Protein AF-0000000070737270 (afdb_homodimer)

Nearest PDB structures (foldseek):
  5k3i-assembly3_F  TM=9.156E-01  e=2.962E-45  Caenorhabditis elegans
  5k3h-assembly1_A  TM=9.081E-01  e=2.605E-43  Caenorhabditis elegans
  5ys9-assembly1_A  TM=9.371E-01  e=2.026E-41  Yarrowia lipolytica CLIB122
  5k3h-assembly3_F  TM=9.072E-01  e=8.208E-42  Caenorhabditis elegans
  5k3h-assembly2_D  TM=9.045E-01  e=1.459E-41  Caenorhabditis elegans

Solvent-accessible surface area (backbone atoms only — not comparable to full-atom values): 64707 Å² total; per-residue (Å²): 127,85,75,51,64,64,63,40,13,22,50,39,34,53,48,48,51,68,64,27,78,54,60,32,66,65,51,23,24,69,76,45,71,27,64,68,47,40,52,49,50,52,51,42,39,48,53,34,62,68,32,91,64,46,40,55,81,65,63,79,70,40,24,37,64,54,30,25,47,52,16,39,48,37,41,39,53,48,52,53,50,49,72,76,40,93,66,52,73,69,52,46,51,51,43,52,62,51,37,75,60,68,36,33,58,48,32,21,63,68,41,27,49,49,45,40,68,72,34,28,33,70,68,47,33,67,59,46,46,64,38,44,76,60,34,42,39,36,28,6,48,37,60,34,20,68,54,25,59,92,33,62,90,61,54,56,20,30,29,36,49,37,55,90,76,40,23,28,33,31,28,32,82,47,82,42,24,18,26,33,61,25,42,9,41,12,59,67,28,30,27,27,40,36,47,24,33,30,21,43,84,76,39,78,72,47,75,44,47,28,58,40,73,45,23,37,88,84,74,48,42,61,30,83,48,43,48,62,31,31,58,56,52,38,64,36,57,37,20,33,39,24,12,36,33,38,32,51,65,32,70,42,56,54,80,33,40,46,41,51,54,36,38,68,44,70,86,42,53,70,40,74,48,93,65,82,62,70,69,48,58,61,55,46,53,52,39,26,51,45,30,29,50,40,16,47,53,24,36,52,29,41,31,27,34,45,40,33,24,42,23,38,51,55,48,72,37,92,85,66,72,58,54,35,38,42,50,71,34,44,53,50,38,63,63,46,52,47,44,48,31,48,19,52,26,28,41,44,38,20,52,51,47,46,50,50,51,53,50,43,53,52,31,51,75,69,64,47,84,61,36,62,59,51,47,51,49,49,45,25,52,41,25,22,41,32,32,50,46,30,49,50,26,42,52,41,23,50,48,29,21,56,76,42,39,68,58,20,44,25,43,57,33,26,33,50,55,57,32,29,67,42,59,54,47,41,37,56,98,54,32,33,70,58,23,17,44,52,19,26,51,47,48,52,54,47,66,70,40,87,72,41,81,47,87,89,45,38,69,57,67,44,36,68,62,42,54,37,63,80,48,58,66,82,61,85,50,33,72,41,57,61,37,64,68,53,50,50,48,50,31,49,24,43,20,42,39,38,40,49,51,35,51,51,49,31,57,73,53,71,63,40,60,54,85,35,37,61,42,23,41,49,22,21,50,33,43,36,55,33,49,32,50,51,36,33,52,53,56,34,67,72,44,63,91,49,54,56,27,49,52,46,45,51,36,50,27,43,37,51,39,49,51,42,68,76,41,30,49,61,44,37,44,66,42,24,38,45,57,68,48,50,52,23,42,51,50,30,44,61,58,44,42,69,60,46,57,42,33,47,56,37,65,41,50,17,71,65,73,49,56,77,70,56,50,21,34,42,36,33,85,66,21,44,32,57,59,37,47,58,54,50,25,71,68,21,74,68,47,76,38,83,49,44,90,49,33,75,79,36,46,45,56,38,38,50,61,89,114,127,84,74,51,64,62,61,40,13,24,50,40,33,51,49,47,52,66,66,26,78,55,60,34,66,64,51,21,25,68,75,46,70,27,65,68,48,41,54,48,50,52,51,43,39,48,55,34,61,68,31,91,63,47,42,55,81,64,63,79,71,40,24,37,65,55,29,26,48,50,17,40,50,37,42,39,51,49,51,50,49,48,71,76,41,92,67,50,71,69,53,47,51,52,40,53,63,50,37,76,58,64,35,34,60,49,33,22,64,68,39,28,49,49,46,40,66,70,35,28,32,69,70,47,33,69,60,46,47,64,37,43,76,63,36,43,39,37,28,6,48,36,58,34,20,68,57,24,60,92,33,60,91,64,54,57,20,32,28,35,49,38,50,89,76,39,25,27,33,31,27,32,83,46,85,42,24,19,24,34,60,26,41,9,40,13,58,67,27,30,26,27,40,37,47,23,31,29,22,41,85,79,39,80,73,47,75,45,48,26,60,41,72,44,22,37,88,87,73,48,40,60,31,83,48,41,48,62,30,31,60,57,53,39,65,35,57,39,20,33,39,24,12,37,33,40,32,51,66,32,70,40,57,54,78,33,40,45,42,51,53,34,40,68,44,67,86,40,54,70,42,75,49,94,66,81,62,69,68,48,58,64,54,45,52,52,39,25,51,47,31,30,50,41,14,48,53,25,38,52,31,41,31,27,36,43,40,33,24,42,23,37,48,56,46,72,35,92,85,66,70,56,53,34,39,42,48,71,33,46,52,49,38,65,65,46,52,47,44,48,29,49,18,51,26,28,40,43,37,20,50,52,47,46,50,50,50,53,50,44,54,50,33,50,74,71,63,45,86,60,39,61,61,51,48,50,49,48,47,24,51,40,26,24,42,33,31,51,45,29,49,49,27,40,53,40,22,50,49,30,21,57,73,41,38,67,59,19,44,25,43,56,34,27,33,51,55,56,34,29,67,43,62,54,47,43,36,58,98,54,34,34,70,59,24,18,44,52,19,25,51,48,50,54,54,47,64,71,39,90,70,40,78,47,86,90,45,38,69,58,65,46,33,71,61,41,54,36,61,81,49,57,62,82,65,88,45,33,69,40,58,61,37,63,66,56,51,49,47,51,31,50,24,42,20,41,40,36,41,48,54,36,51,51,49,30,58,74,52,73,62,40,58,56,83,36,36,60,42,23,43,52,21,19,48,33,41,36,53,36,50,33,50,50,36,35,51,53,56,35,66,70,45,63,91,48,55,58,27,50,53,47,45,51,37,50,26,43,36,50,40,50,52,42,66,76,42,30,47,59,43,37,43,63,45,24,38,46,57,67,49,51,51,24,42,52,49,33,46,59,57,42,44,66,61,45,57,40,35,47,57,37,63,39,53,18,70,64,74,48,54,77,73,56,52,22,34,41,35,33,87,66,20,44,32,58,57,38,47,59,54,50,23,71,70,22,74,68,47,76,38,83,49,46,88,49,33,76,76,38,45,46,56,38,40,53,60,91,115

Structure (mmCIF, N/CA/C/O backbone):
data_AF-0000000070737270-model_v1
#
loop_
_entity.id
_entity.type
_entity.pdbx_description
1 polymer 'Acyl-coenzyme A oxidase'
#
loop_
_atom_site.group_PDB
_atom_site.id
_atom_site.type_symbol
_atom_site.label_atom_id
_atom_site.label_alt_id
_atom_site.label_comp_id
_atom_site.label_asym_id
_atom_site.label_entity_id
_atom_site.label_seq_id
_atom_site.pdbx_PDB_ins_code
_atom_site.Cartn_x
_atom_site.Cartn_y
_atom_site.Cartn_z
_atom_site.occupancy
_atom_site.B_iso_or_equiv
_atom_site.auth_seq_id
_atom_site.auth_comp_id
_atom_site.auth_asym_id
_atom_site.auth_atom_id
_atom_site.pdbx_PDB_model_num
ATOM 1 N N . MET A 1 1 ? 28.609 11.203 -31.906 1 49.38 1 MET A N 1
ATOM 2 C CA . MET A 1 1 ? 28.797 10.891 -30.5 1 49.38 1 MET A CA 1
ATOM 3 C C . MET A 1 1 ? 27.469 10.586 -29.828 1 49.38 1 MET A C 1
ATOM 5 O O . MET A 1 1 ? 26.484 11.281 -30.047 1 49.38 1 MET A O 1
ATOM 9 N N . SER A 1 2 ? 27.25 9.406 -29.266 1 72.19 2 SER A N 1
ATOM 10 C CA . SER A 1 2 ? 25.953 8.984 -28.719 1 72.19 2 SER A CA 1
ATOM 11 C C . SER A 1 2 ? 25.484 9.938 -27.625 1 72.19 2 SER A C 1
ATOM 13 O O . SER A 1 2 ? 26.281 10.406 -26.812 1 72.19 2 SER A O 1
ATOM 15 N N . VAL A 1 3 ? 24.312 10.57 -27.828 1 83.69 3 VAL A N 1
ATOM 16 C CA . VAL A 1 3 ? 23.719 11.523 -26.906 1 83.69 3 VAL A CA 1
ATOM 17 C C . VAL A 1 3 ? 23.641 10.914 -25.516 1 83.69 3 VAL A C 1
ATOM 19 O O . VAL A 1 3 ? 23.188 9.781 -25.344 1 83.69 3 VAL A O 1
ATOM 22 N N . GLU A 1 4 ? 24.203 11.656 -24.609 1 92.19 4 GLU A N 1
ATOM 23 C CA . GLU A 1 4 ? 24.172 11.188 -23.219 1 92.19 4 GLU A CA 1
ATOM 24 C C . GLU A 1 4 ? 22.75 11.102 -22.688 1 92.19 4 GLU A C 1
ATOM 26 O O . GLU A 1 4 ? 21.891 11.914 -23.047 1 92.19 4 GLU A O 1
ATOM 31 N N . LEU A 1 5 ? 22.516 10.242 -21.875 1 91.75 5 LEU A N 1
ATOM 32 C CA . LEU A 1 5 ? 21.188 9.961 -21.359 1 91.75 5 LEU A CA 1
ATOM 33 C C . LEU A 1 5 ? 20.594 11.188 -20.688 1 91.75 5 LEU A C 1
ATOM 35 O O . LEU A 1 5 ? 19.391 11.445 -20.781 1 91.75 5 LEU A O 1
ATOM 39 N N . LYS A 1 6 ? 21.406 12 -19.969 1 93.56 6 LYS A N 1
ATOM 40 C CA . LYS A 1 6 ? 20.938 13.195 -19.297 1 93.56 6 LYS A CA 1
ATOM 41 C C . LYS A 1 6 ? 20.312 14.18 -20.281 1 93.56 6 LYS A C 1
ATOM 43 O O . LYS A 1 6 ? 19.453 14.977 -19.922 1 93.56 6 LYS A O 1
ATOM 48 N N . ASP A 1 7 ? 20.781 14.25 -21.547 1 95.69 7 ASP A N 1
ATOM 49 C CA . ASP A 1 7 ? 20.266 15.117 -22.594 1 95.69 7 ASP A CA 1
ATOM 50 C C . ASP A 1 7 ? 19.156 14.438 -23.391 1 95.69 7 ASP A C 1
ATOM 52 O O . ASP A 1 7 ? 18.266 15.102 -23.922 1 95.69 7 ASP A O 1
ATOM 56 N N . LEU A 1 8 ? 19.328 13.125 -23.453 1 96.19 8 LEU A N 1
ATOM 57 C CA . LEU A 1 8 ? 18.344 12.367 -24.234 1 96.19 8 LEU A CA 1
ATOM 58 C C . LEU A 1 8 ? 16.984 12.367 -23.547 1 96.19 8 LEU A C 1
ATOM 60 O O . LEU A 1 8 ? 15.953 12.469 -24.219 1 96.19 8 LEU A O 1
ATOM 64 N N . ALA A 1 9 ? 16.922 12.273 -22.297 1 97.25 9 ALA A N 1
ATOM 65 C CA . ALA A 1 9 ? 15.68 12.156 -21.547 1 97.25 9 ALA A CA 1
ATOM 66 C C . ALA A 1 9 ? 14.766 13.352 -21.812 1 97.25 9 ALA A C 1
ATOM 68 O O . ALA A 1 9 ? 13.609 13.172 -22.203 1 97.25 9 ALA A O 1
ATOM 69 N N . PRO A 1 10 ? 15.25 14.633 -21.688 1 98.06 10 PRO A N 1
ATOM 70 C CA . PRO A 1 10 ? 14.391 15.766 -22.016 1 98.06 10 PRO A CA 1
ATOM 71 C C . PRO A 1 10 ? 13.914 15.734 -23.469 1 98.06 10 PRO A C 1
ATOM 73 O O . PRO A 1 10 ? 12.781 16.125 -23.766 1 98.06 10 PRO A O 1
ATOM 76 N N . LEU A 1 11 ? 14.742 15.25 -24.375 1 97.94 11 LEU A N 1
ATOM 77 C CA . LEU A 1 11 ? 14.398 15.203 -25.797 1 97.94 11 LEU A CA 1
ATOM 78 C C . LEU A 1 11 ? 13.297 14.188 -26.047 1 97.94 11 LEU A C 1
ATOM 80 O O . LEU A 1 11 ? 12.398 14.438 -26.859 1 97.94 11 LEU A O 1
ATOM 84 N N . LEU A 1 12 ? 13.414 13.109 -25.328 1 97.81 12 LEU A N 1
ATOM 85 C CA . LEU A 1 12 ? 12.406 12.07 -25.5 1 97.81 12 LEU A CA 1
ATOM 86 C C . LEU A 1 12 ? 11.039 12.555 -25.031 1 97.81 12 LEU A C 1
ATOM 88 O O . LEU A 1 12 ? 10.023 12.328 -25.703 1 97.81 12 LEU A O 1
ATOM 92 N N . LEU A 1 13 ? 10.977 13.219 -23.922 1 98.38 13 LEU A N 1
ATOM 93 C CA . LEU A 1 13 ? 9.711 13.734 -23.422 1 98.38 13 LEU A CA 1
ATOM 94 C C . LEU A 1 13 ? 9.133 14.789 -24.359 1 98.38 13 LEU A C 1
ATOM 96 O O . LEU A 1 13 ? 7.934 14.797 -24.625 1 98.38 13 LEU A O 1
ATOM 100 N N . LYS A 1 14 ? 10 15.695 -24.844 1 97.94 14 LYS A N 1
ATOM 101 C CA . LYS A 1 14 ? 9.586 16.703 -25.828 1 97.94 14 LYS A CA 1
ATOM 102 C C . LYS A 1 14 ? 8.992 16.047 -27.062 1 97.94 14 LYS A C 1
ATOM 104 O O . LYS A 1 14 ? 7.98 16.516 -27.594 1 97.94 14 LYS A O 1
ATOM 109 N N . LYS A 1 15 ? 9.648 15 -27.469 1 97.81 15 LYS A N 1
ATOM 110 C CA . LYS A 1 15 ? 9.18 14.289 -28.656 1 97.81 15 LYS A CA 1
ATOM 111 C C . LYS A 1 15 ? 7.809 13.672 -28.422 1 97.81 15 LYS A C 1
ATOM 113 O O . LYS A 1 15 ? 6.957 13.68 -29.312 1 97.81 15 LYS A O 1
ATOM 118 N N . GLU A 1 16 ? 7.598 13.102 -27.219 1 97.44 16 GLU A N 1
ATOM 119 C CA . GLU A 1 16 ? 6.293 12.539 -26.875 1 97.44 16 GLU A CA 1
ATOM 120 C C . GLU A 1 16 ? 5.199 13.602 -26.953 1 97.44 16 GLU A C 1
ATOM 122 O O . GLU A 1 16 ? 4.113 13.352 -27.484 1 97.44 16 GLU A O 1
ATOM 127 N N . ARG A 1 17 ? 5.438 14.766 -26.484 1 97.56 17 ARG A N 1
ATOM 128 C CA . ARG A 1 17 ? 4.48 15.867 -26.531 1 97.56 17 ARG A CA 1
ATOM 129 C C . ARG A 1 17 ? 4.18 16.266 -27.969 1 97.56 17 ARG A C 1
ATOM 131 O O . ARG A 1 17 ? 3.023 16.516 -28.312 1 97.56 17 ARG A O 1
ATOM 138 N N . ALA A 1 18 ? 5.23 16.297 -28.781 1 97.38 18 ALA A N 1
ATOM 139 C CA . ALA A 1 18 ? 5.098 16.734 -30.172 1 97.38 18 ALA A CA 1
ATOM 140 C C . ALA A 1 18 ? 4.328 15.711 -31 1 97.38 18 ALA A C 1
ATOM 142 O O . ALA A 1 18 ? 3.744 16.047 -32.031 1 97.38 18 ALA A O 1
ATOM 143 N N . SER A 1 19 ? 4.363 14.547 -30.516 1 95.81 19 SER A N 1
ATOM 144 C CA . SER A 1 19 ? 3.742 13.477 -31.297 1 95.81 19 SER A CA 1
ATOM 145 C C . SER A 1 19 ? 2.23 13.453 -31.078 1 95.81 19 SER A C 1
ATOM 147 O O . SER A 1 19 ? 1.499 12.859 -31.875 1 95.81 19 SER A O 1
ATOM 149 N N . GLY A 1 20 ? 1.756 14.078 -30 1 97 20 GLY A N 1
ATOM 150 C CA . GLY A 1 20 ? 0.326 14.117 -29.734 1 97 20 GLY A CA 1
ATOM 151 C C . GLY A 1 20 ? -0.404 15.164 -30.547 1 97 20 GLY A C 1
ATOM 152 O O . GLY A 1 20 ? 0.226 16.016 -31.188 1 97 20 GLY A O 1
ATOM 153 N N . ASP A 1 21 ? -1.705 15.023 -30.641 1 97.44 21 ASP A N 1
ATOM 154 C CA . ASP A 1 21 ? -2.473 15.953 -31.453 1 97.44 21 ASP A CA 1
ATOM 155 C C . ASP A 1 21 ? -3.525 16.688 -30.625 1 97.44 21 ASP A C 1
ATOM 157 O O . ASP A 1 21 ? -4.379 17.391 -31.172 1 97.44 21 ASP A O 1
ATOM 161 N N . VAL A 1 22 ? -3.412 16.484 -29.312 1 97.25 22 VAL A N 1
ATOM 162 C CA . VAL A 1 22 ? -4.344 17.156 -28.406 1 97.25 22 VAL A CA 1
ATOM 163 C C . VAL A 1 22 ? -3.742 18.469 -27.938 1 97.25 22 VAL A C 1
ATOM 165 O O . VAL A 1 22 ? -2.539 18.547 -27.672 1 97.25 22 VAL A O 1
ATOM 168 N N . ASP A 1 23 ? -4.594 19.469 -27.906 1 97.12 23 ASP A N 1
ATOM 169 C CA . ASP A 1 23 ? -4.219 20.703 -27.234 1 97.12 23 ASP A CA 1
ATOM 170 C C . ASP A 1 23 ? -4.582 20.656 -25.75 1 97.12 23 ASP A C 1
ATOM 172 O O . ASP A 1 23 ? -5.754 20.766 -25.375 1 97.12 23 ASP A O 1
ATOM 176 N N . PRO A 1 24 ? -3.639 20.531 -24.906 1 96.81 24 PRO A N 1
ATOM 177 C CA . PRO A 1 24 ? -3.914 20.359 -23.469 1 96.81 24 PRO A CA 1
ATOM 178 C C . PRO A 1 24 ? -4.727 21.5 -22.891 1 96.81 24 PRO A C 1
ATOM 180 O O . PRO A 1 24 ? -5.445 21.312 -21.906 1 96.81 24 PRO A O 1
ATOM 183 N N . ALA A 1 25 ? -4.664 22.703 -23.469 1 96.81 25 ALA A N 1
ATOM 184 C CA . ALA A 1 25 ? -5.367 23.875 -22.938 1 96.81 25 ALA A CA 1
ATOM 185 C C . ALA A 1 25 ? -6.879 23.656 -22.969 1 96.81 25 ALA A C 1
ATOM 187 O O . ALA A 1 25 ? -7.594 24.125 -22.078 1 96.81 25 ALA A O 1
ATOM 188 N N . VAL A 1 26 ? -7.336 22.984 -24 1 96.88 26 VAL A N 1
ATOM 189 C CA . VAL A 1 26 ? -8.766 22.703 -24.125 1 96.88 26 VAL A CA 1
ATOM 190 C C . VAL A 1 26 ? -9.219 21.828 -22.953 1 96.88 26 VAL A C 1
ATOM 192 O O . VAL A 1 26 ? -10.242 22.109 -22.328 1 96.88 26 VAL A O 1
ATOM 195 N N . LEU A 1 27 ? -8.461 20.859 -22.641 1 97.44 27 LEU A N 1
ATOM 196 C CA . LEU A 1 27 ? -8.797 19.953 -21.562 1 97.44 27 LEU A CA 1
ATOM 197 C C . LEU A 1 27 ? -8.57 20.609 -20.203 1 97.44 27 LEU A C 1
ATOM 199 O O . LEU A 1 27 ? -9.305 20.344 -19.25 1 97.44 27 LEU A O 1
ATOM 203 N N . THR A 1 28 ? -7.527 21.484 -20.078 1 97.94 28 THR A N 1
ATOM 204 C CA . THR A 1 28 ? -7.297 22.25 -18.859 1 97.94 28 THR A CA 1
ATOM 205 C C . THR A 1 28 ? -8.531 23.078 -18.5 1 97.94 28 THR A C 1
ATOM 207 O O . THR A 1 28 ? -8.93 23.125 -17.344 1 97.94 28 THR A O 1
ATOM 210 N N . ASN A 1 29 ? -9.125 23.703 -19.531 1 96 29 ASN A N 1
ATOM 211 C CA . ASN A 1 29 ? -10.32 24.5 -19.281 1 96 29 ASN A CA 1
ATOM 212 C C . ASN A 1 29 ? -11.445 23.672 -18.703 1 96 29 ASN A C 1
ATOM 214 O O . ASN A 1 29 ? -12.172 24.125 -17.812 1 96 29 ASN A O 1
ATOM 218 N N . MET A 1 30 ? -11.539 22.469 -19.141 1 93.62 30 MET A N 1
ATOM 219 C CA . MET A 1 30 ? -12.57 21.562 -18.641 1 93.62 30 MET A CA 1
ATOM 220 C C . MET A 1 30 ? -12.266 21.141 -17.203 1 93.62 30 MET A C 1
ATOM 222 O O . MET A 1 30 ? -13.164 21.078 -16.359 1 93.62 30 MET A O 1
ATOM 226 N N . LEU A 1 31 ? -10.953 20.906 -16.922 1 95.88 31 LEU A N 1
ATOM 227 C CA . LEU A 1 31 ? -10.539 20.359 -15.641 1 95.88 31 LEU A CA 1
ATOM 228 C C . LEU A 1 31 ? -10.492 21.453 -14.578 1 95.88 31 LEU A C 1
ATOM 230 O O . LEU A 1 31 ? -10.727 21.188 -13.398 1 95.88 31 LEU A O 1
ATOM 234 N N . ARG A 1 32 ? -10.234 22.734 -15.031 1 95.75 32 ARG A N 1
ATOM 235 C CA . ARG A 1 32 ? -9.945 23.797 -14.078 1 95.75 32 ARG A CA 1
ATOM 236 C C . ARG A 1 32 ? -11.047 24.859 -14.102 1 95.75 32 ARG A C 1
ATOM 238 O O . ARG A 1 32 ? -10.906 25.906 -13.477 1 95.75 32 ARG A O 1
ATOM 245 N N . GLY A 1 33 ? -12.125 24.641 -14.781 1 91.88 33 GLY A N 1
ATOM 246 C CA . GLY A 1 33 ? -13.258 25.547 -14.773 1 91.88 33 GLY A CA 1
ATOM 247 C C . GLY A 1 33 ? -13.062 26.75 -15.688 1 91.88 33 GLY A C 1
ATOM 248 O O . GLY A 1 33 ? -13.617 27.828 -15.438 1 91.88 33 GLY A O 1
ATOM 249 N N . GLY A 1 34 ? -12.141 26.641 -16.688 1 95.44 34 GLY A N 1
ATOM 250 C CA . GLY A 1 34 ? -11.922 27.688 -17.672 1 95.44 34 GLY A CA 1
ATOM 251 C C . GLY A 1 34 ? -10.562 28.359 -17.547 1 95.44 34 GLY A C 1
ATOM 252 O O . GLY A 1 34 ? -9.875 28.172 -16.531 1 95.44 34 GLY A O 1
ATOM 253 N N . LYS A 1 35 ? -10.219 29.094 -18.516 1 96.88 35 LYS A N 1
ATOM 254 C CA . LYS A 1 35 ? -8.914 29.734 -18.609 1 96.88 35 LYS A CA 1
ATOM 255 C C . LYS A 1 35 ? -8.703 30.719 -17.469 1 96.88 35 LYS A C 1
ATOM 257 O O . LYS A 1 35 ? -7.637 30.75 -16.844 1 96.88 35 LYS A O 1
ATOM 262 N N . THR A 1 36 ? -9.727 31.484 -17.172 1 97.44 36 THR A N 1
ATOM 263 C CA . THR A 1 36 ? -9.617 32.531 -16.141 1 97.44 36 THR A CA 1
ATOM 264 C C . THR A 1 36 ? -9.375 31.891 -14.773 1 97.44 36 THR A C 1
ATOM 266 O O . THR A 1 36 ? -8.508 32.344 -14.023 1 97.44 36 THR A O 1
ATOM 269 N N . ALA A 1 37 ? -10.102 30.906 -14.562 1 96.25 37 ALA A N 1
ATOM 270 C CA . ALA A 1 37 ? -9.969 30.219 -13.273 1 96.25 37 ALA A CA 1
ATOM 271 C C . ALA A 1 37 ? -8.594 29.578 -13.133 1 96.25 37 ALA A C 1
ATOM 273 O O . ALA A 1 37 ? -7.969 29.656 -12.07 1 96.25 37 ALA A O 1
ATOM 274 N N . ASN A 1 38 ? -8.078 29 -14.203 1 97.44 38 ASN A N 1
ATOM 275 C CA . ASN A 1 38 ? -6.773 28.359 -14.148 1 97.44 38 ASN A CA 1
ATOM 276 C C . ASN A 1 38 ? -5.645 29.391 -14.047 1 97.44 38 ASN A C 1
ATOM 278 O O . ASN A 1 38 ? -4.645 29.141 -13.367 1 97.44 38 ASN A O 1
ATOM 282 N N . ASP A 1 39 ? -5.832 30.5 -14.758 1 97.88 39 ASP A N 1
ATOM 283 C CA . ASP A 1 39 ? -4.836 31.547 -14.648 1 97.88 39 ASP A CA 1
ATOM 284 C C . ASP A 1 39 ? -4.742 32.062 -13.211 1 97.88 39 ASP A C 1
ATOM 286 O O . ASP A 1 39 ? -3.645 32.312 -12.703 1 97.88 39 ASP A O 1
ATOM 290 N N . ARG A 1 40 ? -5.871 32.219 -12.633 1 97.5 40 ARG A N 1
ATOM 291 C CA . ARG A 1 40 ? -5.879 32.656 -11.25 1 97.5 40 ARG A CA 1
ATOM 292 C C . ARG A 1 40 ? -5.238 31.609 -10.328 1 97.5 40 ARG A C 1
ATOM 294 O O . ARG A 1 40 ? -4.473 31.969 -9.43 1 97.5 40 ARG A O 1
ATOM 301 N N . ARG A 1 41 ? -5.586 30.375 -10.578 1 97.44 41 ARG A N 1
ATOM 302 C CA . ARG A 1 41 ? -4.965 29.297 -9.812 1 97.44 41 ARG A CA 1
ATOM 303 C C . ARG A 1 41 ? -3.443 29.359 -9.906 1 97.44 41 ARG A C 1
ATOM 305 O O . ARG A 1 41 ? -2.75 29.266 -8.891 1 97.44 41 ARG A O 1
ATOM 312 N N . LYS A 1 42 ? -2.889 29.531 -11.07 1 97.56 42 LYS A N 1
ATOM 313 C CA . LYS A 1 42 ? -1.444 29.609 -11.281 1 97.56 42 LYS A CA 1
ATOM 314 C C . LYS A 1 42 ? -0.837 30.797 -10.539 1 97.56 42 LYS A C 1
ATOM 316 O O . LYS A 1 42 ? 0.266 30.703 -10 1 97.56 42 LYS A O 1
ATOM 321 N N . GLN A 1 43 ? -1.615 31.859 -10.578 1 97.94 43 GLN A N 1
ATOM 322 C CA . GLN A 1 43 ? -1.146 33.031 -9.852 1 97.94 43 GLN A CA 1
ATOM 323 C C . GLN A 1 43 ? -1.051 32.75 -8.352 1 97.94 43 GLN A C 1
ATOM 325 O O . GLN A 1 43 ? -0.082 33.156 -7.703 1 97.94 43 GLN A O 1
ATOM 330 N N . LEU A 1 44 ? -2.057 32.125 -7.852 1 98.12 44 LEU A N 1
ATOM 331 C CA . LEU A 1 44 ? -2.084 31.812 -6.426 1 98.12 44 LEU A CA 1
ATOM 332 C C . LEU A 1 44 ? -0.971 30.828 -6.066 1 98.12 44 LEU A C 1
ATOM 334 O O . LEU A 1 44 ? -0.316 30.984 -5.035 1 98.12 44 LEU A O 1
ATOM 338 N N . VAL A 1 45 ? -0.677 29.828 -6.922 1 98.12 45 VAL A N 1
ATOM 339 C CA . VAL A 1 45 ? 0.411 28.891 -6.707 1 98.12 45 VAL A CA 1
ATOM 340 C C . VAL A 1 45 ? 1.748 29.625 -6.703 1 98.12 45 VAL A C 1
ATOM 342 O O . VAL A 1 45 ? 2.621 29.344 -5.883 1 98.12 45 VAL A O 1
ATOM 345 N N . LYS A 1 46 ? 1.916 30.562 -7.559 1 98.25 46 LYS A N 1
ATOM 346 C CA . LYS A 1 46 ? 3.143 31.359 -7.645 1 98.25 46 LYS A CA 1
ATOM 347 C C . LYS A 1 46 ? 3.371 32.156 -6.367 1 98.25 46 LYS A C 1
ATOM 349 O O . LYS A 1 46 ? 4.512 32.344 -5.941 1 98.25 46 LYS A O 1
ATOM 354 N N . VAL A 1 47 ? 2.184 32.625 -5.816 1 97.75 47 VAL A N 1
ATOM 355 C CA . VAL A 1 47 ? 2.285 33.375 -4.559 1 97.75 47 VAL A CA 1
ATOM 356 C C . VAL A 1 47 ? 2.939 32.469 -3.5 1 97.75 47 VAL A C 1
ATOM 358 O O . VAL A 1 47 ? 3.85 32.906 -2.793 1 97.75 47 VAL A O 1
ATOM 361 N N . ILE A 1 48 ? 2.57 31.25 -3.463 1 98.5 48 ILE A N 1
ATOM 362 C CA . ILE A 1 48 ? 3.127 30.312 -2.492 1 98.5 48 ILE A CA 1
ATOM 363 C C . ILE A 1 48 ? 4.566 29.969 -2.871 1 98.5 48 ILE A C 1
ATOM 365 O O . ILE A 1 48 ? 5.453 29.953 -2.016 1 98.5 48 ILE A O 1
ATOM 369 N N . GLU A 1 49 ? 4.863 29.703 -4.102 1 98.31 49 GLU A N 1
ATOM 370 C CA . GLU A 1 49 ? 6.172 29.312 -4.605 1 98.31 49 GLU A CA 1
ATOM 371 C C . GLU A 1 49 ? 7.227 30.375 -4.289 1 98.31 49 GLU A C 1
ATOM 373 O O . GLU A 1 49 ? 8.398 30.047 -4.066 1 98.31 49 GLU A O 1
ATOM 378 N N . GLN A 1 50 ? 6.793 31.594 -4.207 1 98.06 50 GLN A N 1
ATOM 379 C CA . GLN A 1 50 ? 7.734 32.688 -4.043 1 98.06 50 GLN A CA 1
ATOM 380 C C . GLN A 1 50 ? 7.832 33.125 -2.58 1 98.06 50 GLN A C 1
ATOM 382 O O . GLN A 1 50 ? 8.672 33.938 -2.223 1 98.06 50 GLN A O 1
ATOM 387 N N . HIS A 1 51 ? 6.953 32.594 -1.791 1 97.75 51 HIS A N 1
ATOM 388 C CA . HIS A 1 51 ? 6.988 32.969 -0.381 1 97.75 51 HIS A CA 1
ATOM 389 C C . HIS A 1 51 ? 8.156 32.312 0.337 1 97.75 51 HIS A C 1
ATOM 391 O O . HIS A 1 51 ? 8.367 31.094 0.2 1 97.75 51 HIS A O 1
ATOM 397 N N . PRO A 1 52 ? 8.844 32.969 1.14 1 97.62 52 PRO A N 1
ATOM 398 C CA . PRO A 1 52 ? 10.094 32.469 1.71 1 97.62 52 PRO A CA 1
ATOM 399 C C . PRO A 1 52 ? 9.859 31.266 2.641 1 97.62 52 PRO A C 1
ATOM 401 O O . PRO A 1 52 ? 10.727 30.391 2.752 1 97.62 52 PRO A O 1
ATOM 404 N N . VAL A 1 53 ? 8.68 31.156 3.236 1 98.12 53 VAL A N 1
ATOM 405 C CA . VAL A 1 53 ? 8.406 30.094 4.195 1 98.12 53 VAL A CA 1
ATOM 406 C C . VAL A 1 53 ? 7.461 29.062 3.574 1 98.12 53 VAL A C 1
ATOM 408 O O . VAL A 1 53 ? 7.711 27.859 3.643 1 98.12 53 VAL A O 1
ATOM 411 N N . LEU A 1 54 ? 6.484 29.594 2.922 1 98.31 54 LEU A N 1
ATOM 412 C CA . LEU A 1 54 ? 5.395 28.75 2.457 1 98.31 54 LEU A CA 1
ATOM 413 C C . LEU A 1 54 ? 5.836 27.906 1.269 1 98.31 54 LEU A C 1
ATOM 415 O O . LEU A 1 54 ? 5.188 26.906 0.932 1 98.31 54 LEU A O 1
ATOM 419 N N . SER A 1 55 ? 6.938 28.203 0.689 1 98.25 55 SER A N 1
ATOM 420 C CA . SER A 1 55 ? 7.449 27.484 -0.479 1 98.25 55 SER A CA 1
ATOM 421 C C . SER A 1 55 ? 8.234 26.25 -0.072 1 98.25 55 SER A C 1
ATOM 423 O O . SER A 1 55 ? 8.672 25.484 -0.927 1 98.25 55 SER A O 1
ATOM 425 N N . ASP A 1 56 ? 8.375 26.047 1.153 1 97.06 56 ASP A N 1
ATOM 426 C CA . ASP A 1 56 ? 9.188 24.953 1.67 1 97.06 56 ASP A CA 1
ATOM 427 C C . ASP A 1 56 ? 8.688 23.609 1.144 1 97.06 56 ASP A C 1
ATOM 429 O O . ASP A 1 56 ? 7.492 23.328 1.17 1 97.06 56 ASP A O 1
ATOM 433 N N . ARG A 1 57 ? 9.672 22.766 0.688 1 96.19 57 ARG A N 1
ATOM 434 C CA . ARG A 1 57 ? 9.391 21.422 0.206 1 96.19 57 ARG A CA 1
ATOM 435 C C . ARG A 1 57 ? 10.352 20.406 0.81 1 96.19 57 ARG A C 1
ATOM 437 O O . ARG A 1 57 ? 10.586 19.344 0.23 1 96.19 57 ARG A O 1
ATOM 444 N N . ASP A 1 58 ? 10.922 20.625 1.976 1 95.12 58 ASP A N 1
ATOM 445 C CA . ASP A 1 58 ? 11.945 19.797 2.592 1 95.12 58 ASP A CA 1
ATOM 446 C C . ASP A 1 58 ? 11.344 18.906 3.678 1 95.12 58 ASP A C 1
ATOM 448 O O . ASP A 1 58 ? 12.055 18.469 4.59 1 95.12 58 ASP A O 1
ATOM 452 N N . MET A 1 59 ? 10.109 18.625 3.578 1 94.62 59 MET A N 1
ATOM 453 C CA . MET A 1 59 ? 9.43 17.906 4.652 1 94.62 59 MET A CA 1
ATOM 454 C C . MET A 1 59 ? 9.969 16.484 4.785 1 94.62 59 MET A C 1
ATOM 456 O O . MET A 1 59 ? 9.961 15.914 5.875 1 94.62 59 MET A O 1
ATOM 460 N N . VAL A 1 60 ? 10.547 15.914 3.764 1 94.12 60 VAL A N 1
ATOM 461 C CA . VAL A 1 60 ? 10.977 14.523 3.766 1 94.12 60 VAL A CA 1
ATOM 462 C C . VAL A 1 60 ? 12.219 14.367 4.641 1 94.12 60 VAL A C 1
ATOM 464 O O . VAL A 1 60 ? 12.555 13.25 5.051 1 94.12 60 VAL A O 1
ATOM 467 N N . TYR A 1 61 ? 12.922 15.469 4.961 1 96.81 61 TYR A N 1
ATOM 468 C CA . TYR A 1 61 ? 14.141 15.422 5.762 1 96.81 61 TYR A CA 1
ATOM 469 C C . TYR A 1 61 ? 13.82 15.594 7.242 1 96.81 61 TYR A C 1
ATOM 471 O O . TYR A 1 61 ? 14.727 15.555 8.086 1 96.81 61 TYR A O 1
ATOM 479 N N . ARG A 1 62 ? 12.508 15.727 7.57 1 97.19 62 ARG A N 1
ATOM 480 C CA . ARG A 1 62 ? 12.109 16.047 8.938 1 97.19 62 ARG A CA 1
ATOM 481 C C . ARG A 1 62 ? 11.328 14.891 9.562 1 97.19 62 ARG A C 1
ATOM 483 O O . ARG A 1 62 ? 10.578 14.203 8.867 1 97.19 62 ARG A O 1
ATOM 490 N N . ASN A 1 63 ? 11.547 14.68 10.898 1 97.25 63 ASN A N 1
ATOM 491 C CA . ASN A 1 63 ? 10.688 13.766 11.648 1 97.25 63 ASN A CA 1
ATOM 492 C C . ASN A 1 63 ? 9.375 14.43 12.055 1 97.25 63 ASN A C 1
ATOM 494 O O . ASN A 1 63 ? 9.125 15.586 11.703 1 97.25 63 ASN A O 1
ATOM 498 N N . HIS A 1 64 ? 8.492 13.773 12.844 1 97.25 64 HIS A N 1
ATOM 499 C CA . HIS A 1 64 ? 7.152 14.242 13.18 1 97.25 64 HIS A CA 1
ATOM 500 C C . HIS A 1 64 ? 7.203 15.547 13.969 1 97.25 64 HIS A C 1
ATOM 502 O O . HIS A 1 64 ? 6.523 16.516 13.625 1 97.25 64 HIS A O 1
ATOM 508 N N . SER A 1 65 ? 7.988 15.664 15.008 1 97.44 65 SER A N 1
ATOM 509 C CA . SER A 1 65 ? 8.078 16.859 15.836 1 97.44 65 SER A CA 1
ATOM 510 C C . SER A 1 65 ? 8.547 18.062 15.023 1 97.44 65 SER A C 1
ATOM 512 O O . SER A 1 65 ? 8 19.156 15.148 1 97.44 65 SER A O 1
ATOM 514 N N . GLU A 1 66 ? 9.531 17.734 14.188 1 97.19 66 GLU A N 1
ATOM 515 C CA . GLU A 1 66 ? 10.062 18.797 13.344 1 97.19 66 GLU A CA 1
ATOM 516 C C . GLU A 1 66 ? 9.023 19.266 12.328 1 97.19 66 GLU A C 1
ATOM 518 O O . GLU A 1 66 ? 8.898 20.453 12.062 1 97.19 66 GLU A O 1
ATOM 523 N N . ARG A 1 67 ? 8.367 18.391 11.766 1 97.5 67 ARG A N 1
ATOM 524 C CA . ARG A 1 67 ? 7.348 18.719 10.781 1 97.5 67 ARG A CA 1
ATOM 525 C C . ARG A 1 67 ? 6.199 19.5 11.414 1 97.5 67 ARG A C 1
ATOM 527 O O . ARG A 1 67 ? 5.656 20.422 10.812 1 97.5 67 ARG A O 1
ATOM 534 N N . TYR A 1 68 ? 5.836 19.109 12.609 1 97.94 68 TYR A N 1
ATOM 535 C CA . TYR A 1 68 ? 4.801 19.844 13.336 1 97.94 68 TYR A CA 1
ATOM 536 C C . TYR A 1 68 ? 5.219 21.281 13.586 1 97.94 68 TYR A C 1
ATOM 538 O O . TYR A 1 68 ? 4.465 22.219 13.312 1 97.94 68 TYR A O 1
ATOM 546 N N . LEU A 1 69 ? 6.414 21.422 14.07 1 97.62 69 LEU A N 1
ATOM 547 C CA . LEU A 1 69 ? 6.895 22.766 14.367 1 97.62 69 LEU A CA 1
ATOM 548 C C . LEU A 1 69 ? 6.957 23.609 13.109 1 97.62 69 LEU A C 1
ATOM 550 O O . LEU A 1 69 ? 6.508 24.766 13.109 1 97.62 69 LEU A O 1
ATOM 554 N N . PHE A 1 70 ? 7.48 23 12.109 1 98.06 70 PHE A N 1
ATOM 555 C CA . PHE A 1 70 ? 7.543 23.766 10.875 1 98.06 70 PHE A CA 1
ATOM 556 C C . PHE A 1 70 ? 6.152 23.984 10.297 1 98.06 70 PHE A C 1
ATOM 558 O O . PHE A 1 70 ? 5.891 25.016 9.664 1 98.06 70 PHE A O 1
ATOM 565 N N . GLY A 1 71 ? 5.27 23.062 10.5 1 97.75 71 GLY A N 1
ATOM 566 C CA . GLY A 1 71 ? 3.877 23.234 10.125 1 97.75 71 GLY A CA 1
ATOM 567 C C . GLY A 1 71 ? 3.217 24.422 10.828 1 97.75 71 GLY A C 1
ATOM 568 O O . GLY A 1 71 ? 2.441 25.156 10.211 1 97.75 71 GLY A O 1
ATOM 569 N N . LEU A 1 72 ? 3.48 24.656 12.078 1 97.88 72 LEU A N 1
ATOM 570 C CA . LEU A 1 72 ? 3 25.828 12.805 1 97.88 72 LEU A CA 1
ATOM 571 C C . LEU A 1 72 ? 3.531 27.109 12.18 1 97.88 72 LEU A C 1
ATOM 573 O O . LEU A 1 72 ? 2.793 28.078 12.039 1 97.88 72 LEU A O 1
ATOM 577 N N . LYS A 1 73 ? 4.812 26.984 11.883 1 97.94 73 LYS A N 1
ATOM 578 C CA . LYS A 1 73 ? 5.426 28.141 11.234 1 97.94 73 LYS A CA 1
ATOM 579 C C . LYS A 1 73 ? 4.719 28.469 9.922 1 97.94 73 LYS A C 1
ATOM 581 O O . LYS A 1 73 ? 4.379 29.625 9.672 1 97.94 73 LYS A O 1
ATOM 586 N N . LYS A 1 74 ? 4.504 27.531 9.094 1 98.12 74 LYS A N 1
ATOM 587 C CA . LYS A 1 74 ? 3.785 27.75 7.84 1 98.12 74 LYS A CA 1
ATOM 588 C C . LYS A 1 74 ? 2.375 28.266 8.094 1 98.12 74 LYS A C 1
ATOM 590 O O . LYS A 1 74 ? 1.913 29.188 7.41 1 98.12 74 LYS A O 1
ATOM 595 N N . ALA A 1 75 ? 1.701 27.672 9.078 1 97.56 75 ALA A N 1
ATOM 596 C CA . ALA A 1 75 ? 0.342 28.094 9.391 1 97.56 75 ALA A CA 1
ATOM 597 C C . ALA A 1 75 ? 0.308 29.578 9.789 1 97.56 75 ALA A C 1
ATOM 599 O O . ALA A 1 75 ? -0.555 30.328 9.336 1 97.56 75 ALA A O 1
ATOM 600 N N . PHE A 1 76 ? 1.222 29.969 10.617 1 97 76 PHE A N 1
ATOM 601 C CA . PHE A 1 76 ? 1.33 31.359 11.047 1 97 76 PHE A CA 1
ATOM 602 C C . PHE A 1 76 ? 1.499 32.281 9.844 1 97 76 PHE A C 1
ATOM 604 O O . PHE A 1 76 ? 0.761 33.25 9.703 1 97 76 PHE A O 1
ATOM 611 N N . HIS A 1 77 ? 2.383 31.938 9.031 1 97.44 77 HIS A N 1
ATOM 612 C CA . HIS A 1 77 ? 2.672 32.812 7.898 1 97.44 77 HIS A CA 1
ATOM 613 C C . HIS A 1 77 ? 1.532 32.781 6.887 1 97.44 77 HIS A C 1
ATOM 615 O O . HIS A 1 77 ? 1.265 33.781 6.227 1 97.44 77 HIS A O 1
ATOM 621 N N . TYR A 1 78 ? 0.971 31.703 6.719 1 97.44 78 TYR A N 1
ATOM 622 C CA . TYR A 1 78 ? -0.213 31.641 5.867 1 97.44 78 TYR A CA 1
ATOM 623 C C . TYR A 1 78 ? -1.308 32.562 6.379 1 97.44 78 TYR A C 1
ATOM 625 O O . TYR A 1 78 ? -1.896 33.312 5.609 1 97.44 78 TYR A O 1
ATOM 633 N N . VAL A 1 79 ? -1.625 32.5 7.672 1 95.88 79 VAL A N 1
ATOM 634 C CA . VAL A 1 79 ? -2.652 33.344 8.266 1 95.88 79 VAL A CA 1
ATOM 635 C C . VAL A 1 79 ? -2.307 34.812 8.039 1 95.88 79 VAL A C 1
ATOM 637 O O . VAL A 1 79 ? -3.164 35.625 7.637 1 95.88 79 VAL A O 1
ATOM 640 N N . LYS A 1 80 ? -1.142 35.125 8.258 1 94.88 80 LYS A N 1
ATOM 641 C CA . LYS A 1 80 ? -0.719 36.531 8.062 1 94.88 80 LYS A CA 1
ATOM 642 C C . LYS A 1 80 ? -0.882 36.938 6.602 1 94.88 80 LYS A C 1
ATOM 644 O O . LYS A 1 80 ? -1.351 38.031 6.312 1 94.88 80 LYS A O 1
ATOM 649 N N . MET A 1 81 ? -0.506 36 5.785 1 95.44 81 MET A N 1
ATOM 650 C CA . MET A 1 81 ? -0.626 36.281 4.359 1 95.44 81 MET A CA 1
ATOM 651 C C . MET A 1 81 ? -2.084 36.5 3.969 1 95.44 81 MET A C 1
ATOM 653 O O . MET A 1 81 ? -2.402 37.438 3.242 1 95.44 81 MET A O 1
ATOM 657 N N . VAL A 1 82 ? -2.875 35.781 4.398 1 94.56 82 VAL A N 1
ATOM 658 C CA . VAL A 1 82 ? -4.289 35.875 4.055 1 94.56 82 VAL A CA 1
ATOM 659 C C . VAL A 1 82 ? -4.887 37.125 4.676 1 94.56 82 VAL A C 1
ATOM 661 O O . VAL A 1 82 ? -5.715 37.812 4.055 1 94.56 82 VAL A O 1
ATOM 664 N N . GLN A 1 83 ? -4.551 37.469 5.879 1 91.25 83 GLN A N 1
ATOM 665 C CA . GLN A 1 83 ? -5.043 38.688 6.535 1 91.25 83 GLN A CA 1
ATOM 666 C C . GLN A 1 83 ? -4.602 39.938 5.785 1 91.25 83 GLN A C 1
ATOM 668 O O . GLN A 1 83 ? -5.332 40.938 5.742 1 91.25 83 GLN A O 1
ATOM 673 N N . ASP A 1 84 ? -3.408 39.844 5.336 1 90 84 ASP A N 1
ATOM 674 C CA . ASP A 1 84 ? -2.855 41 4.637 1 90 84 ASP A CA 1
ATOM 675 C C . ASP A 1 84 ? -3.438 41.125 3.229 1 90 84 ASP A C 1
ATOM 677 O O . ASP A 1 84 ? -3.387 42.188 2.617 1 90 84 ASP A O 1
ATOM 681 N N . GLY A 1 85 ? -3.979 40 2.816 1 88 85 GLY A N 1
ATOM 682 C CA . GLY A 1 85 ? -4.488 40 1.455 1 88 85 GLY A CA 1
ATOM 683 C C . GLY A 1 85 ? -5.996 39.812 1.385 1 88 85 GLY A C 1
ATOM 684 O O . GLY A 1 85 ? -6.656 39.656 2.414 1 88 85 GLY A O 1
ATOM 685 N N . SER A 1 86 ? -6.477 40.094 0.197 1 89.75 86 SER A N 1
ATOM 686 C CA . SER A 1 86 ? -7.898 39.875 -0.056 1 89.75 86 SER A CA 1
ATOM 687 C C . SER A 1 86 ? -8.133 38.625 -0.892 1 89.75 86 SER A C 1
ATOM 689 O O . SER A 1 86 ? -8.039 38.656 -2.119 1 89.75 86 SER A O 1
ATOM 691 N N . TYR A 1 87 ? -8.234 37.5 -0.226 1 94.25 87 TYR A N 1
ATOM 692 C CA . TYR A 1 87 ? -8.461 36.219 -0.895 1 94.25 87 TYR A CA 1
ATOM 693 C C . TYR A 1 87 ? -9.836 35.656 -0.568 1 94.25 87 TYR A C 1
ATOM 695 O O . TYR A 1 87 ? -10.266 35.688 0.587 1 94.25 87 TYR A O 1
ATOM 703 N N . THR A 1 88 ? -10.484 35.188 -1.621 1 91.88 88 THR A N 1
ATOM 704 C CA . THR A 1 88 ? -11.758 34.5 -1.423 1 91.88 88 THR A CA 1
ATOM 705 C C . THR A 1 88 ? -11.547 33.125 -0.772 1 91.88 88 THR A C 1
ATOM 707 O O . THR A 1 88 ? -10.414 32.656 -0.666 1 91.88 88 THR A O 1
ATOM 710 N N . ALA A 1 89 ? -12.609 32.562 -0.31 1 86.12 89 ALA A N 1
ATOM 711 C CA . ALA A 1 89 ? -12.539 31.234 0.318 1 86.12 89 ALA A CA 1
ATOM 712 C C . ALA A 1 89 ? -11.984 30.203 -0.652 1 86.12 89 ALA A C 1
ATOM 714 O O . ALA A 1 89 ? -11.188 29.344 -0.262 1 86.12 89 ALA A O 1
ATOM 715 N N . GLU A 1 90 ? -12.398 30.281 -1.862 1 87.88 90 GLU A N 1
ATOM 716 C CA . GLU A 1 90 ? -11.914 29.375 -2.895 1 87.88 90 GLU A CA 1
ATOM 717 C C . GLU A 1 90 ? -10.43 29.578 -3.16 1 87.88 90 GLU A C 1
ATOM 719 O O . GLU A 1 90 ? -9.688 28.609 -3.359 1 87.88 90 GLU A O 1
ATOM 724 N N . GLU A 1 91 ? -10.047 30.812 -3.164 1 95.25 91 GLU A N 1
ATOM 725 C CA . GLU A 1 91 ? -8.641 31.125 -3.375 1 95.25 91 GLU A CA 1
ATOM 726 C C . GLU A 1 91 ? -7.785 30.625 -2.215 1 95.25 91 GLU A C 1
ATOM 728 O O . GLU A 1 91 ? -6.668 30.141 -2.424 1 95.25 91 GLU A O 1
ATOM 733 N N . GLN A 1 92 ? -8.344 30.75 -1.068 1 94.25 92 GLN A N 1
ATOM 734 C CA . GLN A 1 92 ? -7.633 30.266 0.109 1 94.25 92 GLN A CA 1
ATOM 735 C C . GLN A 1 92 ? -7.434 28.75 0.045 1 94.25 92 GLN A C 1
ATOM 737 O O . GLN A 1 92 ? -6.387 28.234 0.446 1 94.25 92 GLN A O 1
ATOM 742 N N . ALA A 1 93 ? -8.398 28.094 -0.464 1 90.62 93 ALA A N 1
ATOM 743 C CA . ALA A 1 93 ? -8.273 26.641 -0.632 1 90.62 93 ALA A CA 1
ATOM 744 C C . ALA A 1 93 ? -7.145 26.297 -1.599 1 90.62 93 ALA A C 1
ATOM 746 O O . ALA A 1 93 ? -6.395 25.344 -1.375 1 90.62 93 ALA A O 1
ATOM 747 N N . THR A 1 94 ? -7.055 27.047 -2.682 1 95.25 94 THR A N 1
ATOM 748 C CA . THR A 1 94 ? -5.98 26.859 -3.654 1 95.25 94 THR A CA 1
ATOM 749 C C . THR A 1 94 ? -4.621 27.125 -3.016 1 95.25 94 THR A C 1
ATOM 751 O O . THR A 1 94 ? -3.672 26.375 -3.225 1 95.25 94 THR A O 1
ATOM 754 N N . LEU A 1 95 ? -4.543 28.20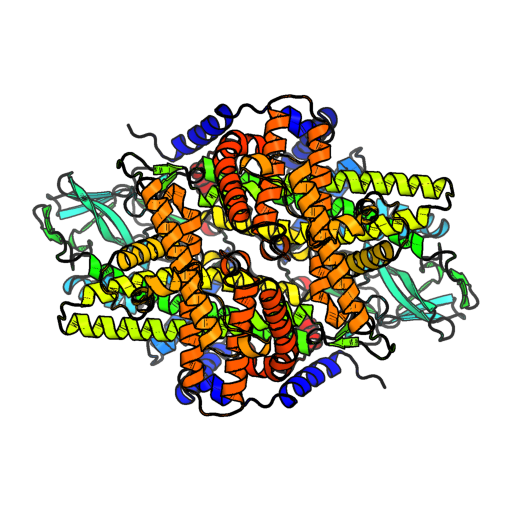3 -2.246 1 97.06 95 LEU A N 1
ATOM 755 C CA . LEU A 1 95 ? -3.305 28.562 -1.559 1 97.06 95 LEU A CA 1
ATOM 756 C C . LEU A 1 95 ? -2.885 27.453 -0.594 1 97.06 95 LEU A C 1
ATOM 758 O O . LEU A 1 95 ? -1.717 27.062 -0.568 1 97.06 95 LEU A O 1
ATOM 762 N N . LEU A 1 96 ? -3.834 27 0.081 1 95.25 96 LEU A N 1
ATOM 763 C CA . LEU A 1 96 ? -3.553 25.953 1.065 1 95.25 96 LEU A CA 1
ATOM 764 C C . LEU A 1 96 ? -3.094 24.672 0.383 1 95.25 96 LEU A C 1
ATOM 766 O O . LEU A 1 96 ? -2.16 24.016 0.849 1 95.25 96 LEU A O 1
ATOM 770 N N . ASN A 1 97 ? -3.695 24.312 -0.659 1 94 97 ASN A N 1
ATOM 771 C CA . ASN A 1 97 ? -3.301 23.141 -1.427 1 94 97 ASN A CA 1
ATOM 772 C C . ASN A 1 97 ? -1.866 23.25 -1.933 1 94 97 ASN A C 1
ATOM 774 O O . ASN A 1 97 ? -1.157 22.25 -2.035 1 94 97 ASN A O 1
ATOM 778 N N . ALA A 1 98 ? -1.454 24.469 -2.254 1 97.31 98 ALA A N 1
ATOM 779 C CA . ALA A 1 98 ? -0.136 24.719 -2.828 1 97.31 98 ALA A CA 1
ATOM 780 C C . ALA A 1 98 ? 0.957 24.609 -1.769 1 97.31 98 ALA A C 1
ATOM 782 O O . ALA A 1 98 ? 2.146 24.609 -2.092 1 97.31 98 ALA A O 1
ATOM 783 N N . LEU A 1 99 ? 0.595 24.391 -0.48 1 96.69 99 LEU A N 1
ATOM 784 C CA . LEU A 1 99 ? 1.584 24.281 0.587 1 96.69 99 LEU A CA 1
ATOM 785 C C . LEU A 1 99 ? 2.281 22.938 0.553 1 96.69 99 LEU A C 1
ATOM 787 O O . LEU A 1 99 ? 3.336 22.75 1.164 1 96.69 99 LEU A O 1
ATOM 791 N N . GLY A 1 100 ? 1.667 22 -0.101 1 94.06 100 GLY A N 1
ATOM 792 C CA . GLY A 1 100 ? 2.312 20.719 -0.289 1 94.06 100 GLY A CA 1
ATOM 793 C C . GLY A 1 100 ? 2.033 19.734 0.838 1 94.06 100 GLY A C 1
ATOM 794 O O . GLY A 1 100 ? 2.338 18.547 0.724 1 94.06 100 GLY A O 1
ATOM 795 N N . GLU A 1 101 ? 1.643 20.094 2.008 1 93.81 101 GLU A N 1
ATOM 796 C CA . GLU A 1 101 ? 1.173 19.234 3.088 1 93.81 101 GLU A CA 1
ATOM 797 C C . GLU A 1 101 ? 0.258 20 4.043 1 93.81 101 GLU A C 1
ATOM 799 O O . GLU A 1 101 ? 0.25 21.234 4.055 1 93.81 101 GLU A O 1
ATOM 804 N N . GLN A 1 102 ? -0.541 19.391 4.758 1 95.12 102 GLN A N 1
ATOM 805 C CA . GLN A 1 102 ? -1.47 19.969 5.715 1 95.12 102 GLN A CA 1
ATOM 806 C C . GLN A 1 102 ? -0.722 20.688 6.844 1 95.12 102 GLN A C 1
ATOM 808 O O . GLN A 1 102 ? 0.428 20.344 7.137 1 95.12 102 GLN A O 1
ATOM 813 N N . VAL A 1 103 ? -1.381 21.625 7.453 1 96.06 103 VAL A N 1
ATOM 814 C CA . VAL A 1 103 ? -0.81 22.375 8.57 1 96.06 103 VAL A CA 1
ATOM 815 C C . VAL A 1 103 ? -1.744 22.297 9.781 1 96.06 103 VAL A C 1
ATOM 817 O O . VAL A 1 103 ? -2.924 21.953 9.633 1 96.06 103 VAL A O 1
ATOM 820 N N . PRO A 1 104 ? -1.357 22.562 10.953 1 96.56 104 PRO A N 1
ATOM 821 C CA . PRO A 1 104 ? -2.09 22.328 12.203 1 96.56 104 PRO A CA 1
ATOM 822 C C . PRO A 1 104 ? -3.408 23.094 12.266 1 96.56 104 PRO A C 1
ATOM 824 O O . PRO A 1 104 ? -4.305 22.719 13.031 1 96.56 104 PRO A O 1
ATOM 827 N N . PHE A 1 105 ? -3.637 24.203 11.555 1 95.19 105 PHE A N 1
ATOM 828 C CA . PHE A 1 105 ? -4.84 25.031 11.633 1 95.19 105 PHE A CA 1
ATOM 829 C C . PHE A 1 105 ? -5.918 24.5 10.695 1 95.19 105 PHE A C 1
ATOM 831 O O . PHE A 1 105 ? -7.008 25.078 10.609 1 95.19 105 PHE A O 1
ATOM 838 N N . ASP A 1 106 ? -5.676 23.344 10.109 1 93.94 106 ASP A N 1
ATOM 839 C CA . ASP A 1 106 ? -6.586 22.891 9.062 1 93.94 106 ASP A CA 1
ATOM 840 C C . ASP A 1 106 ? -7.957 22.547 9.641 1 93.94 106 ASP A C 1
ATOM 842 O O . ASP A 1 106 ? -8.984 22.984 9.117 1 93.94 106 ASP A O 1
ATOM 846 N N . LEU A 1 107 ? -8 21.906 10.766 1 93.88 107 LEU A N 1
ATOM 847 C CA . LEU A 1 107 ? -9.289 21.516 11.32 1 93.88 107 LEU A CA 1
ATOM 848 C C . LEU A 1 107 ? -10 22.719 11.938 1 93.88 107 LEU A C 1
ATOM 850 O O . LEU A 1 107 ? -11.227 22.734 12.047 1 93.88 107 LEU A O 1
ATOM 854 N N . HIS A 1 108 ? -9.242 23.719 12.375 1 95.94 108 HIS A N 1
ATOM 855 C CA . HIS A 1 108 ? -9.844 24.984 12.781 1 95.94 108 HIS A CA 1
ATOM 856 C C . HIS A 1 108 ? -10.695 25.578 11.656 1 95.94 108 HIS A C 1
ATOM 858 O O . HIS A 1 108 ? -11.852 25.938 11.875 1 95.94 108 HIS A O 1
ATOM 864 N N . ARG A 1 109 ? -10.109 25.562 10.562 1 92.06 109 ARG A N 1
ATOM 865 C CA . ARG A 1 109 ? -10.758 26.188 9.414 1 92.06 109 ARG A CA 1
ATOM 866 C C . ARG A 1 109 ? -11.836 25.266 8.828 1 92.06 109 ARG A C 1
ATOM 868 O O . ARG A 1 109 ? -12.898 25.734 8.422 1 92.06 109 ARG A O 1
ATOM 875 N N . GLU A 1 110 ? -11.523 24.047 8.867 1 87.94 110 GLU A N 1
ATOM 876 C CA . GLU A 1 110 ? -12.352 23.125 8.086 1 87.94 110 GLU A CA 1
ATOM 877 C C . GLU A 1 110 ? -13.508 22.578 8.922 1 87.94 110 GLU A C 1
ATOM 879 O O . GLU A 1 110 ? -14.523 22.141 8.375 1 87.94 110 GLU A O 1
ATOM 884 N N . MET A 1 111 ? -13.344 22.562 10.203 1 90.25 111 MET A N 1
ATOM 885 C CA . MET A 1 111 ? -14.367 21.906 11.016 1 90.25 111 MET A CA 1
ATOM 886 C C . MET A 1 111 ? -14.852 22.844 12.125 1 90.25 111 MET A C 1
ATOM 888 O O . MET A 1 111 ? -16.062 22.984 12.344 1 90.25 111 MET A O 1
ATOM 892 N N . PHE A 1 112 ? -13.992 23.516 12.789 1 94.75 112 PHE A N 1
ATOM 893 C CA . PHE A 1 112 ? -14.367 24.312 13.945 1 94.75 112 PHE A CA 1
ATOM 894 C C . PHE A 1 112 ? -15.234 25.5 13.539 1 94.75 112 PHE A C 1
ATOM 896 O O . PHE A 1 112 ? -16.359 25.641 14.016 1 94.75 112 PHE A O 1
ATOM 903 N N . ILE A 1 113 ? -14.75 26.234 12.617 1 94 113 ILE A N 1
ATOM 904 C CA . ILE A 1 113 ? -15.469 27.438 12.195 1 94 113 ILE A CA 1
ATOM 905 C C . ILE A 1 113 ? -16.781 27.047 11.516 1 94 113 ILE A C 1
ATOM 907 O O . ILE A 1 113 ? -17.844 27.531 11.875 1 94 113 ILE A O 1
ATOM 911 N N . PRO A 1 114 ? -16.703 26.109 10.648 1 88.31 114 PRO A N 1
ATOM 912 C CA . PRO A 1 114 ? -17.969 25.734 10 1 88.31 114 PRO A CA 1
ATOM 913 C C . PRO A 1 114 ? -18.984 25.172 10.984 1 88.31 114 PRO A C 1
ATOM 915 O O . PRO A 1 114 ? -20.188 25.359 10.805 1 88.31 114 PRO A O 1
ATOM 918 N N . THR A 1 115 ? -18.547 24.5 11.992 1 90.5 115 THR A N 1
ATOM 919 C CA . THR A 1 115 ? -19.484 23.984 12.992 1 90.5 115 THR A CA 1
ATOM 920 C C . THR A 1 115 ? -20.188 25.141 13.719 1 90.5 115 THR A C 1
ATOM 922 O O . THR A 1 115 ? -21.391 25.094 13.914 1 90.5 115 THR A O 1
ATOM 925 N N . ILE A 1 116 ? -19.5 26.141 14.094 1 94.12 116 ILE A N 1
ATOM 926 C CA . ILE A 1 116 ? -20.094 27.312 14.742 1 94.12 116 ILE A CA 1
ATOM 927 C C . ILE A 1 116 ? -21.062 28 13.773 1 94.12 116 ILE A C 1
ATOM 929 O O . ILE A 1 116 ? -22.172 28.375 14.164 1 94.12 116 ILE A O 1
ATOM 933 N N . GLU A 1 117 ? -20.625 28.094 12.57 1 90.38 117 GLU A N 1
ATOM 934 C CA . GLU A 1 117 ? -21.469 28.734 11.57 1 90.38 117 GLU A CA 1
ATOM 935 C C . GLU A 1 117 ? -22.781 27.984 11.367 1 90.38 117 GLU A C 1
ATOM 937 O O . GLU A 1 117 ? -23.844 28.594 11.25 1 90.38 117 GLU A O 1
ATOM 942 N N . SER A 1 118 ? -22.688 26.734 11.375 1 84.31 118 SER A N 1
ATOM 943 C CA . SER A 1 118 ? -23.844 25.922 11 1 84.31 118 SER A CA 1
ATOM 944 C C . SER A 1 118 ? -24.703 25.578 12.211 1 84.31 118 SER A C 1
ATOM 946 O O . SER A 1 118 ? -25.922 25.516 12.109 1 84.31 118 SER A O 1
ATOM 948 N N . GLN A 1 119 ? -24.078 25.422 13.367 1 86.31 119 GLN A N 1
ATOM 949 C CA . GLN A 1 119 ? -24.812 24.875 14.5 1 86.31 119 GLN A CA 1
ATOM 950 C C . GLN A 1 119 ? -24.953 25.906 15.625 1 86.31 119 GLN A C 1
ATOM 952 O O . GLN A 1 119 ? -25.672 25.672 16.609 1 86.31 119 GLN A O 1
ATOM 957 N N . GLY A 1 120 ? -24.375 27.016 15.539 1 92.94 120 GLY A N 1
ATOM 958 C CA . GLY A 1 120 ? -24.469 28.047 16.562 1 92.94 120 GLY A CA 1
ATOM 959 C C . GLY A 1 120 ? -25.703 28.922 16.406 1 92.94 120 GLY A C 1
ATOM 960 O O . GLY A 1 120 ? -26.156 29.172 15.289 1 92.94 120 GLY A O 1
ATOM 961 N N . THR A 1 121 ? -26.234 29.344 17.5 1 93.75 121 THR A N 1
ATOM 962 C CA . THR A 1 121 ? -27.25 30.406 17.484 1 93.75 121 THR A CA 1
ATOM 963 C C . THR A 1 121 ? -26.641 31.719 17.016 1 93.75 121 THR A C 1
ATOM 965 O O . THR A 1 121 ? -25.422 31.844 16.859 1 93.75 121 THR A O 1
ATOM 968 N N . ASP A 1 122 ? -27.469 32.625 16.75 1 96.38 122 ASP A N 1
ATOM 969 C CA . ASP A 1 122 ? -26.984 33.938 16.359 1 96.38 122 ASP A CA 1
ATOM 970 C C . ASP A 1 122 ? -26.062 34.531 17.422 1 96.38 122 ASP A C 1
ATOM 972 O O . ASP A 1 122 ? -25.047 35.156 17.094 1 96.38 122 ASP A O 1
ATOM 976 N N . GLU A 1 123 ? -26.547 34.375 18.578 1 96.81 123 GLU A N 1
ATOM 977 C CA . GLU A 1 123 ? -25.734 34.875 19.688 1 96.81 123 GLU A CA 1
ATOM 978 C C . GLU A 1 123 ? -24.375 34.188 19.75 1 96.81 123 GLU A C 1
ATOM 980 O O . GLU A 1 123 ? -23.359 34.844 19.984 1 96.81 123 GLU A O 1
ATOM 985 N N . GLN A 1 124 ? -24.344 33 19.641 1 96.56 124 GLN A N 1
ATOM 986 C CA . GLN A 1 124 ? -23.109 32.219 19.672 1 96.56 124 GLN A CA 1
ATOM 987 C C . GLN A 1 124 ? -22.203 32.594 18.516 1 96.56 124 GLN A C 1
ATOM 989 O O . GLN A 1 124 ? -20.984 32.719 18.672 1 96.56 124 GLN A O 1
ATOM 994 N N . ARG A 1 125 ? -22.734 32.656 17.344 1 97.31 125 ARG A N 1
ATOM 995 C CA . ARG A 1 125 ? -21.969 33.094 16.172 1 97.31 125 ARG A CA 1
ATOM 996 C C . ARG A 1 125 ? -21.344 34.469 16.406 1 97.31 125 ARG A C 1
ATOM 998 O O . ARG A 1 125 ? -20.172 34.656 16.094 1 97.31 125 ARG A O 1
ATOM 1005 N N . ALA A 1 126 ? -22.141 35.312 16.891 1 97.31 126 ALA A N 1
ATOM 1006 C CA . ALA A 1 126 ? -21.656 36.688 17.172 1 97.31 126 ALA A CA 1
ATOM 1007 C C . ALA A 1 126 ? -20.484 36.656 18.156 1 97.31 126 ALA A C 1
ATOM 1009 O O . ALA A 1 126 ? -19.578 37.469 18.062 1 97.31 126 ALA A O 1
ATOM 1010 N N . LYS A 1 127 ? -20.594 35.719 18.969 1 96.44 127 LYS A N 1
ATOM 1011 C CA . LYS A 1 127 ? -19.562 35.656 20 1 96.44 127 LYS A CA 1
ATOM 1012 C C . LYS A 1 127 ? -18.297 34.969 19.469 1 96.44 127 LYS A C 1
ATOM 1014 O O . LYS A 1 127 ? -17.188 35.5 19.641 1 96.44 127 LYS A O 1
ATOM 1019 N N . TRP A 1 128 ? -18.406 33.875 18.875 1 97.06 128 TRP A N 1
ATOM 1020 C CA . TRP A 1 128 ? -17.266 33 18.672 1 97.06 128 TRP A CA 1
ATOM 1021 C C . TRP A 1 128 ? -16.641 33.219 17.297 1 97.06 128 TRP A C 1
ATOM 1023 O O . TRP A 1 128 ? -15.438 33.031 17.125 1 97.06 128 TRP A O 1
ATOM 1033 N N . LEU A 1 129 ? -17.391 33.469 16.281 1 97.31 129 LEU A N 1
ATOM 1034 C CA . LEU A 1 129 ? -16.875 33.5 14.914 1 97.31 129 LEU A CA 1
ATOM 1035 C C . LEU A 1 129 ? -15.836 34.594 14.742 1 97.31 129 LEU A C 1
ATOM 1037 O O . LEU A 1 129 ? -14.797 34.375 14.109 1 97.31 129 LEU A O 1
ATOM 1041 N N . PRO A 1 130 ? -16.141 35.812 15.258 1 96.44 130 PRO A N 1
ATOM 1042 C CA . PRO A 1 130 ? -15.078 36.812 15.109 1 96.44 130 PRO A CA 1
ATOM 1043 C C . PRO A 1 130 ? -13.766 36.375 15.758 1 96.44 130 PRO A C 1
ATOM 1045 O O . PRO A 1 130 ? -12.688 36.656 15.211 1 96.44 130 PRO A O 1
ATOM 1048 N N . LEU A 1 131 ? -13.875 35.719 16.938 1 96.5 131 LEU A N 1
ATOM 1049 C CA . LEU A 1 131 ? -12.68 35.219 17.609 1 96.5 131 LEU A CA 1
ATOM 1050 C C . LEU A 1 131 ? -12 34.125 16.781 1 96.5 131 LEU A C 1
ATOM 1052 O O . LEU A 1 131 ? -10.781 34.125 16.656 1 96.5 131 LEU A O 1
ATOM 1056 N N . ALA A 1 132 ? -12.742 33.25 16.219 1 97 132 ALA A N 1
ATOM 1057 C CA . ALA A 1 132 ? -12.211 32.125 15.445 1 97 132 ALA A CA 1
ATOM 1058 C C . ALA A 1 132 ? -11.625 32.594 14.117 1 97 132 ALA A C 1
ATOM 1060 O O . ALA A 1 132 ? -10.531 32.188 13.727 1 97 132 ALA A O 1
ATOM 1061 N N . SER A 1 133 ? -12.273 33.5 13.438 1 94.38 133 SER A N 1
ATOM 1062 C CA . SER A 1 133 ? -11.836 33.969 12.133 1 94.38 133 SER A CA 1
ATOM 1063 C C . SER A 1 133 ? -10.539 34.781 12.234 1 94.38 133 SER A C 1
ATOM 1065 O O . SER A 1 133 ? -9.734 34.781 11.305 1 94.38 133 SER A O 1
ATOM 1067 N N . SER A 1 134 ? -10.422 35.438 13.359 1 93.88 134 SER A N 1
ATOM 1068 C CA . SER A 1 134 ? -9.203 36.188 13.57 1 93.88 134 SER A CA 1
ATOM 1069 C C . SER A 1 134 ? -8.125 35.375 14.25 1 93.88 134 SER A C 1
ATOM 1071 O O . SER A 1 134 ? -7.039 35.844 14.539 1 93.88 134 SER A O 1
ATOM 1073 N N . TYR A 1 135 ? -8.406 34.094 14.57 1 96.75 135 TYR A N 1
ATOM 1074 C CA . TYR A 1 135 ? -7.492 33.125 15.156 1 96.75 135 TYR A CA 1
ATOM 1075 C C . TYR A 1 135 ? -7.109 33.531 16.578 1 96.75 135 TYR A C 1
ATOM 1077 O O . TYR A 1 135 ? -6.047 33.156 17.078 1 96.75 135 TYR A O 1
ATOM 1085 N N . ARG A 1 136 ? -7.91 34.281 17.109 1 96.5 136 ARG A N 1
ATOM 1086 C CA . ARG A 1 136 ? -7.711 34.562 18.531 1 96.5 136 ARG A CA 1
ATOM 1087 C C . ARG A 1 136 ? -8.094 33.344 19.375 1 96.5 136 ARG A C 1
ATOM 1089 O O . ARG A 1 136 ? -7.715 33.25 20.547 1 96.5 136 ARG A O 1
ATOM 1096 N N . ILE A 1 137 ? -8.891 32.5 18.812 1 98.06 137 ILE A N 1
ATOM 1097 C CA . ILE A 1 137 ? -9.039 31.141 19.297 1 98.06 137 ILE A CA 1
ATOM 1098 C C . ILE A 1 137 ? -8.828 30.156 18.141 1 98.06 137 ILE A C 1
ATOM 1100 O O . ILE A 1 137 ? -9.148 30.469 16.984 1 98.06 137 ILE A O 1
ATOM 1104 N N . ILE A 1 138 ? -8.289 29.109 18.438 1 98.12 138 ILE A N 1
ATOM 1105 C CA . ILE A 1 138 ? -8.031 28.047 17.469 1 98.12 138 ILE A CA 1
ATOM 1106 C C . ILE A 1 138 ? -8.719 26.766 17.922 1 98.12 138 ILE A C 1
ATOM 1108 O O . ILE A 1 138 ? -8.5 26.297 19.031 1 98.12 138 ILE A O 1
ATOM 1112 N N . GLY A 1 139 ? -9.445 26.328 17.031 1 98.12 139 GLY A N 1
ATOM 1113 C CA . GLY A 1 139 ? -10.328 25.25 17.469 1 98.12 139 GLY A CA 1
ATOM 1114 C C . GLY A 1 139 ? -10.023 23.922 16.812 1 98.12 139 GLY A C 1
ATOM 1115 O O . GLY A 1 139 ? -9.43 23.875 15.727 1 98.12 139 GLY A O 1
ATOM 1116 N N . ALA A 1 140 ? -10.383 22.797 17.406 1 97.62 140 ALA A N 1
ATOM 1117 C CA . ALA A 1 140 ? -10.414 21.422 16.922 1 97.62 140 ALA A CA 1
ATOM 1118 C C . ALA A 1 140 ? -11.836 20.859 16.953 1 97.62 140 ALA A C 1
ATOM 1120 O O . ALA A 1 140 ? -12.758 21.531 17.422 1 97.62 140 ALA A O 1
ATOM 1121 N N . TYR A 1 141 ? -11.969 19.766 16.375 1 95.94 141 TYR A N 1
ATOM 1122 C CA . TYR A 1 141 ? -13.234 19.047 16.375 1 95.94 141 TYR A CA 1
ATOM 1123 C C . TYR A 1 141 ? -13.07 17.656 16.984 1 95.94 141 TYR A C 1
ATOM 1125 O O . TYR A 1 141 ? -12.594 16.734 16.312 1 95.94 141 TYR A O 1
ATOM 1133 N N . ALA A 1 142 ? -13.461 17.547 18.188 1 97.31 142 ALA A N 1
ATOM 1134 C CA . ALA A 1 142 ? -13.148 16.359 18.984 1 97.31 142 ALA A CA 1
ATOM 1135 C C . ALA A 1 142 ? -14.367 15.438 19.109 1 97.31 142 ALA A C 1
ATOM 1137 O O . ALA A 1 142 ? -15.062 15.445 20.125 1 97.31 142 ALA A O 1
ATOM 1138 N N . GLN A 1 143 ? -14.531 14.688 18.141 1 95.38 143 GLN A N 1
ATOM 1139 C CA . GLN A 1 143 ? -15.648 13.742 18.109 1 95.38 143 GLN A CA 1
ATOM 1140 C C . GLN A 1 143 ? -15.18 12.32 18.406 1 95.38 143 GLN A C 1
ATOM 1142 O O . GLN A 1 143 ? -15.648 11.703 19.359 1 95.38 143 GLN A O 1
ATOM 1147 N N . THR A 1 144 ? -14.242 11.836 17.688 1 96 144 THR A N 1
ATOM 1148 C CA . THR A 1 144 ? -13.781 10.453 17.75 1 96 144 THR A CA 1
ATOM 1149 C C . THR A 1 144 ? -13.141 10.156 19.109 1 96 144 THR A C 1
ATOM 1151 O O . THR A 1 144 ? -12.406 10.984 19.656 1 96 144 THR A O 1
ATOM 1154 N N . GLU A 1 145 ? -13.508 9.055 19.625 1 97.31 145 GLU A N 1
ATOM 1155 C CA . GLU A 1 145 ? -12.914 8.594 20.875 1 97.31 145 GLU A CA 1
ATOM 1156 C C . GLU A 1 145 ? -12.055 7.355 20.656 1 97.31 145 GLU A C 1
ATOM 1158 O O . GLU A 1 145 ? -12.156 6.699 19.609 1 97.31 145 GLU A O 1
ATOM 1163 N N . LEU A 1 146 ? -11.172 7.059 21.578 1 97.31 146 LEU A N 1
ATOM 1164 C CA . LEU A 1 146 ? -10.281 5.902 21.547 1 97.31 146 LEU A CA 1
ATOM 1165 C C . LEU A 1 146 ? -11.078 4.613 21.344 1 97.31 146 LEU A C 1
ATOM 1167 O O . LEU A 1 146 ? -10.664 3.736 20.594 1 97.31 146 LEU A O 1
ATOM 1171 N N . GLY A 1 147 ? -12.234 4.578 22 1 95.75 147 GLY A N 1
ATOM 1172 C CA . GLY A 1 147 ? -13.047 3.371 21.938 1 95.75 147 GLY A CA 1
ATOM 1173 C C . GLY A 1 147 ? -14.047 3.379 20.797 1 95.75 147 GLY A C 1
ATOM 1174 O O . GLY A 1 147 ? -14.531 2.322 20.391 1 95.75 147 GLY A O 1
ATOM 1175 N N . HIS A 1 148 ? -14.5 4.52 20.359 1 93.88 148 HIS A N 1
ATOM 1176 C CA . HIS A 1 148 ? -15.531 4.609 19.344 1 93.88 148 HIS A CA 1
ATOM 1177 C C . HIS A 1 148 ? -15.148 5.605 18.25 1 93.88 148 HIS A C 1
ATOM 1179 O O . HIS A 1 148 ? -14.906 6.781 18.547 1 93.88 148 HIS A O 1
ATOM 1185 N N . GLY A 1 149 ? -15.016 5.188 17.016 1 89.88 149 GLY A N 1
ATOM 1186 C CA . GLY A 1 149 ? -14.758 6.008 15.836 1 89.88 149 GLY A CA 1
ATOM 1187 C C . GLY A 1 149 ? -15.953 6.105 14.914 1 89.88 149 GLY A C 1
ATOM 1188 O O . GLY A 1 149 ? -16.781 7.004 15.062 1 89.88 149 GLY A O 1
ATOM 1189 N N . SER A 1 150 ? -16.297 5.121 14.164 1 85.5 150 SER A N 1
ATOM 1190 C CA . SER A 1 150 ? -17.422 5.086 13.227 1 85.5 150 SER A CA 1
ATOM 1191 C C . SER A 1 150 ? -18.75 5.133 13.969 1 85.5 150 SER A C 1
ATOM 1193 O O . SER A 1 150 ? -19.734 5.684 13.453 1 85.5 150 SER A O 1
ATOM 1195 N N . ASN A 1 151 ? -18.844 4.582 15.094 1 88.44 151 ASN A N 1
ATOM 1196 C CA . ASN A 1 151 ? -20.062 4.594 15.898 1 88.44 151 ASN A CA 1
ATOM 1197 C C . ASN A 1 151 ? -20.109 5.812 16.812 1 88.44 151 ASN A C 1
ATOM 1199 O O . ASN A 1 151 ? -19.922 5.695 18.031 1 88.44 151 ASN A O 1
ATOM 1203 N N . VAL A 1 152 ? -20.484 6.855 16.328 1 87.12 152 VAL A N 1
ATOM 1204 C CA . VAL A 1 152 ? -20.531 8.117 17.062 1 87.12 152 VAL A CA 1
ATOM 1205 C C . VAL A 1 152 ? -21.562 8.016 18.188 1 87.12 152 VAL A C 1
ATOM 1207 O O . VAL A 1 152 ? -21.375 8.602 19.25 1 87.12 152 VAL A O 1
ATOM 1210 N N . GLN A 1 153 ? -22.594 7.293 17.891 1 87.75 153 GLN A N 1
ATOM 1211 C CA . GLN A 1 153 ? -23.641 7.172 18.891 1 87.75 153 GLN A CA 1
ATOM 1212 C C . GLN A 1 153 ? -23.156 6.402 20.109 1 87.75 153 GLN A C 1
ATOM 1214 O O . GLN A 1 153 ? -23.797 6.41 21.156 1 87.75 153 GLN A O 1
ATOM 1219 N N . GLY A 1 154 ? -22.047 5.824 19.969 1 90.75 154 GLY A N 1
ATOM 1220 C CA . GLY A 1 154 ? -21.516 5.051 21.078 1 90.75 154 GLY A CA 1
ATOM 1221 C C . GLY A 1 154 ? -20.484 5.816 21.891 1 90.75 154 GLY A C 1
ATOM 1222 O O . GLY A 1 154 ? -19.891 5.262 22.812 1 90.75 154 GLY A O 1
ATOM 1223 N N . ILE A 1 155 ? -20.281 7.043 21.656 1 94.44 155 ILE A N 1
ATOM 1224 C CA . ILE A 1 155 ? -19.297 7.816 22.406 1 94.44 155 ILE A CA 1
ATOM 1225 C C . ILE A 1 155 ? -19.656 7.824 23.891 1 94.44 155 ILE A C 1
ATOM 1227 O O . ILE A 1 155 ? -20.828 7.762 24.25 1 94.44 155 ILE A O 1
ATOM 1231 N N . GLU A 1 156 ? -18.625 7.98 24.75 1 95.94 156 GLU A N 1
ATOM 1232 C CA . GLU A 1 156 ? -18.781 7.777 26.188 1 95.94 156 GLU A CA 1
ATOM 1233 C C . GLU A 1 156 ? -18.641 9.086 26.953 1 95.94 156 GLU A C 1
ATOM 1235 O O . GLU A 1 156 ? -19.062 9.188 28.109 1 95.94 156 GLU A O 1
ATOM 1240 N N . THR A 1 157 ? -18.047 10.078 26.344 1 98.06 157 THR A N 1
ATOM 1241 C CA . THR A 1 157 ? -17.969 11.375 27 1 98.06 157 THR A CA 1
ATOM 1242 C C . THR A 1 157 ? -19.375 11.914 27.297 1 98.06 157 THR A C 1
ATOM 1244 O O . THR A 1 157 ? -20.266 11.828 26.453 1 98.06 157 THR A O 1
ATOM 1247 N N . THR A 1 158 ? -19.547 12.531 28.562 1 97.94 158 THR A N 1
ATOM 1248 C CA . THR A 1 158 ? -20.859 13.008 28.969 1 97.94 158 THR A CA 1
ATOM 1249 C C . THR A 1 158 ? -20.859 14.516 29.188 1 97.94 158 THR A C 1
ATOM 1251 O O . THR A 1 158 ? -19.797 15.094 29.469 1 97.94 158 THR A O 1
ATOM 1254 N N . ALA A 1 159 ? -21.953 15.07 28.953 1 98.25 159 ALA A N 1
ATOM 1255 C CA . ALA A 1 159 ? -22.281 16.438 29.344 1 98.25 159 ALA A CA 1
ATOM 1256 C C . ALA A 1 159 ? -23.531 16.453 30.234 1 98.25 159 ALA A C 1
ATOM 1258 O O . ALA A 1 159 ? -24.656 16.391 29.75 1 98.25 159 ALA A O 1
ATOM 1259 N N . THR A 1 160 ? -23.328 16.547 31.5 1 98.06 160 THR A N 1
ATOM 1260 C CA . THR A 1 160 ? -24.422 16.594 32.469 1 98.06 160 THR A CA 1
ATOM 1261 C C . THR A 1 160 ? -24.812 18.031 32.781 1 98.06 160 THR A C 1
ATOM 1263 O O . THR A 1 160 ? -23.938 18.859 33.062 1 98.06 160 THR A O 1
ATOM 1266 N N . TYR A 1 161 ? -26.062 18.281 32.719 1 96.94 161 TYR A N 1
ATOM 1267 C CA . TYR A 1 161 ? -26.547 19.641 33 1 96.94 161 TYR A CA 1
ATOM 1268 C C . TYR A 1 161 ? -26.812 19.828 34.469 1 96.94 161 TYR A C 1
ATOM 1270 O O . TYR A 1 161 ? -27.531 19.031 35.094 1 96.94 161 TYR A O 1
ATOM 1278 N N . ASP A 1 162 ? -26.219 20.859 35 1 96.12 162 ASP A N 1
ATOM 1279 C CA . ASP A 1 162 ? -26.453 21.312 36.344 1 96.12 162 ASP A CA 1
ATOM 1280 C C . ASP A 1 162 ? -27.375 22.547 36.375 1 96.12 162 ASP A C 1
ATOM 1282 O O . ASP A 1 162 ? -26.922 23.656 36.062 1 96.12 162 ASP A O 1
ATOM 1286 N N . LYS A 1 163 ? -28.578 22.406 36.781 1 93.69 163 LYS A N 1
ATOM 1287 C CA . LYS A 1 163 ? -29.609 23.438 36.75 1 93.69 163 LYS A CA 1
ATOM 1288 C C . LYS A 1 163 ? -29.234 24.578 37.719 1 93.69 163 LYS A C 1
ATOM 1290 O O . LYS A 1 163 ? -29.5 25.75 37.438 1 93.69 163 LYS A O 1
ATOM 1295 N N . SER A 1 164 ? -28.781 24.234 38.688 1 94.94 164 SER A N 1
ATOM 1296 C CA . SER A 1 164 ? -28.516 25.219 39.75 1 94.94 164 SER A CA 1
ATOM 1297 C C . SER A 1 164 ? -27.516 26.281 39.281 1 94.94 164 SER A C 1
ATOM 1299 O O . SER A 1 164 ? -27.656 27.453 39.594 1 94.94 164 SER A O 1
ATOM 1301 N N . THR A 1 165 ? -26.547 25.766 38.531 1 94.88 165 THR A N 1
ATOM 1302 C CA . THR A 1 165 ? -25.547 26.734 38.062 1 94.88 165 THR A CA 1
ATOM 1303 C C . THR A 1 165 ? -25.719 27.047 36.594 1 94.88 165 THR A C 1
ATOM 1305 O O . THR A 1 165 ? -25.062 27.953 36.062 1 94.88 165 THR A O 1
ATOM 1308 N N . GLN A 1 166 ? -26.5 26.328 35.969 1 95.94 166 GLN A N 1
ATOM 1309 C CA . GLN A 1 166 ? -26.734 26.453 34.531 1 95.94 166 GLN A CA 1
ATOM 1310 C C . GLN A 1 166 ? -25.438 26.234 33.75 1 95.94 166 GLN A C 1
ATOM 1312 O O . GLN A 1 166 ? -25.078 27.047 32.875 1 95.94 166 GLN A O 1
ATOM 1317 N N . GLU A 1 167 ? -24.875 25.203 34.094 1 97.62 167 GLU A N 1
ATOM 1318 C CA . GLU A 1 167 ? -23.641 24.766 33.438 1 97.62 167 GLU A CA 1
ATOM 1319 C C . GLU A 1 167 ? -23.734 23.297 33.062 1 97.62 167 GLU A C 1
ATOM 1321 O O . GLU A 1 167 ? -24.531 22.531 33.594 1 97.62 167 GLU A O 1
ATOM 1326 N N . PHE A 1 168 ? -22.922 22.984 32.062 1 97.94 168 PHE A N 1
ATOM 1327 C CA . PHE A 1 168 ? -22.688 21.594 31.75 1 97.94 168 PHE A CA 1
ATOM 1328 C C . PHE A 1 168 ? -21.375 21.109 32.375 1 97.94 168 PHE A C 1
ATOM 1330 O O . PHE A 1 168 ? -20.406 21.859 32.438 1 97.94 168 PHE A O 1
ATOM 1337 N N . VAL A 1 169 ? -21.375 19.922 32.875 1 98.19 169 VAL A N 1
ATOM 1338 C CA . VAL A 1 169 ? -20.172 19.25 33.344 1 98.19 169 VAL A CA 1
ATOM 1339 C C . VAL A 1 169 ? -19.734 18.188 32.344 1 98.19 169 VAL A C 1
ATOM 1341 O O . VAL A 1 169 ? -20.391 17.156 32.188 1 98.19 169 VAL A O 1
ATOM 1344 N N . ILE A 1 170 ? -18.672 18.453 31.578 1 98.5 170 ILE A N 1
ATOM 1345 C CA . ILE A 1 170 ? -18.094 17.547 30.594 1 98.5 170 ILE A CA 1
ATOM 1346 C C . ILE A 1 170 ? -17.141 16.562 31.281 1 98.5 170 ILE A C 1
ATOM 1348 O O . ILE A 1 170 ? -16.234 16.984 32 1 98.5 170 ILE A O 1
ATOM 1352 N N . HIS A 1 171 ? -17.328 15.281 31.062 1 98.44 171 HIS A N 1
ATOM 1353 C CA . HIS A 1 171 ? -16.562 14.266 31.766 1 98.44 171 HIS A CA 1
ATOM 1354 C C . HIS A 1 171 ? -16.297 13.055 30.891 1 98.44 171 HIS A C 1
ATOM 1356 O O . HIS A 1 171 ? -17.188 12.586 30.188 1 98.44 171 HIS A O 1
ATOM 1362 N N . SER A 1 172 ? -15.086 12.578 30.844 1 98.12 172 SER A N 1
ATOM 1363 C CA . SER A 1 172 ? -14.664 11.32 30.234 1 98.12 172 SER A CA 1
ATOM 1364 C C . SER A 1 172 ? -14.602 10.203 31.281 1 98.12 172 SER A C 1
ATOM 1366 O O . SER A 1 172 ? -13.594 10.039 31.969 1 98.12 172 SER A O 1
ATOM 1368 N N . PRO A 1 173 ? -15.609 9.438 31.312 1 97.12 173 PRO A N 1
ATOM 1369 C CA . PRO A 1 173 ? -15.766 8.547 32.469 1 97.12 173 PRO A CA 1
ATOM 1370 C C . PRO A 1 173 ? -14.867 7.312 32.375 1 97.12 173 PRO A C 1
ATOM 1372 O O . PRO A 1 173 ? -14.641 6.637 33.375 1 97.12 173 PRO A O 1
ATOM 1375 N N . THR A 1 174 ? -14.492 6.957 31.172 1 97.38 174 THR A N 1
ATOM 1376 C CA . THR A 1 174 ? -13.68 5.758 31 1 97.38 174 THR A CA 1
ATOM 1377 C C . THR A 1 174 ? -12.398 6.078 30.234 1 97.38 174 THR A C 1
ATOM 1379 O O . THR A 1 174 ? -12.258 7.164 29.672 1 97.38 174 THR A O 1
ATOM 1382 N N . LEU A 1 175 ? -11.461 5.102 30.25 1 97.06 175 LEU A N 1
ATOM 1383 C CA . LEU A 1 175 ? -10.227 5.277 29.5 1 97.06 175 LEU A CA 1
ATOM 1384 C C . LEU A 1 175 ? -10.508 5.488 28.016 1 97.06 175 LEU A C 1
ATOM 1386 O O . LEU A 1 175 ? -9.859 6.312 27.375 1 97.06 175 LEU A O 1
ATOM 1390 N N . THR A 1 176 ? -11.469 4.77 27.531 1 97.44 176 THR A N 1
ATOM 1391 C CA . THR A 1 176 ? -11.711 4.738 26.094 1 97.44 176 THR A CA 1
ATOM 1392 C C . THR A 1 176 ? -12.602 5.902 25.672 1 97.44 176 THR A C 1
ATOM 1394 O O . THR A 1 176 ? -12.852 6.102 24.484 1 97.44 176 THR A O 1
ATOM 1397 N N . SER A 1 177 ? -13.164 6.715 26.656 1 97.75 177 SER A N 1
ATOM 1398 C CA . SER A 1 177 ? -13.938 7.91 26.328 1 97.75 177 SER A CA 1
ATOM 1399 C C . SER A 1 177 ? -13.023 9.07 25.938 1 97.75 177 SER A C 1
ATOM 1401 O O . SER A 1 177 ? -13.5 10.125 25.516 1 97.75 177 SER A O 1
ATOM 1403 N N . ARG A 1 178 ? -11.734 8.789 25.984 1 97.62 178 ARG A N 1
ATOM 1404 C CA . ARG A 1 178 ? -10.781 9.805 25.547 1 97.62 178 ARG A CA 1
ATOM 1405 C C . ARG A 1 178 ? -10.977 10.125 24.062 1 97.62 178 ARG A C 1
ATOM 1407 O O . ARG A 1 178 ? -11.109 9.211 23.234 1 97.62 178 ARG A O 1
ATOM 1414 N N . LYS A 1 179 ? -11.109 11.461 23.828 1 98.31 179 LYS A N 1
ATOM 1415 C CA . LYS A 1 179 ? -11.086 11.859 22.422 1 98.31 179 LYS A CA 1
ATOM 1416 C C . LYS A 1 179 ? -9.75 11.508 21.781 1 98.31 179 LYS A C 1
ATOM 1418 O O . LYS A 1 179 ? -8.695 11.695 22.391 1 98.31 179 LYS A O 1
ATOM 1423 N N . TRP A 1 180 ? -9.852 10.969 20.609 1 97.81 180 TRP A N 1
ATOM 1424 C CA . TRP A 1 180 ? -8.688 10.422 19.922 1 97.81 180 TRP A CA 1
ATOM 1425 C C . TRP A 1 180 ? -8.711 10.766 18.438 1 97.81 180 TRP A C 1
ATOM 1427 O O . TRP A 1 180 ? -9.719 10.547 17.766 1 97.81 180 TRP A O 1
ATOM 1437 N N . TRP A 1 181 ? -7.57 11.43 17.828 1 96.81 181 TRP A N 1
ATOM 1438 C CA . TRP A 1 181 ? -7.336 11.656 16.406 1 96.81 181 TRP A CA 1
ATOM 1439 C C . TRP A 1 181 ? -7.605 13.109 16.031 1 96.81 181 TRP A C 1
ATOM 1441 O O . TRP A 1 181 ? -7.176 13.57 14.977 1 96.81 181 TRP A O 1
ATOM 1451 N N . PRO A 1 182 ? -8.523 13.883 16.734 1 97.06 182 PRO A N 1
ATOM 1452 C CA . PRO A 1 182 ? -8.797 15.211 16.188 1 97.06 182 PRO A CA 1
ATOM 1453 C C . PRO A 1 182 ? -7.531 16 15.883 1 97.06 182 PRO A C 1
ATOM 1455 O O . PRO A 1 182 ? -6.648 16.125 16.734 1 97.06 182 PRO A O 1
ATOM 1458 N N . GLY A 1 183 ? -7.496 16.438 14.703 1 97 183 GLY A N 1
ATOM 1459 C CA . GLY A 1 183 ? -6.367 17.25 14.281 1 97 183 GLY A CA 1
ATOM 1460 C C . GLY A 1 183 ? -6.297 18.594 14.992 1 97 183 GLY A C 1
ATOM 1461 O O . GLY A 1 183 ? -7.32 19.25 15.195 1 97 183 GLY A O 1
ATOM 1462 N N . GLY A 1 184 ? -5.141 18.969 15.344 1 97.81 184 GLY A N 1
ATOM 1463 C CA . GLY A 1 184 ? -4.898 20.234 16.031 1 97.81 184 GLY A CA 1
ATOM 1464 C C . GLY A 1 184 ? -5.145 20.156 17.531 1 97.81 184 GLY A C 1
ATOM 1465 O O . GLY A 1 184 ? -4.77 21.062 18.266 1 97.81 184 GLY A O 1
ATOM 1466 N N . LEU A 1 185 ? -5.688 19.094 18 1 98 185 LEU A N 1
ATOM 1467 C CA . LEU A 1 185 ? -6.137 18.984 19.375 1 98 185 LEU A CA 1
ATOM 1468 C C . LEU A 1 185 ? -4.957 18.734 20.312 1 98 185 LEU A C 1
ATOM 1470 O O . LEU A 1 185 ? -4.934 19.234 21.438 1 98 185 LEU A O 1
ATOM 1474 N N . GLY A 1 186 ? -3.996 18.031 19.875 1 97.94 186 GLY A N 1
ATOM 1475 C CA . GLY A 1 186 ? -2.934 17.547 20.75 1 97.94 186 GLY A CA 1
ATOM 1476 C C . GLY A 1 186 ? -2.1 18.672 21.344 1 97.94 186 GLY A C 1
ATOM 1477 O O . GLY A 1 186 ? -1.801 18.656 22.531 1 97.94 186 GLY A O 1
ATOM 1478 N N . LYS A 1 187 ? -1.817 19.609 20.531 1 98 187 LYS A N 1
ATOM 1479 C CA . LYS A 1 187 ? -0.9 20.656 21 1 98 187 LYS A CA 1
ATOM 1480 C C . LYS A 1 187 ? -1.38 22.031 20.578 1 98 187 LYS A C 1
ATOM 1482 O O . LYS A 1 187 ? -1.091 23.031 21.234 1 98 187 LYS A O 1
ATOM 1487 N N . THR A 1 188 ? -2.17 22.156 19.578 1 98.5 188 THR A N 1
ATOM 1488 C CA . THR A 1 188 ? -2.357 23.422 18.875 1 98.5 188 THR A CA 1
ATOM 1489 C C . THR A 1 188 ? -3.621 24.125 19.359 1 98.5 188 THR A C 1
ATOM 1491 O O . THR A 1 188 ? -3.582 25.297 19.719 1 98.5 188 THR A O 1
ATOM 1494 N N . ALA A 1 189 ? -4.676 23.547 19.469 1 98.38 189 ALA A N 1
ATOM 1495 C CA . ALA A 1 189 ? -5.996 24.141 19.641 1 98.38 189 ALA A CA 1
ATOM 1496 C C . ALA A 1 189 ? -6.16 24.719 21.047 1 98.38 189 ALA A C 1
ATOM 1498 O O . ALA A 1 189 ? -5.629 24.156 22.016 1 98.38 189 ALA A O 1
ATOM 1499 N N . THR A 1 190 ? -6.91 25.797 21.172 1 98.56 190 THR A N 1
ATOM 1500 C CA . THR A 1 190 ? -7.297 26.391 22.438 1 98.56 190 THR A CA 1
ATOM 1501 C C . THR A 1 190 ? -8.711 25.969 22.828 1 98.56 190 THR A C 1
ATOM 1503 O O . THR A 1 190 ? -9.078 26.016 24 1 98.56 190 THR A O 1
ATOM 1506 N N . HIS A 1 191 ? -9.391 25.75 21.859 1 98.56 191 HIS A N 1
ATOM 1507 C CA . HIS A 1 191 ? -10.773 25.328 22.031 1 98.56 191 HIS A CA 1
ATOM 1508 C C . HIS A 1 191 ? -11.094 24.094 21.203 1 98.56 191 HIS A C 1
ATOM 1510 O O . HIS A 1 191 ? -10.359 23.766 20.266 1 98.56 191 HIS A O 1
ATOM 1516 N N . ALA A 1 192 ? -12.203 23.453 21.516 1 98.56 192 ALA A N 1
ATOM 1517 C CA . ALA A 1 192 ? -12.672 22.328 20.719 1 98.56 192 ALA A CA 1
ATOM 1518 C C . ALA A 1 192 ? -14.195 22.234 20.734 1 98.56 192 ALA A C 1
ATOM 1520 O O . ALA A 1 192 ? -14.836 22.594 21.734 1 98.56 192 ALA A O 1
ATOM 1521 N N . ILE A 1 193 ? -14.664 21.906 19.578 1 97.75 193 ILE A N 1
ATOM 1522 C CA . ILE A 1 193 ? -16.016 21.359 19.578 1 97.75 193 ILE A CA 1
ATOM 1523 C C . ILE A 1 193 ? -15.977 19.906 20.078 1 97.75 193 ILE A C 1
ATOM 1525 O O . ILE A 1 193 ? -15.469 19.016 19.391 1 97.75 193 ILE A O 1
ATOM 1529 N N . VAL A 1 194 ? -16.5 19.734 21.219 1 98.06 194 VAL A N 1
ATOM 1530 C CA . VAL A 1 194 ? -16.5 18.438 21.859 1 98.06 194 VAL A CA 1
ATOM 1531 C C . VAL A 1 194 ? -17.859 17.766 21.688 1 98.06 194 VAL A C 1
ATOM 1533 O O . VAL A 1 194 ? -18.891 18.328 22.062 1 98.06 194 VAL A O 1
ATOM 1536 N N . ILE A 1 195 ? -17.844 16.656 21.156 1 96.56 195 ILE A N 1
ATOM 1537 C CA . ILE A 1 195 ? -19.047 15.852 21.016 1 96.56 195 ILE A CA 1
ATOM 1538 C C . ILE A 1 195 ? -19.219 14.953 22.25 1 96.56 195 ILE A C 1
ATOM 1540 O O . ILE A 1 195 ? -18.312 14.164 22.562 1 96.56 195 ILE A O 1
ATOM 1544 N N . ALA A 1 196 ? -20.344 15.141 22.938 1 97.31 196 ALA A N 1
ATOM 1545 C CA . ALA A 1 196 ? -20.594 14.422 24.188 1 97.31 196 ALA A CA 1
ATOM 1546 C C . ALA A 1 196 ? -22.062 14 24.297 1 97.31 196 ALA A C 1
ATOM 1548 O O . ALA A 1 196 ? -22.922 14.586 23.641 1 97.31 196 ALA A O 1
ATOM 1549 N N . ARG A 1 197 ? -22.25 13.016 25.031 1 96.19 197 ARG A N 1
ATOM 1550 C CA . ARG A 1 197 ? -23.594 12.547 25.344 1 96.19 197 ARG A CA 1
ATOM 1551 C C . ARG A 1 197 ? -24.25 13.438 26.391 1 96.19 197 ARG A C 1
ATOM 1553 O O . ARG A 1 197 ? -23.797 13.508 27.531 1 96.19 197 ARG A O 1
ATOM 1560 N N . LEU A 1 198 ? -25.328 14.117 26 1 96.62 198 LEU A N 1
ATOM 1561 C CA . LEU A 1 198 ? -26.047 15.07 26.844 1 96.62 198 LEU A CA 1
ATOM 1562 C C . LEU A 1 198 ? -26.969 14.352 27.812 1 96.62 198 LEU A C 1
ATOM 1564 O O . LEU A 1 198 ? -27.797 13.539 27.406 1 96.62 198 LEU A O 1
ATOM 1568 N N . LEU A 1 199 ? -26.797 14.688 29.078 1 94.75 199 LEU A N 1
ATOM 1569 C CA . LEU A 1 199 ? -27.594 14.109 30.141 1 94.75 199 LEU A CA 1
ATOM 1570 C C . LEU A 1 199 ? -28.281 15.211 30.953 1 94.75 199 LEU A C 1
ATOM 1572 O O . LEU A 1 199 ? -27.844 15.531 32.062 1 94.75 199 LEU A O 1
ATOM 1576 N N . PRO A 1 200 ? -29.312 15.711 30.453 1 87.94 200 PRO A N 1
ATOM 1577 C CA . PRO A 1 200 ? -30.125 16.609 31.281 1 87.94 200 PRO A CA 1
ATOM 1578 C C . PRO A 1 200 ? -30.969 15.852 32.312 1 87.94 200 PRO A C 1
ATOM 1580 O O . PRO A 1 200 ? -31.703 14.922 31.953 1 87.94 200 PRO A O 1
ATOM 1583 N N . ASP A 1 201 ? -30.875 16.188 33.5 1 86.31 201 ASP A N 1
ATOM 1584 C CA . ASP A 1 201 ? -31.609 15.562 34.594 1 86.31 201 ASP A CA 1
ATOM 1585 C C . ASP A 1 201 ? -31.422 14.047 34.594 1 86.31 201 ASP A C 1
ATOM 1587 O O . ASP A 1 201 ? -32.375 13.297 34.781 1 86.31 201 ASP A O 1
ATOM 1591 N N . GLY A 1 202 ? -30.281 13.695 34.094 1 85.88 202 GLY A N 1
ATOM 1592 C CA . GLY A 1 202 ? -29.953 12.281 34.156 1 85.88 202 GLY A CA 1
ATOM 1593 C C . GLY A 1 202 ? -30.484 11.508 32.938 1 85.88 202 GLY A C 1
ATOM 1594 O O . GLY A 1 202 ? -30.25 10.305 32.812 1 85.88 202 GLY A O 1
ATOM 1595 N N . LYS A 1 203 ? -31.203 12.008 32.156 1 91.19 203 LYS A N 1
ATOM 1596 C CA . LYS A 1 203 ? -31.75 11.352 30.953 1 91.19 203 LYS A CA 1
ATOM 1597 C C . LYS A 1 203 ? -30.828 11.555 29.75 1 91.19 203 LYS A C 1
ATOM 1599 O O . LYS A 1 203 ? -30.281 12.633 29.562 1 91.19 203 LYS A O 1
ATOM 1604 N N . ASP A 1 204 ? -30.75 10.578 29.094 1 92 204 ASP A N 1
ATOM 1605 C CA . ASP A 1 204 ? -29.906 10.609 27.906 1 92 204 ASP A CA 1
ATOM 1606 C C . ASP A 1 204 ? -30.609 11.305 26.75 1 92 204 ASP A C 1
ATOM 1608 O O . ASP A 1 204 ? -31.594 10.773 26.203 1 92 204 ASP A O 1
ATOM 1612 N N . ALA A 1 205 ? -30.141 12.375 26.297 1 92.69 205 ALA A N 1
ATOM 1613 C CA . ALA A 1 205 ? -30.719 13.172 25.219 1 92.69 205 ALA A CA 1
ATOM 1614 C C . ALA A 1 205 ? -29.906 13.055 23.938 1 92.69 205 ALA A C 1
ATOM 1616 O O . ALA A 1 205 ? -30.094 13.836 23 1 92.69 205 ALA A O 1
ATOM 1617 N N . GLY A 1 206 ? -29.031 12.102 23.891 1 91.69 206 GLY A N 1
ATOM 1618 C CA . GLY A 1 206 ? -28.25 11.859 22.703 1 91.69 206 GLY A CA 1
ATOM 1619 C C . GLY A 1 206 ? -26.984 12.688 22.641 1 91.69 206 GLY A C 1
ATOM 1620 O O . GLY A 1 206 ? -26.641 13.375 23.609 1 91.69 206 GLY A O 1
ATOM 1621 N N . VAL A 1 207 ? -26.328 12.641 21.594 1 92.19 207 VAL A N 1
ATOM 1622 C CA . VAL A 1 207 ? -25.031 13.273 21.422 1 92.19 207 VAL A CA 1
ATOM 1623 C C . VAL A 1 207 ? -25.203 14.703 20.906 1 92.19 207 VAL A C 1
ATOM 1625 O O . VAL A 1 207 ? -26 14.945 20 1 92.19 207 VAL A O 1
ATOM 1628 N N . GLN A 1 208 ? -24.547 15.594 21.453 1 93.56 208 GLN A N 1
ATOM 1629 C CA . GLN A 1 208 ? -24.609 17.016 21.109 1 93.56 208 GLN A CA 1
ATOM 1630 C C . GLN A 1 208 ? -23.219 17.625 21.047 1 93.56 208 GLN A C 1
ATOM 1632 O O . GLN A 1 208 ? -22.234 16.984 21.438 1 93.56 208 GLN A O 1
ATOM 1637 N N . SER A 1 209 ? -23.125 18.844 20.594 1 95.81 209 SER A N 1
ATOM 1638 C CA . SER A 1 209 ? -21.875 19.562 20.391 1 95.81 209 SER A CA 1
ATOM 1639 C C . SER A 1 209 ? -21.719 20.688 21.422 1 95.81 209 SER A C 1
ATOM 1641 O O . SER A 1 209 ? -22.641 21.469 21.641 1 95.81 209 SER A O 1
ATOM 1643 N N . PHE A 1 210 ? -20.578 20.812 22 1 97.38 210 PHE A N 1
ATOM 1644 C CA . PHE A 1 210 ? -20.266 21.812 23.016 1 97.38 210 PHE A CA 1
ATOM 1645 C C . PHE A 1 210 ? -18.922 22.484 22.703 1 97.38 210 PHE A C 1
ATOM 1647 O O . PHE A 1 210 ? -17.953 21.812 22.344 1 97.38 210 PHE A O 1
ATOM 1654 N N . ILE A 1 211 ? -18.859 23.688 22.734 1 98.38 211 ILE A N 1
ATOM 1655 C CA . ILE A 1 211 ? -17.562 24.375 22.641 1 98.38 211 ILE A CA 1
ATOM 1656 C C . ILE A 1 211 ? -16.891 24.391 24.016 1 98.38 211 ILE A C 1
ATOM 1658 O O . ILE A 1 211 ? -17.469 24.859 25 1 98.38 211 ILE A O 1
ATOM 1662 N N . VAL A 1 212 ? -15.75 23.906 24.078 1 98.5 212 VAL A N 1
ATOM 1663 C CA . VAL A 1 212 ? -14.984 23.812 25.312 1 98.5 212 VAL A CA 1
ATOM 1664 C C . VAL A 1 212 ? -13.602 24.422 25.125 1 98.5 212 VAL A C 1
ATOM 1666 O O . VAL A 1 212 ? -12.914 24.125 24.156 1 98.5 212 VAL A O 1
ATOM 1669 N N . GLN A 1 213 ? -13.312 25.297 26.016 1 98.69 213 GLN A N 1
ATOM 1670 C CA . GLN A 1 213 ? -11.938 25.781 26.031 1 98.69 213 GLN A CA 1
ATOM 1671 C C . GLN A 1 213 ? -11 24.719 26.609 1 98.69 213 GLN A C 1
ATOM 1673 O O . GLN A 1 213 ? -11.172 24.281 27.75 1 98.69 213 GLN A O 1
ATOM 1678 N N . ILE A 1 214 ? -10.023 24.406 25.891 1 98 214 ILE A N 1
ATOM 1679 C CA . ILE A 1 214 ? -9.203 23.281 26.297 1 98 214 ILE A CA 1
ATOM 1680 C C . ILE A 1 214 ? -7.859 23.797 26.828 1 98 214 ILE A C 1
ATOM 1682 O O . ILE A 1 214 ? -7.195 23.109 27.609 1 98 214 ILE A O 1
ATOM 1686 N N . ARG A 1 215 ? -7.484 24.906 26.406 1 98.31 215 ARG A N 1
ATOM 1687 C CA . ARG A 1 215 ? -6.242 25.516 26.875 1 98.31 215 ARG A CA 1
ATOM 1688 C C . ARG A 1 215 ? -6.449 26.984 27.219 1 98.31 215 ARG A C 1
ATOM 1690 O O . ARG A 1 215 ? -7.32 27.641 26.656 1 98.31 215 ARG A O 1
ATOM 1697 N N . SER A 1 216 ? -5.555 27.453 28.109 1 97.31 216 SER A N 1
ATOM 1698 C CA . SER A 1 216 ? -5.547 28.844 28.516 1 97.31 216 SER A CA 1
ATOM 1699 C C . SER A 1 216 ? -5.074 29.75 27.391 1 97.31 216 SER A C 1
ATOM 1701 O O . SER A 1 216 ? -4.129 29.422 26.672 1 97.31 216 SER A O 1
ATOM 1703 N N . LEU A 1 217 ? -5.762 30.719 27.266 1 97 217 LEU A N 1
ATOM 1704 C CA . LEU A 1 217 ? -5.379 31.703 26.266 1 97 217 LEU A CA 1
ATOM 1705 C C . LEU A 1 217 ? -4.164 32.5 26.719 1 97 217 LEU A C 1
ATOM 1707 O O . LEU A 1 217 ? -3.521 33.188 25.922 1 97 217 LEU A O 1
ATOM 1711 N N . ASP A 1 218 ? -3.941 32.406 27.984 1 95 218 ASP A N 1
ATOM 1712 C CA . ASP A 1 218 ? -2.857 33.188 28.562 1 95 218 ASP A CA 1
ATOM 1713 C C . ASP A 1 218 ? -1.513 32.5 28.391 1 95 218 ASP A C 1
ATOM 1715 O O . ASP A 1 218 ? -0.508 33.125 28.078 1 95 218 ASP A O 1
ATOM 1719 N N . ASP A 1 219 ? -1.558 31.203 28.516 1 95.69 219 ASP A N 1
ATOM 1720 C CA . ASP A 1 219 ? -0.259 30.531 28.516 1 95.69 219 ASP A CA 1
ATOM 1721 C C . ASP A 1 219 ? -0.334 29.188 27.797 1 95.69 219 ASP A C 1
ATOM 1723 O O . ASP A 1 219 ? 0.628 28.422 27.812 1 95.69 219 ASP A O 1
ATOM 1727 N N . HIS A 1 220 ? -1.485 28.859 27.312 1 97.94 220 HIS A N 1
ATOM 1728 C CA . HIS A 1 220 ? -1.729 27.734 26.422 1 97.94 220 HIS A CA 1
ATOM 1729 C C . HIS A 1 220 ? -1.615 26.406 27.156 1 97.94 220 HIS A C 1
ATOM 1731 O O . HIS A 1 220 ? -1.464 25.359 26.547 1 97.94 220 HIS A O 1
ATOM 1737 N N . LYS A 1 221 ? -1.471 26.391 28.5 1 98.19 221 LYS A N 1
ATOM 1738 C CA . LYS A 1 221 ? -1.538 25.172 29.281 1 98.19 221 LYS A CA 1
ATOM 1739 C C . LYS A 1 221 ? -2.945 24.578 29.25 1 98.19 221 LYS A C 1
ATOM 1741 O O . LYS A 1 221 ? -3.928 25.312 29.094 1 98.19 221 LYS A O 1
ATOM 1746 N N . PRO A 1 222 ? -3.141 23.344 29.359 1 98.12 222 PRO A N 1
ATOM 1747 C CA . PRO A 1 222 ? -4.48 22.75 29.438 1 98.12 222 PRO A CA 1
ATOM 1748 C C . PRO A 1 222 ? -5.309 23.328 30.578 1 98.12 222 PRO A C 1
ATOM 1750 O O . PRO A 1 222 ? -4.773 23.594 31.656 1 98.12 222 PRO A O 1
ATOM 1753 N N . MET A 1 223 ? -6.508 23.578 30.359 1 98.31 223 MET A N 1
ATOM 1754 C CA . MET A 1 223 ? -7.422 24.047 31.391 1 98.31 223 MET A CA 1
ATOM 1755 C C . MET A 1 223 ? -7.57 23 32.5 1 98.31 223 MET A C 1
ATOM 1757 O O . MET A 1 223 ? -7.348 21.812 32.25 1 98.31 223 MET A O 1
ATOM 1761 N N . PRO A 1 224 ? -7.848 23.359 33.688 1 97.69 224 PRO A N 1
ATOM 1762 C CA . PRO A 1 224 ? -8.039 22.391 34.781 1 97.69 224 PRO A CA 1
ATOM 1763 C C . PRO A 1 224 ? -9.031 21.297 34.438 1 97.69 224 PRO A C 1
ATOM 1765 O O . PRO A 1 224 ? -10.086 21.578 33.844 1 97.69 224 PRO A O 1
ATOM 1768 N N . GLY A 1 225 ? -8.578 20.156 34.75 1 98.31 225 GLY A N 1
ATOM 1769 C CA . GLY A 1 225 ? -9.445 19 34.5 1 98.31 225 GLY A CA 1
ATOM 1770 C C . GLY A 1 225 ? -9.289 18.406 33.125 1 98.31 225 GLY A C 1
ATOM 1771 O O . GLY A 1 225 ? -9.938 17.406 32.812 1 98.31 225 GLY A O 1
ATOM 1772 N N . ILE A 1 226 ? -8.5 19.047 32.375 1 98.5 226 ILE A N 1
ATOM 1773 C CA . ILE A 1 226 ? -8.344 18.562 31 1 98.5 226 ILE A CA 1
ATOM 1774 C C . ILE A 1 226 ? -6.93 18.016 30.812 1 98.5 226 ILE A C 1
ATOM 1776 O O . ILE A 1 226 ? -5.949 18.672 31.172 1 98.5 226 ILE A O 1
ATOM 1780 N N . LYS A 1 227 ? -6.848 16.781 30.312 1 97.69 227 LYS A N 1
ATOM 1781 C CA . LYS A 1 227 ? -5.598 16.203 29.844 1 97.69 227 LYS A CA 1
ATOM 1782 C C . LYS A 1 227 ? -5.586 16.078 28.312 1 97.69 227 LYS A C 1
ATOM 1784 O O . LYS A 1 227 ? -6.508 15.508 27.734 1 97.69 227 LYS A O 1
ATOM 1789 N N . VAL A 1 228 ? -4.543 16.594 27.703 1 98 228 VAL A N 1
ATOM 1790 C CA . VAL A 1 228 ? -4.5 16.625 26.25 1 98 228 VAL A CA 1
ATOM 1791 C C . VAL A 1 228 ? -3.059 16.484 25.766 1 98 228 VAL A C 1
ATOM 1793 O O . VAL A 1 228 ? -2.156 17.141 26.281 1 98 228 VAL A O 1
ATOM 1796 N N . ARG A 1 229 ? -2.793 15.586 24.906 1 97.69 229 ARG A N 1
ATOM 1797 C CA . ARG A 1 229 ? -1.471 15.227 24.391 1 97.69 229 ARG A CA 1
ATOM 1798 C C . ARG A 1 229 ? -1.535 14.82 22.922 1 97.69 229 ARG A C 1
ATOM 1800 O O . ARG A 1 229 ? -2.617 14.578 22.391 1 97.69 229 ARG A O 1
ATOM 1807 N N . ASP A 1 230 ? -0.416 14.859 22.234 1 98.31 230 ASP A N 1
ATOM 1808 C CA . ASP A 1 230 ? -0.302 14.359 20.859 1 98.31 230 ASP A CA 1
ATOM 1809 C C . ASP A 1 230 ? -0.14 12.844 20.844 1 98.31 230 ASP A C 1
ATOM 1811 O O . ASP A 1 230 ? 0.617 12.281 21.641 1 98.31 230 ASP A O 1
ATOM 1815 N N . ILE A 1 231 ? -0.83 12.195 19.875 1 98.19 231 ILE A N 1
ATOM 1816 C CA . ILE A 1 231 ? -0.889 10.734 19.891 1 98.19 231 ILE A CA 1
ATOM 1817 C C . ILE A 1 231 ? 0.34 10.156 19.203 1 98.19 231 ILE A C 1
ATOM 1819 O O . ILE A 1 231 ? 0.581 8.953 19.25 1 98.19 231 ILE A O 1
ATOM 1823 N N . GLY A 1 232 ? 1.124 10.969 18.516 1 97.44 232 GLY A N 1
ATOM 1824 C CA . GLY A 1 232 ? 2.363 10.508 17.906 1 97.44 232 GLY A CA 1
ATOM 1825 C C . GLY A 1 232 ? 2.283 10.414 16.391 1 97.44 232 GLY A C 1
ATOM 1826 O O . GLY A 1 232 ? 1.291 10.82 15.781 1 97.44 232 GLY A O 1
ATOM 1827 N N . PRO A 1 233 ? 3.41 9.891 15.766 1 97.44 233 PRO A N 1
ATOM 1828 C CA . PRO A 1 233 ? 3.51 9.875 14.305 1 97.44 233 PRO A CA 1
ATOM 1829 C C . PRO A 1 233 ? 2.494 8.938 13.656 1 97.44 233 PRO A C 1
ATOM 1831 O O . PRO A 1 233 ? 2.141 7.906 14.234 1 97.44 233 PRO A O 1
ATOM 1834 N N . LYS A 1 234 ? 2.07 9.305 12.484 1 97.44 234 LYS A N 1
ATOM 1835 C CA . LYS A 1 234 ? 1.172 8.562 11.609 1 97.44 234 LYS A CA 1
ATOM 1836 C C . LYS A 1 234 ? 1.814 8.305 10.25 1 97.44 234 LYS A C 1
ATOM 1838 O O . LYS A 1 234 ? 2.926 8.766 9.992 1 97.44 234 LYS A O 1
ATOM 1843 N N . ILE A 1 235 ? 1.155 7.605 9.375 1 96.81 235 ILE A N 1
ATOM 1844 C CA . ILE A 1 235 ? 1.666 7.359 8.031 1 96.81 235 ILE A CA 1
ATOM 1845 C C . ILE A 1 235 ? 1.735 8.672 7.258 1 96.81 235 ILE A C 1
ATOM 1847 O O . ILE A 1 235 ? 2.705 8.93 6.539 1 96.81 235 ILE A O 1
ATOM 1851 N N . GLY A 1 236 ? 0.812 9.523 7.473 1 96.06 236 GLY A N 1
ATOM 1852 C CA . GLY A 1 236 ? 0.724 10.836 6.852 1 96.06 236 GLY A CA 1
ATOM 1853 C C . GLY A 1 236 ? 0.229 11.914 7.797 1 96.06 236 GLY A C 1
ATOM 1854 O O . GLY A 1 236 ? -0.035 11.641 8.969 1 96.06 236 GLY A O 1
ATOM 1855 N N . PHE A 1 237 ? 0.232 13.109 7.32 1 96.44 237 PHE A N 1
ATOM 1856 C CA . PHE A 1 237 ? -0.248 14.273 8.062 1 96.44 237 PHE A CA 1
ATOM 1857 C C . PHE A 1 237 ? 0.652 14.562 9.258 1 96.44 237 PHE A C 1
ATOM 1859 O O . PHE A 1 237 ? 0.172 14.969 10.32 1 96.44 237 PHE A O 1
ATOM 1866 N N . ASN A 1 238 ? 1.906 14.375 9.086 1 96.94 238 ASN A N 1
ATOM 1867 C CA . ASN A 1 238 ? 2.785 14.406 10.25 1 96.94 238 ASN A CA 1
ATOM 1868 C C . ASN A 1 238 ? 3.139 15.828 10.656 1 96.94 238 ASN A C 1
ATOM 1870 O O . ASN A 1 238 ? 3.768 16.047 11.695 1 96.94 238 ASN A O 1
ATOM 1874 N N . ALA A 1 239 ? 2.68 16.812 9.797 1 97.5 239 ALA A N 1
ATOM 1875 C CA . ALA A 1 239 ? 2.836 18.203 10.242 1 97.5 239 ALA A CA 1
ATOM 1876 C C . ALA A 1 239 ? 1.712 18.594 11.195 1 97.5 239 ALA A C 1
ATOM 1878 O O . ALA A 1 239 ? 1.762 19.672 11.805 1 97.5 239 ALA A O 1
ATOM 1879 N N . VAL A 1 240 ? 0.721 17.812 11.32 1 97.81 240 VAL A N 1
ATOM 1880 C CA . VAL A 1 240 ? -0.448 18.109 12.141 1 97.81 240 VAL A CA 1
ATOM 1881 C C . VAL A 1 240 ? -0.428 17.234 13.391 1 97.81 240 VAL A C 1
ATOM 1883 O O . VAL A 1 240 ? -0.24 16.016 13.305 1 97.81 240 VAL A O 1
ATOM 1886 N N . ASP A 1 241 ? -0.509 17.922 14.555 1 97.88 241 ASP A N 1
ATOM 1887 C CA . ASP A 1 241 ? -0.709 17.172 15.789 1 97.88 241 ASP A CA 1
ATOM 1888 C C . ASP A 1 241 ? -2.117 16.578 15.859 1 97.88 241 ASP A C 1
ATOM 1890 O O . ASP A 1 241 ? -3.07 17.188 15.359 1 97.88 241 ASP A O 1
ATOM 1894 N N . ASN A 1 242 ? -2.299 15.43 16.422 1 97.88 242 ASN A N 1
ATOM 1895 C CA . ASN A 1 242 ? -3.566 14.75 16.672 1 97.88 242 ASN A CA 1
ATOM 1896 C C . ASN A 1 242 ? -3.717 14.367 18.141 1 97.88 242 ASN A C 1
ATOM 1898 O O . ASN A 1 242 ? -2.762 13.906 18.766 1 97.88 242 ASN A O 1
ATOM 1902 N N . GLY A 1 243 ? -4.895 14.539 18.656 1 97.94 243 GLY A N 1
ATOM 1903 C CA . GLY A 1 243 ? -4.996 14.656 20.109 1 97.94 243 GLY A CA 1
ATOM 1904 C C . GLY A 1 243 ? -5.523 13.398 20.781 1 97.94 243 GLY A C 1
ATOM 1905 O O . GLY A 1 243 ? -6.359 12.695 20.203 1 97.94 243 GLY A O 1
ATOM 1906 N N . ASP A 1 244 ? -4.98 13.055 21.859 1 98.25 244 ASP A N 1
ATOM 1907 C CA . ASP A 1 244 ? -5.516 12.32 22.984 1 98.25 244 ASP A CA 1
ATOM 1908 C C . ASP A 1 244 ? -6.004 13.266 24.078 1 98.25 244 ASP A C 1
ATOM 1910 O O . ASP A 1 244 ? -5.203 13.984 24.688 1 98.25 244 ASP A O 1
ATOM 1914 N N . CYS A 1 245 ? -7.355 13.273 24.328 1 98.56 245 CYS A N 1
ATOM 1915 C CA . CYS A 1 245 ? -7.895 14.281 25.234 1 98.56 245 CYS A CA 1
ATOM 1916 C C . CYS A 1 245 ? -8.977 13.68 26.125 1 98.56 245 CYS A C 1
ATOM 1918 O O . CYS A 1 245 ? -9.875 12.984 25.641 1 98.56 245 CYS A O 1
ATOM 1920 N N . SER A 1 246 ? -8.898 13.969 27.422 1 98.5 246 SER A N 1
ATOM 1921 C CA . SER A 1 246 ? -9.906 13.547 28.391 1 98.5 246 SER A CA 1
ATOM 1922 C C . SER A 1 246 ? -10.312 14.695 29.297 1 98.5 246 SER A C 1
ATOM 1924 O O . SER A 1 246 ? -9.523 15.609 29.547 1 98.5 246 SER A O 1
ATOM 1926 N N . PHE A 1 247 ? -11.523 14.625 29.781 1 98.69 247 PHE A N 1
ATOM 1927 C CA . PHE A 1 247 ? -12.141 15.633 30.625 1 98.69 247 PHE A CA 1
ATOM 1928 C C . PHE A 1 247 ? -12.539 15.039 31.969 1 98.69 247 PHE A C 1
ATOM 1930 O O . PHE A 1 247 ? -13.18 13.984 32.031 1 98.69 247 PHE A O 1
ATOM 1937 N N . HIS A 1 248 ? -12.18 15.797 32.938 1 98.69 248 HIS A N 1
ATOM 1938 C CA . HIS A 1 248 ? -12.578 15.438 34.312 1 98.69 248 HIS A CA 1
ATOM 1939 C C . HIS A 1 248 ? -13.461 16.516 34.938 1 98.69 248 HIS A C 1
ATOM 1941 O O . HIS A 1 248 ? -12.953 17.469 35.5 1 98.69 248 HIS A O 1
ATOM 1947 N N . ASN A 1 249 ? -14.695 16.328 34.781 1 98.31 249 ASN A N 1
ATOM 1948 C CA . ASN A 1 249 ? -15.711 17.203 35.344 1 98.31 249 ASN A CA 1
ATOM 1949 C C . ASN A 1 249 ? -15.461 18.656 35 1 98.31 249 ASN A C 1
ATOM 1951 O O . ASN A 1 249 ? -15.445 19.516 35.875 1 98.31 249 ASN A O 1
ATOM 1955 N N . VAL A 1 250 ? -15.367 18.922 33.844 1 98.62 250 VAL A N 1
ATOM 1956 C CA . VAL A 1 250 ? -15.141 20.266 33.312 1 98.62 250 VAL A CA 1
ATOM 1957 C C . VAL A 1 250 ? -16.469 20.984 33.156 1 98.62 250 VAL A C 1
ATOM 1959 O O . VAL A 1 250 ? -17.375 20.516 32.469 1 98.62 250 VAL A O 1
ATOM 1962 N N . ARG A 1 251 ? -16.562 22.078 33.781 1 98.25 251 ARG A N 1
ATOM 1963 C CA . ARG A 1 251 ? -17.812 22.844 33.75 1 98.25 251 ARG A CA 1
ATOM 1964 C C . ARG A 1 251 ? -17.781 23.922 32.688 1 98.25 251 ARG A C 1
ATOM 1966 O O . ARG A 1 251 ? -16.781 24.656 32.562 1 98.25 251 ARG A O 1
ATOM 1973 N N . ILE A 1 252 ? -18.688 24.062 32 1 98.38 252 ILE A N 1
ATOM 1974 C CA . ILE A 1 252 ? -18.875 25.094 30.984 1 98.38 252 ILE A CA 1
ATOM 1975 C C . ILE A 1 252 ? -20.281 25.672 31.078 1 98.38 252 ILE A C 1
ATOM 1977 O O . ILE A 1 252 ? -21.219 24.984 31.531 1 98.38 252 ILE A O 1
ATOM 1981 N N . PRO A 1 253 ? -20.438 26.875 30.641 1 97.75 253 PRO A N 1
ATOM 1982 C CA . PRO A 1 253 ? -21.766 27.484 30.672 1 97.75 253 PRO A CA 1
ATOM 1983 C C . PRO A 1 253 ? -22.766 26.781 29.75 1 97.75 253 PRO A C 1
ATOM 1985 O O . PRO A 1 253 ? -22.359 26.141 28.766 1 97.75 253 PRO A O 1
ATOM 1988 N N . ARG A 1 254 ? -23.953 26.859 29.984 1 97.19 254 ARG A N 1
ATOM 1989 C CA . ARG A 1 254 ? -25.047 26.297 29.188 1 97.19 254 ARG A CA 1
ATOM 1990 C C . ARG A 1 254 ? -24.984 26.781 27.75 1 97.19 254 ARG A C 1
ATOM 1992 O O . ARG A 1 254 ? -25.25 26.031 26.812 1 97.19 254 ARG A O 1
ATOM 1999 N N . GLU A 1 255 ? -24.547 27.984 27.547 1 96.69 255 GLU A N 1
ATOM 2000 C CA . GLU A 1 255 ? -24.531 28.641 26.234 1 96.69 255 GLU A CA 1
ATOM 2001 C C . GLU A 1 255 ? -23.422 28.062 25.359 1 96.69 255 GLU A C 1
ATOM 2003 O O . GLU A 1 255 ? -23.344 28.375 24.172 1 96.69 255 GLU A O 1
ATOM 2008 N N . ASN A 1 256 ? -22.75 27.219 25.953 1 97.75 256 ASN A N 1
ATOM 2009 C CA . ASN A 1 256 ? -21.656 26.641 25.172 1 97.75 256 ASN A CA 1
ATOM 2010 C C . ASN A 1 256 ? -22.125 25.406 24.422 1 97.75 256 ASN A C 1
ATOM 2012 O O . ASN A 1 256 ? -21.375 24.875 23.594 1 97.75 256 ASN A O 1
ATOM 2016 N N . MET A 1 257 ? -23.203 24.906 24.672 1 97.44 257 MET A N 1
ATOM 2017 C CA . MET A 1 257 ? -23.812 23.922 23.766 1 97.44 257 MET A CA 1
ATOM 2018 C C . MET A 1 257 ? -24.266 24.562 22.469 1 97.44 257 MET A C 1
ATOM 2020 O O . MET A 1 257 ? -24.844 25.656 22.484 1 97.44 257 MET A O 1
ATOM 2024 N N . MET A 1 258 ? -24 24.031 21.375 1 93.31 258 MET A N 1
ATOM 2025 C CA . MET A 1 258 ? -24.5 24.531 20.109 1 93.31 258 MET A CA 1
ATOM 2026 C C . MET A 1 258 ? -26 24.312 19.984 1 93.31 258 MET A C 1
ATOM 2028 O O . MET A 1 258 ? -26.453 23.188 19.734 1 93.31 258 MET A O 1
ATOM 2032 N N . MET A 1 259 ? -26.781 25.359 20.078 1 94.44 259 MET A N 1
ATOM 2033 C CA . MET A 1 259 ? -28.203 25.219 20.375 1 94.44 259 MET A CA 1
ATOM 2034 C C . MET A 1 259 ? -29.062 25.719 19.219 1 94.44 259 MET A C 1
ATOM 2036 O O . MET A 1 259 ? -30.234 26.031 19.391 1 94.44 259 MET A O 1
ATOM 2040 N N . ARG A 1 260 ? -28.359 25.828 18.031 1 88.44 260 ARG A N 1
ATOM 2041 C CA . ARG A 1 260 ? -29.188 26.281 16.922 1 88.44 260 ARG A CA 1
ATOM 2042 C C . ARG A 1 260 ? -30.375 25.359 16.703 1 88.44 260 ARG A C 1
ATOM 2044 O O . ARG A 1 260 ? -31.484 25.828 16.453 1 88.44 260 ARG A O 1
ATOM 2051 N N . TYR A 1 261 ? -30.125 24.156 16.828 1 83.62 261 TYR A N 1
ATOM 2052 C CA . TYR A 1 261 ? -31.188 23.203 16.516 1 83.62 261 TYR A CA 1
ATOM 2053 C C . TYR A 1 261 ? -31.688 22.5 17.781 1 83.62 261 TYR A C 1
ATOM 2055 O O . TYR A 1 261 ? -32.875 22.391 18 1 83.62 261 TYR A O 1
ATOM 2063 N N . ALA A 1 262 ? -30.812 21.984 18.516 1 87.81 262 ALA A N 1
ATOM 2064 C CA . ALA A 1 262 ? -31.141 21.453 19.844 1 87.81 262 ALA A CA 1
ATOM 2065 C C . ALA A 1 262 ? -30.812 22.453 20.938 1 87.81 262 ALA A C 1
ATOM 2067 O O . ALA A 1 262 ? -29.828 23.203 20.828 1 87.81 262 ALA A O 1
ATOM 2068 N N . LYS A 1 263 ? -31.734 22.422 21.953 1 93.44 263 LYS A N 1
ATOM 2069 C CA . LYS A 1 263 ? -31.531 23.391 23.031 1 93.44 263 LYS A CA 1
ATOM 2070 C C . LYS A 1 263 ? -31.766 22.734 24.391 1 93.44 263 LYS A C 1
ATOM 2072 O O . LYS A 1 263 ? -32.5 21.734 24.5 1 93.44 263 LYS A O 1
ATOM 2077 N N . VAL A 1 264 ? -31.062 23.297 25.281 1 95.38 264 VAL A N 1
ATOM 2078 C CA . VAL A 1 264 ? -31.344 23.062 26.703 1 95.38 264 VAL A CA 1
ATOM 2079 C C . VAL A 1 264 ? -31.734 24.375 27.375 1 95.38 264 VAL A C 1
ATOM 2081 O O . VAL A 1 264 ? -30.938 25.328 27.406 1 95.38 264 VAL A O 1
ATOM 2084 N N . LEU A 1 265 ? -32.906 24.312 27.891 1 95.12 265 LEU A N 1
ATOM 2085 C CA . LEU A 1 265 ? -33.406 25.5 28.578 1 95.12 265 LEU A CA 1
ATOM 2086 C C . LEU A 1 265 ? -32.844 25.578 29.984 1 95.12 265 LEU A C 1
ATOM 2088 O O . LEU A 1 265 ? -32.312 24.594 30.516 1 95.12 265 LEU A O 1
ATOM 2092 N N . PRO A 1 266 ? -32.844 26.703 30.531 1 94.31 266 PRO A N 1
ATOM 2093 C CA . PRO A 1 266 ? -32.281 26.906 31.859 1 94.31 266 PRO A CA 1
ATOM 2094 C C . PRO A 1 266 ? -32.812 25.906 32.906 1 94.31 266 PRO A C 1
ATOM 2096 O O . PRO A 1 266 ? -32.094 25.531 33.812 1 94.31 266 PRO A O 1
ATOM 2099 N N . ASP A 1 267 ? -34 25.562 32.75 1 93.06 267 ASP A N 1
ATOM 2100 C CA . ASP A 1 267 ? -34.594 24.656 33.719 1 93.06 267 ASP A CA 1
ATOM 2101 C C . ASP A 1 267 ? -34.25 23.203 33.406 1 93.06 267 ASP A C 1
ATOM 2103 O O . ASP A 1 267 ? -34.688 22.297 34.094 1 93.06 267 ASP A O 1
ATOM 2107 N N . GLY A 1 268 ? -33.469 23.156 32.312 1 92.62 268 GLY A N 1
ATOM 2108 C CA . GLY A 1 268 ? -33 21.812 32 1 92.62 268 GLY A CA 1
ATOM 2109 C C . GLY A 1 268 ? -33.812 21.125 30.938 1 92.62 268 GLY A C 1
ATOM 2110 O O . GLY A 1 268 ? -33.469 20.016 30.516 1 92.62 268 GLY A O 1
ATOM 2111 N N . THR A 1 269 ? -34.844 21.547 30.469 1 93.06 269 THR A N 1
ATOM 2112 C CA . THR A 1 269 ? -35.688 20.969 29.422 1 93.06 269 THR A CA 1
ATOM 2113 C C . THR A 1 269 ? -34.906 20.875 28.109 1 93.06 269 THR A C 1
ATOM 2115 O O . THR A 1 269 ? -34.312 21.859 27.656 1 93.06 269 THR A O 1
ATOM 2118 N N . PHE A 1 270 ? -34.875 19.828 27.625 1 93.69 270 PHE A N 1
ATOM 2119 C CA . PHE A 1 270 ? -34.219 19.609 26.344 1 93.69 270 PHE A CA 1
ATOM 2120 C C . PHE A 1 270 ? -35.219 19.766 25.203 1 93.69 270 PHE A C 1
ATOM 2122 O O . PHE A 1 270 ? -36.25 19.125 25.203 1 93.69 270 PHE A O 1
ATOM 2129 N N . VAL A 1 271 ? -34.906 20.516 24.219 1 92.94 271 VAL A N 1
ATOM 2130 C CA . VAL A 1 271 ? -35.688 20.75 23.016 1 92.94 271 VAL A CA 1
ATOM 2131 C C . VAL A 1 271 ? -35 20.078 21.828 1 92.94 271 VAL A C 1
ATOM 2133 O O . VAL A 1 271 ? -33.906 20.484 21.422 1 92.94 271 VAL A O 1
ATOM 2136 N N . LYS A 1 272 ? -35.656 19.141 21.297 1 87.69 272 LYS A N 1
ATOM 2137 C CA . LYS A 1 272 ? -35.094 18.375 20.172 1 87.69 272 LYS A CA 1
ATOM 2138 C C . LYS A 1 272 ? -35.156 19.203 18.875 1 87.69 272 LYS A C 1
ATOM 2140 O O . LYS A 1 272 ? -36 20.062 18.719 1 87.69 272 LYS A O 1
ATOM 2145 N N . PRO A 1 273 ? -34.094 18.984 18.047 1 81.56 273 PRO A N 1
ATOM 2146 C CA . PRO A 1 273 ? -34.125 19.672 16.75 1 81.56 273 PRO A CA 1
ATOM 2147 C C . PRO A 1 273 ? -35.344 19.297 15.906 1 81.56 273 PRO A C 1
ATOM 2149 O O . PRO A 1 273 ? -35.875 18.203 16.062 1 81.56 273 PRO A O 1
ATOM 2152 N N . LYS A 1 274 ? -35.781 20.188 15.055 1 75.81 274 LYS A N 1
ATOM 2153 C CA . LYS A 1 274 ? -36.906 19.969 14.188 1 75.81 274 LYS A CA 1
ATOM 2154 C C . LYS A 1 274 ? -36.625 18.891 13.141 1 75.81 274 LYS A C 1
ATOM 2156 O O . LYS A 1 274 ? -37.5 18.125 12.766 1 75.81 274 LYS A O 1
ATOM 2161 N N . SER A 1 275 ? -35.375 18.984 12.477 1 72.06 275 SER A N 1
ATOM 2162 C CA . SER A 1 275 ? -35 17.953 11.516 1 72.06 275 SER A CA 1
ATOM 2163 C C . SER A 1 275 ? -33.531 17.531 11.711 1 72.06 275 SER A C 1
ATOM 2165 O O . SER A 1 275 ? -32.656 18.375 11.922 1 72.06 275 SER A O 1
ATOM 2167 N N . ASP A 1 276 ? -33.312 16.188 11.578 1 66.31 276 ASP A N 1
ATOM 2168 C CA . ASP A 1 276 ? -31.984 15.609 11.773 1 66.31 276 ASP A CA 1
ATOM 2169 C C . ASP A 1 276 ? -31.156 15.688 10.492 1 66.31 276 ASP A C 1
ATOM 2171 O O . ASP A 1 276 ? -29.938 15.484 10.516 1 66.31 276 ASP A O 1
ATOM 2175 N N . LYS A 1 277 ? -31.766 16.125 9.406 1 65.25 277 LYS A N 1
ATOM 2176 C CA . LYS A 1 277 ? -31.141 15.953 8.094 1 65.25 277 LYS A CA 1
ATOM 2177 C C . LYS A 1 277 ? -30.25 17.141 7.75 1 65.25 277 LYS A C 1
ATOM 2179 O O . LYS A 1 277 ? -29.359 17.031 6.891 1 65.25 277 LYS A O 1
ATOM 2184 N N . LEU A 1 278 ? -30.453 18.203 8.391 1 64.19 278 LEU A N 1
ATOM 2185 C CA . LEU A 1 278 ? -29.719 19.406 8.016 1 64.19 278 LEU A CA 1
ATOM 2186 C C . LEU A 1 278 ? -28.234 19.266 8.328 1 64.19 278 LEU A C 1
ATOM 2188 O O . LEU A 1 278 ? -27.406 19.875 7.652 1 64.19 278 LEU A O 1
ATOM 2192 N N . VAL A 1 279 ? -27.938 18.359 9.242 1 63.69 279 VAL A N 1
ATOM 2193 C CA . VAL A 1 279 ? -26.547 18.172 9.656 1 63.69 279 VAL A CA 1
ATOM 2194 C C . VAL A 1 279 ? -25.781 17.422 8.57 1 63.69 279 VAL A C 1
ATOM 2196 O O . VAL A 1 279 ? -24.562 17.594 8.43 1 63.69 279 VAL A O 1
ATOM 2199 N N . TYR A 1 280 ? -26.438 16.812 7.629 1 66.25 280 TYR A N 1
ATOM 2200 C CA . TYR A 1 280 ? -25.797 15.969 6.621 1 66.25 280 TYR A CA 1
ATOM 2201 C C . TYR A 1 280 ? -25.297 16.812 5.449 1 66.25 280 TYR A C 1
ATOM 2203 O O . TYR A 1 280 ? -24.422 16.375 4.699 1 66.25 280 TYR A O 1
ATOM 2211 N N . LEU A 1 281 ? -25.891 17.984 5.238 1 70.69 281 LEU A N 1
ATOM 2212 C CA . LEU A 1 281 ? -25.562 18.781 4.074 1 70.69 281 LEU A CA 1
ATOM 2213 C C . LEU A 1 281 ? -24.078 19.156 4.086 1 70.69 281 LEU A C 1
ATOM 2215 O O . LEU A 1 281 ? -23.422 19.125 3.047 1 70.69 281 LEU A O 1
ATOM 2219 N N . THR A 1 282 ? -23.562 19.438 5.18 1 69.69 282 THR A N 1
ATOM 2220 C CA . THR A 1 282 ? -22.156 19.797 5.297 1 69.69 282 THR A CA 1
ATOM 2221 C C . THR A 1 282 ? -21.25 18.594 5.016 1 69.69 282 THR A C 1
ATOM 2223 O O . THR A 1 282 ? 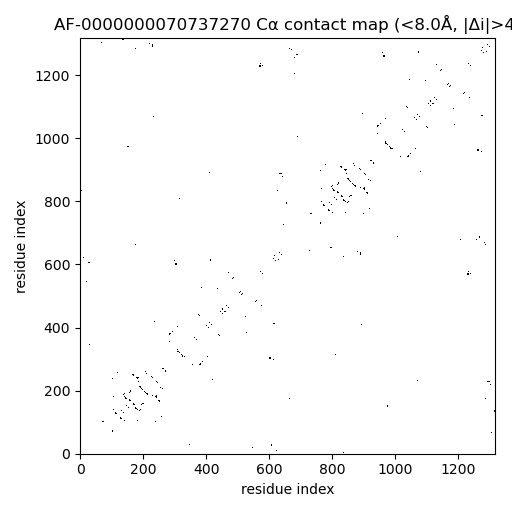-20.234 18.719 4.328 1 69.69 282 THR A O 1
ATOM 2226 N N . MET A 1 283 ? -21.688 17.453 5.406 1 74.75 283 MET A N 1
ATOM 2227 C CA . MET A 1 283 ? -20.906 16.234 5.219 1 74.75 283 MET A CA 1
ATOM 2228 C C . MET A 1 283 ? -20.828 15.859 3.74 1 74.75 283 MET A C 1
ATOM 2230 O O . MET A 1 283 ? -19.781 15.438 3.252 1 74.75 283 MET A O 1
ATOM 2234 N N . VAL A 1 284 ? -21.922 16.094 3.023 1 77.75 284 VAL A N 1
ATOM 2235 C CA . VAL A 1 284 ? -21.984 15.75 1.605 1 77.75 284 VAL A CA 1
ATOM 2236 C C . VAL A 1 284 ? -21.047 16.656 0.81 1 77.75 284 VAL A C 1
ATOM 2238 O O . VAL A 1 284 ? -20.359 16.188 -0.109 1 77.75 284 VAL A O 1
ATOM 2241 N N . ARG A 1 285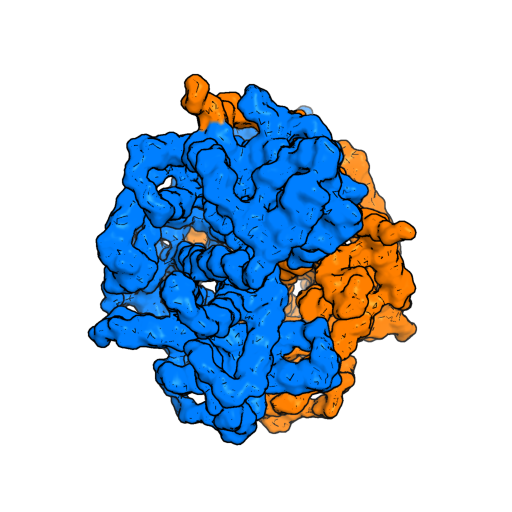 ? -21.031 17.875 1.164 1 79 285 ARG A N 1
ATOM 2242 C CA . ARG A 1 285 ? -20.141 18.797 0.451 1 79 285 ARG A CA 1
ATOM 2243 C C . ARG A 1 285 ? -18.688 18.406 0.653 1 79 285 ARG A C 1
ATOM 2245 O O . ARG A 1 285 ? -17.891 18.438 -0.293 1 79 285 ARG A O 1
ATOM 2252 N N . VAL A 1 286 ? -18.344 18.016 1.808 1 81.19 286 VAL A N 1
ATOM 2253 C CA . VAL A 1 286 ? -16.984 17.625 2.137 1 81.19 286 VAL A CA 1
ATOM 2254 C C . VAL A 1 286 ? -16.594 16.391 1.329 1 81.19 286 VAL A C 1
ATOM 2256 O O . VAL A 1 286 ? -15.492 16.328 0.777 1 81.19 286 VAL A O 1
ATOM 2259 N N . ARG A 1 287 ? -17.438 15.438 1.18 1 85.31 287 ARG A N 1
ATOM 2260 C CA . ARG A 1 287 ? -17.141 14.219 0.433 1 85.31 287 ARG A CA 1
ATOM 2261 C C . ARG A 1 287 ? -16.969 14.516 -1.053 1 85.31 287 ARG A C 1
ATOM 2263 O O . ARG A 1 287 ? -16.094 13.938 -1.706 1 85.31 287 ARG A O 1
ATOM 2270 N N . ALA A 1 288 ? -17.891 15.422 -1.577 1 85.88 288 ALA A N 1
ATOM 2271 C CA . ALA A 1 288 ? -17.766 15.773 -2.99 1 85.88 288 ALA A CA 1
ATOM 2272 C C . ALA A 1 288 ? -16.422 16.406 -3.285 1 85.88 288 ALA A C 1
ATOM 2274 O O . ALA A 1 288 ? -15.773 16.094 -4.285 1 85.88 288 ALA A O 1
ATOM 2275 N N . VAL A 1 289 ? -16.031 17.234 -2.408 1 88.19 289 VAL A N 1
ATOM 2276 C CA . VAL A 1 289 ? -14.742 17.906 -2.574 1 88.19 289 VAL A CA 1
ATOM 2277 C C . VAL A 1 289 ? -13.609 16.891 -2.447 1 88.19 289 VAL A C 1
ATOM 2279 O O . VAL A 1 289 ? -12.617 16.953 -3.188 1 88.19 289 VAL A O 1
ATOM 2282 N N . LEU A 1 290 ? -13.766 15.992 -1.595 1 93.19 290 LEU A N 1
ATOM 2283 C CA . LEU A 1 290 ? -12.75 14.961 -1.38 1 93.19 290 LEU A CA 1
ATOM 2284 C C . LEU A 1 290 ? -12.586 14.094 -2.621 1 93.19 290 LEU A C 1
ATOM 2286 O O . LEU A 1 290 ? -11.469 13.695 -2.965 1 93.19 290 LEU A O 1
ATOM 2290 N N . ILE A 1 291 ? -13.68 13.758 -3.309 1 95.56 291 ILE A N 1
ATOM 2291 C CA . ILE A 1 291 ? -13.648 12.961 -4.535 1 95.56 291 ILE A CA 1
ATOM 2292 C C . ILE A 1 291 ? -12.773 13.656 -5.574 1 95.56 291 ILE A C 1
ATOM 2294 O O . ILE A 1 291 ? -11.906 13.023 -6.18 1 95.56 291 ILE A O 1
ATOM 2298 N N . LYS A 1 292 ? -12.945 14.93 -5.727 1 95.25 292 LYS A N 1
ATOM 2299 C CA . LYS A 1 292 ? -12.156 15.695 -6.684 1 95.25 292 LYS A CA 1
ATOM 2300 C C . LYS A 1 292 ? -10.695 15.781 -6.246 1 95.25 292 LYS A C 1
ATOM 2302 O O . LYS A 1 292 ? -9.781 15.625 -7.062 1 95.25 292 LYS A O 1
ATOM 2307 N N . LYS A 1 293 ? -10.531 15.984 -4.957 1 95.62 293 LYS A N 1
ATOM 2308 C CA . LYS A 1 293 ? -9.18 16.125 -4.426 1 95.62 293 LYS A CA 1
ATOM 2309 C C . LYS A 1 293 ? -8.383 14.828 -4.602 1 95.62 293 LYS A C 1
ATOM 2311 O O . LYS A 1 293 ? -7.219 14.859 -4.992 1 95.62 293 LYS A O 1
ATOM 2316 N N . LEU A 1 294 ? -8.961 13.727 -4.32 1 97.75 294 LEU A N 1
ATOM 2317 C CA . LEU A 1 294 ? -8.297 12.43 -4.465 1 97.75 294 LEU A CA 1
ATOM 2318 C C . LEU A 1 294 ? -7.977 12.148 -5.926 1 97.75 294 LEU A C 1
ATOM 2320 O O . LEU A 1 294 ? -6.91 11.617 -6.238 1 97.75 294 LEU A O 1
ATOM 2324 N N . GLY A 1 295 ? -8.93 12.461 -6.82 1 97.81 295 GLY A N 1
ATOM 2325 C CA . GLY A 1 295 ? -8.656 12.359 -8.242 1 97.81 295 GLY A CA 1
ATOM 2326 C C . GLY A 1 295 ? -7.477 13.203 -8.688 1 97.81 295 GLY A C 1
ATOM 2327 O O . GLY A 1 295 ? -6.68 12.781 -9.531 1 97.81 295 GLY A O 1
ATOM 2328 N N . GLU A 1 296 ? -7.418 14.359 -8.148 1 97.75 296 GLU A N 1
ATOM 2329 C CA . GLU A 1 296 ? -6.324 15.258 -8.5 1 97.75 296 GLU A CA 1
ATOM 2330 C C . GLU A 1 296 ? -4.988 14.727 -8 1 97.75 296 GLU A C 1
ATOM 2332 O O . GLU A 1 296 ? -3.965 14.867 -8.672 1 97.75 296 GLU A O 1
ATOM 2337 N N . ARG A 1 297 ? -4.949 14.141 -6.789 1 98.31 297 ARG A N 1
ATOM 2338 C CA . ARG A 1 297 ? -3.719 13.539 -6.293 1 98.31 297 ARG A CA 1
ATOM 2339 C C . ARG A 1 297 ? -3.266 12.391 -7.195 1 98.31 297 ARG A C 1
ATOM 2341 O O . ARG A 1 297 ? -2.072 12.25 -7.469 1 98.31 297 ARG A O 1
ATOM 2348 N N . LEU A 1 298 ? -4.207 11.586 -7.609 1 98.75 298 LEU A N 1
ATOM 2349 C CA . LEU A 1 298 ? -3.891 10.531 -8.57 1 98.75 298 LEU A CA 1
ATOM 2350 C C . LEU A 1 298 ? -3.355 11.125 -9.867 1 98.75 298 LEU A C 1
ATOM 2352 O O . LEU A 1 298 ? -2.43 10.578 -10.469 1 98.75 298 LEU A O 1
ATOM 2356 N N . ALA A 1 299 ? -4 12.242 -10.289 1 98.88 299 ALA A N 1
ATOM 2357 C CA . ALA A 1 299 ? -3.535 12.922 -11.492 1 98.88 299 ALA A CA 1
ATOM 2358 C C . ALA A 1 299 ? -2.086 13.375 -11.352 1 98.88 299 ALA A C 1
ATOM 2360 O O . ALA A 1 299 ? -1.302 13.281 -12.297 1 98.88 299 ALA A O 1
ATOM 2361 N N . MET A 1 300 ? -1.689 13.891 -10.172 1 98.75 300 MET A N 1
ATOM 2362 C CA . MET A 1 300 ? -0.3 14.266 -9.922 1 98.75 300 MET A CA 1
ATOM 2363 C C . MET A 1 300 ? 0.622 13.055 -10.07 1 98.75 300 MET A C 1
ATOM 2365 O O . MET A 1 300 ? 1.652 13.141 -10.742 1 98.75 300 MET A O 1
ATOM 2369 N N . ALA A 1 301 ? 0.177 11.945 -9.5 1 98.94 301 ALA A N 1
ATOM 2370 C CA . ALA A 1 301 ? 0.998 10.734 -9.547 1 98.94 301 ALA A CA 1
ATOM 2371 C C . ALA A 1 301 ? 1.131 10.219 -10.977 1 98.94 301 ALA A C 1
ATOM 2373 O O . ALA A 1 301 ? 2.221 9.82 -11.398 1 98.94 301 ALA A O 1
ATOM 2374 N N . THR A 1 302 ? 0.068 10.188 -11.75 1 98.88 302 THR A N 1
ATOM 2375 C CA . THR A 1 302 ? 0.125 9.711 -13.125 1 98.88 302 THR A CA 1
ATOM 2376 C C . THR A 1 302 ? 0.959 10.648 -13.992 1 98.88 302 THR A C 1
ATOM 2378 O O . THR A 1 302 ? 1.619 10.211 -14.938 1 98.88 302 THR A O 1
ATOM 2381 N N . THR A 1 303 ? 0.861 11.938 -13.664 1 98.94 303 THR A N 1
ATOM 2382 C CA . THR A 1 303 ? 1.703 12.883 -14.391 1 98.94 303 THR A CA 1
ATOM 2383 C C . THR A 1 303 ? 3.18 12.562 -14.18 1 98.94 303 THR A C 1
ATOM 2385 O O . THR A 1 303 ? 3.941 12.461 -15.148 1 98.94 303 THR A O 1
ATOM 2388 N N . ILE A 1 304 ? 3.623 12.328 -12.969 1 98.88 304 ILE A N 1
ATOM 2389 C CA . ILE A 1 304 ? 5.004 12 -12.625 1 98.88 304 ILE A CA 1
ATOM 2390 C C . ILE A 1 304 ? 5.414 10.703 -13.32 1 98.88 304 ILE A C 1
ATOM 2392 O O . ILE A 1 304 ? 6.449 10.648 -13.984 1 98.88 304 ILE A O 1
ATOM 2396 N N . ALA A 1 305 ? 4.559 9.672 -13.227 1 98.88 305 ALA A N 1
ATOM 2397 C CA . ALA A 1 305 ? 4.883 8.359 -13.773 1 98.88 305 ALA A CA 1
ATOM 2398 C C . ALA A 1 305 ? 4.934 8.406 -15.305 1 98.88 305 ALA A C 1
ATOM 2400 O O . ALA A 1 305 ? 5.77 7.742 -15.922 1 98.88 305 ALA A O 1
ATOM 2401 N N . THR A 1 306 ? 4 9.164 -15.93 1 98.88 306 THR A N 1
ATOM 2402 C CA . THR A 1 306 ? 3.971 9.266 -17.375 1 98.88 306 THR A CA 1
ATOM 2403 C C . THR A 1 306 ? 5.223 9.969 -17.906 1 98.88 306 THR A C 1
ATOM 2405 O O . THR A 1 306 ? 5.875 9.477 -18.828 1 98.88 306 THR A O 1
ATOM 2408 N N . ARG A 1 307 ? 5.539 11.125 -17.281 1 98.88 307 ARG A N 1
ATOM 2409 C CA . ARG A 1 307 ? 6.727 11.867 -17.703 1 98.88 307 ARG A CA 1
ATOM 2410 C C . ARG A 1 307 ? 7.988 11.031 -17.5 1 98.88 307 ARG A C 1
ATOM 2412 O O . ARG A 1 307 ? 8.859 11 -18.375 1 98.88 307 ARG A O 1
ATOM 2419 N N . PHE A 1 308 ? 8.141 10.352 -16.391 1 98.62 308 PHE A N 1
ATOM 2420 C CA . PHE A 1 308 ? 9.273 9.469 -16.125 1 98.62 308 PHE A CA 1
ATOM 2421 C C . PHE A 1 308 ? 9.359 8.367 -17.172 1 98.62 308 PHE A C 1
ATOM 2423 O O . PHE A 1 308 ? 10.43 8.125 -17.75 1 98.62 308 PHE A O 1
ATOM 2430 N N . SER A 1 309 ? 8.211 7.707 -17.438 1 98.56 309 SER A N 1
ATOM 2431 C CA . SER A 1 309 ? 8.172 6.594 -18.391 1 98.56 309 SER A CA 1
ATOM 2432 C C . SER A 1 309 ? 8.555 7.047 -19.797 1 98.56 309 SER A C 1
ATOM 2434 O O . SER A 1 309 ? 9.125 6.273 -20.562 1 98.56 309 SER A O 1
ATOM 2436 N N . ALA A 1 310 ? 8.18 8.25 -20.125 1 98.5 310 ALA A N 1
ATOM 2437 C CA . ALA A 1 310 ? 8.5 8.797 -21.453 1 98.5 310 ALA A CA 1
ATOM 2438 C C . ALA A 1 310 ? 9.984 9.148 -21.547 1 98.5 310 ALA A C 1
ATOM 2440 O O . ALA A 1 310 ? 10.586 9.016 -22.625 1 98.5 310 ALA A O 1
ATOM 2441 N N . ALA A 1 311 ? 10.578 9.562 -20.438 1 97.88 311 ALA A N 1
ATOM 2442 C CA . ALA A 1 311 ? 11.945 10.07 -20.438 1 97.88 311 ALA A CA 1
ATOM 2443 C C . ALA A 1 311 ? 12.953 8.945 -20.234 1 97.88 311 ALA A C 1
ATOM 2445 O O . ALA A 1 311 ? 14.086 9.023 -20.719 1 97.88 311 ALA A O 1
ATOM 2446 N N . ARG A 1 312 ? 12.648 7.949 -19.609 1 97.12 312 ARG A N 1
ATOM 2447 C CA . ARG A 1 312 ? 13.562 6.887 -19.188 1 97.12 312 ARG A CA 1
ATOM 2448 C C . ARG A 1 312 ? 13.625 5.777 -20.234 1 97.12 312 ARG A C 1
ATOM 2450 O O . ARG A 1 312 ? 12.586 5.324 -20.734 1 97.12 312 ARG A O 1
ATOM 2457 N N . ILE A 1 313 ? 14.789 5.383 -20.547 1 95.56 313 ILE A N 1
ATOM 2458 C CA . ILE A 1 313 ? 14.961 4.211 -21.391 1 95.56 313 ILE A CA 1
ATOM 2459 C C . ILE A 1 313 ? 15.602 3.08 -20.594 1 95.56 313 ILE A C 1
ATOM 2461 O O . ILE A 1 313 ? 16.422 3.326 -19.703 1 95.56 313 ILE A O 1
ATOM 2465 N N . GLN A 1 314 ? 15.234 1.917 -20.828 1 92.75 314 GLN A N 1
ATOM 2466 C CA . GLN A 1 314 ? 15.742 0.711 -20.188 1 92.75 314 GLN A CA 1
ATOM 2467 C C . GLN A 1 314 ? 15.484 -0.522 -21.047 1 92.75 314 GLN A C 1
ATOM 2469 O O . GLN A 1 314 ? 14.406 -0.67 -21.625 1 92.75 314 GLN A O 1
ATOM 2474 N N . GLY A 1 315 ? 16.469 -1.43 -21.078 1 89.12 315 GLY A N 1
ATOM 2475 C CA . GLY A 1 315 ? 16.328 -2.686 -21.797 1 89.12 315 GLY A CA 1
ATOM 2476 C C . GLY A 1 315 ? 16.719 -2.582 -23.25 1 89.12 315 GLY A C 1
ATOM 2477 O O . GLY A 1 315 ? 16.141 -1.782 -24 1 89.12 315 GLY A O 1
ATOM 2478 N N . ARG A 1 316 ? 17.594 -3.457 -23.703 1 83.12 316 ARG A N 1
ATOM 2479 C CA . ARG A 1 316 ? 18.141 -3.422 -25.047 1 83.12 316 ARG A CA 1
ATOM 2480 C C . ARG A 1 316 ? 17.109 -3.879 -26.078 1 83.12 316 ARG A C 1
ATOM 2482 O O . ARG A 1 316 ? 16.359 -4.824 -25.828 1 83.12 316 ARG A O 1
ATOM 2489 N N . LYS A 1 317 ? 17.141 -3.16 -27.062 1 83.12 317 LYS A N 1
ATOM 2490 C CA . LYS A 1 317 ? 16.344 -3.564 -28.203 1 83.12 317 LYS A CA 1
ATOM 2491 C C . LYS A 1 317 ? 16.938 -4.785 -28.906 1 83.12 317 LYS A C 1
ATOM 2493 O O . LYS A 1 317 ? 18.141 -5.043 -28.781 1 83.12 317 LYS A O 1
ATOM 2498 N N . SER A 1 318 ? 16.109 -5.5 -29.516 1 77.44 318 SER A N 1
ATOM 2499 C CA . SER A 1 318 ? 16.531 -6.734 -30.172 1 77.44 318 SER A CA 1
ATOM 2500 C C . SER A 1 318 ? 17.578 -6.461 -31.25 1 77.44 318 SER A C 1
ATOM 2502 O O . SER A 1 318 ? 18.422 -7.312 -31.531 1 77.44 318 SER A O 1
ATOM 2504 N N . ASP A 1 319 ? 17.531 -5.34 -31.844 1 75 319 ASP A N 1
ATOM 2505 C CA . ASP A 1 319 ? 18.453 -5.035 -32.938 1 75 319 ASP A CA 1
ATOM 2506 C C . ASP A 1 319 ? 19.781 -4.52 -32.406 1 75 319 ASP A C 1
ATOM 2508 O O . ASP A 1 319 ? 20.703 -4.227 -33.156 1 75 319 ASP A O 1
ATOM 2512 N N . GLY A 1 320 ? 19.812 -4.477 -31.031 1 72.88 320 GLY A N 1
ATOM 2513 C CA . GLY A 1 320 ? 21.062 -4.098 -30.391 1 72.88 320 GLY A CA 1
ATOM 2514 C C . GLY A 1 320 ? 21.328 -2.605 -30.422 1 72.88 320 GLY A C 1
ATOM 2515 O O . GLY A 1 320 ? 22.359 -2.139 -29.953 1 72.88 320 GLY A O 1
ATOM 2516 N N . LYS A 1 321 ? 20.484 -1.907 -31.047 1 78.62 321 LYS A N 1
ATOM 2517 C CA . LYS A 1 321 ? 20.703 -0.469 -31.188 1 78.62 321 LYS A CA 1
ATOM 2518 C C . LYS A 1 321 ? 19.875 0.306 -30.156 1 78.62 321 LYS A C 1
ATOM 2520 O O . LYS A 1 321 ? 18.672 0.507 -30.344 1 78.62 321 LYS A O 1
ATOM 2525 N N . GLY A 1 322 ? 20.375 0.538 -29.094 1 85.94 322 GLY A N 1
ATOM 2526 C CA . GLY A 1 322 ? 19.781 1.39 -28.078 1 85.94 322 GLY A CA 1
ATOM 2527 C C . GLY A 1 322 ? 18.812 0.647 -27.172 1 85.94 322 GLY A C 1
ATOM 2528 O O . GLY A 1 322 ? 18.844 -0.584 -27.109 1 85.94 322 GLY A O 1
ATOM 2529 N N . GLU A 1 323 ? 17.938 1.424 -26.422 1 92.19 323 GLU A N 1
ATOM 2530 C CA . GLU A 1 323 ? 17.031 0.861 -25.422 1 92.19 323 GLU A CA 1
ATOM 2531 C C . GLU A 1 323 ? 15.617 1.399 -25.609 1 92.19 323 GLU A C 1
ATOM 2533 O O . GLU A 1 323 ? 15.406 2.396 -26.297 1 92.19 323 GLU A O 1
ATOM 2538 N N . PHE A 1 324 ? 14.688 0.687 -25.031 1 93.56 324 PHE A N 1
ATOM 2539 C CA . PHE A 1 324 ? 13.289 1.091 -25.109 1 93.56 324 PHE A CA 1
ATOM 2540 C C . PHE A 1 324 ? 12.977 2.172 -24.078 1 93.56 324 PHE A C 1
ATOM 2542 O O . PHE A 1 324 ? 13.477 2.121 -22.953 1 93.56 324 PHE A O 1
ATOM 2549 N N . GLN A 1 325 ? 12.18 3.193 -24.641 1 96.19 325 GLN A N 1
ATOM 2550 C CA . GLN A 1 325 ? 11.539 4.004 -23.609 1 96.19 325 GLN A CA 1
ATOM 2551 C C . GLN A 1 325 ? 10.672 3.145 -22.703 1 96.19 325 GLN A C 1
ATOM 2553 O O . GLN A 1 325 ? 9.961 2.25 -23.172 1 96.19 325 GLN A O 1
ATOM 2558 N N . VAL A 1 326 ? 10.727 3.396 -21.438 1 96.62 326 VAL A N 1
ATOM 2559 C CA . VAL A 1 326 ? 9.93 2.654 -20.469 1 96.62 326 VAL A CA 1
ATOM 2560 C C . VAL A 1 326 ? 8.453 2.748 -20.844 1 96.62 326 VAL A C 1
ATOM 2562 O O . VAL A 1 326 ? 7.711 1.771 -20.719 1 96.62 326 VAL A O 1
ATOM 2565 N N . LEU A 1 327 ? 8.016 3.9 -21.375 1 97.81 327 LEU A N 1
ATOM 2566 C CA . LEU A 1 327 ? 6.637 4.125 -21.797 1 97.81 327 LEU A CA 1
ATOM 2567 C C . LEU A 1 327 ? 6.254 3.182 -22.938 1 97.81 327 LEU A C 1
ATOM 2569 O O . LEU A 1 327 ? 5.066 2.951 -23.188 1 97.81 327 LEU A O 1
ATOM 2573 N N . GLY A 1 328 ? 7.242 2.664 -23.609 1 96.56 328 GLY A N 1
ATOM 2574 C CA . GLY A 1 328 ? 6.996 1.803 -24.766 1 96.56 328 GLY A CA 1
ATOM 2575 C C . GLY A 1 328 ? 6.605 0.389 -24.375 1 96.56 328 GLY A C 1
ATOM 2576 O O . GLY A 1 328 ? 6.125 -0.38 -25.203 1 96.56 328 GLY A O 1
ATOM 2577 N N . TYR A 1 329 ? 6.812 0.039 -23.156 1 95.75 329 TYR A N 1
ATOM 2578 C CA . TYR A 1 329 ? 6.465 -1.307 -22.703 1 95.75 329 TYR A CA 1
ATOM 2579 C C . TYR A 1 329 ? 4.965 -1.438 -22.484 1 95.75 329 TYR A C 1
ATOM 2581 O O . TYR A 1 329 ? 4.352 -0.586 -21.844 1 95.75 329 TYR A O 1
ATOM 2589 N N . GLN A 1 330 ? 4.477 -2.475 -22.969 1 96.25 330 GLN A N 1
ATOM 2590 C CA . GLN A 1 330 ? 3.043 -2.73 -22.922 1 96.25 330 GLN A CA 1
ATOM 2591 C C . GLN A 1 330 ? 2.539 -2.783 -21.484 1 96.25 330 GLN A C 1
ATOM 2593 O O . GLN A 1 330 ? 1.486 -2.229 -21.172 1 96.25 330 GLN A O 1
ATOM 2598 N N . ASN A 1 331 ? 3.242 -3.428 -20.641 1 95.75 331 ASN A N 1
ATOM 2599 C CA . ASN A 1 331 ? 2.824 -3.553 -19.25 1 95.75 331 ASN A CA 1
ATOM 2600 C C . ASN A 1 331 ? 2.83 -2.203 -18.531 1 95.75 331 ASN A C 1
ATOM 2602 O O . ASN A 1 331 ? 2.02 -1.965 -17.641 1 95.75 331 ASN A O 1
ATOM 2606 N N . GLN A 1 332 ? 3.814 -1.294 -18.922 1 97.12 332 GLN A N 1
ATOM 2607 C CA . GLN A 1 332 ? 3.852 0.058 -18.375 1 97.12 332 GLN A CA 1
ATOM 2608 C C . GLN A 1 332 ? 2.59 0.834 -18.734 1 97.12 332 GLN A C 1
ATOM 2610 O O . GLN A 1 332 ? 1.967 1.46 -17.875 1 97.12 332 GLN A O 1
ATOM 2615 N N . GLN A 1 333 ? 2.213 0.718 -19.969 1 98.31 333 GLN A N 1
ATOM 2616 C CA . GLN A 1 333 ? 1.02 1.383 -20.484 1 98.31 333 GLN A CA 1
ATOM 2617 C C . GLN A 1 333 ? -0.243 0.823 -19.828 1 98.31 333 GLN A C 1
ATOM 2619 O O . GLN A 1 333 ? -1.105 1.581 -19.391 1 98.31 333 GLN A O 1
ATOM 2624 N N . TYR A 1 334 ? -0.263 -0.474 -19.781 1 97.81 334 TYR A N 1
ATOM 2625 C CA . TYR A 1 334 ? -1.42 -1.177 -19.234 1 97.81 334 TYR A CA 1
ATOM 2626 C C . TYR A 1 334 ? -1.687 -0.754 -17.797 1 97.81 334 TYR A C 1
ATOM 2628 O O . TYR A 1 334 ? -2.842 -0.591 -17.391 1 97.81 334 TYR A O 1
ATOM 2636 N N . ALA A 1 335 ? -0.695 -0.567 -17.062 1 97.56 335 ALA A N 1
ATOM 2637 C CA . ALA A 1 335 ? -0.844 -0.221 -15.656 1 97.56 335 ALA A CA 1
ATOM 2638 C C . ALA A 1 335 ? -1.121 1.27 -15.477 1 97.56 335 ALA A C 1
ATOM 2640 O O . ALA A 1 335 ? -1.905 1.665 -14.617 1 97.56 335 ALA A O 1
ATOM 2641 N N . LEU A 1 336 ? -0.593 2.135 -16.25 1 98.75 336 LEU A N 1
ATOM 2642 C CA . LEU A 1 336 ? -0.561 3.58 -16.062 1 98.75 336 LEU A CA 1
ATOM 2643 C C . LEU A 1 336 ? -1.805 4.234 -16.656 1 98.75 336 LEU A C 1
ATOM 2645 O O . LEU A 1 336 ? -2.41 5.105 -16.031 1 98.75 336 LEU A O 1
ATOM 2649 N N . PHE A 1 337 ? -2.248 3.863 -17.844 1 98.88 337 PHE A N 1
ATOM 2650 C CA . PHE A 1 337 ? -3.221 4.629 -18.625 1 98.88 337 PHE A CA 1
ATOM 2651 C C . PHE A 1 337 ? -4.598 4.566 -17.969 1 98.88 337 PHE A C 1
ATOM 2653 O O . PHE A 1 337 ? -5.312 5.57 -17.922 1 98.88 337 PHE A O 1
ATOM 2660 N N . PRO A 1 338 ? -4.973 3.385 -17.422 1 98.69 338 PRO A N 1
ATOM 2661 C CA . PRO A 1 338 ? -6.258 3.41 -16.719 1 98.69 338 PRO A CA 1
ATOM 2662 C C . PRO A 1 338 ? -6.258 4.371 -15.531 1 98.69 338 PRO A C 1
ATOM 2664 O O . PRO A 1 338 ? -7.301 4.938 -15.188 1 98.69 338 PRO A O 1
ATOM 2667 N N . LEU A 1 339 ? -5.176 4.578 -14.914 1 98.88 339 LEU A N 1
ATOM 2668 C CA . LEU A 1 339 ? -5.09 5.496 -13.789 1 98.88 339 LEU A CA 1
ATOM 2669 C C . LEU A 1 339 ? -5.27 6.938 -14.242 1 98.88 339 LEU A C 1
ATOM 2671 O O . LEU A 1 339 ? -5.863 7.75 -13.531 1 98.88 339 LEU A O 1
ATOM 2675 N N . ILE A 1 340 ? -4.75 7.25 -15.445 1 98.88 340 ILE A N 1
ATOM 2676 C CA . ILE A 1 340 ? -5.027 8.555 -16.031 1 98.88 340 ILE A CA 1
ATOM 2677 C C . ILE A 1 340 ? -6.527 8.727 -16.234 1 98.88 340 ILE A C 1
ATOM 2679 O O . ILE A 1 340 ? -7.102 9.758 -15.891 1 98.88 340 ILE A O 1
ATOM 2683 N N . ALA A 1 341 ? -7.148 7.703 -16.688 1 98.88 341 ALA A N 1
ATOM 2684 C CA . ALA A 1 341 ? -8.594 7.738 -16.938 1 98.88 341 ALA A CA 1
ATOM 2685 C C . ALA A 1 341 ? -9.359 7.922 -15.625 1 98.88 341 ALA A C 1
ATOM 2687 O O . ALA A 1 341 ? -10.32 8.688 -15.562 1 98.88 341 ALA A O 1
ATOM 2688 N N . ILE A 1 342 ? -8.938 7.27 -14.609 1 98.75 342 ILE A N 1
ATOM 2689 C CA . ILE A 1 342 ? -9.617 7.348 -13.32 1 98.75 342 ILE A CA 1
ATOM 2690 C C . ILE A 1 342 ? -9.492 8.758 -12.758 1 98.75 342 ILE A C 1
ATOM 2692 O O . ILE A 1 342 ? -10.43 9.281 -12.156 1 98.75 342 ILE A O 1
ATOM 2696 N N . SER A 1 343 ? -8.375 9.43 -12.93 1 98.69 343 SER A N 1
ATOM 2697 C CA . SER A 1 343 ? -8.219 10.805 -12.469 1 98.69 343 SER A CA 1
ATOM 2698 C C . SER A 1 343 ? -9.234 11.727 -13.141 1 98.69 343 SER A C 1
ATOM 2700 O O . SER A 1 343 ? -9.867 12.547 -12.477 1 98.69 343 SER A O 1
ATOM 2702 N N . TYR A 1 344 ? -9.438 11.555 -14.461 1 98.62 344 TYR A N 1
ATOM 2703 C CA . TYR A 1 344 ? -10.422 12.344 -15.188 1 98.62 344 TYR A CA 1
ATOM 2704 C C . TYR A 1 344 ? -11.836 12 -14.734 1 98.62 344 TYR A C 1
ATOM 2706 O O . TYR A 1 344 ? -12.648 12.898 -14.492 1 98.62 344 TYR A O 1
ATOM 2714 N N . ALA A 1 345 ? -12.047 10.742 -14.617 1 98.44 345 ALA A N 1
ATOM 2715 C CA . ALA A 1 345 ? -13.375 10.297 -14.203 1 98.44 345 ALA A CA 1
ATOM 2716 C C . ALA A 1 345 ? -13.75 10.875 -12.836 1 98.44 345 ALA A C 1
ATOM 2718 O O . ALA A 1 345 ? -14.891 11.281 -12.617 1 98.44 345 ALA A O 1
ATOM 2719 N N . SER A 1 346 ? -12.836 10.891 -11.93 1 97.81 346 SER A N 1
ATOM 2720 C CA . SER A 1 346 ? -13.07 11.422 -10.594 1 97.81 346 SER A CA 1
ATOM 2721 C C . SER A 1 346 ? -13.398 12.906 -10.633 1 97.81 346 SER A C 1
ATOM 2723 O O . SER A 1 346 ? -14.266 13.383 -9.898 1 97.81 346 SER A O 1
ATOM 2725 N N . GLN A 1 347 ? -12.773 13.648 -11.5 1 96.75 347 GLN A N 1
ATOM 2726 C CA . GLN A 1 347 ? -13.031 15.078 -11.633 1 96.75 347 GLN A CA 1
ATOM 2727 C C . GLN A 1 347 ? -14.438 15.336 -12.172 1 96.75 347 GLN A C 1
ATOM 2729 O O . GLN A 1 347 ? -15.156 16.188 -11.656 1 96.75 347 GLN A O 1
ATOM 2734 N N . PHE A 1 348 ? -14.805 14.594 -13.164 1 97.06 348 PHE A N 1
ATOM 2735 C CA . PHE A 1 348 ? -16.109 14.789 -13.773 1 97.06 348 PHE A CA 1
ATOM 2736 C C . PHE A 1 348 ? -17.219 14.375 -12.82 1 97.06 348 PHE A C 1
ATOM 2738 O O . PHE A 1 348 ? -18.219 15.086 -12.664 1 97.06 348 PHE A O 1
ATOM 2745 N N . ALA A 1 349 ? -16.984 13.266 -12.172 1 95.69 349 ALA A N 1
ATOM 2746 C CA . ALA A 1 349 ? -18 12.812 -11.211 1 95.69 349 ALA A CA 1
ATOM 2747 C C . ALA A 1 349 ? -18.109 13.789 -10.039 1 95.69 349 ALA A C 1
ATOM 2749 O O . ALA A 1 349 ? -19.203 14.125 -9.609 1 95.69 349 ALA A O 1
ATOM 2750 N N . GLY A 1 350 ? -16.969 14.219 -9.516 1 94.06 350 GLY A N 1
ATOM 2751 C CA . GLY A 1 350 ? -16.984 15.188 -8.43 1 94.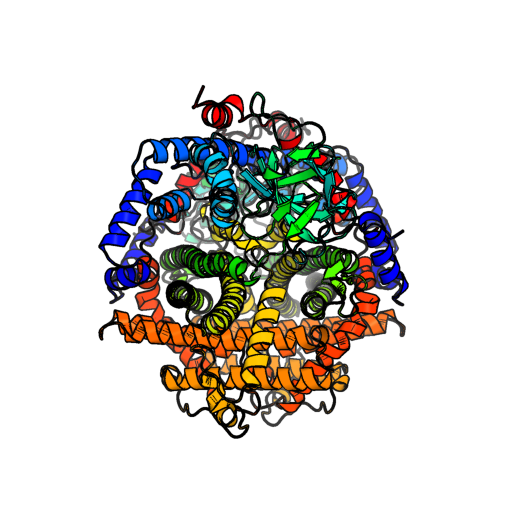06 350 GLY A CA 1
ATOM 2752 C C . GLY A 1 350 ? -17.703 16.484 -8.797 1 94.06 350 GLY A C 1
ATOM 2753 O O . GLY A 1 350 ? -18.438 17.031 -7.98 1 94.06 350 GLY A O 1
ATOM 2754 N N . SER A 1 351 ? -17.562 16.953 -10.016 1 93.12 351 SER A N 1
ATOM 2755 C CA . SER A 1 351 ? -18.219 18.172 -10.469 1 93.12 351 SER A CA 1
ATOM 2756 C C . SER A 1 351 ? -19.734 18 -10.539 1 93.12 351 SER A C 1
ATOM 2758 O O . SER A 1 351 ? -20.484 18.906 -10.188 1 93.12 351 SER A O 1
ATOM 2760 N N . VAL A 1 352 ? -20.125 16.875 -10.961 1 92.19 352 VAL A N 1
ATOM 2761 C CA . VAL A 1 352 ? -21.562 16.625 -11.055 1 92.19 352 VAL A CA 1
ATOM 2762 C C . VAL A 1 352 ? -22.172 16.578 -9.656 1 92.19 352 VAL A C 1
ATOM 2764 O O . VAL A 1 352 ? -23.234 17.156 -9.414 1 92.19 352 VAL A O 1
ATOM 2767 N N . VAL A 1 353 ? -21.484 15.938 -8.773 1 91.06 353 VAL A N 1
ATOM 2768 C CA . VAL A 1 353 ? -22 15.805 -7.418 1 91.06 353 VAL A CA 1
ATOM 2769 C C . VAL A 1 353 ? -22.031 17.172 -6.742 1 91.06 353 VAL A C 1
ATOM 2771 O O . VAL A 1 353 ? -22.953 17.484 -5.996 1 91.06 353 VAL A O 1
ATOM 2774 N N . LEU A 1 354 ? -21.109 18.031 -6.965 1 89.44 354 LEU A N 1
ATOM 2775 C CA . LEU A 1 354 ? -21.109 19.391 -6.41 1 89.44 354 LEU A CA 1
ATOM 2776 C C . LEU A 1 354 ? -22.281 20.188 -6.953 1 89.44 354 LEU A C 1
ATOM 2778 O O . LEU A 1 354 ? -22.922 20.953 -6.215 1 89.44 354 LEU A O 1
ATOM 2782 N N . LYS A 1 355 ? -22.562 20 -8.219 1 88.81 355 LYS A N 1
ATOM 2783 C CA . LYS A 1 355 ? -23.719 20.672 -8.805 1 88.81 355 LYS A CA 1
ATOM 2784 C C . LYS A 1 355 ? -25.016 20.172 -8.18 1 88.81 355 LYS A C 1
ATOM 2786 O O . LYS A 1 355 ? -25.938 20.953 -7.93 1 88.81 355 LYS A O 1
ATOM 2791 N N . MET A 1 356 ? -25.047 18.922 -8.008 1 86 356 MET A N 1
ATOM 2792 C CA . MET A 1 356 ? -26.219 18.359 -7.34 1 86 356 MET A CA 1
ATOM 2793 C C . MET A 1 356 ? -26.359 18.922 -5.934 1 86 356 MET A C 1
ATOM 2795 O O . MET A 1 356 ? -27.469 19.203 -5.488 1 86 356 MET A O 1
ATOM 2799 N N . HIS A 1 357 ? -25.297 19 -5.242 1 85.19 357 HIS A N 1
ATOM 2800 C CA . HIS A 1 357 ? -25.297 19.578 -3.902 1 85.19 357 HIS A CA 1
ATOM 2801 C C . HIS A 1 357 ? -25.812 21.016 -3.918 1 85.19 357 HIS A C 1
ATOM 2803 O O . HIS A 1 357 ? -26.641 21.391 -3.096 1 85.19 357 HIS A O 1
ATOM 2809 N N . ASP A 1 358 ? -25.375 21.828 -4.848 1 84.38 358 ASP A N 1
ATOM 2810 C CA . ASP A 1 358 ? -25.812 23.203 -4.961 1 84.38 358 ASP A CA 1
ATOM 2811 C C . ASP A 1 358 ? -27.297 23.297 -5.289 1 84.38 358 ASP A C 1
ATOM 2813 O O . ASP A 1 358 ? -28 24.156 -4.758 1 84.38 358 ASP A O 1
ATOM 2817 N N . ALA A 1 359 ? -27.703 22.469 -6.078 1 84.06 359 ALA A N 1
ATOM 2818 C CA . ALA A 1 359 ? -29.125 22.422 -6.41 1 84.06 359 ALA A CA 1
ATOM 2819 C C . ALA A 1 359 ? -29.969 22.031 -5.195 1 84.06 359 ALA A C 1
ATOM 2821 O O . ALA A 1 359 ? -31.062 22.578 -4.988 1 84.06 359 ALA A O 1
ATOM 2822 N N . ALA A 1 360 ? -29.453 21.109 -4.504 1 80.62 360 ALA A N 1
ATOM 2823 C CA . ALA A 1 360 ? -30.156 20.719 -3.287 1 80.62 360 ALA A CA 1
ATOM 2824 C C . ALA A 1 360 ? -30.234 21.859 -2.289 1 80.62 360 ALA A C 1
ATOM 2826 O O . ALA A 1 360 ? -31.266 22.078 -1.653 1 80.62 360 ALA A O 1
ATOM 2827 N N . LEU A 1 361 ? -29.219 22.594 -2.131 1 78.75 361 LEU A N 1
ATOM 2828 C CA . LEU A 1 361 ? -29.203 23.75 -1.245 1 78.75 361 LEU A CA 1
ATOM 2829 C C . LEU A 1 361 ? -30.234 24.781 -1.674 1 78.75 361 LEU A C 1
ATOM 2831 O O . LEU A 1 361 ? -30.922 25.375 -0.831 1 78.75 361 LEU A O 1
ATOM 2835 N N . GLU A 1 362 ? -30.297 24.984 -2.938 1 81.88 362 GLU A N 1
ATOM 2836 C CA . GLU A 1 362 ? -31.297 25.922 -3.459 1 81.88 362 GLU A CA 1
ATOM 2837 C C . GLU A 1 362 ? -32.719 25.422 -3.18 1 81.88 362 GLU A C 1
ATOM 2839 O O . GLU A 1 362 ? -33.594 26.219 -2.865 1 81.88 362 GLU A O 1
ATOM 2844 N N . SER A 1 363 ? -32.844 24.203 -3.311 1 81 363 SER A N 1
ATOM 2845 C CA . SER A 1 363 ? -34.156 23.625 -3.047 1 81 363 SER A CA 1
ATOM 2846 C C . SER A 1 363 ? -34.562 23.781 -1.579 1 81 363 SER A C 1
ATOM 2848 O O . SER A 1 363 ? -35.719 24.031 -1.262 1 81 363 SER A O 1
ATOM 2850 N N . ILE A 1 364 ? -33.688 23.578 -0.754 1 74.69 364 ILE A N 1
ATOM 2851 C CA . ILE A 1 364 ? -33.938 23.766 0.672 1 74.69 364 ILE A CA 1
ATOM 2852 C C . ILE A 1 364 ? -34.344 25.219 0.941 1 74.69 364 ILE A C 1
ATOM 2854 O O . ILE A 1 364 ? -35.281 25.484 1.68 1 74.69 364 ILE A O 1
ATOM 2858 N N . LYS A 1 365 ? -33.75 26.141 0.399 1 74.75 365 LYS A N 1
ATOM 2859 C CA . LYS A 1 365 ? -34.031 27.562 0.593 1 74.75 365 LYS A CA 1
ATOM 2860 C C . LYS A 1 365 ? -35.438 27.906 0.085 1 74.75 365 LYS A C 1
ATOM 2862 O O . LYS A 1 365 ? -36.125 28.75 0.662 1 74.75 365 LYS A O 1
ATOM 2867 N N . SER A 1 366 ? -35.75 27.219 -0.861 1 80.75 366 SER A N 1
ATOM 2868 C CA . SER A 1 366 ? -37.031 27.516 -1.462 1 80.75 366 SER A CA 1
ATOM 2869 C C . SER A 1 366 ? -38.156 26.766 -0.764 1 80.75 366 SER A C 1
ATOM 2871 O O . SER A 1 366 ? -39.344 26.984 -1.05 1 80.75 366 SER A O 1
ATOM 2873 N N . GLY A 1 367 ? -37.75 25.922 0.17 1 74 367 GLY A N 1
ATOM 2874 C CA . GLY A 1 367 ? -38.75 25.172 0.922 1 74 367 GLY A CA 1
ATOM 2875 C C . GLY A 1 367 ? -39.406 24.062 0.113 1 74 367 GLY A C 1
ATOM 2876 O O . GLY A 1 367 ? -40.531 23.656 0.387 1 74 367 GLY A O 1
ATOM 2877 N N . ASP A 1 368 ? -38.719 23.547 -0.792 1 77.62 368 ASP A N 1
ATOM 2878 C CA . ASP A 1 368 ? -39.25 22.484 -1.658 1 77.62 368 ASP A CA 1
ATOM 2879 C C . ASP A 1 368 ? -39.312 21.156 -0.914 1 77.62 368 ASP A C 1
ATOM 2881 O O . ASP A 1 368 ? -38.406 20.828 -0.143 1 77.62 368 ASP A O 1
ATOM 2885 N N . ALA A 1 369 ? -40.438 20.469 -1.104 1 76.06 369 ALA A N 1
ATOM 2886 C CA . ALA A 1 369 ? -40.719 19.219 -0.396 1 76.06 369 ALA A CA 1
ATOM 2887 C C . ALA A 1 369 ? -39.812 18.094 -0.869 1 76.06 369 ALA A C 1
ATOM 2889 O O . ALA A 1 369 ? -39.594 17.125 -0.142 1 76.06 369 ALA A O 1
ATOM 2890 N N . GLY A 1 370 ? -39.188 18.141 -1.909 1 77.81 370 GLY A N 1
ATOM 2891 C CA . GLY A 1 370 ? -38.406 17.047 -2.467 1 77.81 370 GLY A CA 1
ATOM 2892 C C . GLY A 1 370 ? -36.969 17.078 -2.039 1 77.81 370 GLY A C 1
ATOM 2893 O O . GLY A 1 370 ? -36.156 16.25 -2.471 1 77.81 370 GLY A O 1
ATOM 2894 N N . PHE A 1 371 ? -36.688 17.875 -1.244 1 79.88 371 PHE A N 1
ATOM 2895 C CA . PHE A 1 371 ? -35.312 18.094 -0.819 1 79.88 371 PHE A CA 1
ATOM 2896 C C . PHE A 1 371 ? -34.781 16.875 -0.075 1 79.88 371 PHE A C 1
ATOM 2898 O O . PHE A 1 371 ? -33.594 16.516 -0.238 1 79.88 371 PHE A O 1
ATOM 2905 N N . GLY A 1 372 ? -35.594 16.203 0.561 1 77.62 372 GLY A N 1
ATOM 2906 C CA . GLY A 1 372 ? -35.188 15.031 1.298 1 77.62 372 GLY A CA 1
ATOM 2907 C C . GLY A 1 372 ? -34.656 13.914 0.402 1 77.62 372 GLY A C 1
ATOM 2908 O O . GLY A 1 372 ? -33.625 13.312 0.69 1 77.62 372 GLY A O 1
ATOM 2909 N N . ALA A 1 373 ? -35.375 13.727 -0.631 1 83.25 373 ALA A N 1
ATOM 2910 C CA . ALA A 1 373 ? -35 12.68 -1.57 1 83.25 373 ALA A CA 1
ATOM 2911 C C . ALA A 1 373 ? -33.688 13.031 -2.281 1 83.25 373 ALA A C 1
ATOM 2913 O O . ALA A 1 373 ? -32.844 12.156 -2.514 1 83.25 373 ALA A O 1
ATOM 2914 N N . MET A 1 374 ? -33.562 14.211 -2.541 1 84.25 374 MET A N 1
ATOM 2915 C CA . MET A 1 374 ? -32.375 14.664 -3.215 1 84.25 374 MET A CA 1
ATOM 2916 C C . MET A 1 374 ? -31.141 14.523 -2.305 1 84.25 374 MET A C 1
ATOM 2918 O O . MET A 1 374 ? -30.078 14.102 -2.752 1 84.25 374 MET A O 1
ATOM 2922 N N . LEU A 1 375 ? -31.391 14.75 -1.101 1 83.38 375 LEU A N 1
ATOM 2923 C CA . LEU A 1 375 ? -30.297 14.641 -0.133 1 83.38 375 LEU A CA 1
ATOM 2924 C C . LEU A 1 375 ? -29.922 13.188 0.099 1 83.38 375 LEU A C 1
ATOM 2926 O O . LEU A 1 375 ? -28.75 12.867 0.269 1 83.38 375 LEU A O 1
ATOM 2930 N N . ALA A 1 376 ? -30.906 12.406 0.105 1 85.56 376 ALA A N 1
ATOM 2931 C CA . ALA A 1 376 ? -30.641 10.977 0.285 1 85.56 376 ALA A CA 1
ATOM 2932 C C . ALA A 1 376 ? -29.812 10.422 -0.87 1 85.56 376 ALA A C 1
ATOM 2934 O O . ALA A 1 376 ? -28.875 9.648 -0.653 1 85.56 376 ALA A O 1
ATOM 2935 N N . GLU A 1 377 ? -30.156 10.789 -1.985 1 90.81 377 GLU A N 1
ATOM 2936 C CA . GLU A 1 377 ? -29.422 10.344 -3.164 1 90.81 377 GLU A CA 1
ATOM 2937 C C . GLU A 1 377 ? -28 10.883 -3.156 1 90.81 377 GLU A C 1
ATOM 2939 O O . GLU A 1 377 ? -27.047 10.148 -3.43 1 90.81 377 GLU A O 1
ATOM 2944 N N . LEU A 1 378 ? -27.969 12.117 -2.848 1 90.06 378 LEU A N 1
ATOM 2945 C CA . LEU A 1 378 ? -26.656 12.758 -2.82 1 90.06 378 LEU A CA 1
ATOM 2946 C C . LEU A 1 378 ? -25.75 12.094 -1.797 1 90.06 378 LEU A C 1
ATOM 2948 O O . LEU A 1 378 ? -24.578 11.812 -2.086 1 90.06 378 LEU A O 1
ATOM 2952 N N . HIS A 1 379 ? -26.297 11.82 -0.681 1 90.12 379 HIS A N 1
ATOM 2953 C CA . HIS A 1 379 ? -25.547 11.141 0.365 1 90.12 379 HIS A CA 1
ATOM 2954 C C . HIS A 1 379 ? -25.078 9.766 -0.097 1 90.12 379 HIS A C 1
ATOM 2956 O O . HIS A 1 379 ? -23.922 9.398 0.096 1 90.12 379 HIS A O 1
ATOM 2962 N N . ALA A 1 380 ? -25.953 9.078 -0.665 1 93 380 ALA A N 1
ATOM 2963 C CA . ALA A 1 380 ? -25.656 7.715 -1.091 1 93 380 ALA A CA 1
ATOM 2964 C C . ALA A 1 380 ? -24.594 7.703 -2.195 1 93 380 ALA A C 1
ATOM 2966 O O . ALA A 1 380 ? -23.609 6.973 -2.109 1 93 380 ALA A O 1
ATOM 2967 N N . VAL A 1 381 ? -24.781 8.531 -3.135 1 93.44 381 VAL A N 1
ATOM 2968 C CA . VAL A 1 381 ? -23.906 8.555 -4.297 1 93.44 381 VAL A CA 1
ATOM 2969 C C . VAL A 1 381 ? -22.516 9.023 -3.887 1 93.44 381 VAL A C 1
ATOM 2971 O O . VAL A 1 381 ? -21.5 8.453 -4.312 1 93.44 381 VAL A O 1
ATOM 2974 N N . THR A 1 382 ? -22.469 10.031 -3.053 1 94.38 382 THR A N 1
ATOM 2975 C CA . THR A 1 382 ? -21.172 10.523 -2.609 1 94.38 382 THR A CA 1
ATOM 2976 C C . THR A 1 382 ? -20.469 9.477 -1.737 1 94.38 382 THR A C 1
ATOM 2978 O O . THR A 1 382 ? -19.25 9.391 -1.73 1 94.38 382 THR A O 1
ATOM 2981 N N . SER A 1 383 ? -21.234 8.625 -0.993 1 95.31 383 SER A N 1
ATOM 2982 C CA . SER A 1 383 ? -20.656 7.547 -0.203 1 95.31 383 SER A CA 1
ATOM 2983 C C . SER A 1 383 ? -19.984 6.516 -1.096 1 95.31 383 SER A C 1
ATOM 2985 O O . SER A 1 383 ? -18.828 6.137 -0.853 1 95.31 383 SER A O 1
ATOM 2987 N N . GLY A 1 384 ? -20.688 6.129 -2.117 1 97 384 GLY A N 1
ATOM 2988 C CA . GLY A 1 384 ? -20.109 5.168 -3.043 1 97 384 GLY A CA 1
ATOM 2989 C C . GLY A 1 384 ? -18.891 5.703 -3.771 1 97 384 GLY A C 1
ATOM 2990 O O . GLY A 1 384 ? -17.875 5.012 -3.881 1 97 384 GLY A O 1
ATOM 2991 N N . LEU A 1 385 ? -19.031 6.895 -4.25 1 97.25 385 LEU A N 1
ATOM 2992 C CA . LEU A 1 385 ? -17.953 7.508 -5.02 1 97.25 385 LEU A CA 1
ATOM 2993 C C . LEU A 1 385 ? -16.719 7.719 -4.148 1 97.25 385 LEU A C 1
ATOM 2995 O O . LEU A 1 385 ? -15.602 7.406 -4.562 1 97.25 385 LEU A O 1
ATOM 2999 N N . LYS A 1 386 ? -16.953 8.234 -2.941 1 96.81 386 LYS A N 1
ATOM 3000 C CA . LYS A 1 386 ? -15.828 8.461 -2.041 1 96.81 386 LYS A CA 1
ATOM 3001 C C . LYS A 1 386 ? -15.094 7.16 -1.726 1 96.81 386 LYS A C 1
ATOM 3003 O O . LYS A 1 386 ? -13.867 7.102 -1.782 1 96.81 386 LYS A O 1
ATOM 3008 N N . ALA A 1 387 ? -15.828 6.148 -1.41 1 97.25 387 ALA A N 1
ATOM 3009 C CA . ALA A 1 387 ? -15.219 4.859 -1.086 1 97.25 387 ALA A CA 1
ATOM 3010 C C . ALA A 1 387 ? -14.406 4.328 -2.262 1 97.25 387 ALA A C 1
ATOM 3012 O O . ALA A 1 387 ? -13.258 3.914 -2.094 1 97.25 387 ALA A O 1
ATOM 3013 N N . TRP A 1 388 ? -14.969 4.371 -3.408 1 97.94 388 TRP A N 1
ATOM 3014 C CA . TRP A 1 388 ? -14.336 3.807 -4.598 1 97.94 388 TRP A CA 1
ATOM 3015 C C . TRP A 1 388 ? -13.125 4.633 -5.016 1 97.94 388 TRP A C 1
ATOM 3017 O O . TRP A 1 388 ? -12.047 4.086 -5.266 1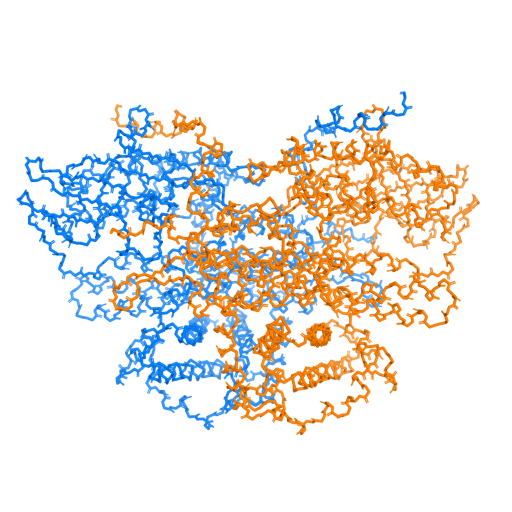 97.94 388 TRP A O 1
ATOM 3027 N N . VAL A 1 389 ? -13.273 5.953 -5.109 1 98.06 389 VAL A N 1
ATOM 3028 C CA . VAL A 1 389 ? -12.211 6.828 -5.586 1 98.06 389 VAL A CA 1
ATOM 3029 C C . VAL A 1 389 ? -11.055 6.824 -4.59 1 98.06 389 VAL A C 1
ATOM 3031 O O . VAL A 1 389 ? -9.883 6.84 -4.984 1 98.06 389 VAL A O 1
ATOM 3034 N N . ALA A 1 390 ? -11.406 6.809 -3.27 1 97.44 390 ALA A N 1
ATOM 3035 C CA . ALA A 1 390 ? -10.344 6.727 -2.27 1 97.44 390 ALA A CA 1
ATOM 3036 C C . ALA A 1 390 ? -9.492 5.477 -2.475 1 97.44 390 ALA A C 1
ATOM 3038 O O . ALA A 1 390 ? -8.266 5.559 -2.539 1 97.44 390 ALA A O 1
ATOM 3039 N N . ASP A 1 391 ? -10.117 4.355 -2.684 1 96.88 391 ASP A N 1
ATOM 3040 C CA . ASP A 1 391 ? -9.414 3.092 -2.873 1 96.88 391 ASP A CA 1
ATOM 3041 C C . ASP A 1 391 ? -8.547 3.131 -4.129 1 96.88 391 ASP A C 1
ATOM 3043 O O . ASP A 1 391 ? -7.371 2.77 -4.09 1 96.88 391 ASP A O 1
ATOM 3047 N N . LYS A 1 392 ? -9.141 3.555 -5.195 1 98.06 392 LYS A N 1
ATOM 3048 C CA . LYS A 1 392 ? -8.445 3.521 -6.477 1 98.06 392 LYS A CA 1
ATOM 3049 C C . LYS A 1 392 ? -7.316 4.551 -6.516 1 98.06 392 LYS A C 1
ATOM 3051 O O . LYS A 1 392 ? -6.277 4.316 -7.137 1 98.06 392 LYS A O 1
ATOM 3056 N N . ALA A 1 393 ? -7.555 5.715 -5.895 1 98.38 393 ALA A N 1
ATOM 3057 C CA . ALA A 1 393 ? -6.496 6.723 -5.871 1 98.38 393 ALA A CA 1
ATOM 3058 C C . ALA A 1 393 ? -5.297 6.238 -5.055 1 98.38 393 ALA A C 1
ATOM 3060 O O . ALA A 1 393 ? -4.152 6.379 -5.484 1 98.38 393 ALA A O 1
ATOM 3061 N N . ILE A 1 394 ? -5.555 5.664 -3.898 1 98 394 ILE A N 1
ATOM 3062 C CA . ILE A 1 394 ? -4.477 5.168 -3.049 1 98 394 ILE A CA 1
ATOM 3063 C C . ILE A 1 394 ? -3.709 4.066 -3.777 1 98 394 ILE A C 1
ATOM 3065 O O . ILE A 1 394 ? -2.48 4.105 -3.859 1 98 394 ILE A O 1
ATOM 3069 N N . GLU A 1 395 ? -4.406 3.125 -4.336 1 97.69 395 GLU A N 1
ATOM 3070 C CA . GLU A 1 395 ? -3.785 2.041 -5.09 1 97.69 395 GLU A CA 1
ATOM 3071 C C . GLU A 1 395 ? -3.051 2.572 -6.32 1 97.69 395 GLU A C 1
ATOM 3073 O O . GLU A 1 395 ? -1.977 2.078 -6.668 1 97.69 395 GLU A O 1
ATOM 3078 N N . GLY A 1 396 ? -3.732 3.496 -6.965 1 98.5 396 GLY A N 1
ATOM 3079 C CA . GLY A 1 396 ? -3.15 4.066 -8.172 1 98.5 396 GLY A CA 1
ATOM 3080 C C . GLY A 1 396 ? -1.84 4.789 -7.914 1 98.5 396 GLY A C 1
ATOM 3081 O O . GLY A 1 396 ? -0.884 4.637 -8.68 1 98.5 396 GLY A O 1
ATOM 3082 N N . VAL A 1 397 ? -1.737 5.598 -6.852 1 98.62 397 VAL A N 1
ATOM 3083 C CA . VAL A 1 397 ? -0.504 6.312 -6.535 1 98.62 397 VAL A CA 1
ATOM 3084 C C . VAL A 1 397 ? 0.605 5.312 -6.219 1 98.62 397 VAL A C 1
ATOM 3086 O O . VAL A 1 397 ? 1.741 5.473 -6.672 1 98.62 397 VAL A O 1
ATOM 3089 N N . GLU A 1 398 ? 0.234 4.266 -5.5 1 97.75 398 GLU A N 1
ATOM 3090 C CA . GLU A 1 398 ? 1.215 3.221 -5.219 1 97.75 398 GLU A CA 1
ATOM 3091 C C . GLU A 1 398 ? 1.672 2.531 -6.5 1 97.75 398 GLU A C 1
ATOM 3093 O O . GLU A 1 398 ? 2.859 2.244 -6.668 1 97.75 398 GLU A O 1
ATOM 3098 N N . THR A 1 399 ? 0.762 2.248 -7.41 1 97.94 399 THR A N 1
ATOM 3099 C CA . THR A 1 399 ? 1.111 1.658 -8.695 1 97.94 399 THR A CA 1
ATOM 3100 C C . THR A 1 399 ? 2.066 2.566 -9.469 1 97.94 399 THR A C 1
ATOM 3102 O O . THR A 1 399 ? 3.055 2.098 -10.039 1 97.94 399 THR A O 1
ATOM 3105 N N . CYS A 1 400 ? 1.74 3.895 -9.477 1 98.69 400 CYS A N 1
ATOM 3106 C CA . CYS A 1 400 ? 2.621 4.844 -10.148 1 98.69 400 CYS A CA 1
ATOM 3107 C C . CYS A 1 400 ? 4.02 4.805 -9.547 1 98.69 400 CYS A C 1
ATOM 3109 O O . CYS A 1 400 ? 5.016 4.855 -10.273 1 98.69 400 CYS A O 1
ATOM 3111 N N . ARG A 1 401 ? 4.098 4.711 -8.227 1 98.06 401 ARG A N 1
ATOM 3112 C CA . ARG A 1 401 ? 5.383 4.609 -7.551 1 98.06 401 ARG A CA 1
ATOM 3113 C C . ARG A 1 401 ? 6.156 3.383 -8.023 1 98.06 401 ARG A C 1
ATOM 3115 O O . ARG A 1 401 ? 7.34 3.477 -8.352 1 98.06 401 ARG A O 1
ATOM 3122 N N . ARG A 1 402 ? 5.512 2.25 -8.188 1 97.06 402 ARG A N 1
ATOM 3123 C CA . ARG A 1 402 ? 6.145 1.007 -8.617 1 97.06 402 ARG A CA 1
ATOM 3124 C C . ARG A 1 402 ? 6.59 1.096 -10.078 1 97.06 402 ARG A C 1
ATOM 3126 O O . ARG A 1 402 ? 7.637 0.562 -10.445 1 97.06 402 ARG A O 1
ATOM 3133 N N . LEU A 1 403 ? 5.828 1.727 -10.844 1 97.44 403 LEU A N 1
ATOM 3134 C CA . LEU A 1 403 ? 6.117 1.875 -12.266 1 97.44 403 LEU A CA 1
ATOM 3135 C C . LEU A 1 403 ? 7.406 2.666 -12.484 1 97.44 403 LEU A C 1
ATOM 3137 O O . LEU A 1 403 ? 7.988 2.627 -13.57 1 97.44 403 LEU A O 1
ATOM 3141 N N . CYS A 1 404 ? 7.828 3.453 -11.453 1 97.69 404 CYS A N 1
ATOM 3142 C CA . CYS A 1 404 ? 9.031 4.27 -11.578 1 97.69 404 CYS A CA 1
ATOM 3143 C C . CYS A 1 404 ? 10.234 3.564 -10.969 1 97.69 404 CYS A C 1
ATOM 3145 O O . CYS A 1 404 ? 11.305 4.164 -10.828 1 97.69 404 CYS A O 1
ATOM 3147 N N . GLY A 1 405 ? 10.047 2.199 -10.586 1 95.81 405 GLY A N 1
ATOM 3148 C CA . GLY A 1 405 ? 11.148 1.401 -10.07 1 95.81 405 GLY A CA 1
ATOM 3149 C C . GLY A 1 405 ? 11.781 1.993 -8.82 1 95.81 405 GLY A C 1
ATOM 3150 O O . GLY A 1 405 ? 11.078 2.488 -7.938 1 95.81 405 GLY A O 1
ATOM 3151 N N . GLY A 1 406 ? 13.094 1.881 -8.789 1 96.12 406 GLY A N 1
ATOM 3152 C CA . GLY A 1 406 ? 13.836 2.43 -7.668 1 96.12 406 GLY A CA 1
ATOM 3153 C C . GLY A 1 406 ? 13.641 3.922 -7.492 1 96.12 406 GLY A C 1
ATOM 3154 O O . GLY A 1 406 ? 13.555 4.414 -6.367 1 96.12 406 GLY A O 1
ATOM 3155 N N . HIS A 1 407 ? 13.531 4.598 -8.586 1 97.38 407 HIS A N 1
ATOM 3156 C CA . HIS A 1 407 ? 13.406 6.047 -8.5 1 97.38 407 HIS A CA 1
ATOM 3157 C C . HIS A 1 407 ? 12.047 6.445 -7.922 1 97.38 407 HIS A C 1
ATOM 3159 O O . HIS A 1 407 ? 11.922 7.504 -7.305 1 97.38 407 HIS A O 1
ATOM 3165 N N . GLY A 1 408 ? 11.047 5.598 -8.18 1 97.38 408 GLY A N 1
ATOM 3166 C CA . GLY A 1 408 ? 9.789 5.805 -7.477 1 97.38 408 GLY A CA 1
ATOM 3167 C C . GLY A 1 408 ? 9.891 5.559 -5.984 1 97.38 408 GLY A C 1
ATOM 3168 O O . GLY A 1 408 ? 9.141 6.152 -5.203 1 97.38 408 GLY A O 1
ATOM 3169 N N . PHE A 1 409 ? 10.812 4.766 -5.535 1 97.31 409 PHE A N 1
ATOM 3170 C CA . PHE A 1 409 ? 11.008 4.398 -4.137 1 97.31 409 PHE A CA 1
ATOM 3171 C C . PHE A 1 409 ? 11.742 5.504 -3.383 1 97.31 409 PHE A C 1
ATOM 3173 O O . PHE A 1 409 ? 11.656 5.59 -2.156 1 97.31 409 PHE A O 1
ATOM 3180 N N . SER A 1 410 ? 12.445 6.348 -4.133 1 97.69 410 SER A N 1
ATOM 3181 C CA . SER A 1 410 ? 13.078 7.527 -3.549 1 97.69 410 SER A CA 1
ATOM 3182 C C . SER A 1 410 ? 12.039 8.586 -3.191 1 97.69 410 SER A C 1
ATOM 3184 O O . SER A 1 410 ? 11.102 8.82 -3.951 1 97.69 410 SER A O 1
ATOM 3186 N N . GLN A 1 411 ? 12.18 9.219 -2.105 1 97.44 411 GLN A N 1
ATOM 3187 C CA . GLN A 1 411 ? 11.242 10.266 -1.706 1 97.44 411 GLN A CA 1
ATOM 3188 C C . GLN A 1 411 ? 11.344 11.477 -2.627 1 97.44 411 GLN A C 1
ATOM 3190 O O . GLN A 1 411 ? 10.453 12.32 -2.646 1 97.44 411 GLN A O 1
ATOM 3195 N N . SER A 1 412 ? 12.461 11.578 -3.34 1 97.5 412 SER A N 1
ATOM 3196 C CA . SER A 1 412 ? 12.617 12.703 -4.254 1 97.5 412 SER A CA 1
ATOM 3197 C C . SER A 1 412 ? 11.602 12.641 -5.387 1 97.5 412 SER A C 1
ATOM 3199 O O . SER A 1 412 ? 11.375 13.641 -6.078 1 97.5 412 SER A O 1
ATOM 3201 N N . SER A 1 413 ? 10.984 11.477 -5.664 1 98.31 413 SER A N 1
ATOM 3202 C CA . SER A 1 413 ? 9.938 11.352 -6.676 1 98.31 413 SER A CA 1
ATOM 3203 C C . SER A 1 413 ? 8.648 12.016 -6.211 1 98.31 413 SER A C 1
ATOM 3205 O O . SER A 1 413 ? 7.77 12.32 -7.023 1 98.31 413 SER A O 1
ATOM 3207 N N . ASN A 1 414 ? 8.531 12.211 -4.926 1 98.25 414 ASN A N 1
ATOM 3208 C CA . ASN A 1 414 ? 7.383 12.758 -4.215 1 98.25 414 ASN A CA 1
ATOM 3209 C C . ASN A 1 414 ? 6.195 11.797 -4.25 1 98.25 414 ASN A C 1
ATOM 3211 O O . ASN A 1 414 ? 5.109 12.133 -3.768 1 98.25 414 ASN A O 1
ATOM 3215 N N . LEU A 1 415 ? 6.273 10.633 -4.871 1 98.5 415 LEU A N 1
ATOM 3216 C CA . LEU A 1 415 ? 5.18 9.68 -4.953 1 98.5 415 LEU A CA 1
ATOM 3217 C C . LEU A 1 415 ? 4.898 9.055 -3.59 1 98.5 415 LEU A C 1
ATOM 3219 O O . LEU A 1 415 ? 3.744 8.797 -3.244 1 98.5 415 LEU A O 1
ATOM 3223 N N . GLY A 1 416 ? 6.023 8.766 -2.803 1 97.38 416 GLY A N 1
ATOM 3224 C CA . GLY A 1 416 ? 5.824 8.281 -1.445 1 97.38 416 GLY A CA 1
ATOM 3225 C C . GLY A 1 416 ? 5.043 9.25 -0.576 1 97.38 416 GLY A C 1
ATOM 3226 O O . GLY A 1 416 ? 4.168 8.836 0.188 1 97.38 416 GLY A O 1
ATOM 3227 N N . HIS A 1 417 ? 5.359 10.531 -0.711 1 97.19 417 HIS A N 1
ATOM 3228 C CA . HIS A 1 417 ? 4.656 11.562 0.045 1 97.19 417 HIS A CA 1
ATOM 3229 C C . HIS A 1 417 ? 3.197 11.664 -0.389 1 97.19 417 HIS A C 1
ATOM 3231 O O . HIS A 1 417 ? 2.299 11.742 0.452 1 97.19 417 HIS A O 1
ATOM 3237 N N . LEU A 1 418 ? 2.955 11.68 -1.714 1 97.81 418 LEU A N 1
ATOM 3238 C CA . LEU A 1 418 ? 1.587 11.742 -2.217 1 97.81 418 LEU A CA 1
ATOM 3239 C C . LEU A 1 418 ? 0.763 10.57 -1.695 1 97.81 418 LEU A C 1
ATOM 3241 O O . LEU A 1 418 ? -0.394 10.742 -1.306 1 97.81 418 LEU A O 1
ATOM 3245 N N . PHE A 1 419 ? 1.351 9.391 -1.603 1 98 419 PHE A N 1
ATOM 3246 C CA . PHE A 1 419 ? 0.676 8.219 -1.053 1 98 419 PHE A CA 1
ATOM 3247 C C . PHE A 1 419 ? 0.335 8.43 0.417 1 98 419 PHE A C 1
ATOM 3249 O O . PHE A 1 419 ? -0.799 8.195 0.837 1 98 419 PHE A O 1
ATOM 3256 N N . ALA A 1 420 ? 1.268 8.875 1.177 1 96.69 420 ALA A N 1
ATOM 3257 C CA . ALA A 1 420 ? 1.083 9.047 2.615 1 96.69 420 ALA A CA 1
ATOM 3258 C C . ALA A 1 420 ? -0.033 10.047 2.908 1 96.69 420 ALA A C 1
ATOM 3260 O O . ALA A 1 420 ? -0.786 9.883 3.871 1 96.69 420 ALA A O 1
ATOM 3261 N N . GLU A 1 421 ? -0.196 11.062 2.043 1 95.12 421 GLU A N 1
ATOM 3262 C CA . GLU A 1 421 ? -1.178 12.117 2.266 1 95.12 421 GLU A CA 1
ATOM 3263 C C . GLU A 1 421 ? -2.598 11.609 2.029 1 95.12 421 GLU A C 1
ATOM 3265 O O . GLU A 1 421 ? -3.561 12.188 2.543 1 95.12 421 GLU A O 1
ATOM 3270 N N . ILE A 1 422 ? -2.715 10.547 1.248 1 96.81 422 ILE A N 1
ATOM 3271 C CA . ILE A 1 422 ? -4.086 10.156 0.942 1 96.81 422 ILE A CA 1
ATOM 3272 C C . ILE A 1 422 ? -4.355 8.75 1.475 1 96.81 422 ILE A C 1
ATOM 3274 O O . ILE A 1 422 ? -5.473 8.242 1.361 1 96.81 422 ILE A O 1
ATOM 3278 N N . ALA A 1 423 ? -3.344 8.156 2.139 1 96.44 423 ALA A N 1
ATOM 3279 C CA . ALA A 1 423 ? -3.436 6.77 2.6 1 96.44 423 ALA A CA 1
ATOM 3280 C C . ALA A 1 423 ? -4.609 6.586 3.555 1 96.44 423 ALA A C 1
ATOM 3282 O O . ALA A 1 423 ? -5.191 5.504 3.633 1 96.44 423 ALA A O 1
ATOM 3283 N N . GLY A 1 424 ? -4.965 7.645 4.344 1 96 424 GLY A N 1
ATOM 3284 C CA . GLY A 1 424 ? -6.043 7.562 5.316 1 96 424 GLY A CA 1
ATOM 3285 C C . GLY A 1 424 ? -7.414 7.793 4.711 1 96 424 GLY A C 1
ATOM 3286 O O . GLY A 1 424 ? -8.43 7.676 5.398 1 96 424 GLY A O 1
ATOM 3287 N N . ALA A 1 425 ? -7.508 8.023 3.375 1 96.06 425 ALA A N 1
ATOM 3288 C CA . ALA A 1 425 ? -8.75 8.484 2.758 1 96.06 425 ALA A CA 1
ATOM 3289 C C . ALA A 1 425 ? -9.812 7.387 2.771 1 96.06 425 ALA A C 1
ATOM 3291 O O . ALA A 1 425 ? -11.008 7.672 2.639 1 96.06 425 ALA A O 1
ATOM 3292 N N . ASN A 1 426 ? -9.406 6.176 2.943 1 94.75 426 ASN A N 1
ATOM 3293 C CA . ASN A 1 426 ? -10.383 5.102 3.064 1 94.75 426 ASN A CA 1
ATOM 3294 C C . ASN A 1 426 ? -10.922 4.988 4.488 1 94.75 426 ASN A C 1
ATOM 3296 O O . ASN A 1 426 ? -11.82 4.188 4.758 1 94.75 426 ASN A O 1
ATOM 3300 N N . THR A 1 427 ? -10.445 5.793 5.418 1 94.25 427 THR A N 1
ATOM 3301 C CA . THR A 1 427 ? -10.805 5.719 6.828 1 94.25 427 THR A CA 1
ATOM 3302 C C . THR A 1 427 ? -11.531 6.984 7.27 1 94.25 427 THR A C 1
ATOM 3304 O O . THR A 1 427 ? -12.641 6.918 7.805 1 94.25 427 THR A O 1
ATOM 3307 N N . PHE A 1 428 ? -10.961 8.125 7.039 1 90.88 428 PHE A N 1
ATOM 3308 C CA . PHE A 1 428 ? -11.609 9.328 7.551 1 90.88 428 PHE A CA 1
ATOM 3309 C C . PHE A 1 428 ? -12.805 9.711 6.684 1 90.88 428 PHE A C 1
ATOM 3311 O O . PHE A 1 428 ? -12.906 9.289 5.531 1 90.88 428 PHE A O 1
ATOM 3318 N N . GLU A 1 429 ? -13.719 10.469 7.281 1 84.94 429 GLU A N 1
ATOM 3319 C CA . GLU A 1 429 ? -14.984 10.875 6.672 1 84.94 429 GLU A CA 1
ATOM 3320 C C . GLU A 1 429 ? -15.82 9.656 6.289 1 84.94 429 GLU A C 1
ATOM 3322 O O . GLU A 1 429 ? -16.516 9.672 5.266 1 84.94 429 GLU A O 1
ATOM 3327 N N . GLY A 1 430 ? -15.656 8.633 7.082 1 85.88 430 GLY A N 1
ATOM 3328 C CA . GLY A 1 430 ? -16.359 7.379 6.879 1 85.88 430 GLY A CA 1
ATOM 3329 C C . GLY A 1 430 ? -15.5 6.309 6.238 1 85.88 430 GLY A C 1
ATOM 3330 O O . GLY A 1 430 ? -15 6.488 5.121 1 85.88 430 GLY A O 1
ATOM 3331 N N . THR A 1 431 ? -15.352 5.227 6.961 1 90.56 431 THR A N 1
ATOM 3332 C CA . THR A 1 431 ? -14.562 4.129 6.414 1 90.56 431 THR A CA 1
ATOM 3333 C C . THR A 1 431 ? -15.242 3.529 5.188 1 90.56 431 THR A C 1
ATOM 3335 O O . THR A 1 431 ? -16.469 3.545 5.086 1 90.56 431 THR A O 1
ATOM 3338 N N . SER A 1 432 ? -14.508 3.066 4.246 1 93.62 432 SER A N 1
ATOM 3339 C CA . SER A 1 432 ? -15.008 2.533 2.982 1 93.62 432 SER A CA 1
ATOM 3340 C C . SER A 1 432 ? -16.094 1.494 3.219 1 93.62 432 SER A C 1
ATOM 3342 O O . SER A 1 432 ? -17.125 1.484 2.523 1 93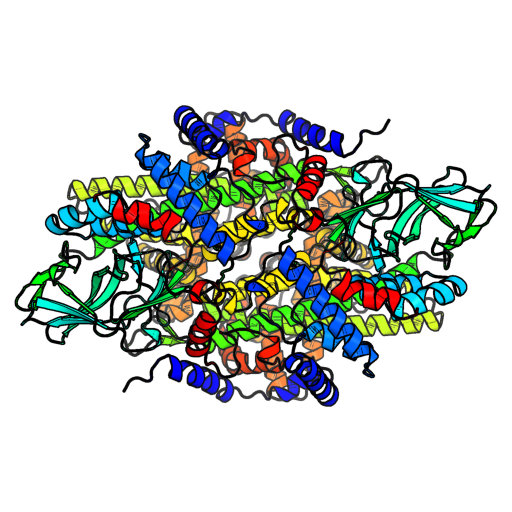.62 432 SER A O 1
ATOM 3344 N N . ASP A 1 433 ? -15.992 0.662 4.238 1 92.19 433 ASP A N 1
ATOM 3345 C CA . ASP A 1 433 ? -16.969 -0.398 4.492 1 92.19 433 ASP A CA 1
ATOM 3346 C C . ASP A 1 433 ? -18.312 0.181 4.926 1 92.19 433 ASP A C 1
ATOM 3348 O O . ASP A 1 433 ? -19.359 -0.313 4.523 1 92.19 433 ASP A O 1
ATOM 3352 N N . VAL A 1 434 ? -18.219 1.202 5.75 1 91.62 434 VAL A N 1
ATOM 3353 C CA . VAL A 1 434 ? -19.438 1.845 6.211 1 91.62 434 VAL A CA 1
ATOM 3354 C C . VAL A 1 434 ? -20.109 2.568 5.043 1 91.62 434 VAL A C 1
ATOM 3356 O O . VAL A 1 434 ? -21.328 2.477 4.863 1 91.62 434 VAL A O 1
ATOM 3359 N N . LEU A 1 435 ? -19.344 3.217 4.23 1 94.94 435 LEU A N 1
ATOM 3360 C CA . LEU A 1 435 ? -19.891 4.012 3.129 1 94.94 435 LEU A CA 1
ATOM 3361 C C . LEU A 1 435 ? -20.547 3.113 2.082 1 94.94 435 LEU A C 1
ATOM 3363 O O . LEU A 1 435 ? -21.625 3.424 1.583 1 94.94 435 LEU A O 1
ATOM 3367 N N . VAL A 1 436 ? -19.953 2.041 1.789 1 96.88 436 VAL A N 1
ATOM 3368 C CA . VAL A 1 436 ? -20.516 1.166 0.767 1 96.88 436 VAL A CA 1
ATOM 3369 C C . VAL A 1 436 ? -21.797 0.524 1.284 1 96.88 436 VAL A C 1
ATOM 3371 O O . VAL A 1 436 ? -22.719 0.258 0.511 1 96.88 436 VAL A O 1
ATOM 3374 N N . GLN A 1 437 ? -21.891 0.273 2.596 1 95.06 437 GLN A N 1
ATOM 3375 C CA . GLN A 1 437 ? -23.125 -0.245 3.16 1 95.06 437 GLN A CA 1
ATOM 3376 C C . GLN A 1 437 ? -24.25 0.78 3.047 1 95.06 437 GLN A C 1
ATOM 3378 O O . GLN A 1 437 ? -25.375 0.437 2.67 1 95.06 437 GLN A O 1
ATOM 3383 N N . GLN A 1 438 ? -23.906 2.021 3.377 1 94.06 438 GLN A N 1
ATOM 3384 C CA . GLN A 1 438 ? -24.906 3.08 3.256 1 94.06 438 GLN A CA 1
ATOM 3385 C C . GLN A 1 438 ? -25.375 3.234 1.811 1 94.06 438 GLN A C 1
ATOM 3387 O O . GLN A 1 438 ? -26.562 3.383 1.552 1 94.06 438 GLN A O 1
ATOM 3392 N N . HIS A 1 439 ? -24.469 3.195 0.949 1 97.19 439 HIS A N 1
ATOM 3393 C CA . HIS A 1 439 ? -24.781 3.271 -0.474 1 97.19 439 HIS A CA 1
ATOM 3394 C C . HIS A 1 439 ? -25.656 2.102 -0.908 1 97.19 439 HIS A C 1
ATOM 3396 O O . HIS A 1 439 ? -26.688 2.299 -1.557 1 97.19 439 HIS A O 1
ATOM 3402 N N . ALA A 1 440 ? -25.297 0.902 -0.491 1 97.88 440 ALA A N 1
ATOM 3403 C CA . ALA A 1 440 ? -26.031 -0.303 -0.865 1 97.88 440 ALA A CA 1
ATOM 3404 C C . ALA A 1 440 ? -27.453 -0.269 -0.318 1 97.88 440 ALA A C 1
ATOM 3406 O O . ALA A 1 440 ? -28.391 -0.662 -1.006 1 97.88 440 ALA A O 1
ATOM 3407 N N . HIS A 1 441 ? -27.609 0.186 0.92 1 96.56 441 HIS A N 1
ATOM 3408 C CA . HIS A 1 441 ? -28.938 0.281 1.499 1 96.56 441 HIS A CA 1
ATOM 3409 C C . HIS A 1 441 ? -29.812 1.241 0.705 1 96.56 441 HIS A C 1
ATOM 3411 O O . HIS A 1 441 ? -31 0.97 0.485 1 96.56 441 HIS A O 1
ATOM 3417 N N . TYR A 1 442 ? -29.266 2.301 0.302 1 96.06 442 TYR A N 1
ATOM 3418 C CA . TYR A 1 442 ? -30.016 3.236 -0.534 1 96.06 442 TYR A CA 1
ATOM 3419 C C . TYR A 1 442 ? -30.438 2.582 -1.848 1 96.06 442 TYR A C 1
ATOM 3421 O O . TYR A 1 442 ? -31.578 2.725 -2.287 1 96.06 442 TYR A O 1
ATOM 3429 N N . LEU A 1 443 ? -29.5 1.878 -2.395 1 97.44 443 LEU A N 1
ATOM 3430 C CA . LEU A 1 443 ? -29.797 1.219 -3.664 1 97.44 443 LEU A CA 1
ATOM 3431 C C . LEU A 1 443 ? -30.891 0.175 -3.492 1 97.44 443 LEU A C 1
ATOM 3433 O O . LEU A 1 443 ? -31.766 0.034 -4.355 1 97.44 443 LEU A O 1
ATOM 3437 N N . LEU A 1 444 ? -30.797 -0.549 -2.422 1 96.56 444 LEU A N 1
ATOM 3438 C CA . LEU A 1 444 ? -31.844 -1.534 -2.139 1 96.56 444 LEU A CA 1
ATOM 3439 C C . LEU A 1 444 ? -33.188 -0.863 -1.984 1 96.56 444 LEU A C 1
ATOM 3441 O O . LEU A 1 444 ? -34.219 -1.354 -2.506 1 96.56 444 LEU A O 1
ATOM 3445 N N . LYS A 1 445 ? -33.188 0.206 -1.273 1 94.88 445 LYS A N 1
ATOM 3446 C CA . LYS A 1 445 ? -34.438 0.945 -1.094 1 94.88 445 LYS A CA 1
ATOM 3447 C C . LYS A 1 445 ? -34.969 1.446 -2.43 1 94.88 445 LYS A C 1
ATOM 3449 O O . LYS A 1 445 ? -36.188 1.363 -2.689 1 94.88 445 LYS A O 1
ATOM 3454 N N . THR A 1 446 ? -34.125 1.898 -3.162 1 95 446 THR A N 1
ATOM 3455 C CA . THR A 1 446 ? -34.531 2.406 -4.469 1 95 446 THR A CA 1
ATOM 3456 C C . THR A 1 446 ? -35 1.272 -5.367 1 95 446 THR A C 1
ATOM 3458 O O . THR A 1 446 ? -36 1.434 -6.105 1 95 446 THR A O 1
ATOM 3461 N N . LEU A 1 447 ? -34.344 0.264 -5.324 1 94.69 447 LEU A N 1
ATOM 3462 C CA . LEU A 1 447 ? -34.75 -0.905 -6.094 1 94.69 447 LEU A CA 1
ATOM 3463 C C . LEU A 1 447 ? -36.188 -1.314 -5.742 1 94.69 447 LEU A C 1
ATOM 3465 O O . LEU A 1 447 ? -36.938 -1.747 -6.613 1 94.69 447 LEU A O 1
ATOM 3469 N N . ALA A 1 448 ? -36.531 -1.212 -4.539 1 92.44 448 ALA A N 1
ATOM 3470 C CA . ALA A 1 448 ? -37.844 -1.605 -4.066 1 92.44 448 ALA A CA 1
ATOM 3471 C C . ALA A 1 448 ? -38.906 -0.583 -4.48 1 92.44 448 ALA A C 1
ATOM 3473 O O . ALA A 1 448 ? -40.125 -0.872 -4.445 1 92.44 448 ALA A O 1
ATOM 3474 N N . SER A 1 449 ? -38.5 0.446 -4.832 1 89.31 449 SER A N 1
ATOM 3475 C CA . SER A 1 449 ? -39.438 1.48 -5.227 1 89.31 449 SER A CA 1
ATOM 3476 C C . SER A 1 449 ? -40 1.216 -6.621 1 89.31 449 SER A C 1
ATOM 3478 O O . SER A 1 449 ? -39.344 0.569 -7.445 1 89.31 449 SER A O 1
ATOM 3480 N N . GLN A 1 450 ? -41.188 1.743 -6.781 1 82.69 450 GLN A N 1
ATOM 3481 C CA . GLN A 1 450 ? -41.844 1.539 -8.062 1 82.69 450 GLN A CA 1
ATOM 3482 C C . GLN A 1 450 ? -41.25 2.416 -9.148 1 82.69 450 GLN A C 1
ATOM 3484 O O . GLN A 1 450 ? -41.031 1.968 -10.281 1 82.69 450 GLN A O 1
ATOM 3489 N N . LEU A 1 451 ? -41.031 3.586 -8.789 1 83.75 451 LEU A N 1
ATOM 3490 C CA . LEU A 1 451 ? -40.406 4.496 -9.742 1 83.75 451 LEU A CA 1
ATOM 3491 C C . LEU A 1 451 ? -39.188 5.176 -9.133 1 83.75 451 LEU A C 1
ATOM 3493 O O . LEU A 1 451 ? -39.25 5.762 -8.055 1 83.75 451 LEU A O 1
ATOM 3497 N N . CYS A 1 452 ? -38.062 5.066 -9.914 1 81.94 452 CYS A N 1
ATOM 3498 C CA . CYS A 1 452 ? -36.812 5.656 -9.477 1 81.94 452 CYS A CA 1
ATOM 3499 C C . CYS A 1 452 ? -36.562 6.984 -10.18 1 81.94 452 CYS A C 1
ATOM 3501 O O . CYS A 1 452 ? -36.312 7.012 -11.391 1 81.94 452 CYS A O 1
ATOM 3503 N N . SER A 1 453 ? -36.625 8.055 -9.43 1 81.31 453 SER A N 1
ATOM 3504 C CA . SER A 1 453 ? -36.562 9.383 -10.023 1 81.31 453 SER A CA 1
ATOM 3505 C C . SER A 1 453 ? -35.156 9.969 -9.867 1 81.31 453 SER A C 1
ATOM 3507 O O . SER A 1 453 ? -34.812 10.961 -10.508 1 81.31 453 SER A O 1
ATOM 3509 N N . GLY A 1 454 ? -34.469 9.336 -9.062 1 82.12 454 GLY A N 1
ATOM 3510 C CA . GLY A 1 454 ? -33.125 9.828 -8.891 1 82.12 454 GLY A CA 1
ATOM 3511 C C . GLY A 1 454 ? -32.281 9.703 -10.148 1 82.12 454 GLY A C 1
ATOM 3512 O O . GLY A 1 454 ? -32.344 8.695 -10.859 1 82.12 454 GLY A O 1
ATOM 3513 N N . ALA A 1 455 ? -31.484 10.703 -10.391 1 83.56 455 ALA A N 1
ATOM 3514 C CA . ALA A 1 455 ? -30.703 10.766 -11.617 1 83.56 455 ALA A CA 1
ATOM 3515 C C . ALA A 1 455 ? -29.734 9.586 -11.703 1 83.56 455 ALA A C 1
ATOM 3517 O O . ALA A 1 455 ? -29.516 9.031 -12.781 1 83.56 455 ALA A O 1
ATOM 3518 N N . SER A 1 456 ? -29.25 9.164 -10.586 1 90.12 456 SER A N 1
ATOM 3519 C CA . SER A 1 456 ? -28.25 8.102 -10.562 1 90.12 456 SER A CA 1
ATOM 3520 C C . SER A 1 456 ? -28.891 6.723 -10.594 1 90.12 456 SER A C 1
ATOM 3522 O O . SER A 1 456 ? -28.219 5.715 -10.789 1 90.12 456 SER A O 1
ATOM 3524 N N . THR A 1 457 ? -30.156 6.543 -10.328 1 94 457 THR A N 1
ATOM 3525 C CA . THR A 1 457 ? -30.797 5.238 -10.195 1 94 457 THR A CA 1
ATOM 3526 C C . THR A 1 457 ? -31.906 5.074 -11.227 1 94 457 THR A C 1
ATOM 3528 O O . THR A 1 457 ? -32.656 4.082 -11.203 1 94 457 THR A O 1
ATOM 3531 N N . GLN A 1 458 ? -32.094 6.023 -12.125 1 93.06 458 GLN A N 1
ATOM 3532 C CA . GLN A 1 458 ? -33.156 5.973 -13.117 1 93.06 458 GLN A CA 1
ATOM 3533 C C . GLN A 1 458 ? -33.062 4.699 -13.961 1 93.06 458 GLN A C 1
ATOM 3535 O O . GLN A 1 458 ? -34.062 4.207 -14.469 1 93.06 458 GLN A O 1
ATOM 3540 N N . PHE A 1 459 ? -31.906 4.164 -14.062 1 94.69 459 PHE A N 1
ATOM 3541 C CA . PHE A 1 459 ? -31.719 2.963 -14.867 1 94.69 459 PHE A CA 1
ATOM 3542 C C . PHE A 1 459 ? -32.469 1.784 -14.266 1 94.69 459 PHE A C 1
ATOM 3544 O O . PHE A 1 459 ? -32.781 0.825 -14.977 1 94.69 459 PHE A O 1
ATOM 3551 N N . LEU A 1 460 ? -32.75 1.84 -13.07 1 96.06 460 LEU A N 1
ATOM 3552 C CA . LEU A 1 460 ? -33.438 0.751 -12.391 1 96.06 460 LEU A CA 1
ATOM 3553 C C . LEU A 1 460 ? -34.906 0.675 -12.852 1 96.06 460 LEU A C 1
ATOM 3555 O O . LEU A 1 460 ? -35.594 -0.32 -12.594 1 96.06 460 LEU A O 1
ATOM 3559 N N . ASN A 1 461 ? -35.375 1.735 -13.453 1 95.38 461 ASN A N 1
ATOM 3560 C CA . ASN A 1 461 ? -36.719 1.639 -14.047 1 95.38 461 ASN A CA 1
ATOM 3561 C C . ASN A 1 461 ? -36.75 0.584 -15.148 1 95.38 461 ASN A C 1
ATOM 3563 O O . ASN A 1 461 ? -37.812 0.092 -15.492 1 95.38 461 ASN A O 1
ATOM 3567 N N . ASP A 1 462 ? -35.625 0.214 -15.539 1 95.25 462 ASP A N 1
ATOM 3568 C CA . ASP A 1 462 ? -35.531 -0.837 -16.547 1 95.25 462 ASP A CA 1
ATOM 3569 C C . ASP A 1 462 ? -34.938 -2.115 -15.945 1 95.25 462 ASP A C 1
ATOM 3571 O O . ASP A 1 462 ? -34.281 -2.895 -16.641 1 95.25 462 ASP A O 1
ATOM 3575 N N . LYS A 1 463 ? -35.094 -2.295 -14.766 1 95.56 463 LYS A N 1
ATOM 3576 C CA . LYS A 1 463 ? -34.469 -3.428 -14.078 1 95.56 463 LYS A CA 1
ATOM 3577 C C . LYS A 1 463 ? -34.906 -4.75 -14.688 1 95.56 463 LYS A C 1
ATOM 3579 O O . LYS A 1 463 ? -34.156 -5.727 -14.703 1 95.56 463 LYS A O 1
ATOM 3584 N N . LYS A 1 464 ? -36.094 -4.852 -15.188 1 95.81 464 LYS A N 1
ATOM 3585 C CA . LYS A 1 464 ? -36.562 -6.09 -15.805 1 95.81 464 LYS A CA 1
ATOM 3586 C C . LYS A 1 464 ? -35.719 -6.445 -17.031 1 95.81 464 LYS A C 1
ATOM 3588 O O . LYS A 1 464 ? -35.375 -7.609 -17.219 1 95.81 464 LYS A O 1
ATOM 3593 N N . LYS A 1 465 ? -35.5 -5.492 -17.656 1 96.62 465 LYS A N 1
ATOM 3594 C CA . LYS A 1 465 ? -34.688 -5.691 -18.844 1 96.62 465 LYS A CA 1
ATOM 3595 C C . LYS A 1 465 ? -33.281 -6.137 -18.453 1 96.62 465 LYS A C 1
ATOM 3597 O O . LYS A 1 465 ? -32.75 -7.129 -18.984 1 96.62 465 LYS A O 1
ATOM 3602 N N . PHE A 1 466 ? -32.688 -5.484 -17.609 1 96.44 466 PHE A N 1
ATOM 3603 C CA . PHE A 1 466 ? -31.297 -5.742 -17.25 1 96.44 466 PHE A CA 1
ATOM 3604 C C . PHE A 1 466 ? -31.172 -7.016 -16.422 1 96.44 466 PHE A C 1
ATOM 3606 O O . PHE A 1 466 ? -30.109 -7.641 -16.375 1 96.44 466 PHE A O 1
ATOM 3613 N N . ALA A 1 467 ? -32.219 -7.406 -15.82 1 95.88 467 ALA A N 1
ATOM 3614 C CA . ALA A 1 467 ? -32.219 -8.633 -15.023 1 95.88 467 ALA A CA 1
ATOM 3615 C C . ALA A 1 467 ? -32.406 -9.859 -15.914 1 95.88 467 ALA A C 1
ATOM 3617 O O . ALA A 1 467 ? -32.156 -10.992 -15.477 1 95.88 467 ALA A O 1
ATOM 3618 N N . ASN A 1 468 ? -32.812 -9.664 -17.062 1 96.69 468 ASN A N 1
ATOM 3619 C CA . ASN A 1 468 ? -33.094 -10.773 -17.969 1 96.69 468 ASN A CA 1
ATOM 3620 C C . ASN A 1 468 ? -31.828 -11.57 -18.281 1 96.69 468 ASN A C 1
ATOM 3622 O O . ASN A 1 468 ? -30.922 -11.062 -18.922 1 96.69 468 ASN A O 1
ATOM 3626 N N . VAL A 1 469 ? -31.859 -12.781 -17.906 1 93.88 469 VAL A N 1
ATOM 3627 C CA . VAL A 1 469 ? -30.688 -13.641 -18 1 93.88 469 VAL A CA 1
ATOM 3628 C C . VAL A 1 469 ? -30.391 -13.953 -19.469 1 93.88 469 VAL A C 1
ATOM 3630 O O . VAL A 1 469 ? -29.297 -14.398 -19.812 1 93.88 469 VAL A O 1
ATOM 3633 N N . ALA A 1 470 ? -31.344 -13.664 -20.25 1 94.75 470 ALA A N 1
ATOM 3634 C CA . ALA A 1 470 ? -31.172 -13.93 -21.672 1 94.75 470 ALA A CA 1
ATOM 3635 C C . ALA A 1 470 ? -30.5 -12.742 -22.375 1 94.75 470 ALA A C 1
ATOM 3637 O O . ALA A 1 470 ? -30.094 -12.852 -23.531 1 94.75 470 ALA A O 1
ATOM 3638 N N . LEU A 1 471 ? -30.453 -11.742 -21.672 1 95.62 471 LEU A N 1
ATOM 3639 C CA . LEU A 1 471 ? -29.844 -10.555 -22.266 1 95.62 471 LEU A CA 1
ATOM 3640 C C . LEU A 1 471 ? -28.359 -10.789 -22.516 1 95.62 471 LEU A C 1
ATOM 3642 O O . LEU A 1 471 ? -27.641 -11.281 -21.641 1 95.62 471 LEU A O 1
ATOM 3646 N N . ARG A 1 472 ? -27.906 -10.469 -23.734 1 95.75 472 ARG A N 1
ATOM 3647 C CA . ARG A 1 472 ? -26.516 -10.641 -24.141 1 95.75 472 ARG A CA 1
ATOM 3648 C C . ARG A 1 472 ? -25.938 -9.328 -24.672 1 95.75 472 ARG A C 1
ATOM 3650 O O . ARG A 1 472 ? -26.656 -8.5 -25.219 1 95.75 472 ARG A O 1
ATOM 3657 N N . CYS A 1 473 ? -24.703 -9.227 -24.469 1 96.5 473 CYS A N 1
ATOM 3658 C CA . CYS A 1 473 ? -24 -8.094 -25.062 1 96.5 473 CYS A CA 1
ATOM 3659 C C . CYS A 1 473 ? -24 -8.18 -26.578 1 96.5 473 CYS A C 1
ATOM 3661 O O . CYS A 1 473 ? -23.812 -9.258 -27.156 1 96.5 473 CYS A O 1
ATOM 3663 N N . LYS A 1 474 ? -24.172 -7.086 -27.219 1 95.31 474 LYS A N 1
ATOM 3664 C CA . LYS A 1 474 ? -24.375 -7.059 -28.672 1 95.31 474 LYS A CA 1
ATOM 3665 C C . LYS A 1 474 ? -23.062 -6.828 -29.406 1 95.31 474 LYS A C 1
ATOM 3667 O O . LYS A 1 474 ? -23.016 -6.863 -30.641 1 95.31 474 LYS A O 1
ATOM 3672 N N . ALA A 1 475 ? -22.016 -6.738 -28.688 1 96.5 475 ALA A N 1
ATOM 3673 C CA . ALA A 1 475 ? -20.719 -6.465 -29.312 1 96.5 475 ALA A CA 1
ATOM 3674 C C . ALA A 1 475 ? -20.281 -7.641 -30.172 1 96.5 475 ALA A C 1
ATOM 3676 O O . ALA A 1 475 ? -20.359 -8.797 -29.75 1 96.5 475 ALA A O 1
ATOM 3677 N N . GLN A 1 476 ? -19.766 -7.312 -31.359 1 95.69 476 GLN A N 1
ATOM 3678 C CA . GLN A 1 476 ? -19.344 -8.344 -32.312 1 95.69 476 GLN A CA 1
ATOM 3679 C C . GLN A 1 476 ? -17.875 -8.18 -32.656 1 95.69 476 GLN A C 1
ATOM 3681 O O . GLN A 1 476 ? -17.266 -9.094 -33.219 1 95.69 476 GLN A O 1
ATOM 3686 N N . SER A 1 477 ? -17.344 -7.062 -32.344 1 95.31 477 SER A N 1
ATOM 3687 C CA . SER A 1 477 ? -15.93 -6.781 -32.594 1 95.31 477 SER A CA 1
ATOM 3688 C C . SER A 1 477 ? -15.312 -6.039 -31.406 1 95.31 477 SER A C 1
ATOM 3690 O O . SER A 1 477 ? -16.031 -5.555 -30.516 1 95.31 477 SER A O 1
ATOM 3692 N N . SER A 1 478 ? -14.047 -6 -31.375 1 93.38 478 SER A N 1
ATOM 3693 C CA . SER A 1 478 ? -13.352 -5.301 -30.297 1 93.38 478 SER A CA 1
ATOM 3694 C C . SER A 1 478 ? -13.688 -3.811 -30.312 1 93.38 478 SER A C 1
ATOM 3696 O O . SER A 1 478 ? -13.859 -3.207 -29.25 1 93.38 478 SER A O 1
ATOM 3698 N N . GLU A 1 479 ? -13.844 -3.15 -31.469 1 93.94 479 GLU A N 1
ATOM 3699 C CA . GLU A 1 479 ? -14.125 -1.726 -31.625 1 93.94 479 GLU A CA 1
ATOM 3700 C C . GLU A 1 479 ? -15.508 -1.37 -31.078 1 93.94 479 GLU A C 1
ATOM 3702 O O . GLU A 1 479 ? -15.758 -0.217 -30.734 1 93.94 479 GLU A O 1
ATOM 3707 N N . ASP A 1 480 ? -16.391 -2.479 -30.969 1 95.12 480 ASP A N 1
ATOM 3708 C CA . ASP A 1 480 ? -17.734 -2.238 -30.438 1 95.12 480 ASP A CA 1
ATOM 3709 C C . ASP A 1 480 ? -17.656 -1.807 -28.969 1 95.12 480 ASP A C 1
ATOM 3711 O O . ASP A 1 480 ? -18.578 -1.165 -28.469 1 95.12 480 ASP A O 1
ATOM 3715 N N . PHE A 1 481 ? -16.625 -2.133 -28.422 1 92.06 481 PHE A N 1
ATOM 3716 C CA . PHE A 1 481 ? -16.453 -1.756 -27.016 1 92.06 481 PHE A CA 1
ATOM 3717 C C . PHE A 1 481 ? -15.898 -0.339 -26.906 1 92.06 481 PHE A C 1
ATOM 3719 O O . PHE A 1 481 ? -15.508 0.092 -25.828 1 92.06 481 PHE A O 1
ATOM 3726 N N . GLY A 1 482 ? -15.859 0.385 -27.938 1 91 482 GLY A N 1
ATOM 3727 C CA . GLY A 1 482 ? -15.656 1.826 -27.969 1 91 482 GLY A CA 1
ATOM 3728 C C . GLY A 1 482 ? -16.953 2.605 -28.047 1 91 482 GLY A C 1
ATOM 3729 O O . GLY A 1 482 ? -16.969 3.826 -27.875 1 91 482 GLY A O 1
ATOM 3730 N N . ASN A 1 483 ? -17.984 1.842 -28.328 1 93.69 483 ASN A N 1
ATOM 3731 C CA . ASN A 1 483 ? -19.312 2.428 -28.328 1 93.69 483 ASN A CA 1
ATOM 3732 C C . ASN A 1 483 ? -19.859 2.59 -26.922 1 93.69 483 ASN A C 1
ATOM 3734 O O . ASN A 1 483 ? -20.078 1.602 -26.219 1 93.69 483 ASN A O 1
ATOM 3738 N N . PHE A 1 484 ? -20.156 3.756 -26.516 1 94.62 484 PHE A N 1
ATOM 3739 C CA . PHE A 1 484 ? -20.547 4.086 -25.141 1 94.62 484 PHE A CA 1
ATOM 3740 C C . PHE A 1 484 ? -21.859 3.418 -24.781 1 94.62 484 PHE A C 1
ATOM 3742 O O . PHE A 1 484 ? -22.078 3.043 -23.625 1 94.62 484 PHE A O 1
ATOM 3749 N N . ASN A 1 485 ? -22.75 3.246 -25.688 1 93.88 485 ASN A N 1
ATOM 3750 C CA . ASN A 1 485 ? -24.031 2.6 -25.391 1 93.88 485 ASN A CA 1
ATOM 3751 C C . ASN A 1 485 ? -23.828 1.134 -25.016 1 93.88 485 ASN A C 1
ATOM 3753 O O . ASN A 1 485 ? -24.516 0.625 -24.109 1 93.88 485 ASN A O 1
ATOM 3757 N N . VAL A 1 486 ? -22.875 0.583 -25.656 1 92.31 486 VAL A N 1
ATOM 3758 C CA . VAL A 1 486 ? -22.625 -0.831 -25.391 1 92.31 486 VAL A CA 1
ATOM 3759 C C . VAL A 1 486 ? -22.078 -1.007 -23.984 1 92.31 486 VAL A C 1
ATOM 3761 O O . VAL A 1 486 ? -22.594 -1.817 -23.203 1 92.31 486 VAL A O 1
ATOM 3764 N N . PHE A 1 487 ? -21.094 -0.277 -23.656 1 91 487 PHE A N 1
ATOM 3765 C CA . PHE A 1 487 ? -20.531 -0.571 -22.344 1 91 487 PHE A CA 1
ATOM 3766 C C . PHE A 1 487 ? -21.406 0.02 -21.234 1 91 487 PHE A C 1
ATOM 3768 O O . PHE A 1 487 ? -21.469 -0.522 -20.125 1 91 487 PHE A O 1
ATOM 3775 N N . LEU A 1 488 ? -22.109 1.161 -21.484 1 94.94 488 LEU A N 1
ATOM 3776 C CA . LEU A 1 488 ? -23 1.658 -20.453 1 94.94 488 LEU A CA 1
ATOM 3777 C C . LEU A 1 488 ? -24.109 0.651 -20.156 1 94.94 488 LEU A C 1
ATOM 3779 O O . LEU A 1 488 ? -24.5 0.464 -19 1 94.94 488 LEU A O 1
ATOM 3783 N N . GLU A 1 489 ? -24.625 0.066 -21.203 1 96.44 489 GLU A N 1
ATOM 3784 C CA . GLU A 1 489 ? -25.625 -0.975 -20.953 1 96.44 489 GLU A CA 1
ATOM 3785 C C . GLU A 1 489 ? -25.031 -2.121 -20.141 1 96.44 489 GLU A C 1
ATOM 3787 O O . GLU A 1 489 ? -25.672 -2.633 -19.219 1 96.44 489 GLU A O 1
ATOM 3792 N N . ALA A 1 490 ? -23.797 -2.494 -20.547 1 97.56 490 ALA A N 1
ATOM 3793 C CA . ALA A 1 490 ? -23.141 -3.57 -19.812 1 97.56 490 ALA A CA 1
ATOM 3794 C C . ALA A 1 490 ? -23.031 -3.232 -18.328 1 97.56 490 ALA A C 1
ATOM 3796 O O . ALA A 1 490 ? -23.281 -4.082 -17.469 1 97.56 490 ALA A O 1
ATOM 3797 N N . PHE A 1 491 ? -22.719 -2.072 -18.047 1 98 491 PHE A N 1
ATOM 3798 C CA . PHE A 1 491 ? -22.531 -1.679 -16.656 1 98 491 PHE A CA 1
ATOM 3799 C C . PHE A 1 491 ? -23.875 -1.526 -15.945 1 98 491 PHE A C 1
ATOM 3801 O O . PHE A 1 491 ? -23.984 -1.773 -14.742 1 98 491 PHE A O 1
ATOM 3808 N N . ARG A 1 492 ? -24.938 -1.082 -16.656 1 97.88 492 ARG A N 1
ATOM 3809 C CA . ARG A 1 492 ? -26.281 -1.072 -16.062 1 97.88 492 ARG A CA 1
ATOM 3810 C C . ARG A 1 492 ? -26.75 -2.488 -15.758 1 97.88 492 ARG A C 1
ATOM 3812 O O . ARG A 1 492 ? -27.391 -2.727 -14.727 1 97.88 492 ARG A O 1
ATOM 3819 N N . VAL A 1 493 ? -26.375 -3.34 -16.625 1 97.94 493 VAL A N 1
ATOM 3820 C CA . VAL A 1 493 ? -26.703 -4.742 -16.391 1 97.94 493 VAL A CA 1
ATOM 3821 C C . VAL A 1 493 ? -25.984 -5.246 -15.148 1 97.94 493 VAL A C 1
ATOM 3823 O O . VAL A 1 493 ? -26.594 -5.844 -14.258 1 97.94 493 VAL A O 1
ATOM 3826 N N . ARG A 1 494 ? -24.75 -5.023 -15.117 1 97.81 494 ARG A N 1
ATOM 3827 C CA . ARG A 1 494 ? -23.969 -5.477 -13.969 1 97.81 494 ARG A CA 1
ATOM 3828 C C . ARG A 1 494 ? -24.5 -4.875 -12.68 1 97.81 494 ARG A C 1
ATOM 3830 O O . ARG A 1 494 ? -24.688 -5.586 -11.68 1 97.81 494 ARG A O 1
ATOM 3837 N N . ALA A 1 495 ? -24.719 -3.557 -12.672 1 97.94 495 ALA A N 1
ATOM 3838 C CA . ALA A 1 495 ? -25.219 -2.898 -11.469 1 97.94 495 ALA A CA 1
ATOM 3839 C C . ALA A 1 495 ? -26.562 -3.49 -11.055 1 97.94 495 ALA A C 1
ATOM 3841 O O . ALA A 1 495 ? -26.781 -3.777 -9.875 1 97.94 495 ALA A O 1
ATOM 3842 N N . THR A 1 496 ? -27.469 -3.68 -11.984 1 97.75 496 THR A N 1
ATOM 3843 C CA . THR A 1 496 ? -28.797 -4.219 -11.695 1 97.75 496 THR A CA 1
ATOM 3844 C C . THR A 1 496 ? -28.688 -5.633 -11.141 1 97.75 496 THR A C 1
ATOM 3846 O O . THR A 1 496 ? -29.297 -5.945 -10.109 1 97.75 496 THR A O 1
ATOM 3849 N N . ARG A 1 497 ? -27.953 -6.355 -11.773 1 96.38 497 ARG A N 1
ATOM 3850 C CA . ARG A 1 497 ? -27.875 -7.758 -11.375 1 96.38 497 ARG A CA 1
ATOM 3851 C C . ARG A 1 497 ? -27.172 -7.902 -10.031 1 96.38 497 ARG A C 1
ATOM 3853 O O . ARG A 1 497 ? -27.531 -8.758 -9.219 1 96.38 497 ARG A O 1
ATOM 3860 N N . SER A 1 498 ? -26.156 -7.203 -9.898 1 96.62 498 SER A N 1
ATOM 3861 C CA . SER A 1 498 ? -25.5 -7.203 -8.586 1 96.62 498 SER A CA 1
ATOM 3862 C C . SER A 1 498 ? -26.469 -6.793 -7.488 1 96.62 498 SER A C 1
ATOM 3864 O O . SER A 1 498 ? -26.484 -7.383 -6.406 1 96.62 498 SER A O 1
ATOM 3866 N N . LEU A 1 499 ? -27.25 -5.781 -7.758 1 97.5 499 LEU A N 1
ATOM 3867 C CA . LEU A 1 499 ? -28.219 -5.293 -6.777 1 97.5 499 LEU A CA 1
ATOM 3868 C C . LEU A 1 499 ? -29.312 -6.328 -6.527 1 97.5 499 LEU A C 1
ATOM 3870 O O . LEU A 1 499 ? -29.734 -6.531 -5.387 1 97.5 499 LEU A O 1
ATOM 3874 N N . LEU A 1 500 ? -29.75 -6.969 -7.508 1 96.25 500 LEU A N 1
ATOM 3875 C CA . LEU A 1 500 ? -30.75 -8.016 -7.355 1 96.25 500 LEU A CA 1
ATOM 3876 C C . LEU A 1 500 ? -30.203 -9.188 -6.551 1 96.25 500 LEU A C 1
ATOM 3878 O O . LEU A 1 500 ? -30.906 -9.766 -5.727 1 96.25 500 LEU A O 1
ATOM 3882 N N . SER A 1 501 ? -29.016 -9.508 -6.891 1 94.5 501 SER A N 1
ATOM 3883 C CA . SER A 1 501 ? -28.375 -10.562 -6.105 1 94.5 501 SER A CA 1
ATOM 3884 C C . SER A 1 501 ? -28.297 -10.18 -4.633 1 94.5 501 SER A C 1
ATOM 3886 O O . SER A 1 501 ? -28.609 -10.992 -3.756 1 94.5 501 SER A O 1
ATOM 3888 N N . LEU A 1 502 ? -27.906 -9 -4.402 1 97.06 502 LEU A N 1
ATOM 3889 C CA . LEU A 1 502 ? -27.859 -8.5 -3.029 1 97.06 502 LEU A CA 1
ATOM 3890 C C . LEU A 1 502 ? -29.25 -8.555 -2.395 1 97.06 502 LEU A C 1
ATOM 3892 O O . LEU A 1 502 ? -29.406 -9.023 -1.266 1 97.06 502 LEU A O 1
ATOM 3896 N N . ALA A 1 503 ? -30.203 -8.078 -3.064 1 97.12 503 ALA A N 1
ATOM 3897 C CA . ALA A 1 503 ? -31.562 -8.102 -2.545 1 97.12 503 ALA A CA 1
ATOM 3898 C C . ALA A 1 503 ? -32 -9.523 -2.197 1 97.12 503 ALA A C 1
ATOM 3900 O O . ALA A 1 503 ? -32.625 -9.742 -1.169 1 97.12 503 ALA A O 1
ATOM 3901 N N . GLY A 1 504 ? -31.656 -10.352 -3.061 1 94.88 504 GLY A N 1
ATOM 3902 C CA . GLY A 1 504 ? -32.031 -11.742 -2.814 1 94.88 504 GLY A CA 1
ATOM 3903 C C . GLY A 1 504 ? -31.391 -12.312 -1.56 1 94.88 504 GLY A C 1
ATOM 3904 O O . GLY A 1 504 ? -32.062 -12.961 -0.757 1 94.88 504 GLY A O 1
ATOM 3905 N N . ILE A 1 505 ? -30.25 -12.086 -1.462 1 93.25 505 ILE A N 1
ATOM 3906 C CA . ILE A 1 505 ? -29.562 -12.641 -0.306 1 93.25 505 ILE A CA 1
ATOM 3907 C C . ILE A 1 505 ? -29.984 -11.906 0.959 1 93.25 505 ILE A C 1
ATOM 3909 O O . ILE A 1 505 ? -30.094 -12.508 2.031 1 93.25 505 ILE A O 1
ATOM 3913 N N . MET A 1 506 ? -30.172 -10.594 0.872 1 95.94 506 MET A N 1
ATOM 3914 C CA . MET A 1 506 ? -30.719 -9.844 2.002 1 95.94 506 MET A CA 1
ATOM 3915 C C . MET A 1 506 ? -32.031 -10.461 2.484 1 95.94 506 MET A C 1
ATOM 3917 O O . MET A 1 506 ? -32.219 -10.625 3.688 1 95.94 506 MET A O 1
ATOM 3921 N N . LYS A 1 507 ? -32.781 -10.773 1.613 1 95.44 507 LYS A N 1
ATOM 3922 C CA . LYS A 1 507 ? -34.062 -11.422 1.97 1 95.44 507 LYS A CA 1
ATOM 3923 C C . LYS A 1 507 ? -33.812 -12.789 2.596 1 95.44 507 LYS A C 1
ATOM 3925 O O . LYS A 1 507 ? -34.406 -13.117 3.627 1 95.44 507 LYS A O 1
ATOM 3930 N N . ALA A 1 508 ? -33.031 -13.461 1.968 1 91.38 508 ALA A N 1
ATOM 3931 C CA . ALA A 1 508 ? -32.75 -14.82 2.432 1 91.38 508 ALA A CA 1
ATOM 3932 C C . ALA A 1 508 ? -32.125 -14.812 3.824 1 91.38 508 ALA A C 1
ATOM 3934 O O . ALA A 1 508 ? -32.312 -15.766 4.59 1 91.38 508 ALA A O 1
ATOM 3935 N N . THR A 1 509 ? -31.469 -13.852 4.117 1 92.56 509 THR A N 1
ATOM 3936 C CA . THR A 1 509 ? -30.812 -13.781 5.414 1 92.56 509 THR A CA 1
ATOM 3937 C C . THR A 1 509 ? -31.609 -12.898 6.379 1 92.56 509 THR A C 1
ATOM 3939 O O . THR A 1 509 ? -31.094 -12.5 7.426 1 92.56 509 THR A O 1
ATOM 3942 N N . LYS A 1 510 ? -32.719 -12.547 6.109 1 92 510 LYS A N 1
ATOM 3943 C CA . LYS A 1 510 ? -33.625 -11.727 6.926 1 92 510 LYS A CA 1
ATOM 3944 C C . LYS A 1 510 ? -32.969 -10.391 7.27 1 92 510 LYS A C 1
ATOM 3946 O O . LYS A 1 510 ? -32.938 -10 8.438 1 92 510 LYS A O 1
ATOM 3951 N N . ASN A 1 511 ? -32.406 -9.891 6.203 1 91.62 511 ASN A N 1
ATOM 3952 C CA . ASN A 1 511 ? -31.859 -8.539 6.215 1 91.62 511 ASN A CA 1
ATOM 3953 C C . ASN A 1 511 ? -30.656 -8.422 7.141 1 91.62 511 ASN A C 1
ATOM 3955 O O . ASN A 1 511 ? -30.484 -7.414 7.824 1 91.62 511 ASN A O 1
ATOM 3959 N N . ASP A 1 512 ? -29.906 -9.461 7.191 1 92 512 ASP A N 1
ATOM 3960 C CA . ASP A 1 512 ? -28.641 -9.445 7.91 1 92 512 ASP A CA 1
ATOM 3961 C C . ASP A 1 512 ? -27.562 -8.742 7.09 1 92 512 ASP A C 1
ATOM 3963 O O . ASP A 1 512 ? -26.922 -9.367 6.234 1 92 512 ASP A O 1
ATOM 3967 N N . SER A 1 513 ? -27.281 -7.555 7.422 1 90.31 513 SER A N 1
ATOM 3968 C CA . SER A 1 513 ? -26.359 -6.734 6.652 1 90.31 513 SER A CA 1
ATOM 3969 C C . SER A 1 513 ? -24.922 -7.27 6.758 1 90.31 513 SER A C 1
ATOM 3971 O O . SER A 1 513 ? -24.156 -7.176 5.805 1 90.31 513 SER A O 1
ATOM 3973 N N . ASN A 1 514 ? -24.594 -7.84 7.84 1 91.94 514 ASN A N 1
ATOM 3974 C CA . ASN A 1 514 ? -23.25 -8.383 8.016 1 91.94 514 ASN A CA 1
ATOM 3975 C C . ASN A 1 514 ? -23 -9.562 7.082 1 91.94 514 ASN A C 1
ATOM 3977 O O . ASN A 1 514 ? -21.906 -9.672 6.512 1 91.94 514 ASN A O 1
ATOM 3981 N N . ALA A 1 515 ? -24 -10.359 6.926 1 92.75 515 ALA A N 1
ATOM 3982 C CA . ALA A 1 515 ? -23.875 -11.523 6.055 1 92.75 515 ALA A CA 1
ATOM 3983 C C . ALA A 1 515 ? -23.812 -11.109 4.59 1 92.75 515 ALA A C 1
ATOM 3985 O O . ALA A 1 515 ? -23.453 -11.914 3.723 1 92.75 515 ALA A O 1
ATOM 3986 N N . CYS A 1 516 ? -24.156 -9.883 4.383 1 94.88 516 CYS A N 1
ATOM 3987 C CA . CYS A 1 516 ? -24.266 -9.461 2.99 1 94.88 516 CYS A CA 1
ATOM 3988 C C . CYS A 1 516 ? -23.234 -8.391 2.662 1 94.88 516 CYS A C 1
ATOM 3990 O O . CYS A 1 516 ? -23.281 -7.77 1.599 1 94.88 516 CYS A O 1
ATOM 3992 N N . MET A 1 517 ? -22.328 -8.203 3.51 1 94.94 517 MET A N 1
ATOM 3993 C CA . MET A 1 517 ? -21.422 -7.062 3.387 1 94.94 517 MET A CA 1
ATOM 3994 C C . MET A 1 517 ? -20.609 -7.145 2.094 1 94.94 517 MET A C 1
ATOM 3996 O O . MET A 1 517 ? -20.391 -6.129 1.433 1 94.94 517 MET A O 1
ATOM 4000 N N . ILE A 1 518 ? -20.219 -8.289 1.702 1 95 518 ILE A N 1
ATOM 4001 C CA . ILE A 1 518 ? -19.422 -8.469 0.488 1 95 518 ILE A CA 1
ATOM 4002 C C . ILE A 1 518 ? -20.266 -8.109 -0.733 1 95 518 ILE A C 1
ATOM 4004 O O . ILE A 1 518 ? -19.797 -7.441 -1.651 1 95 518 ILE A O 1
ATOM 4008 N N . LEU A 1 519 ? -21.531 -8.547 -0.72 1 95.5 519 LEU A N 1
ATOM 4009 C CA . LEU A 1 519 ? -22.422 -8.25 -1.835 1 95.5 519 LEU A CA 1
ATOM 4010 C C . LEU A 1 519 ? -22.781 -6.766 -1.854 1 95.5 519 LEU A C 1
ATOM 4012 O O . LEU A 1 519 ? -22.984 -6.188 -2.924 1 95.5 519 LEU A O 1
ATOM 4016 N N . MET A 1 520 ? -22.906 -6.262 -0.644 1 97 520 MET A N 1
ATOM 4017 C CA . MET A 1 520 ? -23.156 -4.824 -0.574 1 97 520 MET A CA 1
ATOM 4018 C C . MET A 1 520 ? -22.016 -4.035 -1.201 1 97 520 MET A C 1
ATOM 4020 O O . MET A 1 520 ? -22.25 -3.08 -1.942 1 97 520 MET A O 1
ATOM 4024 N N . THR A 1 521 ? -20.844 -4.426 -0.925 1 97.25 521 THR A N 1
ATOM 4025 C CA . THR A 1 521 ? -19.672 -3.787 -1.523 1 97.25 521 THR A CA 1
ATOM 4026 C C . THR A 1 521 ? -19.688 -3.959 -3.039 1 97.25 521 THR A C 1
ATOM 4028 O O . THR A 1 521 ? -19.375 -3.018 -3.777 1 97.25 521 THR A O 1
ATOM 4031 N N . LYS A 1 522 ? -20.031 -5.133 -3.49 1 96.31 522 LYS A N 1
ATOM 4032 C CA . LYS A 1 522 ? -20.094 -5.41 -4.922 1 96.31 522 LYS A CA 1
ATOM 4033 C C . LYS A 1 522 ? -21.125 -4.523 -5.609 1 96.31 522 LYS A C 1
ATOM 4035 O O . LYS A 1 522 ? -20.859 -3.943 -6.664 1 96.31 522 LYS A O 1
ATOM 4040 N N . ALA A 1 523 ? -22.312 -4.398 -4.953 1 97.69 523 ALA A N 1
ATOM 4041 C CA . ALA A 1 523 ? -23.375 -3.576 -5.531 1 97.69 523 ALA A CA 1
ATOM 4042 C C . ALA A 1 523 ? -22.969 -2.104 -5.566 1 97.69 523 ALA A C 1
ATOM 4044 O O . ALA A 1 523 ? -23.188 -1.419 -6.566 1 97.69 523 ALA A O 1
ATOM 4045 N N . SER A 1 524 ? -22.438 -1.75 -4.5 1 98.25 524 SER A N 1
ATOM 4046 C CA . SER A 1 524 ? -21.969 -0.371 -4.422 1 98.25 524 SER A CA 1
ATOM 4047 C C . SER A 1 524 ? -20.922 -0.083 -5.5 1 98.25 524 SER A C 1
ATOM 4049 O O . SER A 1 524 ? -21 0.929 -6.199 1 98.25 524 SER A O 1
ATOM 4051 N N . THR A 1 525 ? -19.953 -0.97 -5.676 1 98.31 525 THR A N 1
ATOM 4052 C CA . THR A 1 525 ? -18.875 -0.818 -6.66 1 98.31 525 THR A CA 1
ATOM 4053 C C . THR A 1 525 ? -19.453 -0.805 -8.078 1 98.31 525 THR A C 1
ATOM 4055 O O . THR A 1 525 ? -19.078 0.037 -8.891 1 98.31 525 THR A O 1
ATOM 4058 N N . ALA A 1 526 ? -20.312 -1.673 -8.352 1 98.38 526 ALA A N 1
ATOM 4059 C CA . ALA A 1 526 ? -20.906 -1.763 -9.68 1 98.38 526 ALA A CA 1
ATOM 4060 C C . ALA A 1 526 ? -21.641 -0.469 -10.047 1 98.38 526 ALA A C 1
ATOM 4062 O O . ALA A 1 526 ? -21.469 0.053 -11.156 1 98.38 526 ALA A O 1
ATOM 4063 N N . HIS A 1 527 ? -22.453 -0.04 -9.094 1 98.38 527 HIS A N 1
ATOM 4064 C CA . HIS A 1 527 ? -23.203 1.186 -9.352 1 98.38 527 HIS A CA 1
ATOM 4065 C C . HIS A 1 527 ? -22.266 2.383 -9.484 1 98.38 527 HIS A C 1
ATOM 4067 O O . HIS A 1 527 ? -22.453 3.221 -10.375 1 98.38 527 HIS A O 1
ATOM 4073 N N . THR A 1 528 ? -21.312 2.461 -8.664 1 98.44 528 THR A N 1
ATOM 4074 C CA . THR A 1 528 ? -20.375 3.574 -8.672 1 98.44 528 THR A CA 1
ATOM 4075 C C . THR A 1 528 ? -19.609 3.621 -9.992 1 98.44 528 THR A C 1
ATOM 4077 O O . THR A 1 528 ? -19.438 4.688 -10.586 1 98.44 528 THR A O 1
ATOM 4080 N N . GLU A 1 529 ? -19.094 2.467 -10.461 1 98.44 529 GLU A N 1
ATOM 4081 C CA . GLU A 1 529 ? -18.359 2.412 -11.727 1 98.44 529 GLU A CA 1
ATOM 4082 C C . GLU A 1 529 ? -19.266 2.785 -12.898 1 98.44 529 GLU A C 1
ATOM 4084 O O . GLU A 1 529 ? -18.828 3.432 -13.844 1 98.44 529 GLU A O 1
ATOM 4089 N N . MET A 1 530 ? -20.516 2.436 -12.773 1 97.81 530 MET A N 1
ATOM 4090 C CA . MET A 1 530 ? -21.484 2.83 -13.797 1 97.81 530 MET A CA 1
ATOM 4091 C C . MET A 1 530 ? -21.625 4.348 -13.852 1 97.81 530 MET A C 1
ATOM 4093 O O . MET A 1 530 ? -21.547 4.941 -14.93 1 97.81 530 MET A O 1
ATOM 4097 N N . ILE A 1 531 ? -21.812 4.934 -12.703 1 96.5 531 ILE A N 1
ATOM 4098 C CA . ILE A 1 531 ? -22.047 6.371 -12.672 1 96.5 531 ILE A CA 1
ATOM 4099 C C . ILE A 1 531 ? -20.797 7.121 -13.094 1 96.5 531 ILE A C 1
ATOM 4101 O O . ILE A 1 531 ? -20.859 8.148 -13.773 1 96.5 531 ILE A O 1
ATOM 4105 N N . LEU A 1 532 ? -19.641 6.625 -12.703 1 97.44 532 LEU A N 1
ATOM 4106 C CA . LEU A 1 532 ? -18.375 7.223 -13.117 1 97.44 532 LEU A CA 1
ATOM 4107 C C . LEU A 1 532 ? -18.25 7.238 -14.633 1 97.44 532 LEU A C 1
ATOM 4109 O O . LEU A 1 532 ? -17.875 8.25 -15.219 1 97.44 532 LEU A O 1
ATOM 4113 N N . LEU A 1 533 ? -18.547 6.164 -15.242 1 97.44 533 LEU A N 1
ATOM 4114 C CA . LEU A 1 533 ? -18.453 6.066 -16.688 1 97.44 533 LEU A CA 1
ATOM 4115 C C . LEU A 1 533 ? -19.5 6.957 -17.359 1 97.44 533 LEU A C 1
ATOM 4117 O O . LEU A 1 533 ? -19.203 7.613 -18.359 1 97.44 533 LEU A O 1
ATOM 4121 N N . GLU A 1 534 ? -20.719 6.922 -16.75 1 96.56 534 GLU A N 1
ATOM 4122 C CA . GLU A 1 534 ? -21.781 7.766 -17.312 1 96.56 534 GLU A CA 1
ATOM 4123 C C . GLU A 1 534 ? -21.375 9.242 -17.297 1 96.56 534 GLU A C 1
ATOM 4125 O O . GLU A 1 534 ? -21.547 9.953 -18.281 1 96.56 534 GLU A O 1
ATOM 4130 N N . HIS A 1 535 ? -20.891 9.625 -16.188 1 96.62 535 HIS A N 1
ATOM 4131 C CA . HIS A 1 535 ? -20.5 11.023 -16.062 1 96.62 535 HIS A CA 1
ATOM 4132 C C . HIS A 1 535 ? -19.297 11.344 -16.953 1 96.62 535 HIS A C 1
ATOM 4134 O O . HIS A 1 535 ? -19.188 12.461 -17.469 1 96.62 535 HIS A O 1
ATOM 4140 N N . PHE A 1 536 ? -18.344 10.336 -17.172 1 98.06 536 PHE A N 1
ATOM 4141 C CA . PHE A 1 536 ? -17.219 10.516 -18.094 1 98.06 536 PHE A CA 1
ATOM 4142 C C . PHE A 1 536 ? -17.703 10.688 -19.531 1 98.06 536 PHE A C 1
ATOM 4144 O O . PHE A 1 536 ? -17.297 11.625 -20.219 1 98.06 536 PHE A O 1
ATOM 4151 N N . VAL A 1 537 ? -18.594 9.891 -19.922 1 96.69 537 VAL A N 1
ATOM 4152 C CA . VAL A 1 537 ? -19.156 9.945 -21.266 1 96.69 537 VAL A CA 1
ATOM 4153 C C . VAL A 1 537 ? -19.875 11.273 -21.484 1 96.69 537 VAL A C 1
ATOM 4155 O O . VAL A 1 537 ? -19.719 11.906 -22.531 1 96.69 537 VAL A O 1
ATOM 4158 N N . ARG A 1 538 ? -20.656 11.68 -20.453 1 95.31 538 ARG A N 1
ATOM 4159 C CA . ARG A 1 538 ? -21.359 12.953 -20.578 1 95.31 538 ARG A CA 1
ATOM 4160 C C . ARG A 1 538 ? -20.391 14.109 -20.719 1 95.31 538 ARG A C 1
ATOM 4162 O O . ARG A 1 538 ? -20.641 15.055 -21.469 1 95.31 538 ARG A O 1
ATOM 4169 N N . ALA A 1 539 ? -19.328 14.047 -19.984 1 96.19 539 ALA A N 1
ATOM 4170 C CA . ALA A 1 539 ? -18.297 15.086 -20.094 1 96.19 539 ALA A CA 1
ATOM 4171 C C . ALA A 1 539 ? -17.703 15.117 -21.5 1 96.19 539 ALA A C 1
ATOM 4173 O O . ALA A 1 539 ? -17.469 16.188 -22.062 1 96.19 539 ALA A O 1
ATOM 4174 N N . VAL A 1 540 ? -17.438 13.922 -22.078 1 97 540 VAL A N 1
ATOM 4175 C CA . VAL A 1 540 ? -16.875 13.805 -23.422 1 97 540 VAL A CA 1
ATOM 4176 C C . VAL A 1 540 ? -17.844 14.406 -24.438 1 97 540 VAL A C 1
ATOM 4178 O O . VAL A 1 540 ? -17.438 15.117 -25.359 1 97 540 VAL A O 1
ATOM 4181 N N . GLU A 1 541 ? -19.125 14.172 -24.203 1 95 541 GLU A N 1
ATOM 4182 C CA . GLU A 1 541 ? -20.141 14.609 -25.156 1 95 541 GLU A CA 1
ATOM 4183 C C . GLU A 1 541 ? -20.25 16.125 -25.203 1 95 541 GLU A C 1
ATOM 4185 O O . GLU A 1 541 ? -20.719 16.703 -26.188 1 95 541 GLU A O 1
ATOM 4190 N N . LYS A 1 542 ? -19.766 16.797 -24.188 1 93.5 542 LYS A N 1
ATOM 4191 C CA . LYS A 1 542 ? -19.844 18.25 -24.125 1 93.5 542 LYS A CA 1
ATOM 4192 C C . LYS A 1 542 ? -18.719 18.891 -24.953 1 93.5 542 LYS A C 1
ATOM 4194 O O . LYS A 1 542 ? -18.781 20.094 -25.266 1 93.5 542 LYS A O 1
ATOM 4199 N N . LEU A 1 543 ? -17.766 18.125 -25.281 1 95.44 543 LEU A N 1
ATOM 4200 C CA . LEU A 1 543 ? -16.656 18.656 -26.047 1 95.44 543 LEU A CA 1
ATOM 4201 C C . LEU A 1 543 ? -17.016 18.75 -27.531 1 95.44 543 LEU A C 1
ATOM 4203 O O . LEU A 1 543 ? -17.797 17.938 -28.031 1 95.44 543 LEU A O 1
ATOM 4207 N N . HIS A 1 544 ? -16.453 19.75 -28.188 1 95.19 544 HIS A N 1
ATOM 4208 C CA . HIS A 1 544 ? -16.578 19.844 -29.625 1 95.19 544 HIS A CA 1
ATOM 4209 C C . HIS A 1 544 ? -15.836 18.719 -30.328 1 95.19 544 HIS A C 1
ATOM 4211 O O . HIS A 1 544 ? -14.828 18.219 -29.812 1 95.19 544 HIS A O 1
ATOM 4217 N N . ILE A 1 545 ? -16.375 18.328 -31.406 1 95.94 545 ILE A N 1
ATOM 4218 C CA . ILE A 1 545 ? -15.75 17.281 -32.219 1 95.94 545 ILE A CA 1
ATOM 4219 C C . ILE A 1 545 ? -14.32 17.703 -32.562 1 95.94 545 ILE A C 1
ATOM 4221 O O . ILE A 1 545 ? -14.094 18.812 -33.031 1 95.94 545 ILE A O 1
ATOM 4225 N N . GLY A 1 546 ? -13.375 16.922 -32.25 1 96.56 546 GLY A N 1
ATOM 4226 C CA . GLY A 1 546 ? -11.961 17.172 -32.469 1 96.56 546 GLY A CA 1
ATOM 4227 C C . GLY A 1 546 ? -11.062 16.188 -31.734 1 96.56 546 GLY A C 1
ATOM 4228 O O . GLY A 1 546 ? -11.547 15.219 -31.156 1 96.56 546 GLY A O 1
ATOM 4229 N N . PRO A 1 547 ? -9.766 16.406 -31.75 1 97.31 547 PRO A N 1
ATOM 4230 C CA . PRO A 1 547 ? -8.82 15.461 -31.141 1 97.31 547 PRO A CA 1
ATOM 4231 C C . PRO A 1 547 ? -9.016 15.312 -29.641 1 97.31 547 PRO A C 1
ATOM 4233 O O . PRO A 1 547 ? -8.812 14.219 -29.094 1 97.31 547 PRO A O 1
ATOM 4236 N N . GLU A 1 548 ? -9.398 16.422 -29.047 1 98 548 GLU A N 1
ATOM 4237 C CA . GLU A 1 548 ? -9.602 16.359 -27.594 1 98 548 GLU A CA 1
ATOM 4238 C C . GLU A 1 548 ? -10.781 15.469 -27.234 1 98 548 GLU A C 1
ATOM 4240 O O . GLU A 1 548 ? -10.695 14.672 -26.297 1 98 548 GLU A O 1
ATOM 4245 N N . LYS A 1 549 ? -11.922 15.633 -27.953 1 97.69 549 LYS A N 1
ATOM 4246 C CA . LYS A 1 549 ? -13.07 14.758 -27.719 1 97.69 549 LYS A CA 1
ATOM 4247 C C . LYS A 1 549 ? -12.719 13.305 -27.984 1 97.69 549 LYS A C 1
ATOM 4249 O O . LYS A 1 549 ? -13.102 12.414 -27.234 1 97.69 549 LYS A O 1
ATOM 4254 N N . GLN A 1 550 ? -11.969 13.086 -29.047 1 97.31 550 GLN A N 1
ATOM 4255 C CA . GLN A 1 550 ? -11.586 11.719 -29.391 1 97.31 550 GLN A CA 1
ATOM 4256 C C . GLN A 1 550 ? -10.664 11.125 -28.328 1 97.31 550 GLN A C 1
ATOM 4258 O O . GLN A 1 550 ? -10.844 9.977 -27.922 1 97.31 550 GLN A O 1
ATOM 4263 N N . ALA A 1 551 ? -9.672 11.906 -27.953 1 98 551 ALA A N 1
ATOM 4264 C CA . ALA A 1 551 ? -8.734 11.43 -26.938 1 98 551 ALA A CA 1
ATOM 4265 C C . ALA A 1 551 ? -9.453 11.062 -25.641 1 98 551 ALA A C 1
ATOM 4267 O O . ALA A 1 551 ? -9.18 10.016 -25.047 1 98 551 ALA A O 1
ATOM 4268 N N . LEU A 1 552 ? -10.414 11.859 -25.172 1 98.12 552 LEU A N 1
ATOM 4269 C CA . LEU A 1 552 ? -11.148 11.562 -23.938 1 98.12 552 LEU A CA 1
ATOM 4270 C C . LEU A 1 552 ? -12.117 10.406 -24.156 1 98.12 552 LEU A C 1
ATOM 4272 O O . LEU A 1 552 ? -12.375 9.625 -23.234 1 98.12 552 LEU A O 1
ATOM 4276 N N . SER A 1 553 ? -12.68 10.359 -25.375 1 97.69 553 SER A N 1
ATOM 4277 C CA . SER A 1 553 ? -13.508 9.203 -25.688 1 97.69 553 SER A CA 1
ATOM 4278 C C . SER A 1 553 ? -12.719 7.902 -25.562 1 97.69 553 SER A C 1
ATOM 4280 O O . SER A 1 553 ? -13.211 6.926 -25 1 97.69 553 SER A O 1
ATOM 4282 N N . ASP A 1 554 ? -11.492 7.926 -26.141 1 97.69 554 ASP A N 1
ATOM 4283 C CA . ASP A 1 554 ? -10.625 6.758 -26.031 1 97.69 554 ASP A CA 1
ATOM 4284 C C . ASP A 1 554 ? -10.289 6.449 -24.578 1 97.69 554 ASP A C 1
ATOM 4286 O O . ASP A 1 554 ? -10.25 5.281 -24.188 1 97.69 554 ASP A O 1
ATOM 4290 N N . LEU A 1 555 ? -10.039 7.457 -23.875 1 98.25 555 LEU A N 1
ATOM 4291 C CA . LEU A 1 555 ? -9.719 7.285 -22.453 1 98.25 555 LEU A CA 1
ATOM 4292 C C . LEU A 1 555 ? -10.906 6.711 -21.688 1 98.25 555 LEU A C 1
ATOM 4294 O O . LEU A 1 555 ? -10.742 5.824 -20.859 1 98.25 555 LEU A O 1
ATOM 4298 N N . ALA A 1 556 ? -12.125 7.234 -21.891 1 98.06 556 ALA A N 1
ATOM 4299 C CA . ALA A 1 556 ? -13.344 6.695 -21.297 1 98.06 556 ALA A CA 1
ATOM 4300 C C . ALA A 1 556 ? -13.547 5.23 -21.672 1 98.06 556 ALA A C 1
ATOM 4302 O O . ALA A 1 556 ? -13.898 4.406 -20.828 1 98.06 556 ALA A O 1
ATOM 4303 N N . SER A 1 557 ? -13.273 4.953 -22.953 1 97.5 557 SER A N 1
ATOM 4304 C CA . SER A 1 557 ? -13.391 3.58 -23.438 1 97.5 557 SER A CA 1
ATOM 4305 C C . SER A 1 557 ? -12.391 2.666 -22.734 1 97.5 557 SER A C 1
ATOM 4307 O O . SER A 1 557 ? -12.719 1.536 -22.375 1 97.5 557 SER A O 1
ATOM 4309 N N . LEU A 1 558 ? -11.188 3.168 -22.625 1 98.19 558 LEU A N 1
ATOM 4310 C CA . LEU A 1 558 ? -10.18 2.381 -21.922 1 98.19 558 LEU A CA 1
ATOM 4311 C C . LEU A 1 558 ? -10.625 2.08 -20.5 1 98.19 558 LEU A C 1
ATOM 4313 O O . LEU A 1 558 ? -10.484 0.949 -20.016 1 98.19 558 LEU A O 1
ATOM 4317 N N . LEU A 1 559 ? -11.117 3.074 -19.797 1 98.06 559 LEU A N 1
ATOM 4318 C CA . LEU A 1 559 ? -11.602 2.852 -18.438 1 98.06 559 LEU A CA 1
ATOM 4319 C C . LEU A 1 559 ? -12.688 1.783 -18.422 1 98.06 559 LEU A C 1
ATOM 4321 O O . LEU A 1 559 ? -12.672 0.893 -17.562 1 98.06 559 LEU A O 1
ATOM 4325 N N . GLY A 1 560 ? -13.617 1.898 -19.312 1 97.5 560 GLY A N 1
ATOM 4326 C CA . GLY A 1 560 ? -14.695 0.926 -19.375 1 97.5 560 GLY A CA 1
ATOM 4327 C C . GLY A 1 560 ? -14.211 -0.494 -19.594 1 97.5 560 GLY A C 1
ATOM 4328 O O . GLY A 1 560 ? -14.578 -1.4 -18.844 1 97.5 560 GLY A O 1
ATOM 4329 N N . VAL A 1 561 ? -13.344 -0.683 -20.625 1 97.38 561 VAL A N 1
ATOM 4330 C CA . VAL A 1 561 ? -12.898 -2.037 -20.938 1 97.38 561 VAL A CA 1
ATOM 4331 C C . VAL A 1 561 ? -11.977 -2.537 -19.828 1 97.38 561 VAL A C 1
ATOM 4333 O O . VAL A 1 561 ? -11.969 -3.729 -19.5 1 97.38 561 VAL A O 1
ATOM 4336 N N . TRP A 1 562 ? -11.211 -1.655 -19.328 1 97.44 562 TRP A N 1
ATOM 4337 C CA . TRP A 1 562 ? -10.359 -2.021 -18.203 1 97.44 562 TRP A CA 1
ATOM 4338 C C . TRP A 1 562 ? -11.203 -2.486 -17.016 1 97.44 562 TRP A C 1
ATOM 4340 O O . TRP A 1 562 ? -10.914 -3.525 -16.406 1 97.44 562 TRP A O 1
ATOM 4350 N N . LEU A 1 563 ? -12.258 -1.774 -16.625 1 97.56 563 LEU A N 1
ATOM 4351 C CA . LEU A 1 563 ? -13.141 -2.156 -15.531 1 97.56 563 LEU A CA 1
ATOM 4352 C C . LEU A 1 563 ? -13.805 -3.498 -15.812 1 97.56 563 LEU A C 1
ATOM 4354 O O . LEU A 1 563 ? -14.016 -4.297 -14.898 1 97.56 563 LEU A O 1
ATOM 4358 N N . ILE A 1 564 ? -14.164 -3.725 -17.047 1 97.12 564 ILE A N 1
ATOM 4359 C CA . ILE A 1 564 ? -14.75 -5.016 -17.406 1 97.12 564 ILE A CA 1
ATOM 4360 C C . ILE A 1 564 ? -13.742 -6.133 -17.109 1 97.12 564 ILE A C 1
ATOM 4362 O O . ILE A 1 564 ? -14.094 -7.152 -16.516 1 97.12 564 ILE A O 1
ATOM 4366 N N . THR A 1 565 ? -12.492 -5.887 -17.516 1 95.19 565 THR A N 1
ATOM 4367 C CA . THR A 1 565 ? -11.484 -6.922 -17.297 1 95.19 565 THR A CA 1
ATOM 4368 C C . THR A 1 565 ? -11.266 -7.16 -15.805 1 95.19 565 THR A C 1
ATOM 4370 O O . THR A 1 565 ? -10.93 -8.273 -15.391 1 95.19 565 THR A O 1
ATOM 4373 N N . LYS A 1 566 ? -11.469 -6.195 -14.977 1 94.94 566 LYS A N 1
ATOM 4374 C CA . LYS A 1 566 ? -11.266 -6.328 -13.539 1 94.94 566 LYS A CA 1
ATOM 4375 C C . LYS A 1 566 ? -12.422 -7.07 -12.883 1 94.94 566 LYS A C 1
ATOM 4377 O O . LYS A 1 566 ? -12.297 -7.574 -11.766 1 94.94 566 LYS A O 1
ATOM 4382 N N . SER A 1 567 ? -13.562 -7.148 -13.562 1 94.75 567 SER A N 1
ATOM 4383 C CA . SER A 1 567 ? -14.75 -7.789 -13 1 94.75 567 SER A CA 1
ATOM 4384 C C . SER A 1 567 ? -15.398 -8.727 -14.008 1 94.75 567 SER A C 1
ATOM 4386 O O . SER A 1 567 ? -16.625 -8.742 -14.156 1 94.75 567 SER A O 1
ATOM 4388 N N . LEU A 1 568 ? -14.555 -9.43 -14.711 1 94.31 568 LEU A N 1
ATOM 4389 C CA . LEU A 1 568 ? -15.039 -10.281 -15.789 1 94.31 568 LEU A CA 1
ATOM 4390 C C . LEU A 1 568 ? -16.078 -11.273 -15.273 1 94.31 568 LEU A C 1
ATOM 4392 O O . LEU A 1 568 ? -17.031 -11.602 -15.984 1 94.31 568 LEU A O 1
ATOM 4396 N N . GLY A 1 569 ? -15.867 -11.727 -14.023 1 91.5 569 GLY A N 1
ATOM 4397 C CA . GLY A 1 569 ? -16.828 -12.656 -13.461 1 91.5 569 GLY A CA 1
ATOM 4398 C C . GLY A 1 569 ? -18.25 -12.117 -13.461 1 91.5 569 GLY A C 1
ATOM 4399 O O . GLY A 1 569 ? -19.203 -12.852 -13.742 1 91.5 569 GLY A O 1
ATOM 4400 N N . ASP A 1 570 ? -18.391 -10.867 -13.203 1 93.94 570 ASP A N 1
ATOM 4401 C CA . ASP A 1 570 ? -19.703 -10.242 -13.188 1 93.94 570 ASP A CA 1
ATOM 4402 C C . ASP A 1 570 ? -20.297 -10.172 -14.594 1 93.94 570 ASP A C 1
ATOM 4404 O O . ASP A 1 570 ? -21.484 -10.445 -14.789 1 93.94 570 ASP A O 1
ATOM 4408 N N . PHE A 1 571 ? -19.469 -9.891 -15.516 1 96.06 571 PHE A N 1
ATOM 4409 C CA . PHE A 1 571 ? -19.953 -9.703 -16.875 1 96.06 571 PHE A CA 1
ATOM 4410 C C . PHE A 1 571 ? -20.172 -11.047 -17.562 1 96.06 571 PHE A C 1
ATOM 4412 O O . PHE A 1 571 ? -20.922 -11.133 -18.547 1 96.06 571 PHE A O 1
ATOM 4419 N N . ARG A 1 572 ? -19.547 -12.016 -17.062 1 94.25 572 ARG A N 1
ATOM 4420 C CA . ARG A 1 572 ? -19.766 -13.352 -17.609 1 94.25 572 ARG A CA 1
ATOM 4421 C C . ARG A 1 572 ? -20.906 -14.062 -16.875 1 94.25 572 ARG A C 1
ATOM 4423 O O . ARG A 1 572 ? -21.25 -15.195 -17.234 1 94.25 572 ARG A O 1
ATOM 4430 N N . GLN A 1 573 ? -21.438 -13.43 -15.867 1 90.06 573 GLN A N 1
ATOM 4431 C CA . GLN A 1 573 ? -22.594 -14.039 -15.195 1 90.06 573 GLN A CA 1
ATOM 4432 C C . GLN A 1 573 ? -23.75 -14.227 -16.172 1 90.06 573 GLN A C 1
ATOM 4434 O O . GLN A 1 573 ? -24.141 -13.297 -16.875 1 90.06 573 GLN A O 1
ATOM 4439 N N . HIS A 1 574 ? -24.234 -15.352 -16.156 1 89.06 574 HIS A N 1
ATOM 4440 C CA . HIS A 1 574 ? -25.281 -15.781 -17.078 1 89.06 574 HIS A CA 1
ATOM 4441 C C . HIS A 1 574 ? -24.922 -15.453 -18.516 1 89.06 574 HIS A C 1
ATOM 4443 O O . HIS A 1 574 ? -25.812 -15.141 -19.328 1 89.06 574 HIS A O 1
ATOM 4449 N N . ASP A 1 575 ? -23.547 -15.242 -18.766 1 90.25 575 ASP A N 1
ATOM 4450 C CA . ASP A 1 575 ? -22.938 -15.156 -20.094 1 90.25 575 ASP A CA 1
ATOM 4451 C C . ASP A 1 575 ? -23.359 -13.859 -20.797 1 90.25 575 ASP A C 1
ATOM 4453 O O . ASP A 1 575 ? -23.562 -13.844 -22.016 1 90.25 575 ASP A O 1
ATOM 4457 N N . TYR A 1 576 ? -23.688 -13.016 -19.953 1 95.06 576 TYR A N 1
ATOM 4458 C CA . TYR A 1 576 ? -23.938 -11.742 -20.609 1 95.06 576 TYR A CA 1
ATOM 4459 C C . TYR A 1 576 ? -22.828 -11.43 -21.625 1 95.06 576 TYR A C 1
ATOM 4461 O O . TYR A 1 576 ? -23.125 -11.094 -22.766 1 95.06 576 TYR A O 1
ATOM 4469 N N . LEU A 1 577 ? -21.641 -11.539 -21.234 1 95.56 577 LEU A N 1
ATOM 4470 C CA . LEU A 1 577 ? -20.531 -11.602 -22.172 1 95.56 577 LEU A CA 1
ATOM 4471 C C . LEU A 1 577 ? -20.141 -13.055 -22.453 1 95.56 577 LEU A C 1
ATOM 4473 O O . LEU A 1 577 ? -20 -13.852 -21.531 1 95.56 577 LEU A O 1
ATOM 4477 N N . SER A 1 578 ? -20.016 -13.336 -23.703 1 93.69 578 SER A N 1
ATOM 4478 C CA . SER A 1 578 ? -19.484 -14.641 -24.062 1 93.69 578 SER A CA 1
ATOM 4479 C C . SER A 1 578 ? -17.969 -14.68 -23.906 1 93.69 578 SER A C 1
ATOM 4481 O O . SER A 1 578 ? -17.328 -13.641 -23.734 1 93.69 578 SER A O 1
ATOM 4483 N N . SER A 1 579 ? -17.391 -15.812 -23.906 1 88.94 579 SER A N 1
ATOM 4484 C CA . SER A 1 579 ? -15.945 -15.977 -23.828 1 88.94 579 SER A CA 1
ATOM 4485 C C . SER A 1 579 ? -15.25 -15.25 -24.969 1 88.94 579 SER A C 1
ATOM 4487 O O . SER A 1 579 ? -14.195 -14.641 -24.781 1 88.94 579 SER A O 1
ATOM 4489 N N . SER A 1 580 ? -15.859 -15.352 -26.109 1 92.44 580 SER A N 1
ATOM 4490 C CA . SER A 1 580 ? -15.289 -14.688 -27.281 1 92.44 580 SER A CA 1
ATOM 4491 C C . SER A 1 580 ? -15.297 -13.172 -27.109 1 92.44 580 SER A C 1
ATOM 4493 O O . SER A 1 580 ? -14.359 -12.484 -27.516 1 92.44 580 SER A O 1
ATOM 4495 N N . GLN A 1 581 ? -16.406 -12.797 -26.531 1 95.06 581 GLN A N 1
ATOM 4496 C CA . GLN A 1 581 ? -16.516 -11.359 -26.344 1 95.06 581 GLN A CA 1
ATOM 4497 C C . GLN A 1 581 ? -15.523 -10.859 -25.297 1 95.06 581 GLN A C 1
ATOM 4499 O O . GLN A 1 581 ? -15.062 -9.719 -25.359 1 95.06 581 GLN A O 1
ATOM 4504 N N . VAL A 1 582 ? -15.211 -11.648 -24.328 1 93.5 582 VAL A N 1
ATOM 4505 C CA . VAL A 1 582 ? -14.164 -11.312 -23.359 1 93.5 582 VAL A CA 1
ATOM 4506 C C . VAL A 1 582 ? -12.844 -11.102 -24.094 1 93.5 582 VAL A C 1
ATOM 4508 O O . VAL A 1 582 ? -12.109 -10.156 -23.781 1 93.5 582 VAL A O 1
ATOM 4511 N N . ASN A 1 583 ? -12.547 -11.984 -25.078 1 92.31 583 ASN A N 1
ATOM 4512 C CA . ASN A 1 583 ? -11.352 -11.812 -25.891 1 92.31 583 ASN A CA 1
ATOM 4513 C C . ASN A 1 583 ? -11.375 -10.5 -26.656 1 92.31 583 ASN A C 1
ATOM 4515 O O . ASN A 1 583 ? -10.336 -9.859 -26.828 1 92.31 583 ASN A O 1
ATOM 4519 N N . LEU A 1 584 ? -12.586 -10.164 -27.078 1 95.5 584 LEU A N 1
ATOM 4520 C CA . LEU A 1 584 ? -12.727 -8.898 -27.797 1 95.5 584 LEU A CA 1
ATOM 4521 C C . LEU A 1 584 ? -12.445 -7.715 -26.875 1 95.5 584 LEU A C 1
ATOM 4523 O O . LEU A 1 584 ? -11.852 -6.723 -27.297 1 95.5 584 LEU A O 1
ATOM 4527 N N . VAL A 1 585 ? -12.93 -7.82 -25.672 1 95.69 585 VAL A N 1
ATOM 4528 C CA . VAL A 1 585 ? -12.68 -6.777 -24.688 1 95.69 585 VAL A CA 1
ATOM 4529 C C . VAL A 1 585 ? -11.172 -6.625 -24.469 1 95.69 585 VAL A C 1
ATOM 4531 O O . VAL A 1 585 ? -10.648 -5.512 -24.469 1 95.69 585 VAL A O 1
ATOM 4534 N N . LEU A 1 586 ? -10.508 -7.688 -24.297 1 93.31 586 LEU A N 1
ATOM 4535 C CA . LEU A 1 586 ? -9.07 -7.684 -24.078 1 93.31 586 LEU A CA 1
ATOM 4536 C C . LEU A 1 586 ? -8.336 -7.113 -25.281 1 93.31 586 LEU A C 1
ATOM 4538 O O . LEU A 1 586 ? -7.383 -6.344 -25.141 1 93.31 586 LEU A O 1
ATOM 4542 N N . LYS A 1 587 ? -8.727 -7.582 -26.453 1 93.88 587 LYS A N 1
ATOM 4543 C CA . LYS A 1 587 ? -8.156 -7.062 -27.688 1 93.88 587 LYS A CA 1
ATOM 4544 C C . LYS A 1 587 ? -8.328 -5.547 -27.781 1 93.88 587 LYS A C 1
ATOM 4546 O O . LYS A 1 587 ? -7.414 -4.836 -28.188 1 93.88 587 LYS A O 1
ATOM 4551 N N . GLN A 1 588 ? -9.539 -5.129 -27.406 1 96.56 588 GLN A N 1
ATOM 4552 C CA . GLN A 1 588 ? -9.797 -3.693 -27.438 1 96.56 588 GLN A CA 1
ATOM 4553 C C . GLN A 1 588 ? -8.898 -2.955 -26.453 1 96.56 588 GLN A C 1
ATOM 4555 O O . GLN A 1 588 ? -8.375 -1.883 -26.766 1 96.56 588 GLN A O 1
ATOM 4560 N N . LEU A 1 589 ? -8.797 -3.479 -25.312 1 96.88 589 LEU A N 1
ATOM 4561 C CA . LEU A 1 589 ? -7.918 -2.889 -24.312 1 96.88 589 LEU A CA 1
ATOM 4562 C C . LEU A 1 589 ? -6.5 -2.73 -24.859 1 96.88 589 LEU A C 1
ATOM 4564 O O . LEU A 1 589 ? -5.902 -1.657 -24.734 1 96.88 589 LEU A O 1
ATOM 4568 N N . MET A 1 590 ? -5.914 -3.795 -25.5 1 94.5 590 MET A N 1
ATOM 4569 C CA . MET A 1 590 ? -4.57 -3.758 -26.062 1 94.5 590 MET A CA 1
ATOM 4570 C C . MET A 1 590 ? -4.484 -2.744 -27.203 1 94.5 590 MET A C 1
ATOM 4572 O O . MET A 1 590 ? -3.473 -2.059 -27.344 1 94.5 590 MET A O 1
ATOM 4576 N N . ARG A 1 591 ? -5.527 -2.703 -27.922 1 95.69 591 ARG A N 1
ATOM 4577 C CA . ARG A 1 591 ? -5.566 -1.795 -29.062 1 95.69 591 ARG A CA 1
ATOM 4578 C C . ARG A 1 591 ? -5.523 -0.341 -28.609 1 95.69 591 ARG A C 1
ATOM 4580 O O . ARG A 1 591 ? -4.938 0.511 -29.281 1 95.69 591 ARG A O 1
ATOM 4587 N N . LEU A 1 592 ? -6.129 -0.068 -27.469 1 97.62 592 LEU A N 1
ATOM 4588 C CA . LEU A 1 592 ? -6.262 1.306 -27 1 97.62 592 LEU A CA 1
ATOM 4589 C C . LEU A 1 592 ? -4.949 1.809 -26.406 1 97.62 592 LEU A C 1
ATOM 4591 O O . LEU A 1 592 ? -4.723 3.018 -26.328 1 97.62 592 LEU A O 1
ATOM 4595 N N . LEU A 1 593 ? -4.105 0.952 -26.031 1 97.81 593 LEU A N 1
ATOM 4596 C CA . LEU A 1 593 ? -2.887 1.358 -25.328 1 97.81 593 LEU A CA 1
ATOM 4597 C C . LEU A 1 593 ? -2.014 2.229 -26.234 1 97.81 593 LEU A C 1
ATOM 4599 O O . LEU A 1 593 ? -1.689 3.363 -25.875 1 97.81 593 LEU A O 1
ATOM 4603 N N . PRO A 1 594 ? -1.595 1.738 -27.5 1 96.25 594 PRO A N 1
ATOM 4604 C CA . PRO A 1 594 ? -0.782 2.617 -28.344 1 96.25 594 PRO A CA 1
ATOM 4605 C C . PRO A 1 594 ? -1.522 3.887 -28.75 1 96.25 594 PRO A C 1
ATOM 4607 O O . PRO A 1 594 ? -0.894 4.918 -29.016 1 96.25 594 PRO A O 1
ATOM 4610 N N . ILE A 1 595 ? -2.902 3.795 -28.797 1 97.12 595 ILE A N 1
ATOM 4611 C CA . ILE A 1 595 ? -3.689 4.965 -29.172 1 97.12 595 ILE A CA 1
ATOM 4612 C C . ILE A 1 595 ? -3.584 6.031 -28.094 1 97.12 595 ILE A C 1
ATOM 4614 O O . ILE A 1 595 ? -3.332 7.203 -28.375 1 97.12 595 ILE A O 1
ATOM 4618 N N . ILE A 1 596 ? -3.74 5.613 -26.875 1 98.19 596 ILE A N 1
ATOM 4619 C CA . ILE A 1 596 ? -3.672 6.543 -25.75 1 98.19 596 ILE A CA 1
ATOM 4620 C C . ILE A 1 596 ? -2.232 7.016 -25.562 1 98.19 596 ILE A C 1
ATOM 4622 O O . ILE A 1 596 ? -1.994 8.164 -25.188 1 98.19 596 ILE A O 1
ATOM 4626 N N . ARG A 1 597 ? -1.264 6.121 -25.797 1 97.75 597 ARG A N 1
ATOM 4627 C CA . ARG A 1 597 ? 0.154 6.434 -25.656 1 97.75 597 ARG A CA 1
ATOM 4628 C C . ARG A 1 597 ? 0.51 7.711 -26.406 1 97.75 597 ARG A C 1
ATOM 4630 O O . ARG A 1 597 ? 1.28 8.539 -25.922 1 97.75 597 ARG A O 1
ATOM 4637 N N . ARG A 1 598 ? -0.073 7.887 -27.547 1 97 598 ARG A N 1
ATOM 4638 C CA . ARG A 1 598 ? 0.228 9.023 -28.422 1 97 598 ARG A CA 1
ATOM 4639 C C . ARG A 1 598 ? 0.004 10.344 -27.688 1 97 598 ARG A C 1
ATOM 4641 O O . ARG A 1 598 ? 0.728 11.312 -27.906 1 97 598 ARG A O 1
ATOM 4648 N N . ASN A 1 599 ? -1.018 10.312 -26.75 1 98.44 599 ASN A N 1
ATOM 4649 C CA . ASN A 1 599 ? -1.408 11.578 -26.125 1 98.44 599 ASN A CA 1
ATOM 4650 C C . ASN A 1 599 ? -1.263 11.523 -24.609 1 98.44 599 ASN A C 1
ATOM 4652 O O . ASN A 1 599 ? -1.678 12.445 -23.906 1 98.44 599 ASN A O 1
ATOM 4656 N N . CYS A 1 600 ? -0.743 10.453 -24.047 1 98.5 600 CYS A N 1
ATOM 4657 C CA . CYS A 1 600 ? -0.807 10.258 -22.594 1 98.5 600 CYS A CA 1
ATOM 4658 C C . CYS A 1 600 ? -0.075 11.383 -21.875 1 98.5 600 CYS A C 1
ATOM 4660 O O . CYS A 1 600 ? -0.522 11.836 -20.812 1 98.5 600 CYS A O 1
ATOM 4662 N N . VAL A 1 601 ? 1.05 11.938 -22.438 1 98.69 601 VAL A N 1
ATOM 4663 C CA . VAL A 1 601 ? 1.767 13.039 -21.812 1 98.69 601 VAL A CA 1
ATOM 4664 C C . VAL A 1 601 ? 0.9 14.297 -21.844 1 98.69 601 VAL A C 1
ATOM 4666 O O . VAL A 1 601 ? 0.77 14.984 -20.828 1 98.69 601 VAL A O 1
ATOM 4669 N N . LEU A 1 602 ? 0.294 14.539 -22.953 1 98.69 602 LEU A N 1
ATOM 4670 C CA . LEU A 1 602 ? -0.537 15.734 -23.094 1 98.69 602 LEU A CA 1
ATOM 4671 C C . LEU A 1 602 ? -1.775 15.625 -22.203 1 98.69 602 LEU A C 1
ATOM 4673 O O . LEU A 1 602 ? -2.225 16.625 -21.641 1 98.69 602 LEU A O 1
ATOM 4677 N N . LEU A 1 603 ? -2.373 14.391 -22.062 1 98.75 603 LEU A N 1
ATOM 4678 C CA . LEU A 1 603 ? -3.527 14.172 -21.203 1 98.75 603 LEU A CA 1
ATOM 4679 C C . LEU A 1 603 ? -3.174 14.445 -19.75 1 98.75 603 LEU A C 1
ATOM 4681 O O . LEU A 1 603 ? -4.016 14.914 -18.984 1 98.75 603 LEU A O 1
ATOM 4685 N N . THR A 1 604 ? -1.964 14.141 -19.328 1 98.75 604 THR A N 1
ATOM 4686 C CA . THR A 1 604 ? -1.538 14.43 -17.969 1 98.75 604 THR A CA 1
ATOM 4687 C C . THR A 1 604 ? -1.121 15.898 -17.828 1 98.75 604 THR A C 1
ATOM 4689 O O . THR A 1 604 ? -1.381 16.531 -16.797 1 98.75 604 THR A O 1
ATOM 4692 N N . ASP A 1 605 ? -0.502 16.5 -18.906 1 98.5 605 ASP A N 1
ATOM 4693 C CA . ASP A 1 605 ? -0.135 17.906 -18.891 1 98.5 605 ASP A CA 1
ATOM 4694 C C . ASP A 1 605 ? -1.374 18.797 -18.781 1 98.5 605 ASP A C 1
ATOM 4696 O O . ASP A 1 605 ? -1.297 19.922 -18.297 1 98.5 605 ASP A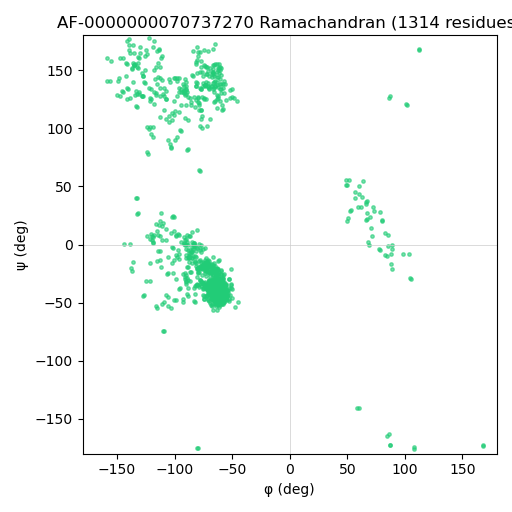 O 1
ATOM 4700 N N . ALA A 1 606 ? -2.461 18.266 -19.234 1 98.56 606 ALA A N 1
ATOM 4701 C CA . ALA A 1 606 ? -3.715 19.016 -19.25 1 98.56 606 ALA A CA 1
ATOM 4702 C C . ALA A 1 606 ? -4.125 19.438 -17.844 1 98.56 606 ALA A C 1
ATOM 4704 O O . ALA A 1 606 ? -4.895 20.391 -17.656 1 98.56 606 ALA A O 1
ATOM 4705 N N . TRP A 1 607 ? -3.65 18.797 -16.859 1 98.5 607 TRP A N 1
ATOM 4706 C CA . TRP A 1 607 ? -3.955 19.172 -15.492 1 98.5 607 TRP A CA 1
ATOM 4707 C C . TRP A 1 607 ? -3.201 20.438 -15.086 1 98.5 607 TRP A C 1
ATOM 4709 O O . TRP A 1 607 ? -3.531 21.062 -14.086 1 98.5 607 TRP A O 1
ATOM 4719 N N . ASP A 1 608 ? -2.18 20.766 -15.852 1 98.38 608 ASP A N 1
ATOM 4720 C CA . ASP A 1 608 ? -1.438 22.031 -15.734 1 98.38 608 ASP A CA 1
ATOM 4721 C C . ASP A 1 608 ? -0.814 22.172 -14.352 1 98.38 608 ASP A C 1
ATOM 4723 O O . ASP A 1 608 ? -0.869 23.25 -13.75 1 98.38 608 ASP A O 1
ATOM 4727 N N . PHE A 1 609 ? -0.22 21.094 -13.852 1 98.25 609 PHE A N 1
ATOM 4728 C CA . PHE A 1 609 ? 0.567 21.156 -12.625 1 98.25 609 PHE A CA 1
ATOM 4729 C C . PHE A 1 609 ? 1.902 21.844 -12.867 1 98.25 609 PHE A C 1
ATOM 4731 O O . PHE A 1 609 ? 2.562 21.594 -13.883 1 98.25 609 PHE A O 1
ATOM 4738 N N . THR A 1 610 ? 2.25 22.703 -11.953 1 97.81 610 THR A N 1
ATOM 4739 C CA . THR A 1 610 ? 3.605 23.234 -12.008 1 97.81 610 THR A CA 1
ATOM 4740 C C . THR A 1 610 ? 4.598 22.266 -11.383 1 97.81 610 THR A C 1
ATOM 4742 O O . THR A 1 610 ? 4.203 21.359 -10.648 1 97.81 610 THR A O 1
ATOM 4745 N N . ASP A 1 611 ? 5.742 22.375 -11.742 1 97.88 611 ASP A N 1
ATOM 4746 C CA . ASP A 1 611 ? 6.773 21.547 -11.117 1 97.88 611 ASP A CA 1
ATOM 4747 C C . ASP A 1 611 ? 6.809 21.766 -9.609 1 97.88 611 ASP A C 1
ATOM 4749 O O . ASP A 1 611 ? 7.125 20.844 -8.852 1 97.88 611 ASP A O 1
ATOM 4753 N N . PHE A 1 612 ? 6.5 23 -9.227 1 98.12 612 PHE A N 1
ATOM 4754 C CA . PHE A 1 612 ? 6.434 23.297 -7.801 1 98.12 612 PHE A CA 1
ATOM 4755 C C . PHE A 1 612 ? 5.355 22.469 -7.121 1 98.12 612 PHE A C 1
ATOM 4757 O O . PHE A 1 612 ? 5.594 21.875 -6.062 1 98.12 612 PHE A O 1
ATOM 4764 N N . GLU A 1 613 ? 4.238 22.375 -7.746 1 97.81 613 GLU A N 1
ATOM 4765 C CA . GLU A 1 613 ? 3.133 21.609 -7.195 1 97.81 613 GLU A CA 1
ATOM 4766 C C . GLU A 1 613 ? 3.475 20.109 -7.145 1 97.81 613 GLU A C 1
ATOM 4768 O O . GLU A 1 613 ? 3.152 19.438 -6.172 1 97.81 613 GLU A O 1
ATOM 4773 N N . LEU A 1 614 ? 4.121 19.578 -8.18 1 98.19 614 LEU A N 1
ATOM 4774 C CA . LEU A 1 614 ? 4.441 18.156 -8.25 1 98.19 614 LEU A CA 1
ATOM 4775 C C . LEU A 1 614 ? 5.574 17.812 -7.289 1 98.19 614 LEU A C 1
ATOM 4777 O O . LEU A 1 614 ? 5.637 16.688 -6.785 1 98.19 614 LEU A O 1
ATOM 4781 N N . ASN A 1 615 ? 6.531 18.781 -7.184 1 97.81 615 ASN A N 1
ATOM 4782 C CA . ASN A 1 615 ? 7.688 18.609 -6.312 1 97.81 615 ASN A CA 1
ATOM 4783 C C . ASN A 1 615 ? 8.375 17.25 -6.543 1 97.81 615 ASN A C 1
ATOM 4785 O O . ASN A 1 615 ? 8.664 16.531 -5.59 1 97.81 615 ASN A O 1
ATOM 4789 N N . SER A 1 616 ? 8.672 16.938 -7.793 1 98.56 616 SER A N 1
ATOM 4790 C CA . SER A 1 616 ? 9.203 15.625 -8.156 1 98.56 616 SER A CA 1
ATOM 4791 C C . SER A 1 616 ? 10.438 15.75 -9.047 1 98.56 616 SER A C 1
ATOM 4793 O O . SER A 1 616 ? 10.398 16.438 -10.07 1 98.56 616 SER A O 1
ATOM 4795 N N . THR A 1 617 ? 11.508 15.047 -8.68 1 98.31 617 THR A N 1
ATOM 4796 C CA . THR A 1 617 ? 12.719 15.055 -9.5 1 98.31 617 THR A CA 1
ATOM 4797 C C . THR A 1 617 ? 12.484 14.289 -10.797 1 98.31 617 THR A C 1
ATOM 4799 O O . THR A 1 617 ? 13.117 14.586 -11.82 1 98.31 617 THR A O 1
ATOM 4802 N N . ILE A 1 618 ? 11.547 13.391 -10.781 1 98.69 618 ILE A N 1
ATOM 4803 C CA . ILE A 1 618 ? 11.422 12.555 -11.969 1 98.69 618 ILE A CA 1
ATOM 4804 C C . ILE A 1 618 ? 10.133 12.891 -12.711 1 98.69 618 ILE A C 1
ATOM 4806 O O . ILE A 1 618 ? 9.773 12.219 -13.68 1 98.69 618 ILE A O 1
ATOM 4810 N N . GLY A 1 619 ? 9.406 13.883 -12.242 1 98.56 619 GLY A N 1
ATOM 4811 C CA . GLY A 1 619 ? 8.18 14.344 -12.883 1 98.56 619 GLY A CA 1
ATOM 4812 C C . GLY A 1 619 ? 8.297 15.742 -13.461 1 98.56 619 GLY A C 1
ATOM 4813 O O . GLY A 1 619 ? 7.289 16.406 -13.711 1 98.56 619 GLY A O 1
ATOM 4814 N N . GLN A 1 620 ? 9.492 16.219 -13.703 1 98 620 GLN A N 1
ATOM 4815 C CA . GLN A 1 620 ? 9.703 17.578 -14.203 1 98 620 GLN A CA 1
ATOM 4816 C C . GLN A 1 620 ? 9.125 17.734 -15.602 1 98 620 GLN A C 1
ATOM 4818 O O . GLN A 1 620 ? 9.219 16.828 -16.438 1 98 620 GLN A O 1
ATOM 4823 N N . TYR A 1 621 ? 8.656 18.828 -15.812 1 98.38 621 TYR A N 1
ATOM 4824 C CA . TYR A 1 621 ? 8 19.125 -17.078 1 98.38 621 TYR A CA 1
ATOM 4825 C C . TYR A 1 621 ? 8.977 19 -18.25 1 98.38 621 TYR A C 1
ATOM 4827 O O . TYR A 1 621 ? 8.617 18.5 -19.312 1 98.38 621 TYR A O 1
ATOM 4835 N N . ASP A 1 622 ? 10.211 19.375 -18.047 1 97.69 622 ASP A N 1
ATOM 4836 C CA . ASP A 1 622 ? 11.18 19.391 -19.141 1 97.69 622 ASP A CA 1
ATOM 4837 C C . ASP A 1 622 ? 11.82 18.016 -19.328 1 97.69 622 ASP A C 1
ATOM 4839 O O . ASP A 1 622 ? 12.625 17.812 -20.234 1 97.69 622 ASP A O 1
ATOM 4843 N N . GLY A 1 623 ? 11.625 17.078 -18.359 1 98 623 GLY A N 1
ATOM 4844 C CA . GLY A 1 623 ? 12.125 15.727 -18.516 1 98 623 GLY A CA 1
ATOM 4845 C C . GLY A 1 623 ? 13.57 15.562 -18.078 1 98 623 GLY A C 1
ATOM 4846 O O . GLY A 1 623 ? 14.195 14.547 -18.359 1 98 623 GLY A O 1
ATOM 4847 N N . GLY A 1 624 ? 14.117 16.547 -17.484 1 97.88 624 GLY A N 1
ATOM 4848 C CA . GLY A 1 624 ? 15.5 16.484 -17.031 1 97.88 624 GLY A CA 1
ATOM 4849 C C . GLY A 1 624 ? 15.664 15.688 -15.75 1 97.88 624 GLY A C 1
ATOM 4850 O O . GLY A 1 624 ? 16.234 16.188 -14.773 1 97.88 624 GLY A O 1
ATOM 4851 N N . ILE A 1 625 ? 15.375 14.492 -15.773 1 97.88 625 ILE A N 1
ATOM 4852 C CA . ILE A 1 625 ? 15.195 13.688 -14.562 1 97.88 625 ILE A CA 1
ATOM 4853 C C . ILE A 1 625 ? 16.547 13.375 -13.945 1 97.88 625 ILE A C 1
ATOM 4855 O O . ILE A 1 625 ? 16.703 13.406 -12.719 1 97.88 625 ILE A O 1
ATOM 4859 N N . TYR A 1 626 ? 17.594 13.094 -14.711 1 97.88 626 TYR A N 1
ATOM 4860 C CA . TYR A 1 626 ? 18.875 12.688 -14.164 1 97.88 626 TYR A CA 1
ATOM 4861 C C . TYR A 1 626 ? 19.578 13.867 -13.477 1 97.88 626 TYR A C 1
ATOM 4863 O O . TYR A 1 626 ? 20.109 13.719 -12.375 1 97.88 626 TYR A O 1
ATOM 4871 N N . ARG A 1 627 ? 19.609 14.984 -14.133 1 97.75 627 ARG A N 1
ATOM 4872 C CA . ARG A 1 627 ? 20.203 16.172 -13.523 1 97.75 627 ARG A CA 1
ATOM 4873 C C . ARG A 1 627 ? 19.484 16.547 -12.234 1 97.75 627 ARG A C 1
ATOM 4875 O O . ARG A 1 627 ? 20.109 16.922 -11.25 1 97.75 627 ARG A O 1
ATOM 4882 N N . ALA A 1 628 ? 18.188 16.422 -12.336 1 98 628 ALA A N 1
ATOM 4883 C CA . ALA A 1 628 ? 17.391 16.75 -11.164 1 98 628 ALA A CA 1
ATOM 4884 C C . ALA A 1 628 ? 17.719 15.828 -9.992 1 98 628 ALA A C 1
ATOM 4886 O O . ALA A 1 628 ? 17.828 16.266 -8.852 1 98 628 ALA A O 1
ATOM 4887 N N . LEU A 1 629 ? 17.844 14.578 -10.25 1 97.94 629 LEU A N 1
ATOM 4888 C CA . LEU A 1 629 ? 18.188 13.602 -9.227 1 97.94 629 LEU A CA 1
ATOM 4889 C C . LEU A 1 629 ? 19.531 13.922 -8.594 1 97.94 629 LEU A C 1
ATOM 4891 O O . LEU A 1 629 ? 19.656 13.914 -7.367 1 97.94 629 LEU A O 1
ATOM 4895 N N . VAL A 1 630 ? 20.516 14.141 -9.391 1 97.75 630 VAL A N 1
ATOM 4896 C CA . VAL A 1 630 ? 21.859 14.422 -8.898 1 97.75 630 VAL A CA 1
ATOM 4897 C C . VAL A 1 630 ? 21.844 15.711 -8.078 1 97.75 630 VAL A C 1
ATOM 4899 O O . VAL A 1 630 ? 22.484 15.789 -7.02 1 97.75 630 VAL A O 1
ATOM 4902 N N . LYS A 1 631 ? 21.078 16.703 -8.609 1 96.56 631 LYS A N 1
ATOM 4903 C CA . LYS A 1 631 ? 21 17.969 -7.898 1 96.56 631 LYS A CA 1
ATOM 4904 C C . LYS A 1 631 ? 20.375 17.797 -6.516 1 96.56 631 LYS A C 1
ATOM 4906 O O . LYS A 1 631 ? 20.844 18.391 -5.543 1 96.56 631 LYS A O 1
ATOM 4911 N N . ARG A 1 632 ? 19.453 16.969 -6.445 1 96.31 632 ARG A N 1
ATOM 4912 C CA . ARG A 1 632 ? 18.75 16.75 -5.188 1 96.31 632 ARG A CA 1
ATOM 4913 C C . ARG A 1 632 ? 19.672 16.156 -4.129 1 96.31 632 ARG A C 1
ATOM 4915 O O . ARG A 1 632 ? 19.469 16.375 -2.934 1 96.31 632 ARG A O 1
ATOM 4922 N N . VAL A 1 633 ? 20.688 15.359 -4.512 1 96.81 633 VAL A N 1
ATOM 4923 C CA . VAL A 1 633 ? 21.641 14.734 -3.609 1 96.81 633 VAL A CA 1
ATOM 4924 C C . VAL A 1 633 ? 22.391 15.805 -2.818 1 96.81 633 VAL A C 1
ATOM 4926 O O . VAL A 1 633 ? 22.75 15.594 -1.657 1 96.81 633 VAL A O 1
ATOM 4929 N N . GLU A 1 634 ? 22.484 17 -3.434 1 93.44 634 GLU A N 1
ATOM 4930 C CA . GLU A 1 634 ? 23.188 18.109 -2.783 1 93.44 634 GLU A CA 1
ATOM 4931 C C . GLU A 1 634 ? 22.422 18.625 -1.576 1 93.44 634 GLU A C 1
ATOM 4933 O O . GLU A 1 634 ? 23.016 19.172 -0.645 1 93.44 634 GLU A O 1
ATOM 4938 N N . ASP A 1 635 ? 21.188 18.391 -1.589 1 91.19 635 ASP A N 1
ATOM 4939 C CA . ASP A 1 635 ? 20.328 18.938 -0.537 1 91.19 635 ASP A CA 1
ATOM 4940 C C . ASP A 1 635 ? 20.25 17.984 0.652 1 91.19 635 ASP A C 1
ATOM 4942 O O . ASP A 1 635 ? 19.75 18.344 1.716 1 91.19 635 ASP A O 1
ATOM 4946 N N . GLU A 1 636 ? 20.734 16.766 0.482 1 95.19 636 GLU A N 1
ATOM 4947 C CA . GLU A 1 636 ? 20.672 15.75 1.525 1 95.19 636 GLU A CA 1
ATOM 4948 C C . GLU A 1 636 ? 21.516 16.141 2.738 1 95.19 636 GLU A C 1
ATOM 4950 O O . GLU A 1 636 ? 22.719 16.391 2.617 1 95.19 636 GLU A O 1
ATOM 4955 N N . PRO A 1 637 ? 20.859 16.188 3.955 1 96.31 637 PRO A N 1
ATOM 4956 C CA . PRO A 1 637 ? 21.562 16.609 5.172 1 96.31 637 PRO A CA 1
ATOM 4957 C C . PRO A 1 637 ? 22.812 15.773 5.453 1 96.31 637 PRO A C 1
ATOM 4959 O O . PRO A 1 637 ? 23.828 16.312 5.902 1 96.31 637 PRO A O 1
ATOM 4962 N N . LEU A 1 638 ? 22.797 14.508 5.148 1 96.56 638 LEU A N 1
ATOM 4963 C CA . LEU A 1 638 ? 23.953 13.641 5.402 1 96.56 638 LEU A CA 1
ATOM 4964 C C . LEU A 1 638 ? 25.141 14.062 4.555 1 96.56 638 LEU A C 1
ATOM 4966 O O . LEU A 1 638 ? 26.281 13.703 4.859 1 96.56 638 LEU A O 1
ATOM 4970 N N . ASN A 1 639 ? 24.922 14.789 3.436 1 97.12 639 ASN A N 1
ATOM 4971 C CA . ASN A 1 639 ? 25.984 15.164 2.516 1 97.12 639 ASN A CA 1
ATOM 4972 C C . ASN A 1 639 ? 26.578 16.516 2.875 1 97.12 639 ASN A C 1
ATOM 4974 O O . ASN A 1 639 ? 27.469 17.016 2.18 1 97.12 639 ASN A O 1
ATOM 4978 N N . GLN A 1 640 ? 26.094 17.141 3.92 1 95.12 640 GLN A N 1
ATOM 4979 C CA . GLN A 1 640 ? 26.672 18.391 4.367 1 95.12 640 GLN A CA 1
ATOM 4980 C C . GLN A 1 640 ? 28.047 18.172 4.992 1 95.12 640 GLN A C 1
ATOM 4982 O O . GLN A 1 640 ? 28.828 19.109 5.137 1 95.12 640 GLN A O 1
ATOM 4987 N N . HIS A 1 641 ? 28.281 16.969 5.465 1 93.06 641 HIS A N 1
ATOM 4988 C CA . HIS A 1 641 ? 29.625 16.562 5.891 1 93.06 641 HIS A CA 1
ATOM 4989 C C . HIS A 1 641 ? 30.141 15.422 5.023 1 93.06 641 HIS A C 1
ATOM 4991 O O . HIS A 1 641 ? 29.438 14.445 4.77 1 93.06 641 HIS A O 1
ATOM 4997 N N . GLU A 1 642 ? 31.234 15.617 4.609 1 92.75 642 GLU A N 1
ATOM 4998 C CA . GLU A 1 642 ? 31.844 14.602 3.762 1 92.75 642 GLU A CA 1
ATOM 4999 C C . GLU A 1 642 ? 31.984 13.273 4.5 1 92.75 642 GLU A C 1
ATOM 5001 O O . GLU A 1 642 ? 31.625 12.219 3.963 1 92.75 642 GLU A O 1
ATOM 5006 N N . VAL A 1 643 ? 32.594 13.312 5.695 1 95.88 643 VAL A N 1
ATOM 5007 C CA . VAL A 1 643 ? 32.719 12.141 6.559 1 95.88 643 VAL A CA 1
ATOM 5008 C C . VAL A 1 643 ? 31.531 12.086 7.523 1 95.88 643 VAL A C 1
ATOM 5010 O O . VAL A 1 643 ? 31.172 13.102 8.133 1 95.88 643 VAL A O 1
ATOM 5013 N N . THR A 1 644 ? 30.953 10.922 7.605 1 92.44 644 THR A N 1
ATOM 5014 C CA . THR A 1 644 ? 29.781 10.781 8.445 1 92.44 644 THR A CA 1
ATOM 5015 C C . THR A 1 644 ? 30.109 11.109 9.898 1 92.44 644 THR A C 1
ATOM 5017 O O . THR A 1 644 ? 31.203 10.781 10.383 1 92.44 644 THR A O 1
ATOM 5020 N N . ILE A 1 645 ? 29.125 11.781 10.609 1 91.38 645 ILE A N 1
ATOM 5021 C CA . ILE A 1 645 ? 29.344 12.203 11.984 1 91.38 645 ILE A CA 1
ATOM 5022 C C . ILE A 1 645 ? 29.5 10.977 12.883 1 91.38 645 ILE A C 1
ATOM 5024 O O . ILE A 1 645 ? 30.047 11.078 13.992 1 91.38 645 ILE A O 1
ATOM 5028 N N . GLY A 1 646 ? 29.109 9.789 12.422 1 95.19 646 GLY A N 1
ATOM 5029 C CA . GLY A 1 646 ? 29.234 8.57 13.203 1 95.19 646 GLY A CA 1
ATOM 5030 C C . GLY A 1 646 ? 30.562 7.863 12.992 1 95.19 646 GLY A C 1
ATOM 5031 O O . GLY A 1 646 ? 30.781 6.777 13.531 1 95.19 646 GLY A O 1
ATOM 5032 N N . TYR A 1 647 ? 31.484 8.422 12.242 1 97.25 647 TYR A N 1
ATOM 5033 C CA . TYR A 1 647 ? 32.75 7.777 11.883 1 97.25 647 TYR A CA 1
ATOM 5034 C C . TYR A 1 647 ? 33.594 7.531 13.125 1 97.25 647 TYR A C 1
ATOM 5036 O O . TYR A 1 647 ? 34 6.402 13.383 1 97.25 647 TYR A O 1
ATOM 5044 N N . GLU A 1 648 ? 33.781 8.617 13.875 1 96.94 648 GLU A N 1
ATOM 5045 C CA . GLU A 1 648 ? 34.719 8.516 14.992 1 96.94 648 GLU A CA 1
ATOM 5046 C C . GLU A 1 648 ? 34.219 7.508 16.031 1 96.94 648 GLU A C 1
ATOM 5048 O O . GLU A 1 648 ? 35 6.719 16.547 1 96.94 648 GLU A O 1
ATOM 5053 N N . GLU A 1 649 ? 32.875 7.504 16.234 1 96.5 649 GLU A N 1
ATOM 5054 C CA . GLU A 1 649 ? 32.344 6.73 17.359 1 96.5 649 GLU A CA 1
ATOM 5055 C C . GLU A 1 649 ? 32.094 5.281 16.953 1 96.5 649 GLU A C 1
ATOM 5057 O O . GLU A 1 649 ? 32.281 4.367 17.75 1 96.5 649 GLU A O 1
ATOM 5062 N N . TYR A 1 650 ? 31.734 5.109 15.602 1 97.19 650 TYR A N 1
ATOM 5063 C CA . TYR A 1 650 ? 31.203 3.777 15.328 1 97.19 650 TYR A CA 1
ATOM 5064 C C . TYR A 1 650 ? 31.984 3.102 14.203 1 97.19 650 TYR A C 1
ATOM 5066 O O . TYR A 1 650 ? 32.094 1.873 14.164 1 97.19 650 TYR A O 1
ATOM 5074 N N . LEU A 1 651 ? 32.531 3.699 13.25 1 97.5 651 LEU A N 1
ATOM 5075 C CA . LEU A 1 651 ? 33.219 3.09 12.133 1 97.5 651 LEU A CA 1
ATOM 5076 C C . LEU A 1 651 ? 34.719 2.961 12.422 1 97.5 651 LEU A C 1
ATOM 5078 O O . LEU A 1 651 ? 35.312 1.896 12.219 1 97.5 651 LEU A O 1
ATOM 5082 N N . LYS A 1 652 ? 35.312 4.082 12.938 1 97.25 652 LYS A N 1
ATOM 5083 C CA . LYS A 1 652 ? 36.75 4.141 13.141 1 97.25 652 LYS A CA 1
ATOM 5084 C C . LYS A 1 652 ? 37.219 3.033 14.086 1 97.25 652 LYS A C 1
ATOM 5086 O O . LYS A 1 652 ? 38.219 2.342 13.805 1 97.25 652 LYS A O 1
ATOM 5091 N N . PRO A 1 653 ? 36.531 2.82 15.078 1 94.38 653 PRO A N 1
ATOM 5092 C CA . PRO A 1 653 ? 37 1.77 15.977 1 94.38 653 PRO A CA 1
ATOM 5093 C C . PRO A 1 653 ? 36.969 0.384 15.336 1 94.38 653 PRO A C 1
ATOM 5095 O O . PRO A 1 653 ? 37.75 -0.487 15.711 1 94.38 653 PRO A O 1
ATOM 5098 N N . LEU A 1 654 ? 36.062 0.178 14.469 1 95.88 654 LEU A N 1
ATOM 5099 C CA . LEU A 1 654 ? 36.031 -1.103 13.773 1 95.88 654 LEU A CA 1
ATOM 5100 C C . LEU A 1 654 ? 37.156 -1.181 12.727 1 95.88 654 LEU A C 1
ATOM 5102 O O . LEU A 1 654 ? 37.875 -2.162 12.68 1 95.88 654 LEU A O 1
ATOM 5106 N N . ILE A 1 655 ? 37.281 -0.203 12 1 95.81 655 ILE A N 1
ATOM 5107 C CA . ILE A 1 655 ? 38.219 -0.15 10.891 1 95.81 655 ILE A CA 1
ATOM 5108 C C . ILE A 1 655 ? 39.656 -0.229 11.43 1 95.81 655 ILE A C 1
ATOM 5110 O O . ILE A 1 655 ? 40.5 -0.879 10.836 1 95.81 655 ILE A O 1
ATOM 5114 N N . ARG A 1 656 ? 39.969 0.359 12.578 1 93.06 656 ARG A N 1
ATOM 5115 C CA . ARG A 1 656 ? 41.312 0.437 13.086 1 93.06 656 ARG A CA 1
ATOM 5116 C C . ARG A 1 656 ? 41.562 -0.606 14.18 1 93.06 656 ARG A C 1
ATOM 5118 O O . ARG A 1 656 ? 42.531 -0.521 14.922 1 93.06 656 ARG A O 1
ATOM 5125 N N . SER A 1 657 ? 40.625 -1.348 14.555 1 85.44 657 SER A N 1
ATOM 5126 C CA . SER A 1 657 ? 40.75 -2.301 15.648 1 85.44 657 SER A CA 1
ATOM 5127 C C . SER A 1 657 ? 41.969 -3.195 15.484 1 85.44 657 SER A C 1
ATOM 5129 O O . SER A 1 657 ? 42.5 -3.711 16.469 1 85.44 657 SER A O 1
ATOM 5131 N N . GLY A 1 658 ? 42.688 -3.496 14.328 1 64.06 658 GLY A N 1
ATOM 5132 C CA . GLY A 1 658 ? 43.906 -4.293 14.195 1 64.06 658 GLY A CA 1
ATOM 5133 C C . GLY A 1 658 ? 45.188 -3.498 14.438 1 64.06 658 GLY A C 1
ATOM 5134 O O . GLY A 1 658 ? 46.281 -3.996 14.195 1 64.06 658 GLY A O 1
ATOM 5135 N N . LEU A 1 659 ? 45.312 -2.09 14.664 1 46.78 659 LEU A N 1
ATOM 5136 C CA . LEU A 1 659 ? 46.5 -1.295 14.953 1 46.78 659 LEU A CA 1
ATOM 5137 C C . LEU A 1 659 ? 46.812 -1.34 16.438 1 46.78 659 LEU A C 1
ATOM 5139 O O . LEU A 1 659 ? 45.938 -1.506 17.281 1 46.78 659 LEU A O 1
ATOM 5143 N N . MET B 1 1 ? -21.953 -3.861 36.188 1 50.12 1 MET B N 1
ATOM 5144 C CA . MET B 1 1 ? -21.281 -2.709 35.594 1 50.12 1 MET B CA 1
ATOM 5145 C C . MET B 1 1 ? -20.609 -3.088 34.281 1 50.12 1 MET B C 1
ATOM 5147 O O . MET B 1 1 ? -20.016 -4.16 34.188 1 50.12 1 MET B O 1
ATOM 5151 N N . SER B 1 2 ? -21.016 -2.389 33.188 1 72.69 2 SER B N 1
ATOM 5152 C CA . SER B 1 2 ? -20.531 -2.789 31.875 1 72.69 2 SER B CA 1
ATOM 5153 C C . SER B 1 2 ? -19.016 -2.725 31.812 1 72.69 2 SER B C 1
ATOM 5155 O O . SER B 1 2 ? -18.391 -1.807 32.375 1 72.69 2 SER B O 1
ATOM 5157 N N . VAL B 1 3 ? -18.375 -3.891 31.625 1 85.75 3 VAL B N 1
ATOM 5158 C CA . VAL B 1 3 ? -16.922 -4.016 31.516 1 85.75 3 VAL B CA 1
ATOM 5159 C C . VAL B 1 3 ? -16.375 -2.945 30.578 1 85.75 3 VAL B C 1
ATOM 5161 O O . VAL B 1 3 ? -16.891 -2.758 29.469 1 85.75 3 VAL B O 1
ATOM 5164 N N . GLU B 1 4 ? -15.438 -2.186 31.172 1 92.56 4 GLU B N 1
ATOM 5165 C CA . GLU B 1 4 ? -14.82 -1.151 30.359 1 92.56 4 GLU B CA 1
ATOM 5166 C C . GLU B 1 4 ? -14.094 -1.759 29.156 1 92.56 4 GLU B C 1
ATOM 5168 O O . GLU B 1 4 ? -13.508 -2.838 29.266 1 92.56 4 GLU B O 1
ATOM 5173 N N . LEU B 1 5 ? -14.086 -1.043 28.109 1 93.19 5 LEU B N 1
ATOM 5174 C CA . LEU B 1 5 ? -13.523 -1.534 26.859 1 93.19 5 LEU B CA 1
ATOM 5175 C C . LEU B 1 5 ? -12.055 -1.902 27.016 1 93.19 5 LEU B C 1
ATOM 5177 O O . LEU B 1 5 ? -11.586 -2.877 26.438 1 93.19 5 LEU B O 1
ATOM 5181 N N . LYS B 1 6 ? -11.258 -1.22 27.859 1 93.81 6 LYS B N 1
ATOM 5182 C CA . LYS B 1 6 ? -9.844 -1.514 28.062 1 93.81 6 LYS B CA 1
ATOM 5183 C C . LYS B 1 6 ? -9.648 -2.902 28.672 1 93.81 6 LYS B C 1
ATOM 5185 O O . LYS B 1 6 ? -8.609 -3.533 28.469 1 93.81 6 LYS B O 1
ATOM 5190 N N . ASP B 1 7 ? -10.633 -3.391 29.484 1 96.38 7 ASP B N 1
ATOM 5191 C CA . ASP B 1 7 ? -10.594 -4.711 30.094 1 96.38 7 ASP B CA 1
ATOM 5192 C C . ASP B 1 7 ? -11.258 -5.754 29.203 1 96.38 7 ASP B C 1
ATOM 5194 O O . ASP B 1 7 ? -10.891 -6.93 29.234 1 96.38 7 ASP B O 1
ATOM 5198 N N . LEU B 1 8 ? -12.203 -5.258 28.469 1 96.31 8 LEU B N 1
ATOM 5199 C CA . LEU B 1 8 ? -12.945 -6.172 27.609 1 96.31 8 LEU B CA 1
ATOM 5200 C C . LEU B 1 8 ? -12.078 -6.652 26.453 1 96.31 8 LEU B C 1
ATOM 5202 O O . LEU B 1 8 ? -12.133 -7.824 26.078 1 96.31 8 LEU B O 1
ATOM 5206 N N . ALA B 1 9 ? -11.289 -5.855 25.906 1 97.44 9 ALA B N 1
ATOM 5207 C CA . ALA B 1 9 ? -10.492 -6.176 24.734 1 97.44 9 ALA B CA 1
ATOM 5208 C C . ALA B 1 9 ? -9.594 -7.379 24.984 1 97.44 9 ALA B C 1
ATOM 5210 O O . ALA B 1 9 ? -9.625 -8.359 24.234 1 97.44 9 ALA B O 1
ATOM 5211 N N . PRO B 1 10 ? -8.781 -7.406 26.094 1 98 10 PRO B N 1
ATOM 5212 C CA . PRO B 1 10 ? -7.98 -8.602 26.375 1 98 10 PRO B CA 1
ATOM 5213 C C . PRO B 1 10 ? -8.836 -9.852 26.562 1 98 10 PRO B C 1
ATOM 5215 O O . PRO B 1 10 ? -8.438 -10.945 26.156 1 98 10 PRO B O 1
ATOM 5218 N N . LEU B 1 11 ? -9.977 -9.695 27.125 1 98 11 LEU B N 1
ATOM 5219 C CA . LEU B 1 11 ? -10.852 -10.836 27.359 1 98 11 LEU B CA 1
ATOM 5220 C C . LEU B 1 11 ? -11.383 -11.398 26.062 1 98 11 LEU B C 1
ATOM 5222 O O . LEU B 1 11 ? -11.492 -12.617 25.906 1 98 11 LEU B O 1
ATOM 5226 N N . LEU B 1 12 ? -11.688 -10.492 25.188 1 97.88 12 LEU B N 1
ATOM 5227 C CA . LEU B 1 12 ? -12.203 -10.945 23.891 1 97.88 12 LEU B CA 1
ATOM 5228 C C . LEU B 1 12 ? -11.148 -11.727 23.125 1 97.88 12 LEU B C 1
ATOM 5230 O O . LEU B 1 12 ? -11.445 -12.773 22.547 1 97.88 12 LEU B O 1
ATOM 5234 N N . LEU B 1 13 ? -9.961 -11.297 23.109 1 98.38 13 LEU B N 1
ATOM 5235 C CA . LEU B 1 13 ? -8.898 -12.016 22.422 1 98.38 13 LEU B CA 1
ATOM 5236 C C . LEU B 1 13 ? -8.648 -13.375 23.062 1 98.38 13 LEU B C 1
ATOM 5238 O O . LEU B 1 13 ? -8.461 -14.367 22.359 1 98.38 13 LEU B O 1
ATOM 5242 N N . LYS B 1 14 ? -8.609 -13.383 24.375 1 98.12 14 LYS B N 1
ATOM 5243 C CA . LYS B 1 14 ? -8.461 -14.648 25.094 1 98.12 14 LYS B CA 1
ATOM 5244 C C . LYS B 1 14 ? -9.578 -15.617 24.719 1 98.12 14 LYS B C 1
ATOM 5246 O O . LYS B 1 14 ? -9.328 -16.812 24.547 1 98.12 14 LYS B O 1
ATOM 5251 N N . LYS B 1 15 ? -10.734 -15.047 24.672 1 97.81 15 LYS B N 1
ATOM 5252 C CA . LYS B 1 15 ? -11.875 -15.891 24.312 1 97.81 15 LYS B CA 1
ATOM 5253 C C . LYS B 1 15 ? -11.711 -16.469 22.906 1 97.81 15 LYS B C 1
ATOM 5255 O O . LYS B 1 15 ? -12.055 -17.625 22.672 1 97.81 15 LYS B O 1
ATOM 5260 N N . GLU B 1 16 ? -11.227 -15.641 21.969 1 97.44 16 GLU B N 1
ATOM 5261 C CA . GLU B 1 16 ? -10.992 -16.125 20.609 1 97.44 16 GLU B CA 1
ATOM 5262 C C . GLU B 1 16 ? -9.992 -17.266 20.594 1 97.44 16 GLU B C 1
ATOM 5264 O O . GLU B 1 16 ? -10.188 -18.266 19.891 1 97.44 16 GLU B O 1
ATOM 5269 N N . ARG B 1 17 ? -8.891 -17.219 21.359 1 97.62 17 ARG B N 1
ATOM 5270 C CA . ARG B 1 17 ? -7.895 -18.281 21.453 1 97.62 17 ARG B CA 1
ATOM 5271 C C . ARG B 1 17 ? -8.5 -19.547 22.031 1 97.62 17 ARG B C 1
ATOM 5273 O O . ARG B 1 17 ? -8.227 -20.656 21.547 1 97.62 17 ARG B O 1
ATOM 5280 N N . ALA B 1 18 ? -9.375 -19.328 23.016 1 97.38 18 ALA B N 1
ATOM 5281 C CA . ALA B 1 18 ? -9.961 -20.469 23.703 1 97.38 18 ALA B CA 1
ATOM 5282 C C . ALA B 1 18 ? -10.984 -21.172 22.828 1 97.38 18 ALA B C 1
ATOM 5284 O O . ALA B 1 18 ? -11.281 -22.359 23.031 1 97.38 18 ALA B O 1
ATOM 5285 N N . SER B 1 19 ? -11.523 -20.453 21.922 1 95.94 19 SER B N 1
ATOM 5286 C CA . SER B 1 19 ? -12.578 -21.016 21.078 1 95.94 19 SER B CA 1
ATOM 5287 C C . SER B 1 19 ? -12 -21.906 19.984 1 95.94 19 SER B C 1
ATOM 5289 O O . SER B 1 19 ? -12.719 -22.719 19.406 1 95.94 19 SER B O 1
ATOM 5291 N N . GLY B 1 20 ? -10.703 -21.75 19.688 1 97.06 20 GLY B N 1
ATOM 5292 C CA . GLY B 1 20 ? -10.078 -22.578 18.656 1 97.06 20 GLY B CA 1
ATOM 5293 C C . GLY B 1 20 ? -9.711 -23.969 19.156 1 97.06 20 GLY B C 1
ATOM 5294 O O . GLY B 1 20 ? -9.766 -24.234 20.359 1 97.06 20 GLY B O 1
ATOM 5295 N N . ASP B 1 21 ? -9.422 -24.828 18.234 1 97.44 21 ASP B N 1
ATOM 5296 C CA . ASP B 1 21 ? -9.109 -26.203 18.625 1 97.44 21 ASP B CA 1
ATOM 5297 C C . ASP B 1 21 ? -7.738 -26.625 18.094 1 97.44 21 ASP B C 1
ATOM 5299 O O . ASP B 1 21 ? -7.367 -27.797 18.172 1 97.44 21 ASP B O 1
ATOM 5303 N N . VAL B 1 22 ? -7.059 -25.688 17.547 1 97.31 22 VAL B N 1
ATOM 5304 C CA . VAL B 1 22 ? -5.723 -25.984 17.031 1 97.31 22 VAL B CA 1
ATOM 5305 C C . VAL B 1 22 ? -4.684 -25.719 18.125 1 97.31 22 VAL B C 1
ATOM 5307 O O . VAL B 1 22 ? -4.809 -24.75 18.891 1 97.31 22 VAL B O 1
ATOM 5310 N N . ASP B 1 23 ? -3.713 -26.609 18.109 1 97.19 23 ASP B N 1
ATOM 5311 C CA . ASP B 1 23 ? -2.523 -26.344 18.906 1 97.19 23 ASP B CA 1
ATOM 5312 C C . ASP B 1 23 ? -1.465 -25.594 18.094 1 97.19 23 ASP B C 1
ATOM 5314 O O . ASP B 1 23 ? -0.802 -26.188 17.25 1 97.19 23 ASP B O 1
ATOM 5318 N N . PRO B 1 24 ? -1.285 -24.391 18.406 1 97.06 24 PRO B N 1
ATOM 5319 C CA . PRO B 1 24 ? -0.366 -23.594 17.594 1 97.06 24 PRO B CA 1
ATOM 5320 C C . PRO B 1 24 ? 1.052 -24.156 17.578 1 97.06 24 PRO B C 1
ATOM 5322 O O . PRO B 1 24 ? 1.797 -23.938 16.625 1 97.06 24 PRO B O 1
ATOM 5325 N N . ALA B 1 25 ? 1.469 -24.906 18.594 1 97 25 ALA B N 1
ATOM 5326 C CA . ALA B 1 25 ? 2.826 -25.438 18.672 1 97 25 ALA B CA 1
ATOM 5327 C C . ALA B 1 25 ? 3.104 -26.422 17.516 1 97 25 ALA B C 1
ATOM 5329 O O . ALA B 1 25 ? 4.23 -26.5 17.031 1 97 25 ALA B O 1
ATOM 5330 N N . VAL B 1 26 ? 2.119 -27.156 17.188 1 96.69 26 VAL B N 1
ATOM 5331 C CA . VAL B 1 26 ? 2.268 -28.109 16.094 1 96.69 26 VAL B CA 1
ATOM 5332 C C . VAL B 1 26 ? 2.586 -27.359 14.805 1 96.69 26 VAL B C 1
ATOM 5334 O O . VAL B 1 26 ? 3.5 -27.734 14.07 1 96.69 26 VAL B O 1
ATOM 5337 N N . LEU B 1 27 ? 1.902 -26.297 14.594 1 97.5 27 LEU B N 1
ATOM 5338 C CA . LEU B 1 27 ? 2.113 -25.516 13.375 1 97.5 27 LEU B CA 1
ATOM 5339 C C . LEU B 1 27 ? 3.4 -24.703 13.469 1 97.5 27 LEU B C 1
ATOM 5341 O O . LEU B 1 27 ? 4.078 -24.484 12.461 1 97.5 27 LEU B O 1
ATOM 5345 N N . THR B 1 28 ? 3.752 -24.25 14.625 1 97.94 28 THR B N 1
ATOM 5346 C CA . THR B 1 28 ? 5.023 -23.562 14.836 1 97.94 28 THR B CA 1
ATOM 5347 C C . THR B 1 28 ? 6.191 -24.453 14.414 1 97.94 28 THR B C 1
ATOM 5349 O O . THR B 1 28 ? 7.129 -23.984 13.766 1 97.94 28 THR B O 1
ATOM 5352 N N . ASN B 1 29 ? 6.117 -25.719 14.812 1 96 29 ASN B N 1
ATOM 5353 C CA . ASN B 1 29 ? 7.176 -26.656 14.438 1 96 29 ASN B CA 1
ATOM 5354 C C . ASN B 1 29 ? 7.332 -26.75 12.922 1 96 29 ASN B C 1
ATOM 5356 O O . ASN B 1 29 ? 8.453 -26.812 12.414 1 96 29 ASN B O 1
ATOM 5360 N N . MET B 1 30 ? 6.227 -26.688 12.32 1 93.44 30 MET B N 1
ATOM 5361 C CA . MET B 1 30 ? 6.254 -26.734 10.859 1 93.44 30 MET B CA 1
ATOM 5362 C C . MET B 1 30 ? 6.836 -25.453 10.273 1 93.44 30 MET B C 1
ATOM 5364 O O . MET B 1 30 ? 7.625 -25.5 9.328 1 93.44 30 MET B O 1
ATOM 5368 N N . LEU B 1 31 ? 6.477 -24.375 10.812 1 95.94 31 LEU B N 1
ATOM 5369 C CA . LEU B 1 31 ? 6.844 -23.062 10.273 1 95.94 31 LEU B CA 1
ATOM 5370 C C . LEU B 1 31 ? 8.281 -22.719 10.633 1 95.94 31 LEU B C 1
ATOM 5372 O O . LEU B 1 31 ? 8.961 -22.016 9.875 1 95.94 31 LEU B O 1
ATOM 5376 N N . ARG B 1 32 ? 8.812 -23.219 11.82 1 95.69 32 ARG B N 1
ATOM 5377 C CA . ARG B 1 32 ? 10.094 -22.781 12.359 1 95.69 32 ARG B CA 1
ATOM 5378 C C . ARG B 1 32 ? 11.125 -23.891 12.312 1 95.69 32 ARG B C 1
ATOM 5380 O O . ARG B 1 32 ? 12.219 -23.766 12.875 1 95.69 32 ARG B O 1
ATOM 5387 N N . GLY B 1 33 ? 10.812 -24.969 11.703 1 91.81 33 GLY B N 1
ATOM 5388 C CA . GLY B 1 33 ? 11.773 -26.047 11.539 1 91.81 33 GLY B CA 1
ATOM 5389 C C . GLY B 1 33 ? 11.914 -26.922 12.773 1 91.81 33 GLY B C 1
ATOM 5390 O O . GLY B 1 33 ? 12.977 -27.5 13.016 1 91.81 33 GLY B O 1
ATOM 5391 N N . GLY B 1 34 ? 10.914 -26.906 13.68 1 95.56 34 GLY B N 1
ATOM 5392 C CA . GLY B 1 34 ? 10.898 -27.75 14.859 1 95.56 34 GLY B CA 1
ATOM 5393 C C . GLY B 1 34 ? 11.039 -26.969 16.156 1 95.56 34 GLY B C 1
ATOM 5394 O O . GLY B 1 34 ? 11.391 -25.781 16.141 1 95.56 34 GLY B O 1
ATOM 5395 N N . LYS B 1 35 ? 10.812 -27.609 17.203 1 97 35 LYS B N 1
ATOM 5396 C CA . LYS B 1 35 ? 10.789 -27 18.531 1 97 35 LYS B CA 1
ATOM 5397 C C . LYS B 1 35 ? 12.164 -26.453 18.922 1 97 35 LYS B C 1
ATOM 5399 O O . LYS B 1 35 ? 12.281 -25.344 19.422 1 97 35 LYS B O 1
ATOM 5404 N N . THR B 1 36 ? 13.219 -27.234 18.641 1 97.5 36 THR B N 1
ATOM 5405 C CA . THR B 1 36 ? 14.57 -26.844 19.016 1 97.5 36 THR B CA 1
ATOM 5406 C C . THR B 1 36 ? 15 -25.578 18.281 1 97.5 36 THR B C 1
ATOM 5408 O O . THR B 1 36 ? 15.539 -24.641 18.875 1 97.5 36 THR B O 1
ATOM 5411 N N . ALA B 1 37 ? 14.664 -25.594 17.062 1 96.31 37 ALA B N 1
ATOM 5412 C CA . ALA B 1 37 ? 15.023 -24.438 16.25 1 96.31 37 ALA B CA 1
ATOM 5413 C C . ALA B 1 37 ? 14.258 -23.188 16.688 1 96.31 37 ALA B C 1
ATOM 5415 O O . ALA B 1 37 ? 14.836 -22.109 16.781 1 96.31 37 ALA B O 1
ATOM 5416 N N . ASN B 1 38 ? 13.062 -23.359 17.047 1 97.38 38 ASN B N 1
ATOM 5417 C CA . ASN B 1 38 ? 12.266 -22.203 17.469 1 97.38 38 ASN B CA 1
ATOM 5418 C C . ASN B 1 38 ? 12.68 -21.719 18.859 1 97.38 38 ASN B C 1
ATOM 5420 O O . ASN B 1 38 ? 12.672 -20.516 19.125 1 97.38 38 ASN B O 1
ATOM 5424 N N . ASP B 1 39 ? 13.008 -22.656 19.75 1 97.94 39 ASP B N 1
ATOM 5425 C CA . ASP B 1 39 ? 13.5 -22.281 21.062 1 97.94 39 ASP B CA 1
ATOM 5426 C C . ASP B 1 39 ? 14.781 -21.453 20.953 1 97.94 39 ASP B C 1
ATOM 5428 O O . ASP B 1 39 ? 14.945 -20.453 21.656 1 97.94 39 ASP B O 1
ATOM 5432 N N . ARG B 1 40 ? 15.555 -21.906 20.062 1 97.56 40 ARG B N 1
ATOM 5433 C CA . ARG B 1 40 ? 16.797 -21.156 19.859 1 97.56 40 ARG B CA 1
ATOM 5434 C C . ARG B 1 40 ? 16.5 -19.781 19.281 1 97.56 40 ARG B C 1
ATOM 5436 O O . ARG B 1 40 ? 17.109 -18.781 19.688 1 97.56 40 ARG B O 1
ATOM 5443 N N . ARG B 1 41 ? 15.695 -19.75 18.312 1 97.56 41 ARG B N 1
ATOM 5444 C CA . ARG B 1 41 ? 15.289 -18.469 17.75 1 97.56 41 ARG B CA 1
ATOM 5445 C C . ARG B 1 41 ? 14.812 -17.516 18.844 1 97.56 41 ARG B C 1
ATOM 5447 O O . ARG B 1 41 ? 15.227 -16.359 18.875 1 97.56 41 ARG B O 1
ATOM 5454 N N . LYS B 1 42 ? 13.977 -17.984 19.75 1 97.56 42 LYS B N 1
ATOM 5455 C CA . LYS B 1 42 ? 13.438 -17.156 20.828 1 97.56 42 LYS B CA 1
ATOM 5456 C C . LYS B 1 42 ? 14.547 -16.672 21.75 1 97.56 42 LYS B C 1
ATOM 5458 O O . LYS B 1 42 ? 14.508 -15.539 22.234 1 97.56 42 LYS B O 1
ATOM 5463 N N . GLN B 1 43 ? 15.516 -17.516 21.984 1 98 43 GLN B N 1
ATOM 5464 C CA . GLN B 1 43 ? 16.656 -17.125 22.797 1 98 43 GLN B CA 1
ATOM 5465 C C . GLN B 1 43 ? 17.438 -15.992 22.141 1 98 43 GLN B C 1
ATOM 5467 O O . GLN B 1 43 ? 17.859 -15.047 22.812 1 98 43 GLN B O 1
ATOM 5472 N N . LEU B 1 44 ? 17.594 -16.188 20.828 1 98 44 LEU B N 1
ATOM 5473 C CA . LEU B 1 44 ? 18.344 -15.172 20.109 1 98 44 LEU B CA 1
ATOM 5474 C C . LEU B 1 44 ? 17.578 -13.852 20.078 1 98 44 LEU B C 1
ATOM 5476 O O . LEU B 1 44 ? 18.172 -12.781 20.25 1 98 44 LEU B O 1
ATOM 5480 N N . VAL B 1 45 ? 16.344 -13.852 19.953 1 98.19 45 VAL B N 1
ATOM 5481 C CA . VAL B 1 45 ? 15.508 -12.648 19.969 1 98.19 45 VAL B CA 1
ATOM 5482 C C . VAL B 1 45 ? 15.594 -11.992 21.344 1 98.19 45 VAL B C 1
ATOM 5484 O O . VAL B 1 45 ? 15.68 -10.766 21.453 1 98.19 45 VAL B O 1
ATOM 5487 N N . LYS B 1 46 ? 15.609 -12.758 22.391 1 98.31 46 LYS B N 1
ATOM 5488 C CA . LYS B 1 46 ? 15.703 -12.25 23.75 1 98.31 46 LYS B CA 1
ATOM 5489 C C . LYS B 1 46 ? 17.031 -11.531 23.984 1 98.31 46 LYS B C 1
ATOM 5491 O O . LYS B 1 46 ? 17.094 -10.547 24.719 1 98.31 46 LYS B O 1
ATOM 5496 N N . VAL B 1 47 ? 18.094 -12.133 23.312 1 98 47 VAL B N 1
ATOM 5497 C CA . VAL B 1 47 ? 19.406 -11.477 23.406 1 98 47 VAL B CA 1
ATOM 5498 C C . VAL B 1 47 ? 19.297 -10.047 22.891 1 98 47 VAL B C 1
ATOM 5500 O O . VAL B 1 47 ? 19.797 -9.109 23.516 1 98 47 VAL B O 1
ATOM 5503 N N . ILE B 1 48 ? 18.609 -9.859 21.812 1 98.44 48 ILE B N 1
ATOM 5504 C CA . ILE B 1 48 ? 18.453 -8.531 21.219 1 98.44 48 ILE B CA 1
ATOM 5505 C C . ILE B 1 48 ? 17.531 -7.684 22.094 1 98.44 48 ILE B C 1
ATOM 5507 O O . ILE B 1 48 ? 17.828 -6.52 22.375 1 98.44 48 ILE B O 1
ATOM 5511 N N . GLU B 1 49 ? 16.469 -8.195 22.578 1 98.38 49 GLU B N 1
ATOM 5512 C CA . GLU B 1 49 ? 15.461 -7.504 23.375 1 98.38 49 GLU B CA 1
ATOM 5513 C C . GLU B 1 49 ? 16.047 -6.941 24.656 1 98.38 49 GLU B C 1
ATOM 5515 O O . GLU B 1 49 ? 15.617 -5.895 25.141 1 98.38 49 GLU B O 1
ATOM 5520 N N . GLN B 1 50 ? 17.047 -7.613 25.172 1 98.12 50 GLN B N 1
ATOM 5521 C CA . GLN B 1 50 ? 17.625 -7.242 26.453 1 98.12 50 GLN B CA 1
ATOM 5522 C C . GLN B 1 50 ? 18.859 -6.359 26.281 1 98.12 50 GLN B C 1
ATOM 5524 O O . GLN B 1 50 ? 19.391 -5.836 27.25 1 98.12 50 GLN B O 1
ATOM 5529 N N . HIS B 1 51 ? 19.266 -6.23 25.078 1 97.75 51 HIS B N 1
ATOM 5530 C CA . HIS B 1 51 ? 20.453 -5.41 24.844 1 97.75 51 HIS B CA 1
ATOM 5531 C C . HIS B 1 51 ? 20.109 -3.924 24.922 1 97.75 51 HIS B C 1
ATOM 5533 O O . HIS B 1 51 ? 19.156 -3.467 24.312 1 97.75 51 HIS B O 1
ATOM 5539 N N . PRO B 1 52 ? 20.859 -3.174 25.578 1 97.62 52 PRO B N 1
ATOM 5540 C CA . PRO B 1 52 ? 20.5 -1.779 25.859 1 97.62 52 PRO B CA 1
ATOM 5541 C C . PRO B 1 52 ? 20.375 -0.937 24.594 1 97.62 52 PRO B C 1
ATOM 5543 O O . PRO B 1 52 ? 19.609 0.026 24.562 1 97.62 52 PRO B O 1
ATOM 5546 N N . VAL B 1 53 ? 21.109 -1.283 23.5 1 98.12 53 VAL B N 1
ATOM 5547 C CA . VAL B 1 53 ? 21.109 -0.485 22.266 1 98.12 53 VAL B CA 1
ATOM 5548 C C . VAL B 1 53 ? 20.297 -1.192 21.188 1 98.12 53 VAL B C 1
ATOM 5550 O O . VAL B 1 53 ? 19.438 -0.575 20.547 1 98.12 53 VAL B O 1
ATOM 5553 N N . LEU B 1 54 ? 20.531 -2.482 21.062 1 98.38 54 LEU B N 1
ATOM 5554 C CA . LEU B 1 54 ? 19.969 -3.236 19.953 1 98.38 54 LEU B CA 1
ATOM 5555 C C . LEU B 1 54 ? 18.469 -3.43 20.109 1 98.38 54 LEU B C 1
ATOM 5557 O O . LEU B 1 54 ? 17.766 -3.756 19.156 1 98.38 54 LEU B O 1
ATOM 5561 N N . SER B 1 55 ? 17.938 -3.193 21.312 1 98.25 55 SER B N 1
ATOM 5562 C CA . SER B 1 55 ? 16.516 -3.373 21.609 1 98.25 55 SER B CA 1
ATOM 5563 C C . SER B 1 55 ? 15.703 -2.15 21.188 1 98.25 55 SER B C 1
ATOM 5565 O O . SER B 1 55 ? 14.477 -2.148 21.281 1 98.25 55 SER B O 1
ATOM 5567 N N . ASP B 1 56 ? 16.359 -1.148 20.656 1 97.25 56 ASP B N 1
ATOM 5568 C CA . ASP B 1 56 ? 15.711 0.11 20.312 1 97.25 56 ASP B CA 1
ATOM 5569 C C . ASP B 1 56 ? 14.586 -0.116 19.297 1 97.25 56 ASP B C 1
ATOM 5571 O O . ASP B 1 56 ? 14.766 -0.819 18.312 1 97.25 56 ASP B O 1
ATOM 5575 N N . ARG B 1 57 ? 13.375 0.531 19.578 1 96.19 57 ARG B N 1
ATOM 5576 C CA . ARG B 1 57 ? 12.227 0.473 18.672 1 96.19 57 ARG B CA 1
ATOM 5577 C C . ARG B 1 57 ? 11.641 1.862 18.438 1 96.19 57 ARG B C 1
ATOM 5579 O O . ARG B 1 57 ? 10.461 1.997 18.125 1 96.19 57 ARG B O 1
ATOM 5586 N N . ASP B 1 58 ? 12.453 2.941 18.547 1 95.06 58 ASP B N 1
ATOM 5587 C CA . ASP B 1 58 ? 11.984 4.32 18.469 1 95.06 58 ASP B CA 1
ATOM 5588 C C . ASP B 1 58 ? 12.266 4.91 17.078 1 95.06 58 ASP B C 1
ATOM 5590 O O . ASP B 1 58 ? 12.375 6.129 16.938 1 95.06 58 ASP B O 1
ATOM 5594 N N . MET B 1 59 ? 12.398 3.988 16.094 1 94.38 59 MET B N 1
ATOM 5595 C CA . MET B 1 59 ? 12.82 4.477 14.781 1 94.38 59 MET B CA 1
ATOM 5596 C C . MET B 1 59 ? 11.773 5.41 14.188 1 94.38 59 MET B C 1
ATOM 5598 O O . MET B 1 59 ? 12.109 6.309 13.414 1 94.38 59 MET B O 1
ATOM 5602 N N . VAL B 1 60 ? 10.5 5.406 14.523 1 93.88 60 VAL B N 1
ATOM 5603 C CA . VAL B 1 60 ? 9.422 6.164 13.898 1 93.88 60 VAL B CA 1
ATOM 5604 C C . VAL B 1 60 ? 9.516 7.633 14.312 1 93.88 60 VAL B C 1
ATOM 5606 O O . VAL B 1 60 ? 8.922 8.5 13.672 1 93.88 60 VAL B O 1
ATOM 5609 N N . TYR B 1 61 ? 10.289 7.938 15.461 1 96.62 61 TYR B N 1
ATOM 5610 C CA . TYR B 1 61 ? 10.43 9.305 15.953 1 96.62 61 TYR B CA 1
ATOM 5611 C C . TYR B 1 61 ? 11.625 10 15.305 1 96.62 61 TYR B C 1
ATOM 5613 O O . TYR B 1 61 ? 11.883 11.172 15.57 1 96.62 61 TYR B O 1
ATOM 5621 N N . ARG B 1 62 ? 12.312 9.273 14.359 1 97.25 62 ARG B N 1
ATOM 5622 C CA . ARG B 1 62 ? 13.562 9.781 13.805 1 97.25 62 ARG B CA 1
ATOM 5623 C C . ARG B 1 62 ? 13.438 10.031 12.312 1 97.25 62 ARG B C 1
ATOM 5625 O O . ARG B 1 62 ? 12.727 9.305 11.609 1 97.25 62 ARG B O 1
ATOM 5632 N N . ASN B 1 63 ? 14.094 11.133 11.844 1 97.31 63 ASN B N 1
ATOM 5633 C CA . ASN B 1 63 ? 14.227 11.336 10.406 1 97.31 63 ASN B CA 1
ATOM 5634 C C . ASN B 1 63 ? 15.352 10.484 9.82 1 97.31 63 ASN B C 1
ATOM 5636 O O . ASN B 1 63 ? 15.977 9.695 10.531 1 97.31 63 ASN B O 1
ATOM 5640 N N . HIS B 1 64 ? 15.719 10.578 8.539 1 97.31 64 HIS B N 1
ATOM 5641 C CA . HIS B 1 64 ? 16.672 9.727 7.832 1 97.31 64 HIS B CA 1
ATOM 5642 C C . HIS B 1 64 ? 18.062 9.836 8.438 1 97.31 64 HIS B C 1
ATOM 5644 O O . HIS B 1 64 ? 18.688 8.82 8.734 1 97.31 64 HIS B O 1
ATOM 5650 N N . SER B 1 65 ? 18.578 11.062 8.648 1 97.44 65 SER B N 1
ATOM 5651 C CA . SER B 1 65 ? 19.906 11.273 9.195 1 97.44 65 SER B CA 1
ATOM 5652 C C . SER B 1 65 ? 20.031 10.664 10.586 1 97.44 65 SER B C 1
ATOM 5654 O O . SER B 1 65 ? 21.031 10.008 10.891 1 97.44 65 SER B O 1
ATOM 5656 N N . GLU B 1 66 ? 18.984 10.859 11.344 1 97.5 66 GLU B N 1
ATOM 5657 C CA . GLU B 1 66 ? 18.984 10.328 12.703 1 97.5 66 GLU B CA 1
ATOM 5658 C C . GLU B 1 66 ? 18.938 8.797 12.695 1 97.5 66 GLU B C 1
ATOM 5660 O O . GLU B 1 66 ? 19.609 8.148 13.5 1 97.5 66 GLU B O 1
ATOM 5665 N N . ARG B 1 67 ? 18.156 8.266 11.883 1 97.44 67 ARG B N 1
ATOM 5666 C CA . ARG B 1 67 ? 18.031 6.812 11.781 1 97.44 67 ARG B CA 1
ATOM 5667 C C . ARG B 1 67 ? 19.328 6.191 11.289 1 97.44 67 ARG B C 1
ATOM 5669 O O . ARG B 1 67 ? 19.734 5.117 11.75 1 97.44 67 ARG B O 1
ATOM 5676 N N . TYR B 1 68 ? 19.984 6.879 10.312 1 98 68 TYR B N 1
ATOM 5677 C CA . TYR B 1 68 ? 21.266 6.395 9.836 1 98 68 TYR B CA 1
ATOM 5678 C C . TYR B 1 68 ? 22.297 6.375 10.961 1 98 68 TYR B C 1
ATOM 5680 O O . TYR B 1 68 ? 22.984 5.367 11.164 1 98 68 TYR B O 1
ATOM 5688 N N . LEU B 1 69 ? 22.391 7.422 11.68 1 97.81 69 LEU B N 1
ATOM 5689 C CA . LEU B 1 69 ? 23.359 7.508 12.766 1 97.81 69 LEU B CA 1
ATOM 5690 C C . LEU B 1 69 ? 23.078 6.445 13.82 1 97.81 69 LEU B C 1
ATOM 5692 O O . LEU B 1 69 ? 24 5.762 14.273 1 97.81 69 LEU B O 1
ATOM 5696 N N . PHE B 1 70 ? 21.844 6.367 14.102 1 98 70 PHE B N 1
ATOM 5697 C CA . PHE B 1 70 ? 21.531 5.355 15.109 1 98 70 PHE B CA 1
ATOM 5698 C C . PHE B 1 70 ? 21.719 3.953 14.547 1 98 70 PHE B C 1
ATOM 5700 O O . PHE B 1 70 ? 22.078 3.027 15.273 1 98 70 PHE B O 1
ATOM 5707 N N . GLY B 1 71 ? 21.438 3.766 13.336 1 97.5 71 GLY B N 1
ATOM 5708 C CA . GLY B 1 71 ? 21.734 2.516 12.656 1 97.5 71 GLY B CA 1
ATOM 5709 C C . GLY B 1 71 ? 23.203 2.131 12.734 1 97.5 71 GLY B C 1
ATOM 5710 O O . GLY B 1 71 ? 23.531 0.956 12.914 1 97.5 71 GLY B O 1
ATOM 5711 N N . LEU B 1 72 ? 24.141 3.102 12.555 1 97.94 72 LEU B N 1
ATOM 5712 C CA . LEU B 1 72 ? 25.578 2.855 12.719 1 97.94 72 LEU B CA 1
ATOM 5713 C C . LEU B 1 72 ? 25.891 2.393 14.141 1 97.94 72 LEU B C 1
ATOM 5715 O O . LEU B 1 72 ? 26.688 1.476 14.336 1 97.94 72 LEU B O 1
ATOM 5719 N N . LYS B 1 73 ? 25.172 3.049 15.086 1 98.06 73 LYS B N 1
ATOM 5720 C CA . LYS B 1 73 ? 25.344 2.664 16.484 1 98.06 73 LYS B CA 1
ATOM 5721 C C . LYS B 1 73 ? 24.922 1.217 16.703 1 98.06 73 LYS B C 1
ATOM 5723 O O . LYS B 1 73 ? 25.656 0.441 17.328 1 98.06 73 LYS B O 1
ATOM 5728 N N . LYS B 1 74 ? 23.812 0.89 16.188 1 98.06 74 LYS B N 1
ATOM 5729 C CA . LYS B 1 74 ? 23.344 -0.488 16.297 1 98.06 74 LYS B CA 1
ATOM 5730 C C . LYS B 1 74 ? 24.297 -1.454 15.609 1 98.06 74 LYS B C 1
ATOM 5732 O O . LYS B 1 74 ? 24.609 -2.521 16.141 1 98.06 74 LYS B O 1
ATOM 5737 N N . ALA B 1 75 ? 24.734 -1.095 14.414 1 97.56 75 ALA B N 1
ATOM 5738 C CA . ALA B 1 75 ? 25.656 -1.952 13.672 1 97.56 75 ALA B CA 1
ATOM 5739 C C . ALA B 1 75 ? 26.938 -2.201 14.461 1 97.56 75 ALA B C 1
ATOM 5741 O O . ALA B 1 75 ? 27.422 -3.334 14.539 1 97.56 75 ALA B O 1
ATOM 5742 N N . PHE B 1 76 ? 27.484 -1.182 15.023 1 97.5 76 PHE B N 1
ATOM 5743 C CA . PHE B 1 76 ? 28.703 -1.288 15.828 1 97.5 76 PHE B CA 1
ATOM 5744 C C . PHE B 1 76 ? 28.484 -2.254 16.984 1 97.5 76 PHE B C 1
ATOM 5746 O O . PHE B 1 76 ? 29.281 -3.178 17.188 1 97.5 76 PHE B O 1
ATOM 5753 N N . HIS B 1 77 ? 27.406 -2.072 17.672 1 97.69 77 HIS B N 1
ATOM 5754 C CA . HIS B 1 77 ? 27.172 -2.902 18.844 1 97.69 77 HIS B CA 1
ATOM 5755 C C . HIS B 1 77 ? 26.828 -4.336 18.438 1 97.69 77 HIS B C 1
ATOM 5757 O O . HIS B 1 77 ? 27.172 -5.281 19.156 1 97.69 77 HIS B O 1
ATOM 5763 N N . TYR B 1 78 ? 26.141 -4.5 17.375 1 96.94 78 TYR B N 1
ATOM 5764 C CA . TYR B 1 78 ? 25.891 -5.832 16.844 1 96.94 78 TYR B CA 1
ATOM 5765 C C . TYR B 1 78 ? 27.203 -6.555 16.531 1 96.94 78 TYR B C 1
ATOM 5767 O O . TYR B 1 78 ? 27.391 -7.711 16.922 1 96.94 78 TYR B O 1
ATOM 5775 N N . VAL B 1 79 ? 28.172 -5.883 15.789 1 96.12 79 VAL B N 1
ATOM 5776 C CA . VAL B 1 79 ? 29.453 -6.477 15.43 1 96.12 79 VAL B CA 1
ATOM 5777 C C . VAL B 1 79 ? 30.203 -6.879 16.703 1 96.12 79 VAL B C 1
ATOM 5779 O O . VAL B 1 79 ? 30.75 -7.984 16.781 1 96.12 79 VAL B O 1
ATOM 5782 N N . LYS B 1 80 ? 30.125 -5.984 17.656 1 95.06 80 LYS B N 1
ATOM 5783 C CA . LYS B 1 80 ? 30.828 -6.285 18.906 1 95.06 80 LYS B CA 1
ATOM 5784 C C . LYS B 1 80 ? 30.203 -7.492 19.609 1 95.06 80 LYS B C 1
ATOM 5786 O O . LYS B 1 80 ? 30.906 -8.367 20.109 1 95.06 80 LYS B O 1
ATOM 5791 N N . MET B 1 81 ? 28.906 -7.484 19.531 1 95.31 81 MET B N 1
ATOM 5792 C CA . MET B 1 81 ? 28.188 -8.594 20.156 1 95.31 81 MET B CA 1
ATOM 5793 C C . MET B 1 81 ? 28.531 -9.914 19.469 1 95.31 81 MET B C 1
ATOM 5795 O O . MET B 1 81 ? 28.781 -10.922 20.125 1 95.31 81 MET B O 1
ATOM 5799 N N . VAL B 1 82 ? 28.562 -9.938 18.219 1 93.94 82 VAL B N 1
ATOM 5800 C CA . VAL B 1 82 ? 28.844 -11.148 17.453 1 93.94 82 VAL B CA 1
ATOM 5801 C C . VAL B 1 82 ? 30.297 -11.57 17.656 1 93.94 82 VAL B C 1
ATOM 5803 O O . VAL B 1 82 ? 30.594 -12.758 17.75 1 93.94 82 VAL B O 1
ATOM 5806 N N . GLN B 1 83 ? 31.25 -10.648 17.703 1 91.12 83 GLN B N 1
ATOM 5807 C CA . GLN B 1 83 ? 32.656 -10.953 17.922 1 91.12 83 GLN B CA 1
ATOM 5808 C C . GLN B 1 83 ? 32.906 -11.547 19.297 1 91.12 83 GLN B C 1
ATOM 5810 O O . GLN B 1 83 ? 33.781 -12.398 19.469 1 91.12 83 GLN B O 1
ATOM 5815 N N . ASP B 1 84 ? 32.094 -11.062 20.203 1 91 84 ASP B N 1
ATOM 5816 C CA . ASP B 1 84 ? 32.25 -11.531 21.578 1 91 84 ASP B CA 1
ATOM 5817 C C . ASP B 1 84 ? 31.578 -12.883 21.781 1 91 84 ASP B C 1
ATOM 5819 O O . ASP B 1 84 ? 31.891 -13.602 22.734 1 91 84 ASP B O 1
ATOM 5823 N N . GLY B 1 85 ? 30.672 -13.07 20.812 1 87.62 85 GLY B N 1
ATOM 5824 C CA . GLY B 1 85 ? 29.922 -14.312 20.969 1 87.62 85 GLY B CA 1
ATOM 5825 C C . GLY B 1 85 ? 30.203 -15.312 19.859 1 87.62 85 GLY B C 1
ATOM 5826 O O . GLY B 1 85 ? 30.969 -15.023 18.938 1 87.62 85 GLY B O 1
ATOM 5827 N N . SER B 1 86 ? 29.734 -16.547 20.125 1 88.88 86 SER B N 1
ATOM 5828 C CA . SER B 1 86 ? 29.859 -17.594 19.109 1 88.88 86 SER B CA 1
ATOM 5829 C C . SER B 1 86 ? 28.516 -17.875 18.453 1 88.88 86 SER B C 1
ATOM 5831 O O . SER B 1 86 ? 27.703 -18.641 18.969 1 88.88 86 SER B O 1
ATOM 5833 N N . TYR B 1 87 ? 28.266 -17.156 17.391 1 93.38 87 TYR B N 1
ATOM 5834 C CA . TYR B 1 87 ? 27 -17.312 16.656 1 93.38 87 TYR B CA 1
ATOM 5835 C C . TYR B 1 87 ? 27.25 -17.844 15.258 1 93.38 87 TYR B C 1
ATOM 5837 O O . TYR B 1 87 ? 28.172 -17.406 14.562 1 93.38 87 TYR B O 1
ATOM 5845 N N . THR B 1 88 ? 26.391 -18.766 14.898 1 91.88 88 THR B N 1
ATOM 5846 C CA . THR B 1 88 ? 26.438 -19.266 13.531 1 91.88 88 THR B CA 1
ATOM 5847 C C . THR B 1 88 ? 25.875 -18.25 12.555 1 91.88 88 THR B C 1
ATOM 5849 O O . THR B 1 88 ? 25.266 -17.25 12.977 1 91.88 88 THR B O 1
ATOM 5852 N N . ALA B 1 89 ? 26.109 -18.516 11.328 1 84.75 89 ALA B N 1
ATOM 5853 C CA . ALA B 1 89 ? 25.594 -17.594 10.305 1 84.75 89 ALA B CA 1
ATOM 5854 C C . ALA B 1 89 ? 24.078 -17.5 10.359 1 84.75 89 ALA B C 1
ATOM 5856 O O . ALA B 1 89 ? 23.516 -16.422 10.195 1 84.75 89 ALA B O 1
ATOM 5857 N N . GLU B 1 90 ? 23.469 -18.625 10.484 1 88.12 90 GLU B N 1
ATOM 5858 C CA . GLU B 1 90 ? 22.016 -18.656 10.586 1 88.12 90 GLU B CA 1
ATOM 5859 C C . GLU B 1 90 ? 21.531 -17.906 11.82 1 88.12 90 GLU B C 1
ATOM 5861 O O . GLU B 1 90 ? 20.5 -17.203 11.773 1 88.12 90 GLU B O 1
ATOM 5866 N N . GLU B 1 91 ? 22.203 -18.109 12.914 1 94.94 91 GLU B N 1
ATOM 5867 C CA . GLU B 1 91 ? 21.812 -17.406 14.133 1 94.94 91 GLU B CA 1
ATOM 5868 C C . GLU B 1 91 ? 22 -15.898 14 1 94.94 91 GLU B C 1
ATOM 5870 O O . GLU B 1 91 ? 21.203 -15.117 14.5 1 94.94 91 GLU B O 1
ATOM 5875 N N . GLN B 1 92 ? 23.141 -15.5 13.273 1 94.19 92 GLN B N 1
ATOM 5876 C CA . GLN B 1 92 ? 23.375 -14.078 13.023 1 94.19 92 GLN B CA 1
ATOM 5877 C C . GLN B 1 92 ? 22.234 -13.477 12.203 1 94.19 92 GLN B C 1
ATOM 5879 O O . GLN B 1 92 ? 21.828 -12.328 12.438 1 94.19 92 GLN B O 1
ATOM 5884 N N . ALA B 1 93 ? 21.688 -14.297 11.305 1 90.56 93 ALA B N 1
ATOM 5885 C CA . ALA B 1 93 ? 20.547 -13.836 10.516 1 90.56 93 ALA B CA 1
ATOM 5886 C C . ALA B 1 93 ? 19.328 -13.586 11.398 1 90.56 93 ALA B C 1
ATOM 5888 O O . ALA B 1 93 ? 18.609 -12.602 11.211 1 90.56 93 ALA B O 1
ATOM 5889 N N . THR B 1 94 ? 19.094 -14.469 12.32 1 95.44 94 THR B N 1
ATOM 5890 C CA . THR B 1 94 ? 17.984 -14.328 13.266 1 95.44 94 THR B CA 1
ATOM 5891 C C . THR B 1 94 ? 18.172 -13.078 14.125 1 95.44 94 THR B C 1
ATOM 5893 O O . THR B 1 94 ? 17.234 -12.32 14.344 1 95.44 94 THR B O 1
ATOM 5896 N N . LEU B 1 95 ? 19.438 -12.875 14.602 1 97.19 95 LEU B N 1
ATOM 5897 C CA . LEU B 1 95 ? 19.766 -11.711 15.414 1 97.19 95 LEU B CA 1
ATOM 5898 C C . LEU B 1 95 ? 19.531 -10.422 14.641 1 97.19 95 LEU B C 1
ATOM 5900 O O . LEU B 1 95 ? 18.922 -9.484 15.156 1 97.19 95 LEU B O 1
ATOM 5904 N N . LEU B 1 96 ? 19.969 -10.43 13.477 1 95.19 96 LEU B N 1
ATOM 5905 C CA . LEU B 1 96 ? 19.828 -9.242 12.641 1 95.19 96 LEU B CA 1
ATOM 5906 C C . LEU B 1 96 ? 18.359 -8.945 12.359 1 95.19 96 LEU B C 1
ATOM 5908 O O . LEU B 1 96 ? 17.938 -7.785 12.391 1 95.19 96 LEU B O 1
ATOM 5912 N N . ASN B 1 97 ? 17.547 -10 12.078 1 93.94 97 ASN B N 1
ATOM 5913 C CA . ASN B 1 97 ? 16.109 -9.844 11.852 1 93.94 97 ASN B CA 1
ATOM 5914 C C . ASN B 1 97 ? 15.414 -9.242 13.062 1 93.94 97 ASN B C 1
ATOM 5916 O O . ASN B 1 97 ? 14.453 -8.484 12.922 1 93.94 97 ASN B O 1
ATOM 5920 N N . ALA B 1 98 ? 15.922 -9.523 14.273 1 97.31 98 ALA B N 1
ATOM 5921 C CA . ALA B 1 98 ? 15.32 -9.094 15.531 1 97.31 98 ALA B CA 1
ATOM 5922 C C . ALA B 1 98 ? 15.609 -7.617 15.805 1 97.31 98 ALA B C 1
ATOM 5924 O O . ALA B 1 98 ? 15.039 -7.027 16.719 1 97.31 98 ALA B O 1
ATOM 5925 N N . LEU B 1 99 ? 16.453 -6.973 14.953 1 97.12 99 LEU B N 1
ATOM 5926 C CA . LEU B 1 99 ? 16.797 -5.57 15.172 1 97.12 99 LEU B CA 1
ATOM 5927 C C . LEU B 1 99 ? 15.648 -4.656 14.773 1 97.12 99 LEU B C 1
ATOM 5929 O O . LEU B 1 99 ? 15.625 -3.482 15.148 1 97.12 99 LEU B O 1
ATOM 5933 N N . GLY B 1 100 ? 14.742 -5.164 14.008 1 94.38 100 GLY B N 1
ATOM 5934 C CA . GLY B 1 100 ? 13.547 -4.418 13.664 1 94.38 100 GLY B CA 1
ATOM 5935 C C . GLY B 1 100 ? 13.711 -3.551 12.43 1 94.38 100 GLY B C 1
ATOM 5936 O O . GLY B 1 100 ? 12.734 -3.021 11.898 1 94.38 100 GLY B O 1
ATOM 5937 N N . GLU B 1 101 ? 14.883 -3.229 11.938 1 94.12 101 GLU B N 1
ATOM 5938 C CA . GLU B 1 101 ? 15.156 -2.557 10.664 1 94.12 101 GLU B CA 1
ATOM 5939 C C . GLU B 1 101 ? 16.594 -2.812 10.203 1 94.12 101 GLU B C 1
ATOM 5941 O O . GLU B 1 101 ? 17.438 -3.215 11 1 94.12 101 GLU B O 1
ATOM 5946 N N . GLN B 1 102 ? 16.875 -2.633 9.008 1 95.25 102 GLN B N 1
ATOM 5947 C CA . GLN B 1 102 ? 18.188 -2.84 8.438 1 95.25 102 GLN B CA 1
ATOM 5948 C C . GLN B 1 102 ? 19.203 -1.828 8.984 1 95.25 102 GLN B C 1
ATOM 5950 O O . GLN B 1 102 ? 18.812 -0.735 9.406 1 95.25 102 GLN B O 1
ATOM 5955 N N . VAL B 1 103 ? 20.453 -2.238 8.953 1 95.69 103 VAL B N 1
ATOM 5956 C CA . VAL B 1 103 ? 21.531 -1.367 9.422 1 95.69 103 VAL B CA 1
ATOM 5957 C C . VAL B 1 103 ? 22.562 -1.183 8.32 1 95.69 103 VAL B C 1
ATOM 5959 O O . VAL B 1 103 ? 22.609 -1.956 7.355 1 95.69 103 VAL B O 1
ATOM 5962 N N . PRO B 1 104 ? 23.438 -0.253 8.336 1 96.5 104 PRO B N 1
ATOM 5963 C CA . PRO B 1 104 ? 24.328 0.141 7.242 1 96.5 104 PRO B CA 1
ATOM 5964 C C . PRO B 1 104 ? 25.297 -0.968 6.84 1 96.5 104 PRO B C 1
ATOM 5966 O O . PRO B 1 104 ? 25.828 -0.957 5.73 1 96.5 104 PRO B O 1
ATOM 5969 N N . PHE B 1 105 ? 25.625 -1.946 7.648 1 95.5 105 PHE B N 1
ATOM 5970 C CA . PHE B 1 105 ? 26.609 -2.982 7.344 1 95.5 105 PHE B CA 1
ATOM 5971 C C . PHE B 1 105 ? 25.953 -4.148 6.613 1 95.5 105 PHE B C 1
ATOM 5973 O O . PHE B 1 105 ? 26.609 -5.133 6.289 1 95.5 105 PHE B O 1
ATOM 5980 N N . ASP B 1 106 ? 24.703 -3.955 6.258 1 93.75 106 ASP B N 1
ATOM 5981 C CA . ASP B 1 106 ? 23.984 -5.109 5.73 1 93.75 106 ASP B CA 1
ATOM 5982 C C . ASP B 1 106 ? 24.547 -5.539 4.379 1 93.75 106 ASP B C 1
ATOM 5984 O O . ASP B 1 106 ? 24.797 -6.723 4.156 1 93.75 106 ASP B O 1
ATOM 5988 N N . LEU B 1 107 ? 24.828 -4.652 3.514 1 93.56 107 LEU B N 1
ATOM 5989 C CA . LEU B 1 107 ? 25.344 -5.031 2.199 1 93.56 107 LEU B CA 1
ATOM 5990 C C . LEU B 1 107 ? 26.781 -5.512 2.289 1 93.56 107 LEU B C 1
ATOM 5992 O O . LEU B 1 107 ? 27.25 -6.27 1.436 1 93.56 107 LEU B O 1
ATOM 5996 N N . HIS B 1 108 ? 27.547 -5.027 3.307 1 96.12 108 HIS B N 1
ATOM 5997 C CA . HIS B 1 108 ? 28.859 -5.586 3.578 1 96.12 108 HIS B CA 1
ATOM 5998 C C . HIS B 1 108 ? 28.781 -7.094 3.803 1 96.12 108 HIS B C 1
ATOM 6000 O O . HIS B 1 108 ? 29.531 -7.855 3.18 1 96.12 108 HIS B O 1
ATOM 6006 N N . ARG B 1 109 ? 27.828 -7.41 4.543 1 91.88 109 ARG B N 1
ATOM 6007 C CA . ARG B 1 109 ? 27.703 -8.812 4.926 1 91.88 109 ARG B CA 1
ATOM 6008 C C . ARG B 1 109 ? 27.016 -9.617 3.826 1 91.88 109 ARG B C 1
ATOM 6010 O O . ARG B 1 109 ? 27.375 -10.758 3.562 1 91.88 109 ARG B O 1
ATOM 6017 N N . GLU B 1 110 ? 26.094 -8.984 3.189 1 87.12 110 GLU B N 1
ATOM 6018 C CA . GLU B 1 110 ? 25.203 -9.758 2.328 1 87.12 110 GLU B CA 1
ATOM 6019 C C . GLU B 1 110 ? 25.734 -9.797 0.895 1 87.12 110 GLU B C 1
ATOM 6021 O O . GLU B 1 110 ? 25.375 -10.695 0.127 1 87.12 110 GLU B O 1
ATOM 6026 N N . MET B 1 111 ? 26.5 -8.805 0.572 1 89.88 111 MET B N 1
ATOM 6027 C CA . MET B 1 111 ? 26.906 -8.758 -0.828 1 89.88 111 MET B CA 1
ATOM 6028 C C . MET B 1 111 ? 28.438 -8.664 -0.942 1 89.88 111 MET B C 1
ATOM 6030 O O . MET B 1 111 ? 29.047 -9.375 -1.742 1 89.88 111 MET B O 1
ATOM 6034 N N . PHE B 1 112 ? 29.094 -7.883 -0.183 1 95.19 112 PHE B N 1
ATOM 6035 C CA . PHE B 1 112 ? 30.516 -7.637 -0.339 1 95.19 112 PHE B CA 1
ATOM 6036 C C . PHE B 1 112 ? 31.328 -8.883 0.004 1 95.19 112 PHE B C 1
ATOM 6038 O O . PHE B 1 112 ? 32.094 -9.391 -0.825 1 95.19 112 PHE B O 1
ATOM 6045 N N . ILE B 1 113 ? 31.078 -9.406 1.11 1 93.38 113 ILE B N 1
ATOM 6046 C CA . ILE B 1 113 ? 31.844 -10.57 1.555 1 93.38 113 ILE B CA 1
ATOM 6047 C C . ILE B 1 113 ? 31.531 -11.773 0.672 1 93.38 113 ILE B C 1
ATOM 6049 O O . ILE B 1 113 ? 32.438 -12.414 0.135 1 93.38 113 ILE B O 1
ATOM 6053 N N . PRO B 1 114 ? 30.281 -11.93 0.449 1 88.12 114 PRO B N 1
ATOM 6054 C CA . PRO B 1 114 ? 30 -13.078 -0.409 1 88.12 114 PRO B CA 1
ATOM 6055 C C . PRO B 1 114 ? 30.578 -12.93 -1.814 1 88.12 114 PRO B C 1
ATOM 6057 O O . PRO B 1 114 ? 30.953 -13.922 -2.441 1 88.12 114 PRO B O 1
ATOM 6060 N N . THR B 1 115 ? 30.625 -11.773 -2.344 1 90.12 115 THR B N 1
ATOM 6061 C CA . THR B 1 115 ? 31.219 -11.578 -3.66 1 90.12 115 THR B CA 1
ATOM 6062 C C . THR B 1 115 ? 32.688 -11.961 -3.648 1 90.12 115 THR B C 1
ATOM 6064 O O . THR B 1 115 ? 33.188 -12.633 -4.562 1 90.12 115 THR B O 1
ATOM 6067 N N . ILE B 1 116 ? 33.438 -11.578 -2.627 1 94 116 ILE B N 1
ATOM 6068 C CA . ILE B 1 116 ? 34.844 -11.938 -2.529 1 94 116 ILE B CA 1
ATOM 6069 C C . ILE B 1 116 ? 34.969 -13.445 -2.361 1 94 116 ILE B C 1
ATOM 6071 O O . ILE B 1 116 ? 35.844 -14.07 -2.996 1 94 116 ILE B O 1
ATOM 6075 N N . GLU B 1 117 ? 34.062 -13.984 -1.656 1 89.06 117 GLU B N 1
ATOM 6076 C CA . GLU B 1 117 ? 34.125 -15.422 -1.434 1 89.06 117 GLU B CA 1
ATOM 6077 C C . GLU B 1 117 ? 33.875 -16.188 -2.729 1 89.06 117 GLU B C 1
ATOM 6079 O O . GLU B 1 117 ? 34.531 -17.188 -3.004 1 89.06 117 GLU B O 1
ATOM 6084 N N . SER B 1 118 ? 33.031 -15.648 -3.344 1 85 118 SER B N 1
ATOM 6085 C CA . SER B 1 118 ? 32.594 -16.422 -4.496 1 85 118 SER B CA 1
ATOM 6086 C C . SER B 1 118 ? 33.406 -16.078 -5.738 1 85 118 SER B C 1
ATOM 6088 O O . SER B 1 118 ? 33.656 -16.953 -6.578 1 85 118 SER B O 1
ATOM 6090 N N . GLN B 1 119 ? 33.844 -14.883 -5.949 1 87.19 119 GLN B N 1
ATOM 6091 C CA . GLN B 1 119 ? 34.438 -14.445 -7.211 1 87.19 119 GLN B CA 1
ATOM 6092 C C . GLN B 1 119 ? 35.906 -14.133 -7.039 1 87.19 119 GLN B C 1
ATOM 6094 O O . GLN B 1 119 ? 36.625 -13.883 -8.023 1 87.19 119 GLN B O 1
ATOM 6099 N N . GLY B 1 120 ? 36.531 -14.148 -5.871 1 92.81 120 GLY B N 1
ATOM 6100 C CA . GLY B 1 120 ? 37.938 -13.883 -5.637 1 92.81 120 GLY B CA 1
ATOM 6101 C C . GLY B 1 120 ? 38.812 -15.094 -5.848 1 92.81 120 GLY B C 1
ATOM 6102 O O . GLY B 1 120 ? 38.406 -16.234 -5.598 1 92.81 120 GLY B O 1
ATOM 6103 N N . THR B 1 121 ? 39.875 -14.875 -6.305 1 93.44 121 THR B N 1
ATOM 6104 C CA . THR B 1 121 ? 40.906 -15.922 -6.297 1 93.44 121 THR B CA 1
ATOM 6105 C C . THR B 1 121 ? 41.312 -16.266 -4.867 1 93.44 121 THR B C 1
ATOM 6107 O O . THR B 1 121 ? 40.938 -15.57 -3.924 1 93.44 121 THR B O 1
ATOM 6110 N N . ASP B 1 122 ? 42.062 -17.234 -4.742 1 96.12 122 ASP B N 1
ATOM 6111 C CA . ASP B 1 122 ? 42.562 -17.609 -3.422 1 96.12 122 ASP B CA 1
ATOM 6112 C C . ASP B 1 122 ? 43.375 -16.484 -2.795 1 96.12 122 ASP B C 1
ATOM 6114 O O . ASP B 1 122 ? 43.281 -16.219 -1.595 1 96.12 122 ASP B O 1
ATOM 6118 N N . GLU B 1 123 ? 44.188 -15.984 -3.676 1 96.5 123 GLU B N 1
ATOM 6119 C CA . GLU B 1 123 ? 45.031 -14.891 -3.193 1 96.5 123 GLU B CA 1
ATOM 6120 C C . GLU B 1 123 ? 44.188 -13.703 -2.752 1 96.5 123 GLU B C 1
ATOM 6122 O O . GLU B 1 123 ? 44.469 -13.07 -1.73 1 96.5 123 GLU B O 1
ATOM 6127 N N . GLN B 1 124 ? 43.281 -13.383 -3.488 1 95.19 124 GLN B N 1
ATOM 6128 C CA . GLN B 1 124 ? 42.375 -12.273 -3.172 1 95.19 124 GLN B CA 1
ATOM 6129 C C . GLN B 1 124 ? 41.594 -12.539 -1.888 1 95.19 124 GLN B C 1
ATOM 6131 O O . GLN B 1 124 ? 41.438 -11.648 -1.06 1 95.19 124 GLN B O 1
ATOM 6136 N N . ARG B 1 125 ? 41 -13.711 -1.781 1 96.44 125 ARG B N 1
ATOM 6137 C CA . ARG B 1 125 ? 40.312 -14.117 -0.57 1 96.44 125 ARG B CA 1
ATOM 6138 C C . ARG B 1 125 ? 41.188 -13.977 0.659 1 96.44 125 ARG B C 1
ATOM 6140 O O . ARG B 1 125 ? 40.75 -13.453 1.689 1 96.44 125 ARG B O 1
ATOM 6147 N N . ALA B 1 126 ? 42.438 -14.492 0.477 1 97.5 126 ALA B N 1
ATOM 6148 C CA . ALA B 1 126 ? 43.375 -14.438 1.588 1 97.5 126 ALA B CA 1
ATOM 6149 C C . ALA B 1 126 ? 43.656 -12.992 2.004 1 97.5 126 ALA B C 1
ATOM 6151 O O . ALA B 1 126 ? 43.875 -12.711 3.184 1 97.5 126 ALA B O 1
ATOM 6152 N N . LYS B 1 127 ? 43.562 -12.195 1.088 1 96.69 127 LYS B N 1
ATOM 6153 C CA . LYS B 1 127 ? 43.906 -10.797 1.345 1 96.69 127 LYS B CA 1
ATOM 6154 C C . LYS B 1 127 ? 42.719 -10.062 1.965 1 96.69 127 LYS B C 1
ATOM 6156 O O . LYS B 1 127 ? 42.844 -9.391 2.986 1 96.69 127 LYS B O 1
ATOM 6161 N N . TRP B 1 128 ? 41.562 -10.227 1.365 1 95.44 128 TRP B N 1
ATOM 6162 C CA . TRP B 1 128 ? 40.469 -9.305 1.632 1 95.44 128 TRP B CA 1
ATOM 6163 C C . TRP B 1 128 ? 39.531 -9.852 2.707 1 95.44 128 TRP B C 1
ATOM 6165 O O . TRP B 1 128 ? 38.938 -9.086 3.461 1 95.44 128 TRP B O 1
ATOM 6175 N N . LEU B 1 129 ? 39.281 -11.148 2.688 1 96.94 129 LEU B N 1
ATOM 6176 C CA . LEU B 1 129 ? 38.219 -11.711 3.535 1 96.94 129 LEU B CA 1
ATOM 6177 C C . LEU B 1 129 ? 38.531 -11.484 5.012 1 96.94 129 LEU B C 1
ATOM 6179 O O . LEU B 1 129 ? 37.656 -11.133 5.793 1 96.94 129 LEU B O 1
ATOM 6183 N N . PRO B 1 130 ? 39.781 -11.758 5.512 1 94.25 130 PRO B N 1
ATOM 6184 C CA . PRO B 1 130 ? 40.031 -11.492 6.93 1 94.25 130 PRO B CA 1
ATOM 6185 C C . PRO B 1 130 ? 39.781 -10.031 7.305 1 94.25 130 PRO B C 1
ATOM 6187 O O . PRO B 1 130 ? 39.281 -9.75 8.383 1 94.25 130 PRO B O 1
ATOM 6190 N N . LEU B 1 131 ? 40.188 -9.023 6.336 1 96.75 131 LEU B N 1
ATOM 6191 C CA . LEU B 1 131 ? 39.938 -7.605 6.574 1 96.75 131 LEU B CA 1
ATOM 6192 C C . LEU B 1 131 ? 38.438 -7.32 6.637 1 96.75 131 LEU B C 1
ATOM 6194 O O . LEU B 1 131 ? 37.969 -6.574 7.508 1 96.75 131 LEU B O 1
ATOM 6198 N N . ALA B 1 132 ? 37.656 -7.98 5.777 1 96.56 132 ALA B N 1
ATOM 6199 C CA . ALA B 1 132 ? 36.219 -7.754 5.688 1 96.56 132 ALA B CA 1
ATOM 6200 C C . ALA B 1 132 ? 35.5 -8.383 6.871 1 96.56 132 ALA B C 1
ATOM 6202 O O . ALA B 1 132 ? 34.594 -7.766 7.465 1 96.56 132 ALA B O 1
ATOM 6203 N N . SER B 1 133 ? 35.844 -9.539 7.219 1 94 133 SER B N 1
ATOM 6204 C CA . SER B 1 133 ? 35.156 -10.258 8.289 1 94 133 SER B CA 1
ATOM 6205 C C . SER B 1 133 ? 35.375 -9.578 9.641 1 94 133 SER B C 1
ATOM 6207 O O . SER B 1 133 ? 34.531 -9.664 10.523 1 94 133 SER B O 1
ATOM 6209 N N . SER B 1 134 ? 36.594 -8.992 9.727 1 93.81 134 SER B N 1
ATOM 6210 C CA . SER B 1 134 ? 36.906 -8.305 10.977 1 93.81 134 SER B CA 1
ATOM 6211 C C . SER B 1 134 ? 36.438 -6.848 10.93 1 93.81 134 SER B C 1
ATOM 6213 O O . SER B 1 134 ? 36.656 -6.09 11.875 1 93.81 134 SER B O 1
ATOM 6215 N N . TYR B 1 135 ? 35.844 -6.426 9.789 1 96.5 135 TYR B N 1
ATOM 6216 C CA . TYR B 1 135 ? 35.25 -5.102 9.555 1 96.5 135 TYR B CA 1
ATOM 6217 C C . TYR B 1 135 ? 36.344 -4.035 9.562 1 96.5 135 TYR B C 1
ATOM 6219 O O . TYR B 1 135 ? 36.094 -2.867 9.859 1 96.5 135 TYR B O 1
ATOM 6227 N N . ARG B 1 136 ? 37.5 -4.504 9.328 1 97.06 136 ARG B N 1
ATOM 6228 C CA . ARG B 1 136 ? 38.562 -3.527 9.125 1 97.06 136 ARG B CA 1
ATOM 6229 C C . ARG B 1 136 ? 38.406 -2.816 7.781 1 97.06 136 ARG B C 1
ATOM 6231 O O . ARG B 1 136 ? 39 -1.761 7.559 1 97.06 136 ARG B O 1
ATOM 6238 N N . ILE B 1 137 ? 37.688 -3.436 6.918 1 97.31 137 ILE B N 1
ATOM 6239 C CA . ILE B 1 137 ? 37.094 -2.773 5.75 1 97.31 137 ILE B CA 1
ATOM 6240 C C . ILE B 1 137 ? 35.594 -3.059 5.68 1 97.31 137 ILE B C 1
ATOM 6242 O O . ILE B 1 137 ? 35.156 -4.133 6.086 1 97.31 137 ILE B O 1
ATOM 6246 N N . ILE B 1 138 ? 34.906 -2.146 5.258 1 97.75 138 ILE B N 1
ATOM 6247 C CA . ILE B 1 138 ? 33.469 -2.25 5.09 1 97.75 138 ILE B CA 1
ATOM 6248 C C . ILE B 1 138 ? 33.094 -1.979 3.633 1 97.75 138 ILE B C 1
ATOM 6250 O O . ILE B 1 138 ? 33.438 -0.931 3.082 1 97.75 138 ILE B O 1
ATOM 6254 N N . GLY B 1 139 ? 32.406 -3.004 3.127 1 97.62 139 GLY B N 1
ATOM 6255 C CA . GLY B 1 139 ? 32.219 -2.936 1.686 1 97.62 139 GLY B CA 1
ATOM 6256 C C . GLY B 1 139 ? 30.781 -2.729 1.271 1 97.62 139 GLY B C 1
ATOM 6257 O O . GLY B 1 139 ? 29.875 -3.031 2.033 1 97.62 139 GLY B O 1
ATOM 6258 N N . ALA B 1 140 ? 30.578 -2.115 0.115 1 97.38 140 ALA B N 1
ATOM 6259 C CA . ALA B 1 140 ? 29.328 -2.016 -0.625 1 97.38 140 ALA B CA 1
ATOM 6260 C C . ALA B 1 140 ? 29.406 -2.768 -1.95 1 97.38 140 ALA B C 1
ATOM 6262 O O . ALA B 1 140 ? 30.469 -3.307 -2.301 1 97.38 140 ALA B O 1
ATOM 6263 N N . TYR B 1 141 ? 28.281 -2.951 -2.576 1 95 141 TYR B N 1
ATOM 6264 C CA . TYR B 1 141 ? 28.188 -3.562 -3.898 1 95 141 TYR B CA 1
ATOM 6265 C C . TYR B 1 141 ? 27.578 -2.594 -4.906 1 95 141 TYR B C 1
ATOM 6267 O O . TYR B 1 141 ? 26.359 -2.41 -4.941 1 95 141 TYR B O 1
ATOM 6275 N N . ALA B 1 142 ? 28.422 -2.023 -5.66 1 96.88 142 ALA B N 1
ATOM 6276 C CA . ALA B 1 142 ? 28.047 -0.893 -6.504 1 96.88 142 ALA B CA 1
ATOM 6277 C C . ALA B 1 142 ? 27.875 -1.327 -7.957 1 96.88 142 ALA B C 1
ATOM 6279 O O . ALA B 1 142 ? 28.766 -1.134 -8.781 1 96.88 142 ALA B O 1
ATOM 6280 N N . GLN B 1 143 ? 26.781 -1.805 -8.258 1 94.94 143 GLN B N 1
ATOM 6281 C CA . GLN B 1 143 ? 26.469 -2.266 -9.609 1 94.94 143 GLN B CA 1
ATOM 6282 C C . GLN B 1 143 ? 25.531 -1.281 -10.32 1 94.94 143 GLN B C 1
ATOM 6284 O O . GLN B 1 143 ? 25.891 -0.75 -11.375 1 94.94 143 GLN B O 1
ATOM 6289 N N . THR B 1 144 ? 24.438 -0.957 -9.719 1 96.06 144 THR B N 1
ATOM 6290 C CA . THR B 1 144 ? 23.391 -0.144 -10.336 1 96.06 144 THR B CA 1
ATOM 6291 C C . THR B 1 144 ? 23.891 1.278 -10.578 1 96.06 144 THR B C 1
ATOM 6293 O O . THR B 1 144 ? 24.578 1.855 -9.734 1 96.06 144 THR B O 1
ATOM 6296 N N . GLU B 1 145 ? 23.594 1.721 -11.773 1 97.25 145 GLU B N 1
ATOM 6297 C CA . GLU B 1 145 ? 23.938 3.096 -12.125 1 97.25 145 GLU B CA 1
ATOM 6298 C C . GLU B 1 145 ? 22.688 3.957 -12.273 1 97.25 145 GLU B C 1
ATOM 6300 O O . GLU B 1 145 ? 21.578 3.434 -12.383 1 97.25 145 GLU B O 1
ATOM 6305 N N . LEU B 1 146 ? 22.828 5.164 -12.227 1 97.31 146 LEU B N 1
ATOM 6306 C CA . LEU B 1 146 ? 21.75 6.137 -12.367 1 97.31 146 LEU B CA 1
ATOM 6307 C C . LEU B 1 146 ? 20.969 5.91 -13.664 1 97.31 146 LEU B C 1
ATOM 6309 O O . LEU B 1 146 ? 19.75 5.984 -13.688 1 97.31 146 LEU B O 1
ATOM 6313 N N . GLY B 1 147 ? 21.703 5.586 -14.719 1 95.31 147 GLY B N 1
ATOM 6314 C CA . GLY B 1 147 ? 21.094 5.402 -16.031 1 95.31 147 GLY B CA 1
ATOM 6315 C C . GLY B 1 147 ? 20.656 3.975 -16.281 1 95.31 147 GLY B C 1
ATOM 6316 O O . GLY B 1 147 ? 19.797 3.729 -17.141 1 95.31 147 GLY B O 1
ATOM 6317 N N . HIS B 1 148 ? 21.266 3.012 -15.641 1 93.69 148 HIS B N 1
ATOM 6318 C CA . HIS B 1 148 ? 20.953 1.61 -15.898 1 93.69 148 HIS B CA 1
ATOM 6319 C C . HIS B 1 148 ? 20.781 0.831 -14.602 1 93.69 148 HIS B C 1
ATOM 6321 O O . HIS B 1 148 ? 21.688 0.797 -13.773 1 93.69 148 HIS B O 1
ATOM 6327 N N . GLY B 1 149 ? 19.625 0.275 -14.391 1 89.81 149 GLY B N 1
ATOM 6328 C CA . GLY B 1 149 ? 19.328 -0.594 -13.266 1 89.81 149 GLY B CA 1
ATOM 6329 C C . GLY B 1 149 ? 19.125 -2.045 -13.672 1 89.81 149 GLY B C 1
ATOM 6330 O O . GLY B 1 149 ? 20.094 -2.82 -13.688 1 89.81 149 GLY B O 1
ATOM 6331 N N . SER B 1 150 ? 18.094 -2.414 -14.25 1 85.75 150 SER B N 1
ATOM 6332 C CA . SER B 1 150 ? 17.797 -3.777 -14.68 1 85.75 150 SER B CA 1
ATOM 6333 C C . SER B 1 150 ? 18.719 -4.223 -15.805 1 85.75 150 SER B C 1
ATOM 6335 O O . SER B 1 150 ? 19.062 -5.402 -15.906 1 85.75 150 SER B O 1
ATOM 6337 N N . ASN B 1 151 ? 19.125 -3.328 -16.641 1 88.5 151 ASN B N 1
ATOM 6338 C CA . ASN B 1 151 ? 20.047 -3.633 -17.734 1 88.5 151 ASN B CA 1
ATOM 6339 C C . ASN B 1 151 ? 21.5 -3.486 -17.297 1 88.5 151 ASN B C 1
ATOM 6341 O O . ASN B 1 151 ? 22.172 -2.52 -17.672 1 88.5 151 ASN B O 1
ATOM 6345 N N . VAL B 1 152 ? 22 -4.371 -16.734 1 87.12 152 VAL B N 1
ATOM 6346 C CA . VAL B 1 152 ? 23.359 -4.363 -16.219 1 87.12 152 VAL B CA 1
ATOM 6347 C C . VAL B 1 152 ? 24.344 -4.277 -17.359 1 87.12 152 VAL B C 1
ATOM 6349 O O . VAL B 1 152 ? 25.406 -3.652 -17.234 1 87.12 152 VAL B O 1
ATOM 6352 N N . GLN B 1 153 ? 23.984 -5.004 -18.359 1 87.5 153 GLN B N 1
ATOM 6353 C CA . GLN B 1 153 ? 24.891 -5.012 -19.5 1 87.5 153 GLN B CA 1
ATOM 6354 C C . GLN B 1 153 ? 25.031 -3.613 -20.094 1 87.5 153 GLN B C 1
ATOM 6356 O O . GLN B 1 153 ? 25.922 -3.365 -20.906 1 87.5 153 GLN B O 1
ATOM 6361 N N . GLY B 1 154 ? 24.188 -2.695 -19.734 1 90.31 154 GLY B N 1
ATOM 6362 C CA . GLY B 1 154 ? 24.234 -1.345 -20.281 1 90.31 154 GLY B CA 1
ATOM 6363 C C . GLY B 1 154 ? 24.984 -0.37 -19.391 1 90.31 154 GLY B C 1
ATOM 6364 O O . GLY B 1 154 ? 25.031 0.827 -19.672 1 90.31 154 GLY B O 1
ATOM 6365 N N . ILE B 1 155 ? 25.641 -0.806 -18.359 1 94.25 155 ILE B N 1
ATOM 6366 C CA . ILE B 1 155 ? 26.359 0.074 -17.453 1 94.25 155 ILE B CA 1
ATOM 6367 C C . ILE B 1 155 ? 27.453 0.817 -18.219 1 94.25 155 ILE B C 1
ATOM 6369 O O . ILE B 1 155 ? 28.016 0.292 -19.188 1 94.25 155 ILE B O 1
ATOM 6373 N N . GLU B 1 156 ? 27.859 1.995 -17.703 1 95.75 156 GLU B N 1
ATOM 6374 C CA . GLU B 1 156 ? 28.719 2.891 -18.453 1 95.75 156 GLU B CA 1
ATOM 6375 C C . GLU B 1 156 ? 30.078 3.053 -17.781 1 95.75 156 GLU B C 1
ATOM 6377 O O . GLU B 1 156 ? 31.047 3.484 -18.422 1 95.75 156 GLU B O 1
ATOM 6382 N N . THR B 1 157 ? 30.188 2.645 -16.547 1 97.44 157 THR B N 1
ATOM 6383 C CA . THR B 1 157 ? 31.5 2.709 -15.891 1 97.44 157 THR B CA 1
ATOM 6384 C C . THR B 1 157 ? 32.5 1.766 -16.562 1 97.44 157 THR B C 1
ATOM 6386 O O . THR B 1 157 ? 32.156 0.631 -16.906 1 97.44 157 THR B O 1
ATOM 6389 N N . THR B 1 158 ? 33.75 2.344 -16.75 1 97.62 158 THR B N 1
ATOM 6390 C CA . THR B 1 158 ? 34.719 1.546 -17.469 1 97.62 158 THR B CA 1
ATOM 6391 C C . THR B 1 158 ? 35.906 1.209 -16.562 1 97.62 158 THR B C 1
ATOM 6393 O O . THR B 1 158 ? 36.156 1.91 -15.578 1 97.62 158 THR B O 1
ATOM 6396 N N . ALA B 1 159 ? 36.5 0.176 -16.844 1 97.25 159 ALA B N 1
ATOM 6397 C CA . ALA B 1 159 ? 37.812 -0.245 -16.312 1 97.25 159 ALA B CA 1
ATOM 6398 C C . ALA B 1 159 ? 38.781 -0.506 -17.453 1 97.25 159 ALA B C 1
ATOM 6400 O O . ALA B 1 159 ? 38.781 -1.572 -18.062 1 97.25 159 ALA B O 1
ATOM 6401 N N . THR B 1 160 ? 39.625 0.459 -17.672 1 97.44 160 THR B N 1
ATOM 6402 C CA . THR B 1 160 ? 40.625 0.341 -18.719 1 97.44 160 THR B CA 1
ATOM 6403 C C . THR B 1 160 ? 41.938 -0.19 -18.156 1 97.44 160 THR B C 1
ATOM 6405 O O . THR B 1 160 ? 42.438 0.312 -17.141 1 97.44 160 THR B O 1
ATOM 6408 N N . TYR B 1 161 ? 42.5 -1.103 -18.797 1 94.25 161 TYR B N 1
ATOM 6409 C CA . TYR B 1 161 ? 43.75 -1.706 -18.328 1 94.25 161 TYR B CA 1
ATOM 6410 C C . TYR B 1 161 ? 44.969 -0.975 -18.906 1 94.25 161 TYR B C 1
ATOM 6412 O O . TYR B 1 161 ? 45.062 -0.783 -20.109 1 94.25 161 TYR B O 1
ATOM 6420 N N . ASP B 1 162 ? 45.812 -0.63 -18.047 1 94.06 162 ASP B N 1
ATOM 6421 C CA . ASP B 1 162 ? 47.094 -0.047 -18.391 1 94.06 162 ASP B CA 1
ATOM 6422 C C . ASP B 1 162 ? 48.219 -1.057 -18.203 1 94.06 162 ASP B C 1
ATOM 6424 O O . ASP B 1 162 ? 48.656 -1.312 -17.078 1 94.06 162 ASP B O 1
ATOM 6428 N N . LYS B 1 163 ? 48.781 -1.489 -19.203 1 92.38 163 LYS B N 1
ATOM 6429 C CA . LYS B 1 163 ? 49.781 -2.541 -19.188 1 92.38 163 LYS B CA 1
ATOM 6430 C C . LYS B 1 163 ? 51.094 -2.055 -18.547 1 92.38 163 LYS B C 1
ATOM 6432 O O . LYS B 1 163 ? 51.75 -2.816 -17.859 1 92.38 163 LYS B O 1
ATOM 6437 N N . SER B 1 164 ? 51.312 -0.932 -18.938 1 90.44 164 SER B N 1
ATOM 6438 C CA . SER B 1 164 ? 52.594 -0.385 -18.5 1 90.44 164 SER B CA 1
ATOM 6439 C C . SER B 1 164 ? 52.719 -0.376 -16.984 1 90.44 164 SER B C 1
ATOM 6441 O O . SER B 1 164 ? 53.781 -0.64 -16.438 1 90.44 164 SER B O 1
ATOM 6443 N N . THR B 1 165 ? 51.594 -0.174 -16.359 1 89.31 165 THR B N 1
ATOM 6444 C CA . THR B 1 165 ? 51.656 -0.096 -14.906 1 89.31 165 THR B CA 1
ATOM 6445 C C . THR B 1 165 ? 50.938 -1.295 -14.273 1 89.31 165 THR B C 1
ATOM 6447 O O . THR B 1 165 ? 51 -1.495 -13.062 1 89.31 165 THR B O 1
ATOM 6450 N N . GLN B 1 166 ? 50.25 -1.902 -15.078 1 92.62 166 GLN B N 1
ATOM 6451 C CA . GLN B 1 166 ? 49.469 -3.047 -14.648 1 92.62 166 GLN B CA 1
ATOM 6452 C C . GLN B 1 166 ? 48.406 -2.629 -13.641 1 92.62 166 GLN B C 1
ATOM 6454 O O . GLN B 1 166 ? 48.281 -3.227 -12.562 1 92.62 166 GLN B O 1
ATOM 6459 N N . GLU B 1 167 ? 47.688 -1.757 -14.023 1 96.25 167 GLU B N 1
ATOM 6460 C CA . GLU B 1 167 ? 46.562 -1.203 -13.25 1 96.25 167 GLU B CA 1
ATOM 6461 C C . GLU B 1 167 ? 45.312 -1.019 -14.117 1 96.25 167 GLU B C 1
ATOM 6463 O O . GLU B 1 167 ? 45.438 -0.916 -15.344 1 96.25 167 GLU B O 1
ATOM 6468 N N . PHE B 1 168 ? 44.312 -1.023 -13.406 1 97.12 168 PHE B N 1
ATOM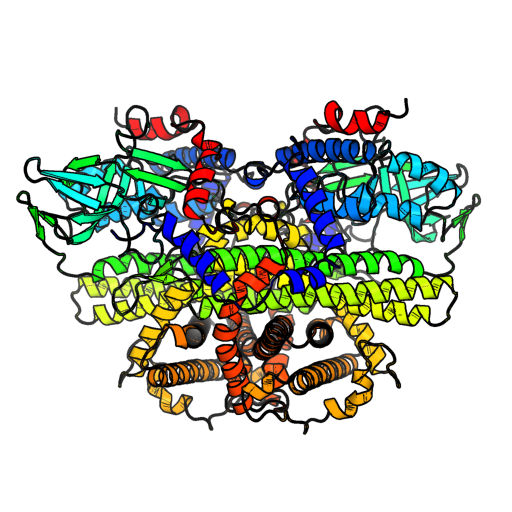 6469 C CA . PHE B 1 168 ? 43.062 -0.602 -14.055 1 97.12 168 PHE B CA 1
ATOM 6470 C C . PHE B 1 168 ? 42.75 0.848 -13.711 1 97.12 168 PHE B C 1
ATOM 6472 O O . PHE B 1 168 ? 42.969 1.291 -12.586 1 97.12 168 PHE B O 1
ATOM 6479 N N . VAL B 1 169 ? 42.219 1.508 -14.688 1 97.38 169 VAL B N 1
ATOM 6480 C CA . VAL B 1 169 ? 41.719 2.859 -14.484 1 97.38 169 VAL B CA 1
ATOM 6481 C C . VAL B 1 169 ? 40.188 2.842 -14.508 1 97.38 169 VAL B C 1
ATOM 6483 O O . VAL B 1 169 ? 39.562 2.648 -15.562 1 97.38 169 VAL B O 1
ATOM 6486 N N . ILE B 1 170 ? 39.531 3.018 -13.383 1 98 170 ILE B N 1
ATOM 6487 C CA . ILE B 1 170 ? 38.094 3.049 -13.234 1 98 170 ILE B CA 1
ATOM 6488 C C . ILE B 1 170 ? 37.562 4.469 -13.469 1 98 170 ILE B C 1
ATOM 6490 O O . ILE B 1 170 ? 38.062 5.418 -12.844 1 98 170 ILE B O 1
ATOM 6494 N N . HIS B 1 171 ? 36.594 4.562 -14.383 1 98.25 171 HIS B N 1
ATOM 6495 C CA . HIS B 1 171 ? 36.156 5.887 -14.781 1 98.25 171 HIS B CA 1
ATOM 6496 C C . HIS B 1 171 ? 34.656 5.891 -15.07 1 98.25 171 HIS B C 1
ATOM 6498 O O . HIS B 1 171 ? 34.125 4.969 -15.711 1 98.25 171 HIS B O 1
ATOM 6504 N N . SER B 1 172 ? 33.969 6.848 -14.5 1 98 172 SER B N 1
ATOM 6505 C CA . SER B 1 172 ? 32.594 7.145 -14.828 1 98 172 SER B CA 1
ATOM 6506 C C . SER B 1 172 ? 32.469 8.25 -15.875 1 98 172 SER B C 1
ATOM 6508 O O . SER B 1 172 ? 32.5 9.438 -15.539 1 98 172 SER B O 1
ATOM 6510 N N . PRO B 1 173 ? 32.281 7.797 -17.219 1 95.12 173 PRO B N 1
ATOM 6511 C CA . PRO B 1 173 ? 32.469 8.75 -18.312 1 95.12 173 PRO B CA 1
ATOM 6512 C C . PRO B 1 173 ? 31.297 9.711 -18.484 1 95.12 173 PRO B C 1
ATOM 6514 O O . PRO B 1 173 ? 31.438 10.75 -19.125 1 95.12 173 PRO B O 1
ATOM 6517 N N . THR B 1 174 ? 30.172 9.289 -17.906 1 96.94 174 THR B N 1
ATOM 6518 C CA . THR B 1 174 ? 29 10.125 -18.078 1 96.94 174 THR B CA 1
ATOM 6519 C C . THR B 1 174 ? 28.312 10.398 -16.75 1 96.94 174 THR B C 1
ATOM 6521 O O . THR B 1 174 ? 28.625 9.758 -15.742 1 96.94 174 THR B O 1
ATOM 6524 N N . LEU B 1 175 ? 27.359 11.328 -16.797 1 96.31 175 LEU B N 1
ATOM 6525 C CA . LEU B 1 175 ? 26.609 11.633 -15.586 1 96.31 175 LEU B CA 1
ATOM 6526 C C . LEU B 1 175 ? 25.859 10.406 -15.094 1 96.31 175 LEU B C 1
ATOM 6528 O O . LEU B 1 175 ? 25.797 10.148 -13.891 1 96.31 175 LEU B O 1
ATOM 6532 N N . THR B 1 176 ? 25.391 9.656 -16.016 1 97.31 176 THR B N 1
ATOM 6533 C CA . THR B 1 176 ? 24.484 8.562 -15.688 1 97.31 176 THR B CA 1
ATOM 6534 C C . THR B 1 176 ? 25.266 7.293 -15.367 1 97.31 176 THR B C 1
ATOM 6536 O O . THR B 1 176 ? 24.688 6.281 -14.969 1 97.31 176 THR B O 1
ATOM 6539 N N . SER B 1 177 ? 26.562 7.316 -15.562 1 97.38 177 SER B N 1
ATOM 6540 C CA . SER B 1 177 ? 27.391 6.176 -15.188 1 97.38 177 SER B CA 1
ATOM 6541 C C . SER B 1 177 ? 27.656 6.156 -13.688 1 97.38 177 SER B C 1
ATOM 6543 O O . SER B 1 177 ? 28.25 5.203 -13.164 1 97.38 177 SER B O 1
ATOM 6545 N N . ARG B 1 178 ? 27.141 7.09 -13.008 1 97.5 178 ARG B N 1
ATOM 6546 C CA . ARG B 1 178 ? 27.234 7.117 -11.547 1 97.5 178 ARG B CA 1
ATOM 6547 C C . ARG B 1 178 ? 26.531 5.91 -10.93 1 97.5 178 ARG B C 1
ATOM 6549 O O . ARG B 1 178 ? 25.422 5.578 -11.312 1 97.5 178 ARG B O 1
ATOM 6556 N N . LYS B 1 179 ? 27.297 5.273 -10.109 1 97.94 179 LYS B N 1
ATOM 6557 C CA . LYS B 1 179 ? 26.625 4.234 -9.328 1 97.94 179 LYS B CA 1
ATOM 6558 C C . LYS B 1 179 ? 25.562 4.836 -8.422 1 97.94 179 LYS B C 1
ATOM 6560 O O . LYS B 1 179 ? 25.766 5.883 -7.809 1 97.94 179 LYS B O 1
ATOM 6565 N N . TRP B 1 180 ? 24.469 4.18 -8.391 1 97.81 180 TRP B N 1
ATOM 6566 C CA . TRP B 1 180 ? 23.297 4.719 -7.719 1 97.81 180 TRP B CA 1
ATOM 6567 C C . TRP B 1 180 ? 22.531 3.623 -6.973 1 97.81 180 TRP B C 1
ATOM 6569 O O . TRP B 1 180 ? 22.25 2.568 -7.539 1 97.81 180 TRP B O 1
ATOM 6579 N N . TRP B 1 181 ? 22.25 3.764 -5.57 1 96.69 181 TRP B N 1
ATOM 6580 C CA . TRP B 1 181 ? 21.375 2.92 -4.754 1 96.69 181 TRP B CA 1
ATOM 6581 C C . TRP B 1 181 ? 22.203 2.008 -3.848 1 96.69 181 TRP B C 1
ATOM 6583 O O . TRP B 1 181 ? 21.672 1.451 -2.879 1 96.69 181 TRP B O 1
ATOM 6593 N N . PRO B 1 182 ? 23.5 1.557 -4.234 1 97.06 182 PRO B N 1
ATOM 6594 C CA . PRO B 1 182 ? 24.125 0.562 -3.357 1 97.06 182 PRO B CA 1
ATOM 6595 C C . PRO B 1 182 ? 24.062 0.96 -1.885 1 97.06 182 PRO B C 1
ATOM 6597 O O . PRO B 1 182 ? 24.453 2.076 -1.531 1 97.06 182 PRO B O 1
ATOM 6600 N N . GLY B 1 183 ? 23.547 0.088 -1.105 1 96.56 183 GLY B N 1
ATOM 6601 C CA . GLY B 1 183 ? 23.484 0.3 0.331 1 96.56 183 GLY B CA 1
ATOM 6602 C C . GLY B 1 183 ? 24.844 0.371 0.997 1 96.56 183 GLY B C 1
ATOM 6603 O O . GLY B 1 183 ? 25.734 -0.401 0.662 1 96.56 183 GLY B O 1
ATOM 6604 N N . GLY B 1 184 ? 25.047 1.292 1.893 1 97.81 184 GLY B N 1
ATOM 6605 C CA . GLY B 1 184 ? 26.281 1.489 2.629 1 97.81 184 GLY B CA 1
ATOM 6606 C C . GLY B 1 184 ? 27.297 2.324 1.876 1 97.81 184 GLY B C 1
ATOM 6607 O O . GLY B 1 184 ? 28.297 2.762 2.449 1 97.81 184 GLY B O 1
ATOM 6608 N N . LEU B 1 185 ? 27.047 2.582 0.621 1 97.69 185 LEU B N 1
ATOM 6609 C CA . LEU B 1 185 ? 28.031 3.223 -0.243 1 97.69 185 LEU B CA 1
ATOM 6610 C C . LEU B 1 185 ? 28.109 4.719 0.041 1 97.69 185 LEU B C 1
ATOM 6612 O O . LEU B 1 185 ? 29.188 5.309 -0.024 1 97.69 185 LEU B O 1
ATOM 6616 N N . GLY B 1 186 ? 27.062 5.293 0.418 1 97.81 186 GLY B N 1
ATOM 6617 C CA . GLY B 1 186 ? 26.984 6.742 0.5 1 97.81 186 GLY B CA 1
ATOM 6618 C C . GLY B 1 186 ? 27.875 7.328 1.572 1 97.81 186 GLY B C 1
ATOM 6619 O O . GLY B 1 186 ? 28.578 8.312 1.333 1 97.81 186 GLY B O 1
ATOM 6620 N N . LYS B 1 187 ? 27.922 6.715 2.697 1 97.94 187 LYS B N 1
ATOM 6621 C CA . LYS B 1 187 ? 28.656 7.305 3.816 1 97.94 187 LYS B CA 1
ATOM 6622 C C . LYS B 1 187 ? 29.469 6.246 4.555 1 97.94 187 LYS B C 1
ATOM 6624 O O . LYS B 1 187 ? 30.484 6.559 5.164 1 97.94 187 LYS B O 1
ATOM 6629 N N . THR B 1 188 ? 29.125 4.953 4.406 1 98.31 188 THR B N 1
ATOM 6630 C CA . THR B 1 188 ? 29.578 3.955 5.367 1 98.31 188 THR B CA 1
ATOM 6631 C C . THR B 1 188 ? 30.766 3.176 4.816 1 98.31 188 THR B C 1
ATOM 6633 O O . THR B 1 188 ? 31.797 3.043 5.484 1 98.31 188 THR B O 1
ATOM 6636 N N . ALA B 1 189 ? 30.703 2.748 3.703 1 98.31 189 ALA B N 1
ATOM 6637 C CA . ALA B 1 189 ? 31.641 1.77 3.15 1 98.31 189 ALA B CA 1
ATOM 6638 C C . ALA B 1 189 ? 33 2.395 2.91 1 98.31 189 ALA B C 1
ATOM 6640 O O . ALA B 1 189 ? 33.125 3.568 2.545 1 98.31 189 ALA B O 1
ATOM 6641 N N . THR B 1 190 ? 34.094 1.596 3.027 1 98.25 190 THR B N 1
ATOM 6642 C CA . THR B 1 190 ? 35.469 1.979 2.697 1 98.25 190 THR B CA 1
ATOM 6643 C C . THR B 1 190 ? 35.875 1.409 1.342 1 98.25 190 THR B C 1
ATOM 6645 O O . THR B 1 190 ? 36.781 1.921 0.699 1 98.25 190 THR B O 1
ATOM 6648 N N . HIS B 1 191 ? 35.219 0.408 1.056 1 98.5 191 HIS B N 1
ATOM 6649 C CA . HIS B 1 191 ? 35.469 -0.259 -0.217 1 98.5 191 HIS B CA 1
ATOM 6650 C C . HIS B 1 191 ? 34.156 -0.621 -0.917 1 98.5 191 HIS B C 1
ATOM 6652 O O . HIS B 1 191 ? 33.094 -0.646 -0.288 1 98.5 191 HIS B O 1
ATOM 6658 N N . ALA B 1 192 ? 34.312 -0.919 -2.152 1 98.31 192 ALA B N 1
ATOM 6659 C CA . ALA B 1 192 ? 33.156 -1.394 -2.908 1 98.31 192 ALA B CA 1
ATOM 6660 C C . ALA B 1 192 ? 33.562 -2.385 -3.99 1 98.31 192 ALA B C 1
ATOM 6662 O O . ALA B 1 192 ? 34.656 -2.277 -4.547 1 98.31 192 ALA B O 1
ATOM 6663 N N . ILE B 1 193 ? 32.688 -3.379 -4.172 1 96.81 193 ILE B N 1
ATOM 6664 C CA . ILE B 1 193 ? 32.719 -4.102 -5.438 1 96.81 193 ILE B CA 1
ATOM 6665 C C . ILE B 1 193 ? 32.062 -3.268 -6.527 1 96.81 193 ILE B C 1
ATOM 6667 O O . ILE B 1 193 ? 30.844 -3.076 -6.516 1 96.81 193 ILE B O 1
ATOM 6671 N N . VAL B 1 194 ? 32.875 -2.805 -7.348 1 97.81 194 VAL B N 1
ATOM 6672 C CA . VAL B 1 194 ? 32.406 -1.945 -8.43 1 97.81 194 VAL B CA 1
ATOM 6673 C C . VAL B 1 194 ? 32.25 -2.762 -9.711 1 97.81 194 VAL B C 1
ATOM 6675 O O . VAL B 1 194 ? 33.219 -3.402 -10.164 1 97.81 194 VAL B O 1
ATOM 6678 N N . ILE B 1 195 ? 31.141 -2.678 -10.281 1 95.44 195 ILE B N 1
ATOM 6679 C CA . ILE B 1 195 ? 30.859 -3.322 -11.555 1 95.44 195 ILE B CA 1
ATOM 6680 C C . ILE B 1 195 ? 31.109 -2.334 -12.695 1 95.44 195 ILE B C 1
ATOM 6682 O O . ILE B 1 195 ? 30.5 -1.256 -12.727 1 95.44 195 ILE B O 1
ATOM 6686 N N . ALA B 1 196 ? 32.031 -2.738 -13.562 1 96.75 196 ALA B N 1
ATOM 6687 C CA . ALA B 1 196 ? 32.438 -1.848 -14.648 1 96.75 196 ALA B CA 1
ATOM 6688 C C . ALA B 1 196 ? 32.688 -2.625 -15.938 1 96.75 196 ALA B C 1
ATOM 6690 O O . ALA B 1 196 ? 32.938 -3.834 -15.906 1 96.75 196 ALA B O 1
ATOM 6691 N N . ARG B 1 197 ? 32.562 -1.908 -16.953 1 96.06 197 ARG B N 1
ATOM 6692 C CA . ARG B 1 197 ? 32.875 -2.459 -18.281 1 96.06 197 ARG B CA 1
ATOM 6693 C C . ARG B 1 197 ? 34.375 -2.52 -18.516 1 96.06 197 ARG B C 1
ATOM 6695 O O . ARG B 1 197 ? 35.031 -1.485 -18.578 1 96.06 197 ARG B O 1
ATOM 6702 N N . LEU B 1 198 ? 34.906 -3.662 -18.656 1 94.94 198 LEU B N 1
ATOM 6703 C CA . LEU B 1 198 ? 36.344 -3.908 -18.828 1 94.94 198 LEU B CA 1
ATOM 6704 C C . LEU B 1 198 ? 36.781 -3.648 -20.266 1 94.94 198 LEU B C 1
ATOM 6706 O O . LEU B 1 198 ? 36.219 -4.211 -21.203 1 94.94 198 LEU B O 1
ATOM 6710 N N . LEU B 1 199 ? 37.781 -2.795 -20.375 1 93 199 LEU B N 1
ATOM 6711 C CA . LEU B 1 199 ? 38.344 -2.438 -21.672 1 93 199 LEU B CA 1
ATOM 6712 C C . LEU B 1 199 ? 39.844 -2.729 -21.719 1 93 199 LEU B C 1
ATOM 6714 O O . LEU B 1 199 ? 40.656 -1.812 -21.609 1 93 199 LEU B O 1
ATOM 6718 N N . PRO B 1 200 ? 40.25 -3.926 -21.891 1 86.94 200 PRO B N 1
ATOM 6719 C CA . PRO B 1 200 ? 41.656 -4.238 -22.156 1 86.94 200 PRO B CA 1
ATOM 6720 C C . PRO B 1 200 ? 42.094 -3.877 -23.578 1 86.94 200 PRO B C 1
ATOM 6722 O O . PRO B 1 200 ? 41.438 -4.289 -24.547 1 86.94 200 PRO B O 1
ATOM 6725 N N . ASP B 1 201 ? 43.125 -3.094 -23.656 1 86.88 201 ASP B N 1
ATOM 6726 C CA . ASP B 1 201 ? 43.656 -2.668 -24.953 1 86.88 201 ASP B CA 1
ATOM 6727 C C . ASP B 1 201 ? 42.562 -2.059 -25.828 1 86.88 201 ASP B C 1
ATOM 6729 O O . ASP B 1 201 ? 42.469 -2.336 -27.031 1 86.88 201 ASP B O 1
ATOM 6733 N N . GLY B 1 202 ? 41.562 -1.45 -25.188 1 85.19 202 GLY B N 1
ATOM 6734 C CA . GLY B 1 202 ? 40.5 -0.733 -25.906 1 85.19 202 GLY B CA 1
ATOM 6735 C C . GLY B 1 202 ? 39.375 -1.627 -26.344 1 85.19 202 GLY B C 1
ATOM 6736 O O . GLY B 1 202 ? 38.375 -1.151 -26.922 1 85.19 202 GLY B O 1
ATOM 6737 N N . LYS B 1 203 ? 39.344 -2.838 -26.156 1 91 203 LYS B N 1
ATOM 6738 C CA . LYS B 1 203 ? 38.281 -3.771 -26.516 1 91 203 LYS B CA 1
ATOM 6739 C C . LYS B 1 203 ? 37.344 -4.023 -25.344 1 91 203 LYS B C 1
ATOM 6741 O O . LYS B 1 203 ? 37.781 -4.137 -24.203 1 91 203 LYS B O 1
ATOM 6746 N N . ASP B 1 204 ? 36.25 -4.145 -25.688 1 91.56 204 ASP B N 1
ATOM 6747 C CA . ASP B 1 204 ? 35.219 -4.367 -24.672 1 91.56 204 ASP B CA 1
ATOM 6748 C C . ASP B 1 204 ? 35.156 -5.84 -24.266 1 91.56 204 ASP B C 1
ATOM 6750 O O . ASP B 1 204 ? 34.781 -6.691 -25.078 1 91.56 204 ASP B O 1
ATOM 6754 N N . ALA B 1 205 ? 35.406 -6.117 -23.078 1 92.19 205 ALA B N 1
ATOM 6755 C CA . ALA B 1 205 ? 35.406 -7.492 -22.578 1 92.19 205 ALA B CA 1
ATOM 6756 C C . ALA B 1 205 ? 34.25 -7.754 -21.641 1 92.19 205 ALA B C 1
ATOM 6758 O O . ALA B 1 205 ? 34.219 -8.766 -20.953 1 92.19 205 ALA B O 1
ATOM 6759 N N . GLY B 1 206 ? 33.281 -6.84 -21.688 1 90.19 206 GLY B N 1
ATOM 6760 C CA . GLY B 1 206 ? 32.094 -7.023 -20.891 1 90.19 206 GLY B CA 1
ATOM 6761 C C . GLY B 1 206 ? 32.219 -6.48 -19.484 1 90.19 206 GLY B C 1
ATOM 6762 O O . GLY B 1 206 ? 33.219 -5.844 -19.156 1 90.19 206 GLY B O 1
ATOM 6763 N N . VAL B 1 207 ? 31.281 -6.73 -18.703 1 90.94 207 VAL B N 1
ATOM 6764 C CA . VAL B 1 207 ? 31.203 -6.18 -17.359 1 90.94 207 VAL B CA 1
ATOM 6765 C C . VAL B 1 207 ? 31.891 -7.117 -16.375 1 90.94 207 VAL B C 1
ATOM 6767 O O . VAL B 1 207 ? 31.688 -8.328 -16.406 1 90.94 207 VAL B O 1
ATOM 6770 N N . GLN B 1 208 ? 32.625 -6.617 -15.531 1 92.44 208 GLN B N 1
ATOM 6771 C CA . GLN B 1 208 ? 33.375 -7.371 -14.523 1 92.44 208 GLN B CA 1
ATOM 6772 C C . GLN B 1 208 ? 33.344 -6.668 -13.172 1 92.44 208 GLN B C 1
ATOM 6774 O O . GLN B 1 208 ? 32.906 -5.52 -13.078 1 92.44 208 GLN B O 1
ATOM 6779 N N . SER B 1 209 ? 33.844 -7.34 -12.117 1 95.31 209 SER B N 1
ATOM 6780 C CA . SER B 1 209 ? 33.844 -6.867 -10.734 1 95.31 209 SER B CA 1
ATOM 6781 C C . SER B 1 209 ? 35.219 -6.457 -10.266 1 95.31 209 SER B C 1
ATOM 6783 O O . SER B 1 209 ? 36.188 -7.195 -10.469 1 95.31 209 SER B O 1
ATOM 6785 N N . PHE B 1 210 ? 35.406 -5.395 -9.688 1 97.06 210 PHE B N 1
ATOM 6786 C CA . PHE B 1 210 ? 36.656 -4.848 -9.188 1 97.06 210 PHE B CA 1
ATOM 6787 C C . PHE B 1 210 ? 36.5 -4.371 -7.746 1 97.06 210 PHE B C 1
ATOM 6789 O O . PHE B 1 210 ? 35.5 -3.715 -7.41 1 97.06 210 PHE B O 1
ATOM 6796 N N . ILE B 1 211 ? 37.281 -4.676 -6.883 1 98.12 211 ILE B N 1
ATOM 6797 C CA . ILE B 1 211 ? 37.312 -4.102 -5.539 1 98.12 211 ILE B CA 1
ATOM 6798 C C . ILE B 1 211 ? 38 -2.744 -5.574 1 98.12 211 ILE B C 1
ATOM 6800 O O . ILE B 1 211 ? 39.156 -2.645 -6 1 98.12 211 ILE B O 1
ATOM 6804 N N . VAL B 1 212 ? 37.406 -1.798 -5.191 1 98.25 212 VAL B N 1
ATOM 6805 C CA . VAL B 1 212 ? 37.938 -0.437 -5.199 1 98.25 212 VAL B CA 1
ATOM 6806 C C . VAL B 1 212 ? 37.781 0.179 -3.811 1 98.25 212 VAL B C 1
ATOM 6808 O O . VAL B 1 212 ? 36.719 0.117 -3.199 1 98.25 212 VAL B O 1
ATOM 6811 N N . GLN B 1 213 ? 38.875 0.67 -3.322 1 98.56 213 GLN B N 1
ATOM 6812 C CA . GLN B 1 213 ? 38.781 1.449 -2.09 1 98.56 213 GLN B CA 1
ATOM 6813 C C . GLN B 1 213 ? 38.156 2.818 -2.34 1 98.56 213 GLN B C 1
ATOM 6815 O O . GLN B 1 213 ? 38.656 3.6 -3.15 1 98.56 213 GLN B O 1
ATOM 6820 N N . ILE B 1 214 ? 37.219 3.055 -1.665 1 97.56 214 ILE B N 1
ATOM 6821 C CA . ILE B 1 214 ? 36.438 4.25 -1.977 1 97.56 214 ILE B CA 1
ATOM 6822 C C . ILE B 1 214 ? 36.719 5.34 -0.946 1 97.56 214 ILE B C 1
ATOM 6824 O O . ILE B 1 214 ? 36.594 6.527 -1.235 1 97.56 214 ILE B O 1
ATOM 6828 N N . ARG B 1 215 ? 37.125 4.996 0.199 1 98.19 215 ARG B N 1
ATOM 6829 C CA . ARG B 1 215 ? 37.469 5.949 1.25 1 98.19 215 ARG B CA 1
ATOM 6830 C C . ARG B 1 215 ? 38.781 5.562 1.943 1 98.19 215 ARG B C 1
ATOM 6832 O O . ARG B 1 215 ? 39.125 4.379 2.01 1 98.19 215 ARG B O 1
ATOM 6839 N N . SER B 1 216 ? 39.406 6.574 2.477 1 97.5 216 SER B N 1
ATOM 6840 C CA . SER B 1 216 ? 40.625 6.387 3.234 1 97.5 216 SER B CA 1
ATOM 6841 C C . SER B 1 216 ? 40.375 5.664 4.551 1 97.5 216 SER B C 1
ATOM 6843 O O . SER B 1 216 ? 39.375 5.949 5.23 1 97.5 216 SER B O 1
ATOM 6845 N N . LEU B 1 217 ? 41.156 4.832 4.809 1 96.44 217 LEU B N 1
ATOM 6846 C CA . LEU B 1 217 ? 41.062 4.102 6.07 1 96.44 217 LEU B CA 1
ATOM 6847 C C . LEU B 1 217 ? 41.562 4.957 7.234 1 96.44 217 LEU B C 1
ATOM 6849 O O . LEU B 1 217 ? 41.281 4.633 8.398 1 96.44 217 LEU B O 1
ATOM 6853 N N . ASP B 1 218 ? 42.219 5.879 6.988 1 94.06 218 ASP B N 1
ATOM 6854 C CA . ASP B 1 218 ? 42.812 6.73 8.016 1 94.06 218 ASP B CA 1
ATOM 6855 C C . ASP B 1 218 ? 41.781 7.758 8.523 1 94.06 218 ASP B C 1
ATOM 6857 O O . ASP B 1 218 ? 41.719 8.016 9.727 1 94.06 218 ASP B O 1
ATOM 6861 N N . ASP B 1 219 ? 41.031 8.32 7.52 1 96 219 ASP B N 1
ATOM 6862 C CA . ASP B 1 219 ? 40.188 9.422 7.957 1 96 219 ASP B CA 1
ATOM 6863 C C . ASP B 1 219 ? 38.812 9.344 7.305 1 96 219 ASP B C 1
ATOM 6865 O O . ASP B 1 219 ? 38 10.266 7.438 1 96 219 ASP B O 1
ATOM 6869 N N . HIS B 1 220 ? 38.594 8.352 6.504 1 97.62 220 HIS B N 1
ATOM 6870 C CA . HIS B 1 220 ? 37.312 7.969 5.926 1 97.62 220 HIS B CA 1
ATOM 6871 C C . HIS B 1 220 ? 36.875 8.984 4.883 1 97.62 220 HIS B C 1
ATOM 6873 O O . HIS B 1 220 ? 35.688 9.023 4.531 1 97.62 220 HIS B O 1
ATOM 6879 N N . LYS B 1 221 ? 37.75 9.844 4.43 1 98 221 LYS B N 1
ATOM 6880 C CA . LYS B 1 221 ? 37.469 10.719 3.299 1 98 221 LYS B CA 1
ATOM 6881 C C . LYS B 1 221 ? 37.469 9.945 1.986 1 98 221 LYS B C 1
ATOM 6883 O O . LYS B 1 221 ? 38.156 8.93 1.856 1 98 221 LYS B O 1
ATOM 6888 N N . PRO B 1 222 ? 36.719 10.414 0.973 1 98.06 222 PRO B N 1
ATOM 6889 C CA . PRO B 1 222 ? 36.75 9.742 -0.327 1 98.06 222 PRO B CA 1
ATOM 6890 C C . PRO B 1 222 ? 38.156 9.742 -0.927 1 98.06 222 PRO B C 1
ATOM 6892 O O . PRO B 1 222 ? 38.906 10.734 -0.799 1 98.06 222 PRO B O 1
ATOM 6895 N N . MET B 1 223 ? 38.562 8.664 -1.5 1 97.88 223 MET B N 1
ATOM 6896 C CA . MET B 1 223 ? 39.844 8.578 -2.184 1 97.88 223 MET B CA 1
ATOM 6897 C C . MET B 1 223 ? 39.906 9.547 -3.361 1 97.88 223 MET B C 1
ATOM 6899 O O . MET B 1 223 ? 38.875 9.938 -3.898 1 97.88 223 MET B O 1
ATOM 6903 N N . PRO B 1 224 ? 41.031 9.992 -3.66 1 97.31 224 PRO B N 1
ATOM 6904 C CA . PRO B 1 224 ? 41.156 10.898 -4.805 1 97.31 224 PRO B CA 1
ATOM 6905 C C . PRO B 1 224 ? 40.469 10.352 -6.062 1 97.31 224 PRO B C 1
ATOM 6907 O O . PRO B 1 224 ? 40.594 9.164 -6.371 1 97.31 224 PRO B O 1
ATOM 6910 N N . GLY B 1 225 ? 39.75 11.281 -6.617 1 97.19 225 GLY B N 1
ATOM 6911 C CA . GLY B 1 225 ? 39.094 10.922 -7.855 1 97.19 225 GLY B CA 1
ATOM 6912 C C . GLY B 1 225 ? 37.719 10.312 -7.637 1 97.19 225 GLY B C 1
ATOM 6913 O O . GLY B 1 225 ? 37 9.992 -8.602 1 97.19 225 GLY B O 1
ATOM 6914 N N . ILE B 1 226 ? 37.344 10.195 -6.434 1 98.12 226 ILE B N 1
ATOM 6915 C CA . ILE B 1 226 ? 36.062 9.555 -6.156 1 98.12 226 ILE B CA 1
ATOM 6916 C C . ILE B 1 226 ? 35.125 10.562 -5.504 1 98.12 226 ILE B C 1
ATOM 6918 O O . ILE B 1 226 ? 35.5 11.258 -4.555 1 98.12 226 ILE B O 1
ATOM 6922 N N . LYS B 1 227 ? 34 10.641 -6.066 1 97.31 227 LYS B N 1
ATOM 6923 C CA . LYS B 1 227 ? 32.906 11.375 -5.449 1 97.31 227 LYS B CA 1
ATOM 6924 C C . LYS B 1 227 ? 31.812 10.43 -4.957 1 97.31 227 LYS B C 1
ATOM 6926 O O . LYS B 1 227 ? 31.312 9.594 -5.719 1 97.31 227 LYS B O 1
ATOM 6931 N N . VAL B 1 228 ? 31.391 10.57 -3.734 1 97.62 228 VAL B N 1
ATOM 6932 C CA . VAL B 1 228 ? 30.438 9.625 -3.16 1 97.62 228 VAL B CA 1
ATOM 6933 C C . VAL B 1 228 ? 29.578 10.336 -2.115 1 97.62 228 VAL B C 1
ATOM 6935 O O . VAL B 1 228 ? 30.094 11.062 -1.264 1 97.62 228 VAL B O 1
ATOM 6938 N N . ARG B 1 229 ? 28.391 10.25 -2.162 1 97.81 229 ARG B N 1
ATOM 6939 C CA . ARG B 1 229 ? 27.406 10.945 -1.342 1 97.81 229 ARG B CA 1
ATOM 6940 C C . ARG B 1 229 ? 26.172 10.078 -1.104 1 97.81 229 ARG B C 1
ATOM 6942 O O . ARG B 1 229 ? 25.984 9.07 -1.79 1 97.81 229 ARG B O 1
ATOM 6949 N N . ASP B 1 230 ? 25.359 10.289 -0.175 1 98.31 230 ASP B N 1
ATOM 6950 C CA . ASP B 1 230 ? 24.078 9.633 0.08 1 98.31 230 ASP B CA 1
ATOM 6951 C C . ASP B 1 230 ? 22.969 10.227 -0.791 1 98.31 230 ASP B C 1
ATOM 6953 O O . ASP B 1 230 ? 22.875 11.445 -0.94 1 98.31 230 ASP B O 1
ATOM 6957 N N . ILE B 1 231 ? 22.094 9.422 -1.306 1 98.12 231 ILE B N 1
ATOM 6958 C CA . ILE B 1 231 ? 21.141 9.883 -2.307 1 98.12 231 ILE B CA 1
ATOM 6959 C C . ILE B 1 231 ? 19.906 10.438 -1.614 1 98.12 231 ILE B C 1
ATOM 6961 O O . ILE B 1 231 ? 19.031 11.039 -2.262 1 98.12 231 ILE B O 1
ATOM 6965 N N . GLY B 1 232 ? 19.812 10.227 -0.295 1 97.5 232 GLY B N 1
ATOM 6966 C CA . GLY B 1 232 ? 18.734 10.836 0.453 1 97.5 232 GLY B CA 1
ATOM 6967 C C . GLY B 1 232 ? 17.672 9.828 0.89 1 97.5 232 GLY B C 1
ATOM 6968 O O . GLY B 1 232 ? 17.844 8.625 0.704 1 97.5 232 GLY B O 1
ATOM 6969 N N . PRO B 1 233 ? 16.5 10.383 1.528 1 97.38 233 PRO B N 1
ATOM 6970 C CA . PRO B 1 233 ? 15.477 9.508 2.113 1 97.38 233 PRO B CA 1
ATOM 6971 C C . PRO B 1 233 ? 14.711 8.703 1.062 1 97.38 233 PRO B C 1
ATOM 6973 O O . PRO B 1 233 ? 14.508 9.188 -0.058 1 97.38 233 PRO B O 1
ATOM 6976 N N . LYS B 1 234 ? 14.367 7.48 1.397 1 97.5 234 LYS B N 1
ATOM 6977 C CA . LYS B 1 234 ? 13.539 6.559 0.626 1 97.5 234 LYS B CA 1
ATOM 6978 C C . LYS B 1 234 ? 12.266 6.191 1.386 1 97.5 234 LYS B C 1
ATOM 6980 O O . LYS B 1 234 ? 12.07 6.621 2.525 1 97.5 234 LYS B O 1
ATOM 6985 N N . ILE B 1 235 ? 11.406 5.477 0.824 1 96.88 235 ILE B N 1
ATOM 6986 C CA . ILE B 1 235 ? 10.18 5.031 1.488 1 96.88 235 ILE B CA 1
ATOM 6987 C C . ILE B 1 235 ? 10.539 4.129 2.668 1 96.88 235 ILE B C 1
ATOM 6989 O O . ILE B 1 235 ? 9.938 4.234 3.74 1 96.88 235 ILE B O 1
ATOM 6993 N N . GLY B 1 236 ? 11.516 3.336 2.527 1 96.06 236 GLY B N 1
ATOM 6994 C CA . GLY B 1 236 ? 12.016 2.43 3.549 1 96.06 236 GLY B CA 1
ATOM 6995 C C . GLY B 1 236 ? 13.531 2.352 3.584 1 96.06 236 GLY B C 1
ATOM 6996 O O . GLY B 1 236 ? 14.211 3.027 2.809 1 96.06 236 GLY B O 1
ATOM 6997 N N . PHE B 1 237 ? 14.094 1.604 4.531 1 96.56 237 PHE B N 1
ATOM 6998 C CA . PHE B 1 237 ? 15.531 1.378 4.691 1 96.56 237 PHE B CA 1
ATOM 6999 C C . PHE B 1 237 ? 16.25 2.672 5.062 1 96.56 237 PHE B C 1
ATOM 7001 O O . PHE B 1 237 ? 17.375 2.91 4.625 1 96.56 237 PHE B O 1
ATOM 7008 N N . ASN B 1 238 ? 15.57 3.498 5.883 1 97.06 238 ASN B N 1
ATOM 7009 C CA . ASN B 1 238 ? 16.094 4.848 6.059 1 97.06 238 ASN B CA 1
ATOM 7010 C C . ASN B 1 238 ? 17.219 4.883 7.086 1 97.06 238 ASN B C 1
ATOM 7012 O O . ASN B 1 238 ? 17.875 5.914 7.273 1 97.06 238 ASN B O 1
ATOM 7016 N N . ALA B 1 239 ? 17.547 3.652 7.73 1 97.31 239 ALA B N 1
ATOM 7017 C CA . ALA B 1 239 ? 18.734 3.58 8.578 1 97.31 239 ALA B CA 1
ATOM 7018 C C . ALA B 1 239 ? 19.984 3.305 7.742 1 97.31 239 ALA B C 1
ATOM 7020 O O . ALA B 1 239 ? 21.094 3.379 8.25 1 97.31 239 ALA B O 1
ATOM 7021 N N . VAL B 1 240 ? 19.797 2.982 6.488 1 97.75 240 VAL B N 1
ATOM 7022 C CA . VAL B 1 240 ? 20.891 2.633 5.594 1 97.75 240 VAL B CA 1
ATOM 7023 C C . VAL B 1 240 ? 21.125 3.764 4.59 1 97.75 240 VAL B C 1
ATOM 7025 O O . VAL B 1 240 ? 20.172 4.25 3.967 1 97.75 240 VAL B O 1
ATOM 7028 N N . ASP B 1 241 ? 22.391 4.207 4.582 1 97.88 241 ASP B N 1
ATOM 7029 C CA . ASP B 1 241 ? 22.75 5.129 3.514 1 97.88 241 ASP B CA 1
ATOM 7030 C C . ASP B 1 241 ? 22.828 4.414 2.166 1 97.88 241 ASP B C 1
ATOM 7032 O O . ASP B 1 241 ? 23.219 3.244 2.1 1 97.88 241 ASP B O 1
ATOM 7036 N N . ASN B 1 242 ? 22.484 5.043 1.04 1 97.75 242 ASN B N 1
ATOM 7037 C CA . ASN B 1 242 ? 22.562 4.574 -0.339 1 97.75 242 ASN B CA 1
ATOM 7038 C C . ASN B 1 242 ? 23.328 5.555 -1.222 1 97.75 242 ASN B C 1
ATOM 7040 O O . ASN B 1 242 ? 23.141 6.766 -1.12 1 97.75 242 ASN B O 1
ATOM 7044 N N . GLY B 1 243 ? 24.094 5.094 -2.053 1 98 243 GLY B N 1
ATOM 7045 C CA . GLY B 1 243 ? 25.172 5.93 -2.566 1 98 243 GLY B CA 1
ATOM 7046 C C . GLY B 1 243 ? 24.922 6.438 -3.971 1 98 243 GLY B C 1
ATOM 7047 O O . GLY B 1 243 ? 24.297 5.746 -4.785 1 98 243 GLY B O 1
ATOM 7048 N N . ASP B 1 244 ? 25.281 7.574 -4.234 1 98.25 244 ASP B N 1
ATOM 7049 C CA . ASP B 1 244 ? 25.688 8.211 -5.484 1 98.25 244 ASP B CA 1
ATOM 7050 C C . ASP B 1 244 ? 27.219 8.281 -5.578 1 98.25 244 ASP B C 1
ATOM 7052 O O . ASP B 1 244 ? 27.859 9 -4.809 1 98.25 244 ASP B O 1
ATOM 7056 N N . CYS B 1 245 ? 27.766 7.543 -6.582 1 98.5 245 CYS B N 1
ATOM 7057 C CA . CYS B 1 245 ? 29.219 7.438 -6.617 1 98.5 245 CYS B CA 1
ATOM 7058 C C . CYS B 1 245 ? 29.734 7.492 -8.055 1 98.5 245 CYS B C 1
ATOM 7060 O O . CYS B 1 245 ? 29.219 6.793 -8.93 1 98.5 245 CYS B O 1
ATOM 7062 N N . SER B 1 246 ? 30.766 8.266 -8.25 1 98.44 246 SER B N 1
ATOM 7063 C CA . SER B 1 246 ? 31.422 8.352 -9.547 1 98.44 246 SER B CA 1
ATOM 7064 C C . SER B 1 246 ? 32.938 8.297 -9.398 1 98.44 246 SER B C 1
ATOM 7066 O O . SER B 1 246 ? 33.469 8.688 -8.367 1 98.44 246 SER B O 1
ATOM 7068 N N . PHE B 1 247 ? 33.594 7.863 -10.414 1 98.31 247 PHE B N 1
ATOM 7069 C CA . PHE B 1 247 ? 35.062 7.664 -10.469 1 98.31 247 PHE B CA 1
ATOM 7070 C C . PHE B 1 247 ? 35.656 8.477 -11.609 1 98.31 247 PHE B C 1
ATOM 7072 O O . PHE B 1 247 ? 35.188 8.43 -12.742 1 98.31 247 PHE B O 1
ATOM 7079 N N . HIS B 1 248 ? 36.719 9.102 -11.25 1 98.38 248 HIS B N 1
ATOM 7080 C CA . HIS B 1 248 ? 37.469 9.844 -12.242 1 98.38 248 HIS B CA 1
ATOM 7081 C C . HIS B 1 248 ? 38.906 9.305 -12.352 1 98.38 248 HIS B C 1
ATOM 7083 O O . HIS B 1 248 ? 39.781 9.719 -11.602 1 98.38 248 HIS B O 1
ATOM 7089 N N . ASN B 1 249 ? 39 8.453 -13.289 1 97.69 249 ASN B N 1
ATOM 7090 C CA . ASN B 1 249 ? 40.281 7.844 -13.617 1 97.69 249 ASN B CA 1
ATOM 7091 C C . ASN B 1 249 ? 41 7.309 -12.367 1 97.69 249 ASN B C 1
ATOM 7093 O O . ASN B 1 249 ? 42.156 7.613 -12.125 1 97.69 249 ASN B O 1
ATOM 7097 N N . VAL B 1 250 ? 40.375 6.477 -11.641 1 97.81 250 VAL B N 1
ATOM 7098 C CA . VAL B 1 250 ? 40.875 5.855 -10.422 1 97.81 250 VAL B CA 1
ATOM 7099 C C . VAL B 1 250 ? 41.688 4.602 -10.773 1 97.81 250 VAL B C 1
ATOM 7101 O O . VAL B 1 250 ? 41.156 3.691 -11.422 1 97.81 250 VAL B O 1
ATOM 7104 N N . ARG B 1 251 ? 42.844 4.684 -10.391 1 97.75 251 ARG B N 1
ATOM 7105 C CA . ARG B 1 251 ? 43.719 3.574 -10.742 1 97.75 251 ARG B CA 1
ATOM 7106 C C . ARG B 1 251 ? 43.781 2.537 -9.625 1 97.75 251 ARG B C 1
ATOM 7108 O O . ARG B 1 251 ? 43.906 2.889 -8.445 1 97.75 251 ARG B O 1
ATOM 7115 N N . ILE B 1 252 ? 43.625 1.351 -9.906 1 97.31 252 ILE B N 1
ATOM 7116 C CA . ILE B 1 252 ? 43.719 0.225 -8.984 1 97.31 252 ILE B CA 1
ATOM 7117 C C . ILE B 1 252 ? 44.594 -0.864 -9.586 1 97.31 252 ILE B C 1
ATOM 7119 O O . ILE B 1 252 ? 44.719 -0.99 -10.805 1 97.31 252 ILE B O 1
ATOM 7123 N N . PRO B 1 253 ? 45.219 -1.615 -8.617 1 95.56 253 PRO B N 1
ATOM 7124 C CA . PRO B 1 253 ? 46.062 -2.689 -9.125 1 95.56 253 PRO B CA 1
ATOM 7125 C C . PRO B 1 253 ? 45.281 -3.732 -9.93 1 95.56 253 PRO B C 1
ATOM 7127 O O . PRO B 1 253 ? 44.094 -3.896 -9.727 1 95.56 253 PRO B O 1
ATOM 7130 N N . ARG B 1 254 ? 45.812 -4.383 -10.828 1 95.62 254 ARG B N 1
ATOM 7131 C CA . ARG B 1 254 ? 45.25 -5.438 -11.656 1 95.62 254 ARG B CA 1
ATOM 7132 C C . ARG B 1 254 ? 44.625 -6.523 -10.797 1 95.62 254 ARG B C 1
ATOM 7134 O O . ARG B 1 254 ? 43.562 -7.07 -11.141 1 95.62 254 ARG B O 1
ATOM 7141 N N . GLU B 1 255 ? 45.125 -6.73 -9.625 1 93.88 255 GLU B N 1
ATOM 7142 C CA . GLU B 1 255 ? 44.688 -7.797 -8.727 1 93.88 255 GLU B CA 1
ATOM 7143 C C . GLU B 1 255 ? 43.375 -7.445 -8.023 1 93.88 255 GLU B C 1
ATOM 7145 O O . GLU B 1 255 ? 42.781 -8.289 -7.348 1 93.88 255 GLU B O 1
ATOM 7150 N N . ASN B 1 256 ? 43.031 -6.293 -8.344 1 96.81 256 ASN B N 1
ATOM 7151 C CA . ASN B 1 256 ? 41.781 -5.879 -7.715 1 96.81 256 ASN B CA 1
ATOM 7152 C C . ASN B 1 256 ? 40.562 -6.289 -8.547 1 96.81 256 ASN B C 1
ATOM 7154 O O . ASN B 1 256 ? 39.438 -6.156 -8.102 1 96.81 256 ASN B O 1
ATOM 7158 N N . MET B 1 257 ? 40.719 -6.719 -9.727 1 96.88 257 MET B N 1
ATOM 7159 C CA . MET B 1 257 ? 39.625 -7.383 -10.445 1 96.88 257 MET B CA 1
ATOM 7160 C C . MET B 1 257 ? 39.344 -8.766 -9.867 1 96.88 257 MET B C 1
ATOM 7162 O O . MET B 1 257 ? 40.281 -9.508 -9.547 1 96.88 257 MET B O 1
ATOM 7166 N N . MET B 1 258 ? 38.156 -9.086 -9.68 1 92.44 258 MET B N 1
ATOM 7167 C CA . MET B 1 258 ? 37.812 -10.438 -9.227 1 92.44 258 MET B CA 1
ATOM 7168 C C . MET B 1 258 ? 38.031 -11.453 -10.344 1 92.44 258 MET B C 1
ATOM 7170 O O . MET B 1 258 ? 37.188 -11.562 -11.25 1 92.44 258 MET B O 1
ATOM 7174 N N . MET B 1 259 ? 39.156 -12.188 -10.258 1 93.5 259 MET B N 1
ATOM 7175 C CA . MET B 1 259 ? 39.688 -12.898 -11.422 1 93.5 259 MET B CA 1
ATOM 7176 C C . MET B 1 259 ? 39.531 -14.406 -11.25 1 93.5 259 MET B C 1
ATOM 7178 O O . MET B 1 259 ? 40.219 -15.18 -11.898 1 93.5 259 MET B O 1
ATOM 7182 N N . ARG B 1 260 ? 38.562 -14.734 -10.266 1 87.44 260 ARG B N 1
ATOM 7183 C CA . ARG B 1 260 ? 38.406 -16.172 -10.117 1 87.44 260 ARG B CA 1
ATOM 7184 C C . ARG B 1 260 ? 38 -16.812 -11.438 1 87.44 260 ARG B C 1
ATOM 7186 O O . ARG B 1 260 ? 38.5 -17.891 -11.797 1 87.44 260 ARG B O 1
ATOM 7193 N N . TYR B 1 261 ? 37.125 -16.156 -12.062 1 83.5 261 TYR B N 1
ATOM 7194 C CA . TYR B 1 261 ? 36.594 -16.781 -13.266 1 83.5 261 TYR B CA 1
ATOM 7195 C C . TYR B 1 261 ? 37.094 -16.047 -14.516 1 83.5 261 TYR B C 1
ATOM 7197 O O . TYR B 1 261 ? 37.5 -16.672 -15.492 1 83.5 261 TYR B O 1
ATOM 7205 N N . ALA B 1 262 ? 36.969 -14.875 -14.492 1 87.56 262 ALA B N 1
ATOM 7206 C CA . ALA B 1 262 ? 37.562 -14.055 -15.539 1 87.56 262 ALA B CA 1
ATOM 7207 C C . ALA B 1 262 ? 38.875 -13.422 -15.055 1 87.56 262 ALA B C 1
ATOM 7209 O O . ALA B 1 262 ? 39 -13.055 -13.883 1 87.56 262 ALA B O 1
ATOM 7210 N N . LYS B 1 263 ? 39.906 -13.305 -16.016 1 93.12 263 LYS B N 1
ATOM 7211 C CA . LYS B 1 263 ? 41.219 -12.781 -15.648 1 93.12 263 LYS B CA 1
ATOM 7212 C C . LYS B 1 263 ? 41.75 -11.805 -16.703 1 93.12 263 LYS B C 1
ATOM 7214 O O . LYS B 1 263 ? 41.312 -11.867 -17.859 1 93.12 263 LYS B O 1
ATOM 7219 N N . VAL B 1 264 ? 42.5 -10.992 -16.219 1 93.12 264 VAL B N 1
ATOM 7220 C CA . VAL B 1 264 ? 43.344 -10.18 -17.062 1 93.12 264 VAL B CA 1
ATOM 7221 C C . VAL B 1 264 ? 44.812 -10.43 -16.703 1 93.12 264 VAL B C 1
ATOM 7223 O O . VAL B 1 264 ? 45.219 -10.18 -15.578 1 93.12 264 VAL B O 1
ATOM 7226 N N . LEU B 1 265 ? 45.438 -10.773 -17.75 1 92.12 265 LEU B N 1
ATOM 7227 C CA . LEU B 1 265 ? 46.875 -11.039 -17.547 1 92.12 265 LEU B CA 1
ATOM 7228 C C . LEU B 1 265 ? 47.656 -9.742 -17.594 1 92.12 265 LEU B C 1
ATOM 7230 O O . LEU B 1 265 ? 47.188 -8.719 -18.078 1 92.12 265 LEU B O 1
ATOM 7234 N N . PRO B 1 266 ? 48.906 -9.812 -17.156 1 92.81 266 PRO B N 1
ATOM 7235 C CA . PRO B 1 266 ? 49.719 -8.609 -17.141 1 92.81 266 PRO B CA 1
ATOM 7236 C C . PRO B 1 266 ? 49.875 -7.969 -18.516 1 92.81 266 PRO B C 1
ATOM 7238 O O . PRO B 1 266 ? 50.031 -6.746 -18.609 1 92.81 266 PRO B O 1
ATOM 7241 N N . ASP B 1 267 ? 49.938 -8.703 -19.328 1 91.19 267 ASP B N 1
ATOM 7242 C CA . ASP B 1 267 ? 50.156 -8.156 -20.656 1 91.19 267 ASP B CA 1
ATOM 7243 C C . ASP B 1 267 ? 48.844 -7.641 -21.266 1 91.19 267 ASP B C 1
ATOM 7245 O O . ASP B 1 267 ? 48.844 -7.18 -22.406 1 91.19 267 ASP B O 1
ATOM 7249 N N . GLY B 1 268 ? 47.688 -7.816 -20.531 1 91.06 268 GLY B N 1
ATOM 7250 C CA . GLY B 1 268 ? 46.438 -7.246 -20.969 1 91.06 268 GLY B CA 1
ATOM 7251 C C . GLY B 1 268 ? 45.5 -8.266 -21.578 1 91.06 268 GLY B C 1
ATOM 7252 O O . GLY B 1 268 ? 44.344 -7.953 -21.891 1 91.06 268 GLY B O 1
ATOM 7253 N N . THR B 1 269 ? 45.812 -9.43 -21.828 1 92.44 269 THR B N 1
ATOM 7254 C CA . THR B 1 269 ? 44.969 -10.484 -22.391 1 92.44 269 THR B CA 1
ATOM 7255 C C . THR B 1 269 ? 43.812 -10.805 -21.453 1 92.44 269 THR B C 1
ATOM 7257 O O . THR B 1 269 ? 44.031 -11.023 -20.266 1 92.44 269 THR B O 1
ATOM 7260 N N . PHE B 1 270 ? 42.875 -10.742 -21.891 1 92.94 270 PHE B N 1
ATOM 7261 C CA . PHE B 1 270 ? 41.688 -11.086 -21.141 1 92.94 270 PHE B CA 1
ATOM 7262 C C . PHE B 1 270 ? 41.344 -12.562 -21.297 1 92.94 270 PHE B C 1
ATOM 7264 O O . PHE B 1 270 ? 41.219 -13.055 -22.422 1 92.94 270 PHE B O 1
ATOM 7271 N N . VAL B 1 271 ? 41.031 -13.352 -20.219 1 91.25 271 VAL B N 1
ATOM 7272 C CA . VAL B 1 271 ? 40.625 -14.75 -20.172 1 91.25 271 VAL B CA 1
ATOM 7273 C C . VAL B 1 271 ? 39.188 -14.859 -19.703 1 91.25 271 VAL B C 1
ATOM 7275 O O . VAL B 1 271 ? 38.844 -14.523 -18.547 1 91.25 271 VAL B O 1
ATOM 7278 N N . LYS B 1 272 ? 38.438 -15.203 -20.562 1 86.31 272 LYS B N 1
ATOM 7279 C CA . LYS B 1 272 ? 37 -15.336 -20.312 1 86.31 272 LYS B CA 1
ATOM 7280 C C . LYS B 1 272 ? 36.719 -16.5 -19.344 1 86.31 272 LYS B C 1
ATOM 7282 O O . LYS B 1 272 ? 37.469 -17.484 -19.328 1 86.31 272 LYS B O 1
ATOM 7287 N N . PRO B 1 273 ? 35.562 -16.234 -18.547 1 79.81 273 PRO B N 1
ATOM 7288 C CA . PRO B 1 273 ? 35.219 -17.344 -17.656 1 79.81 273 PRO B CA 1
ATOM 7289 C C . PRO B 1 273 ? 34.781 -18.594 -18.422 1 79.81 273 PRO B C 1
ATOM 7291 O O . PRO B 1 273 ? 34.281 -18.5 -19.547 1 79.81 273 PRO B O 1
ATOM 7294 N N . LYS B 1 274 ? 34.938 -19.859 -17.828 1 74 274 LYS B N 1
ATOM 7295 C CA . LYS B 1 274 ? 34.562 -21.125 -18.438 1 74 274 LYS B CA 1
ATOM 7296 C C . LYS B 1 274 ? 33.031 -21.266 -18.562 1 74 274 LYS B C 1
ATOM 7298 O O . LYS B 1 274 ? 32.531 -21.859 -19.516 1 74 274 LYS B O 1
ATOM 7303 N N . SER B 1 275 ? 32.312 -20.781 -17.469 1 72 275 SER B N 1
ATOM 7304 C CA . SER B 1 275 ? 30.844 -20.828 -17.562 1 72 275 SER B CA 1
ATOM 7305 C C . SER B 1 275 ? 30.219 -19.594 -16.938 1 72 275 SER B C 1
ATOM 7307 O O . SER B 1 275 ? 30.656 -19.125 -15.875 1 72 275 SER B O 1
ATOM 7309 N N . ASP B 1 276 ? 29.078 -19.172 -17.578 1 65.44 276 ASP B N 1
ATOM 7310 C CA . ASP B 1 276 ? 28.391 -17.969 -17.141 1 65.44 276 ASP B CA 1
ATOM 7311 C C . ASP B 1 276 ? 27.344 -18.281 -16.078 1 65.44 276 ASP B C 1
ATOM 7313 O O . ASP B 1 276 ? 26.844 -17.391 -15.391 1 65.44 276 ASP B O 1
ATOM 7317 N N . LYS B 1 277 ? 27.062 -19.562 -15.82 1 64.31 277 LYS B N 1
ATOM 7318 C CA . LYS B 1 277 ? 25.875 -19.953 -15.062 1 64.31 277 LYS B CA 1
ATOM 7319 C C . LYS B 1 277 ? 26.172 -19.984 -13.57 1 64.31 277 LYS B C 1
ATOM 7321 O O . LYS B 1 277 ? 25.25 -19.938 -12.75 1 64.31 277 LYS B O 1
ATOM 7326 N N . LEU B 1 278 ? 27.359 -20.062 -13.281 1 63.44 278 LEU B N 1
ATOM 7327 C CA . LEU B 1 278 ? 27.719 -20.25 -11.875 1 63.44 278 LEU B CA 1
ATOM 7328 C C . LEU B 1 278 ? 27.375 -19 -11.07 1 63.44 278 LEU B C 1
ATOM 7330 O O . LEU B 1 278 ? 27.094 -19.078 -9.875 1 63.44 278 LEU B O 1
ATOM 7334 N N . VAL B 1 279 ? 27.25 -17.953 -11.789 1 62.69 279 VAL B N 1
ATOM 7335 C CA . VAL B 1 279 ? 26.984 -16.672 -11.117 1 62.69 279 VAL B CA 1
ATOM 7336 C C . VAL B 1 279 ? 25.531 -16.609 -10.695 1 62.69 279 VAL B C 1
ATOM 7338 O O . VAL B 1 279 ? 25.188 -15.945 -9.719 1 62.69 279 VAL B O 1
ATOM 7341 N N . TYR B 1 280 ? 24.703 -17.469 -11.203 1 65.56 280 TYR B N 1
ATOM 7342 C CA . TYR B 1 280 ? 23.266 -17.406 -10.969 1 65.56 280 TYR B CA 1
ATOM 7343 C C . TYR B 1 280 ? 22.891 -18.141 -9.672 1 65.56 280 TYR B C 1
ATOM 7345 O O . TYR B 1 280 ? 21.828 -17.891 -9.102 1 65.56 280 TYR B O 1
ATOM 7353 N N . LEU B 1 281 ? 23.688 -19.047 -9.234 1 69.75 281 LEU B N 1
ATOM 7354 C CA . LEU B 1 281 ? 23.359 -19.859 -8.062 1 69.75 281 LEU B CA 1
ATOM 7355 C C . LEU B 1 281 ? 23.188 -18.969 -6.828 1 69.75 281 LEU B C 1
ATOM 7357 O O . LEU B 1 281 ? 22.266 -19.203 -6.031 1 69.75 281 LEU B O 1
ATOM 7361 N N . THR B 1 282 ? 23.969 -18.031 -6.691 1 69 282 THR B N 1
ATOM 7362 C CA . THR B 1 282 ? 23.875 -17.141 -5.539 1 69 282 THR B CA 1
ATOM 7363 C C . THR B 1 282 ? 22.609 -16.297 -5.609 1 69 282 THR B C 1
ATOM 7365 O O . THR B 1 282 ? 21.938 -16.094 -4.598 1 69 282 THR B O 1
ATOM 7368 N N . MET B 1 283 ? 22.203 -15.953 -6.742 1 73.94 283 MET B N 1
ATOM 7369 C CA . MET B 1 283 ? 21.016 -15.125 -6.934 1 73.94 283 MET B CA 1
ATOM 7370 C C . MET B 1 283 ? 19.75 -15.906 -6.598 1 73.94 283 MET B C 1
ATOM 7372 O O . MET B 1 283 ? 18.828 -15.367 -5.992 1 73.94 283 MET B O 1
ATOM 7376 N N . VAL B 1 284 ? 19.75 -17.219 -6.938 1 77.62 284 VAL B N 1
ATOM 7377 C CA . VAL B 1 284 ? 18.578 -18.062 -6.699 1 77.62 284 VAL B CA 1
ATOM 7378 C C . VAL B 1 284 ? 18.391 -18.25 -5.199 1 77.62 284 VAL B C 1
ATOM 7380 O O . VAL B 1 284 ? 17.25 -18.234 -4.707 1 77.62 284 VAL B O 1
ATOM 7383 N N . ARG B 1 285 ? 19.438 -18.422 -4.508 1 78.44 285 ARG B N 1
ATOM 7384 C CA . ARG B 1 285 ? 19.312 -18.594 -3.062 1 78.44 285 ARG B CA 1
ATOM 7385 C C . ARG B 1 285 ? 18.75 -17.344 -2.408 1 78.44 285 ARG B C 1
ATOM 7387 O O . ARG B 1 285 ? 17.906 -17.422 -1.518 1 78.44 285 ARG B O 1
ATOM 7394 N N . VAL B 1 286 ? 19.203 -16.234 -2.9 1 80.88 286 VAL B N 1
ATOM 7395 C CA . VAL B 1 286 ? 18.766 -14.961 -2.354 1 80.88 286 VAL B CA 1
ATOM 7396 C C . VAL B 1 286 ? 17.266 -14.797 -2.584 1 80.88 286 VAL B C 1
ATOM 7398 O O . VAL B 1 286 ? 16.531 -14.383 -1.681 1 80.88 286 VAL B O 1
ATOM 7401 N N . ARG B 1 287 ? 16.781 -15.125 -3.66 1 85.06 287 ARG B N 1
ATOM 7402 C CA . ARG B 1 287 ? 15.359 -15 -3.986 1 85.06 287 ARG B CA 1
ATOM 7403 C C . ARG B 1 287 ? 14.516 -15.938 -3.133 1 85.06 287 ARG B C 1
ATOM 7405 O O . ARG B 1 287 ? 13.43 -15.57 -2.686 1 85.06 287 ARG B O 1
ATOM 7412 N N . ALA B 1 288 ? 14.992 -17.266 -3.057 1 85.5 288 ALA B N 1
ATOM 7413 C CA . ALA B 1 288 ? 14.25 -18.219 -2.236 1 85.5 288 ALA B CA 1
ATOM 7414 C C . ALA B 1 288 ? 14.094 -17.703 -0.808 1 85.5 288 ALA B C 1
ATOM 7416 O O . ALA B 1 288 ? 13.008 -17.812 -0.224 1 85.5 288 ALA B O 1
ATOM 7417 N N . VAL B 1 289 ? 15.117 -17.156 -0.261 1 88 289 VAL B N 1
ATOM 7418 C CA . VAL B 1 289 ? 15.086 -16.625 1.096 1 88 289 VAL B CA 1
ATOM 7419 C C . VAL B 1 289 ? 14.141 -15.422 1.157 1 88 289 VAL B C 1
ATOM 7421 O O . VAL B 1 289 ? 13.406 -15.25 2.131 1 88 289 VAL B O 1
ATOM 7424 N N . LEU B 1 290 ? 14.203 -14.656 0.137 1 93.12 290 LEU B N 1
ATOM 7425 C CA . LEU B 1 290 ? 13.344 -13.477 0.084 1 93.12 290 LEU B CA 1
ATOM 7426 C C . LEU B 1 290 ? 11.875 -13.875 0.085 1 93.12 290 LEU B C 1
ATOM 7428 O O . LEU B 1 290 ? 11.047 -13.203 0.708 1 93.12 290 LEU B O 1
ATOM 7432 N N . ILE B 1 291 ? 11.508 -14.945 -0.595 1 95.69 291 ILE B N 1
ATOM 7433 C CA . ILE B 1 291 ? 10.141 -15.438 -0.646 1 95.69 291 ILE B CA 1
ATOM 7434 C C . ILE B 1 291 ? 9.648 -15.758 0.766 1 95.69 291 ILE B C 1
ATOM 7436 O O . ILE B 1 291 ? 8.562 -15.336 1.161 1 95.69 291 ILE B O 1
ATOM 7440 N N . LYS B 1 292 ? 10.484 -16.375 1.529 1 95 292 LYS B N 1
ATOM 7441 C CA . LYS B 1 292 ? 10.125 -16.719 2.904 1 95 292 LYS B CA 1
ATOM 7442 C C . LYS B 1 292 ? 10.047 -15.469 3.779 1 95 292 LYS B C 1
ATOM 7444 O O . LYS B 1 292 ? 9.125 -15.336 4.59 1 95 292 LYS B O 1
ATOM 7449 N N . LYS B 1 293 ? 10.984 -14.641 3.58 1 95.62 293 LYS B N 1
ATOM 7450 C CA . LYS B 1 293 ? 11.031 -13.422 4.391 1 95.62 293 LYS B CA 1
ATOM 7451 C C . LYS B 1 293 ? 9.797 -12.555 4.145 1 95.62 293 LYS B C 1
ATOM 7453 O O . LYS B 1 293 ? 9.211 -12.023 5.09 1 95.62 293 LYS B O 1
ATOM 7458 N N . LEU B 1 294 ? 9.422 -12.391 2.92 1 97.75 294 LEU B N 1
ATOM 7459 C CA . LEU B 1 294 ? 8.25 -11.586 2.582 1 97.75 294 LEU B CA 1
ATOM 7460 C C . LEU B 1 294 ? 6.98 -12.219 3.139 1 97.75 294 LEU B C 1
ATOM 7462 O O . LEU B 1 294 ? 6.098 -11.516 3.629 1 97.75 294 LEU B O 1
ATOM 7466 N N . GLY B 1 295 ? 6.883 -13.555 3.055 1 97.75 295 GLY B N 1
ATOM 7467 C CA . GLY B 1 295 ? 5.777 -14.258 3.691 1 97.75 295 GLY B CA 1
ATOM 7468 C C . GLY B 1 295 ? 5.707 -14.023 5.188 1 97.75 295 GLY B C 1
ATOM 7469 O O . GLY B 1 295 ? 4.621 -13.891 5.75 1 97.75 295 GLY B O 1
ATOM 7470 N N . GLU B 1 296 ? 6.828 -14 5.77 1 97.75 296 GLU B N 1
ATOM 7471 C CA . GLU B 1 296 ? 6.879 -13.797 7.215 1 97.75 296 GLU B CA 1
ATOM 7472 C C . GLU B 1 296 ? 6.461 -12.383 7.586 1 97.75 296 GLU B C 1
ATOM 7474 O O . GLU B 1 296 ? 5.801 -12.172 8.609 1 97.75 296 GLU B O 1
ATOM 7479 N N . ARG B 1 297 ? 6.898 -11.391 6.805 1 98.38 297 ARG B N 1
ATOM 7480 C CA . ARG B 1 297 ? 6.457 -10.023 7.059 1 98.38 297 ARG B CA 1
ATOM 7481 C C . ARG B 1 297 ? 4.938 -9.914 6.953 1 98.38 297 ARG B C 1
ATOM 7483 O O . ARG B 1 297 ? 4.305 -9.227 7.758 1 98.38 297 ARG B O 1
ATOM 7490 N N . LEU B 1 298 ? 4.352 -10.562 5.91 1 98.81 298 LEU B N 1
ATOM 7491 C CA . LEU B 1 298 ? 2.896 -10.609 5.789 1 98.81 298 LEU B CA 1
ATOM 7492 C C . LEU B 1 298 ? 2.271 -11.297 7 1 98.81 298 LEU B C 1
ATOM 7494 O O . LEU B 1 298 ? 1.221 -10.867 7.488 1 98.81 298 LEU B O 1
ATOM 7498 N N . ALA B 1 299 ? 2.963 -12.32 7.508 1 98.88 299 ALA B N 1
ATOM 7499 C CA . ALA B 1 299 ? 2.471 -13.016 8.695 1 98.88 299 ALA B CA 1
ATOM 7500 C C . ALA B 1 299 ? 2.453 -12.094 9.906 1 98.88 299 ALA B C 1
ATOM 7502 O O . ALA B 1 299 ? 1.524 -12.141 10.719 1 98.88 299 ALA B O 1
ATOM 7503 N N . MET B 1 300 ? 3.494 -11.273 10.031 1 98.81 300 MET B N 1
ATOM 7504 C CA . MET B 1 300 ? 3.5 -10.305 11.125 1 98.81 300 MET B CA 1
ATOM 7505 C C . MET B 1 300 ? 2.307 -9.359 11.016 1 98.81 300 MET B C 1
ATOM 7507 O O . MET B 1 300 ? 1.606 -9.125 12 1 98.81 300 MET B O 1
ATOM 7511 N N . ALA B 1 301 ? 2.043 -8.836 9.844 1 98.88 301 ALA B N 1
ATOM 7512 C CA . ALA B 1 301 ? 0.945 -7.898 9.633 1 98.88 301 ALA B CA 1
ATOM 7513 C C . ALA B 1 301 ? -0.403 -8.562 9.898 1 98.88 301 ALA B C 1
ATOM 7515 O O . ALA B 1 301 ? -1.282 -7.965 10.523 1 98.88 301 ALA B O 1
ATOM 7516 N N . THR B 1 302 ? -0.609 -9.859 9.398 1 98.94 302 THR B N 1
ATOM 7517 C CA . THR B 1 302 ? -1.876 -10.547 9.617 1 98.94 302 THR B CA 1
ATOM 7518 C C . THR B 1 302 ? -2.061 -10.867 11.102 1 98.94 302 THR B C 1
ATOM 7520 O O . THR B 1 302 ? -3.186 -10.883 11.602 1 98.94 302 THR B O 1
ATOM 7523 N N . THR B 1 303 ? -0.966 -11.094 11.805 1 98.94 303 THR B N 1
ATOM 7524 C CA . THR B 1 303 ? -1.063 -11.312 13.242 1 98.94 303 THR B CA 1
ATOM 7525 C C . THR B 1 303 ? -1.57 -10.062 13.945 1 98.94 303 THR B C 1
ATOM 7527 O O . THR B 1 303 ? -2.51 -10.125 14.742 1 98.94 303 THR B O 1
ATOM 7530 N N . ILE B 1 304 ? -1.01 -8.938 13.586 1 98.94 304 ILE B N 1
ATOM 7531 C CA . ILE B 1 304 ? -1.416 -7.668 14.18 1 98.94 304 ILE B CA 1
ATOM 7532 C C . ILE B 1 304 ? -2.885 -7.398 13.859 1 98.94 304 ILE B C 1
ATOM 7534 O O . ILE B 1 304 ? -3.678 -7.105 14.758 1 98.94 304 ILE B O 1
ATOM 7538 N N . ALA B 1 305 ? -3.309 -7.512 12.664 1 98.88 305 ALA B N 1
ATOM 7539 C CA . ALA B 1 305 ? -4.668 -7.199 12.234 1 98.88 305 ALA B CA 1
ATOM 7540 C C . ALA B 1 305 ? -5.672 -8.172 12.836 1 98.88 305 ALA B C 1
ATOM 7542 O O . ALA B 1 305 ? -6.789 -7.785 13.188 1 98.88 305 ALA B O 1
ATOM 7543 N N . THR B 1 306 ? -5.273 -9.43 12.938 1 98.88 306 THR B N 1
ATOM 7544 C CA . THR B 1 306 ? -6.176 -10.422 13.508 1 98.88 306 THR B CA 1
ATOM 7545 C C . THR B 1 306 ? -6.41 -10.156 14.992 1 98.88 306 THR B C 1
ATOM 7547 O O . THR B 1 306 ? -7.555 -10.141 15.445 1 98.88 306 THR B O 1
ATOM 7550 N N . ARG B 1 307 ? -5.359 -10.008 15.648 1 98.88 307 ARG B N 1
ATOM 7551 C CA . ARG B 1 307 ? -5.496 -9.734 17.078 1 98.88 307 ARG B CA 1
ATOM 7552 C C . ARG B 1 307 ? -6.301 -8.461 17.312 1 98.88 307 ARG B C 1
ATOM 7554 O O . ARG B 1 307 ? -7.168 -8.422 18.188 1 98.88 307 ARG B O 1
ATOM 7561 N N . PHE B 1 308 ? -6.012 -7.344 16.641 1 98.62 308 PHE B N 1
ATOM 7562 C CA . PHE B 1 308 ? -6.773 -6.102 16.734 1 98.62 308 PHE B CA 1
ATOM 7563 C C . PHE B 1 308 ? -8.25 -6.355 16.469 1 98.62 308 PHE B C 1
ATOM 7565 O O . PHE B 1 308 ? -9.109 -5.91 17.219 1 98.62 308 PHE B O 1
ATOM 7572 N N . SER B 1 309 ? -8.57 -7.113 15.32 1 98.56 309 SER B N 1
ATOM 7573 C CA . SER B 1 309 ? -9.945 -7.367 14.914 1 98.56 309 SER B CA 1
ATOM 7574 C C . SER B 1 309 ? -10.695 -8.172 15.969 1 98.56 309 SER B C 1
ATOM 7576 O O . SER B 1 309 ? -11.906 -8.016 16.141 1 98.56 309 SER B O 1
ATOM 7578 N N . ALA B 1 310 ? -9.953 -8.992 16.641 1 98.5 310 ALA B N 1
ATOM 7579 C CA . ALA B 1 310 ? -10.547 -9.82 17.688 1 98.5 310 ALA B CA 1
ATOM 7580 C C . ALA B 1 310 ? -10.82 -9 18.938 1 98.5 310 ALA B C 1
ATOM 7582 O O . ALA B 1 310 ? -11.805 -9.234 19.641 1 98.5 310 ALA B O 1
ATOM 7583 N N . ALA B 1 311 ? -9.992 -8.07 19.172 1 98 311 ALA B N 1
ATOM 7584 C CA . ALA B 1 311 ? -10.047 -7.32 20.422 1 98 311 ALA B CA 1
ATOM 7585 C C . ALA B 1 311 ? -10.977 -6.117 20.297 1 98 311 ALA B C 1
ATOM 7587 O O . ALA B 1 311 ? -11.586 -5.688 21.281 1 98 311 ALA B O 1
ATOM 7588 N N . ARG B 1 312 ? -11.133 -5.535 19.219 1 97.12 312 ARG B N 1
ATOM 7589 C CA . ARG B 1 312 ? -11.852 -4.285 18.984 1 97.12 312 ARG B CA 1
ATOM 7590 C C . ARG B 1 312 ? -13.32 -4.543 18.688 1 97.12 312 ARG B C 1
ATOM 7592 O O . ARG B 1 312 ? -13.648 -5.418 17.875 1 97.12 312 ARG B O 1
ATOM 7599 N N . ILE B 1 313 ? -14.195 -3.838 19.344 1 95.38 313 ILE B N 1
ATOM 7600 C CA . ILE B 1 313 ? -15.617 -3.865 19 1 95.38 313 ILE B CA 1
ATOM 7601 C C . ILE B 1 313 ? -16.031 -2.52 18.406 1 95.38 313 ILE B C 1
ATOM 7603 O O . ILE B 1 313 ? -15.508 -1.474 18.797 1 95.38 313 ILE B O 1
ATOM 7607 N N . GLN B 1 314 ? -16.844 -2.516 17.453 1 92.75 314 GLN B N 1
ATOM 7608 C CA . GLN B 1 314 ? -17.391 -1.339 16.781 1 92.75 314 GLN B CA 1
ATOM 7609 C C . GLN B 1 314 ? -18.719 -1.649 16.109 1 92.75 314 GLN B C 1
ATOM 7611 O O . GLN B 1 314 ? -18.891 -2.701 15.492 1 92.75 314 GLN B O 1
ATOM 7616 N N . GLY B 1 315 ? -19.672 -0.655 16.203 1 89.06 315 GLY B N 1
ATOM 7617 C CA . GLY B 1 315 ? -20.969 -0.793 15.555 1 89.06 315 GLY B CA 1
ATOM 7618 C C . GLY B 1 315 ? -21.984 -1.526 16.406 1 89.06 315 GLY B C 1
ATOM 7619 O O . GLY B 1 315 ? -21.766 -2.672 16.797 1 89.06 315 GLY B O 1
ATOM 7620 N N . ARG B 1 316 ? -23.109 -0.902 16.609 1 83.5 316 ARG B N 1
ATOM 7621 C CA . ARG B 1 316 ? -24.156 -1.421 17.484 1 83.5 316 ARG B CA 1
ATOM 7622 C C . ARG B 1 316 ? -24.844 -2.631 16.859 1 83.5 316 ARG B C 1
ATOM 7624 O O . ARG B 1 316 ? -25.078 -2.656 15.648 1 83.5 316 ARG B O 1
ATOM 7631 N N . LYS B 1 317 ? -25.047 -3.496 17.75 1 83.94 317 LYS B N 1
ATOM 7632 C CA . LYS B 1 317 ? -25.859 -4.652 17.344 1 83.94 317 LYS B CA 1
ATOM 7633 C C . LYS B 1 317 ? -27.328 -4.273 17.203 1 83.94 317 LYS B C 1
ATOM 7635 O O . LYS B 1 317 ? -27.781 -3.299 17.812 1 83.94 317 LYS B O 1
ATOM 7640 N N . SER B 1 318 ? -27.953 -4.98 16.406 1 77.06 318 SER B N 1
ATOM 7641 C CA . SER B 1 318 ? -29.344 -4.695 16.125 1 77.06 318 SER B CA 1
ATOM 7642 C C . SER B 1 318 ? -30.203 -4.777 17.375 1 77.06 318 SER B C 1
ATOM 7644 O O . SER B 1 318 ? -31.219 -4.094 17.5 1 77.06 318 SER B O 1
ATOM 7646 N N . ASP B 1 319 ? -29.844 -5.562 18.234 1 74.94 319 ASP B N 1
ATOM 7647 C CA . ASP B 1 319 ? -30.656 -5.738 19.453 1 74.94 319 ASP B CA 1
ATOM 7648 C C . ASP B 1 319 ? -30.328 -4.664 20.484 1 74.94 319 ASP B C 1
ATOM 7650 O O . ASP B 1 319 ? -30.922 -4.637 21.562 1 74.94 319 ASP B O 1
ATOM 7654 N N . GLY B 1 320 ? -29.391 -3.785 20.047 1 72.69 320 GLY B N 1
ATOM 7655 C CA . GLY B 1 320 ? -29.078 -2.643 20.891 1 72.69 320 GLY B CA 1
ATOM 7656 C C . GLY B 1 320 ? -28.156 -2.992 22.047 1 72.69 320 GLY B C 1
ATOM 7657 O O . GLY B 1 320 ? -27.828 -2.131 22.875 1 72.69 320 GLY B O 1
ATOM 7658 N N . LYS B 1 321 ? -27.859 -4.203 22.188 1 77.12 321 LYS B N 1
ATOM 7659 C CA . LYS B 1 321 ? -27.031 -4.625 23.312 1 77.12 321 LYS B CA 1
ATOM 7660 C C . LYS B 1 321 ? -25.578 -4.781 22.891 1 77.12 321 LYS B C 1
ATOM 7662 O O . LYS B 1 321 ? -25.203 -5.793 22.297 1 77.12 321 LYS B O 1
ATOM 7667 N N . GLY B 1 322 ? -24.859 -3.881 23.016 1 85.88 322 GLY B N 1
ATOM 7668 C CA . GLY B 1 322 ? -23.422 -3.926 22.797 1 85.88 322 GLY B CA 1
ATOM 7669 C C . GLY B 1 322 ? -23.031 -3.736 21.344 1 85.88 322 GLY B C 1
ATOM 7670 O O . GLY B 1 322 ? -23.828 -3.271 20.547 1 85.88 322 GLY B O 1
ATOM 7671 N N . GLU B 1 323 ? -21.734 -4.09 21 1 92.31 323 GLU B N 1
ATOM 7672 C CA . GLU B 1 323 ? -21.172 -3.873 19.672 1 92.31 323 GLU B CA 1
ATOM 7673 C C . GLU B 1 323 ? -20.5 -5.137 19.141 1 92.31 323 GLU B C 1
ATOM 7675 O O . GLU B 1 323 ? -20.219 -6.066 19.906 1 92.31 323 GLU B O 1
ATOM 7680 N N . PHE B 1 324 ? -20.328 -5.172 17.859 1 93.5 324 PHE B N 1
ATOM 7681 C CA . PHE B 1 324 ? -19.688 -6.312 17.219 1 93.5 324 PHE B CA 1
ATOM 7682 C C . PHE B 1 324 ? -18.172 -6.219 17.328 1 93.5 324 PHE B C 1
ATOM 7684 O O . PHE B 1 324 ? -17.609 -5.129 17.219 1 93.5 324 PHE B O 1
ATOM 7691 N N . GLN B 1 325 ? -17.641 -7.441 17.672 1 96.19 325 GLN B N 1
ATOM 7692 C CA . GLN B 1 325 ? -16.219 -7.484 17.391 1 96.19 325 GLN B CA 1
ATOM 7693 C C . GLN B 1 325 ? -15.93 -7.188 15.922 1 96.19 325 GLN B C 1
ATOM 7695 O O . GLN B 1 325 ? -16.641 -7.66 15.039 1 96.19 325 GLN B O 1
ATOM 7700 N N . VAL B 1 326 ? -14.891 -6.461 15.68 1 96.62 326 VAL B N 1
ATOM 7701 C CA . VAL B 1 326 ? -14.508 -6.125 14.312 1 96.62 326 VAL B CA 1
ATOM 7702 C C . VAL B 1 326 ? -14.266 -7.406 13.516 1 96.62 326 VAL B C 1
ATOM 7704 O O . VAL B 1 326 ? -14.625 -7.496 12.344 1 96.62 326 VAL B O 1
ATOM 7707 N N . LEU B 1 327 ? -13.719 -8.422 14.164 1 97.81 327 LEU B N 1
ATOM 7708 C CA . LEU B 1 327 ? -13.453 -9.719 13.539 1 97.81 327 LEU B CA 1
ATOM 7709 C C . LEU B 1 327 ? -14.742 -10.383 13.086 1 97.81 327 LEU B C 1
ATOM 7711 O O . LEU B 1 327 ? -14.727 -11.266 12.227 1 97.81 327 LEU B O 1
ATOM 7715 N N . GLY B 1 328 ? -15.805 -9.977 13.656 1 96.62 328 GLY B N 1
ATOM 7716 C CA . GLY B 1 328 ? -17.078 -10.594 13.352 1 96.62 328 GLY B CA 1
ATOM 7717 C C . GLY B 1 328 ? -17.672 -10.117 12.031 1 96.62 328 GLY B C 1
ATOM 7718 O O . GLY B 1 328 ? -18.609 -10.727 11.508 1 96.62 328 GLY B O 1
ATOM 7719 N N . TYR B 1 329 ? -17.156 -9.094 11.492 1 95.75 329 TYR B N 1
ATOM 7720 C CA . TYR B 1 329 ? -17.672 -8.586 10.227 1 95.75 329 TYR B CA 1
ATOM 7721 C C . TYR B 1 329 ? -17.172 -9.422 9.055 1 95.75 329 TYR B C 1
ATOM 7723 O O . TYR B 1 329 ? -15.977 -9.734 8.977 1 95.75 329 TYR B O 1
ATOM 7731 N N . GLN B 1 330 ? -18.094 -9.703 8.219 1 96.19 330 GLN B N 1
ATOM 7732 C CA . GLN B 1 330 ? -17.812 -10.555 7.07 1 96.19 330 GLN B CA 1
ATOM 7733 C C . GLN B 1 330 ? -16.734 -9.945 6.184 1 96.19 330 GLN B C 1
ATOM 7735 O O . GLN B 1 330 ? -15.828 -10.641 5.723 1 96.19 330 GLN B O 1
ATOM 7740 N N . ASN B 1 331 ? -16.828 -8.703 6 1 95.19 331 ASN B N 1
ATOM 7741 C CA . ASN B 1 331 ? -15.859 -8.047 5.121 1 95.19 331 ASN B CA 1
ATOM 7742 C C . ASN B 1 331 ? -14.461 -8.039 5.738 1 95.19 331 ASN B C 1
ATOM 7744 O O . ASN B 1 331 ? -13.469 -8.102 5.02 1 95.19 331 ASN B O 1
ATOM 7748 N N . GLN B 1 332 ? -14.383 -7.949 7.043 1 97.25 332 GLN B N 1
ATOM 7749 C CA . GLN B 1 332 ? -13.109 -8.039 7.742 1 97.25 332 GLN B CA 1
ATOM 7750 C C . GLN B 1 332 ? -12.453 -9.398 7.531 1 97.25 332 GLN B C 1
ATOM 7752 O O . GLN B 1 332 ? -11.266 -9.484 7.211 1 97.25 332 GLN B O 1
ATOM 7757 N N . GLN B 1 333 ? -13.227 -10.414 7.703 1 98.38 333 GLN B N 1
ATOM 7758 C CA . GLN B 1 333 ? -12.766 -11.781 7.516 1 98.38 333 GLN B CA 1
ATOM 7759 C C . GLN B 1 333 ? -12.336 -12.023 6.07 1 98.38 333 GLN B C 1
ATOM 7761 O O . GLN B 1 333 ? -11.266 -12.586 5.82 1 98.38 333 GLN B O 1
ATOM 7766 N N . TYR B 1 334 ? -13.188 -11.57 5.215 1 97.69 334 TYR B N 1
ATOM 7767 C CA . TYR B 1 334 ? -12.961 -11.758 3.789 1 97.69 334 TYR B CA 1
ATOM 7768 C C . TYR B 1 334 ? -11.633 -11.156 3.361 1 97.69 334 TYR B C 1
ATOM 7770 O O . TYR B 1 334 ? -10.906 -11.734 2.549 1 97.69 334 TYR B O 1
ATOM 7778 N N . ALA B 1 335 ? -11.32 -10.07 3.879 1 97.56 335 ALA B N 1
ATOM 7779 C CA . ALA B 1 335 ? -10.094 -9.375 3.492 1 97.56 335 ALA B CA 1
ATOM 7780 C C . ALA B 1 335 ? -8.883 -9.969 4.203 1 97.56 335 ALA B C 1
ATOM 7782 O O . ALA B 1 335 ? -7.801 -10.078 3.619 1 97.56 335 ALA B O 1
ATOM 7783 N N . LEU B 1 336 ? -8.945 -10.438 5.402 1 98.75 336 LEU B N 1
ATOM 7784 C CA . LEU B 1 336 ? -7.84 -10.797 6.289 1 98.75 336 LEU B CA 1
ATOM 7785 C C . LEU B 1 336 ? -7.426 -12.25 6.086 1 98.75 336 LEU B C 1
ATOM 7787 O O . LEU B 1 336 ? -6.234 -12.555 6.012 1 98.75 336 LEU B O 1
ATOM 7791 N N . PHE B 1 337 ? -8.352 -13.164 5.957 1 98.88 337 PHE B N 1
ATOM 7792 C CA . PHE B 1 337 ? -8.062 -14.586 6.086 1 98.88 337 PHE B CA 1
ATOM 7793 C C . PHE B 1 337 ? -7.266 -15.086 4.887 1 98.88 337 PHE B C 1
ATOM 7795 O O . PHE B 1 337 ? -6.336 -15.891 5.043 1 98.88 337 PHE B O 1
ATOM 7802 N N . PRO B 1 338 ? -7.578 -14.617 3.689 1 98.69 338 PRO B N 1
ATOM 7803 C CA . PRO B 1 338 ? -6.707 -15.047 2.588 1 98.69 338 PRO B CA 1
ATOM 7804 C C . PRO B 1 338 ? -5.258 -14.602 2.777 1 98.69 338 PRO B C 1
ATOM 7806 O O . PRO B 1 338 ? -4.34 -15.289 2.322 1 98.69 338 PRO B O 1
ATOM 7809 N N . LEU B 1 339 ? -5.043 -13.516 3.426 1 98.88 339 LEU B N 1
ATOM 7810 C CA . LEU B 1 339 ? -3.686 -13.039 3.664 1 98.88 339 LEU B CA 1
ATOM 7811 C C . LEU B 1 339 ? -2.955 -13.953 4.645 1 98.88 339 LEU B C 1
ATOM 7813 O O . LEU B 1 339 ? -1.749 -14.172 4.512 1 98.88 339 LEU B O 1
ATOM 7817 N N . ILE B 1 340 ? -3.682 -14.508 5.59 1 98.94 340 ILE B N 1
ATOM 7818 C CA . ILE B 1 340 ? -3.104 -15.523 6.461 1 98.94 340 ILE B CA 1
ATOM 7819 C C . ILE B 1 340 ? -2.684 -16.734 5.633 1 98.94 340 ILE B C 1
ATOM 7821 O O . ILE B 1 340 ? -1.574 -17.25 5.789 1 98.94 340 ILE B O 1
ATOM 7825 N N . ALA B 1 341 ? -3.508 -17.094 4.758 1 98.88 341 ALA B N 1
ATOM 7826 C CA . ALA B 1 341 ? -3.219 -18.234 3.902 1 98.88 341 ALA B CA 1
ATOM 7827 C C . ALA B 1 341 ? -1.991 -17.984 3.033 1 98.88 341 ALA B C 1
ATOM 7829 O O . ALA B 1 341 ? -1.146 -18.859 2.861 1 98.88 341 ALA B O 1
ATOM 7830 N N . ILE B 1 342 ? -1.884 -16.797 2.527 1 98.75 342 ILE B N 1
ATOM 7831 C CA . ILE B 1 342 ? -0.768 -16.453 1.653 1 98.75 342 ILE B CA 1
ATOM 7832 C C . ILE B 1 342 ? 0.538 -16.484 2.445 1 98.75 342 ILE B C 1
ATOM 7834 O O . ILE B 1 342 ? 1.574 -16.922 1.931 1 98.75 342 ILE B O 1
ATOM 7838 N N . SER B 1 343 ? 0.553 -16.094 3.66 1 98.69 343 SER B N 1
ATOM 7839 C CA . SER B 1 343 ? 1.757 -16.172 4.48 1 98.69 343 SER B CA 1
ATOM 7840 C C . SER B 1 343 ? 2.234 -17.609 4.641 1 98.69 343 SER B C 1
ATOM 7842 O O . SER B 1 343 ? 3.426 -17.891 4.492 1 98.69 343 SER B O 1
ATOM 7844 N N . TYR B 1 344 ? 1.296 -18.516 4.879 1 98.62 344 TYR B N 1
ATOM 7845 C CA . TYR B 1 344 ? 1.638 -19.938 4.988 1 98.62 344 TYR B CA 1
ATOM 7846 C C . TYR B 1 344 ? 2.137 -20.484 3.658 1 98.62 344 TYR B C 1
ATOM 7848 O O . TYR B 1 344 ? 3.154 -21.172 3.607 1 98.62 344 TYR B O 1
ATOM 7856 N N . ALA B 1 345 ? 1.394 -20.141 2.664 1 98.5 345 ALA B N 1
ATOM 7857 C CA . ALA B 1 345 ? 1.756 -20.609 1.333 1 98.5 345 ALA B CA 1
ATOM 7858 C C . ALA B 1 345 ? 3.172 -20.188 0.96 1 98.5 345 ALA B C 1
ATOM 7860 O O . ALA B 1 345 ? 3.928 -20.969 0.372 1 98.5 345 ALA B O 1
ATOM 7861 N N . SER B 1 346 ? 3.521 -18.984 1.257 1 97.75 346 SER B N 1
ATOM 7862 C CA . SER B 1 346 ? 4.848 -18.453 0.955 1 97.75 346 SER B CA 1
ATOM 7863 C C . SER B 1 346 ? 5.93 -19.203 1.715 1 97.75 346 SER B C 1
ATOM 7865 O O . SER B 1 346 ? 7.004 -19.484 1.171 1 97.75 346 SER B O 1
ATOM 7867 N N . GLN B 1 347 ? 5.66 -19.594 2.908 1 96.88 347 GLN B N 1
ATOM 7868 C CA . GLN B 1 347 ? 6.629 -20.344 3.701 1 96.88 347 GLN B CA 1
ATOM 7869 C C . GLN B 1 347 ? 6.855 -21.734 3.119 1 96.88 347 GLN B C 1
ATOM 7871 O O . GLN B 1 347 ? 7.996 -22.188 2.99 1 96.88 347 GLN B O 1
ATOM 7876 N N . PHE B 1 348 ? 5.82 -22.344 2.756 1 97 348 PHE B N 1
ATOM 7877 C CA . PHE B 1 348 ? 5.922 -23.703 2.225 1 97 348 PHE B CA 1
ATOM 7878 C C . PHE B 1 348 ? 6.617 -23.703 0.867 1 97 348 PHE B C 1
ATOM 7880 O O . PHE B 1 348 ? 7.496 -24.531 0.613 1 97 348 PHE B O 1
ATOM 7887 N N . ALA B 1 349 ? 6.18 -22.781 0.054 1 95.62 349 ALA B N 1
ATOM 7888 C CA . ALA B 1 349 ? 6.816 -22.672 -1.257 1 95.62 349 ALA B CA 1
ATOM 7889 C C . ALA B 1 349 ? 8.297 -22.328 -1.124 1 95.62 349 ALA B C 1
ATOM 7891 O O . ALA B 1 349 ? 9.141 -22.906 -1.81 1 95.62 349 ALA B O 1
ATOM 7892 N N . GLY B 1 350 ? 8.633 -21.344 -0.245 1 93.5 350 GLY B N 1
ATOM 7893 C CA . GLY B 1 350 ? 10.023 -20.969 -0.023 1 93.5 350 GLY B CA 1
ATOM 7894 C C . GLY B 1 350 ? 10.875 -22.141 0.457 1 93.5 350 GLY B C 1
ATOM 7895 O O . GLY B 1 350 ? 12.016 -22.297 0.021 1 93.5 350 GLY B O 1
ATOM 7896 N N . SER B 1 351 ? 10.305 -23.016 1.246 1 93.25 351 SER B N 1
ATOM 7897 C CA . SER B 1 351 ? 11.016 -24.172 1.757 1 93.25 351 SER B CA 1
ATOM 7898 C C . SER B 1 351 ? 11.305 -25.188 0.645 1 93.25 351 SER B C 1
ATOM 7900 O O . SER B 1 351 ? 12.383 -25.781 0.599 1 93.25 351 SER B O 1
ATOM 7902 N N . VAL B 1 352 ? 10.398 -25.344 -0.156 1 92.06 352 VAL B N 1
ATOM 7903 C CA . VAL B 1 352 ? 10.578 -26.281 -1.249 1 92.06 352 VAL B CA 1
ATOM 7904 C C . VAL B 1 352 ? 11.656 -25.781 -2.201 1 92.06 352 VAL B C 1
ATOM 7906 O O . VAL B 1 352 ? 12.523 -26.547 -2.633 1 92.06 352 VAL B O 1
ATOM 7909 N N . VAL B 1 353 ? 11.602 -24.516 -2.471 1 90.94 353 VAL B N 1
ATOM 7910 C CA . VAL B 1 353 ? 12.57 -23.938 -3.395 1 90.94 353 VAL B CA 1
ATOM 7911 C C . VAL B 1 353 ? 13.969 -23.984 -2.781 1 90.94 353 VAL B C 1
ATOM 7913 O O . VAL B 1 353 ? 14.953 -24.234 -3.48 1 90.94 353 VAL B O 1
ATOM 7916 N N . LEU B 1 354 ? 14.141 -23.797 -1.521 1 88.94 354 LEU B N 1
ATOM 7917 C CA . LEU B 1 354 ? 15.438 -23.906 -0.855 1 88.94 354 LEU B CA 1
ATOM 7918 C C . LEU B 1 354 ? 15.969 -25.328 -0.931 1 88.94 354 LEU B C 1
ATOM 7920 O O . LEU B 1 354 ? 17.172 -25.547 -1.14 1 88.94 354 LEU B O 1
ATOM 7924 N N . LYS B 1 355 ? 15.031 -26.266 -0.81 1 88.94 355 LYS B N 1
ATOM 7925 C CA . LYS B 1 355 ? 15.445 -27.672 -0.949 1 88.94 355 LYS B CA 1
ATOM 7926 C C . LYS B 1 355 ? 15.898 -27.969 -2.375 1 88.94 355 LYS B C 1
ATOM 7928 O O . LYS B 1 355 ? 16.875 -28.688 -2.58 1 88.94 355 LYS B O 1
ATOM 7933 N N . MET B 1 356 ? 15.172 -27.469 -3.236 1 85.69 356 MET B N 1
ATOM 7934 C CA . MET B 1 356 ? 15.57 -27.641 -4.633 1 85.69 356 MET B CA 1
ATOM 7935 C C . MET B 1 356 ? 16.938 -27.031 -4.879 1 85.69 356 MET B C 1
ATOM 7937 O O . MET B 1 356 ? 17.75 -27.594 -5.613 1 85.69 356 MET B O 1
ATOM 7941 N N . HIS B 1 357 ? 17.172 -25.859 -4.383 1 83.94 357 HIS B N 1
ATOM 7942 C CA . HIS B 1 357 ? 18.453 -25.188 -4.484 1 83.94 357 HIS B CA 1
ATOM 7943 C C . HIS B 1 357 ? 19.578 -26.047 -3.904 1 83.94 357 HIS B C 1
ATOM 7945 O O . HIS B 1 357 ? 20.625 -26.203 -4.523 1 83.94 357 HIS B O 1
ATOM 7951 N N . ASP B 1 358 ? 19.344 -26.641 -2.746 1 84 358 ASP B N 1
ATOM 7952 C CA . ASP B 1 358 ? 20.359 -27.484 -2.107 1 84 358 ASP B CA 1
ATOM 7953 C C . ASP B 1 358 ? 20.625 -28.734 -2.941 1 84 358 ASP B C 1
ATOM 7955 O O . ASP B 1 358 ? 21.781 -29.156 -3.062 1 84 358 ASP B O 1
ATOM 7959 N N . ALA B 1 359 ? 19.656 -29.172 -3.51 1 84.12 359 ALA B N 1
ATOM 7960 C CA . ALA B 1 359 ? 19.812 -30.344 -4.363 1 84.12 359 ALA B CA 1
ATOM 7961 C C . ALA B 1 359 ? 20.609 -30 -5.625 1 84.12 359 ALA B C 1
ATOM 7963 O O . ALA B 1 359 ? 21.438 -30.797 -6.086 1 84.12 359 ALA B O 1
ATOM 7964 N N . ALA B 1 360 ? 20.297 -28.938 -6.055 1 80.25 360 ALA B N 1
ATOM 7965 C CA . ALA B 1 360 ? 21.047 -28.469 -7.223 1 80.25 360 ALA B CA 1
ATOM 7966 C C . ALA B 1 360 ? 22.516 -28.266 -6.891 1 80.25 360 ALA B C 1
ATOM 7968 O O . ALA B 1 360 ? 23.391 -28.625 -7.684 1 80.25 360 ALA B O 1
ATOM 7969 N N . LEU B 1 361 ? 22.812 -27.703 -5.867 1 77.81 361 LEU B N 1
ATOM 7970 C CA . LEU B 1 361 ? 24.203 -27.516 -5.449 1 77.81 361 LEU B CA 1
ATOM 7971 C C . LEU B 1 361 ? 24.922 -28.844 -5.312 1 77.81 361 LEU B C 1
ATOM 7973 O O . LEU B 1 361 ? 26.078 -28.984 -5.715 1 77.81 361 LEU B O 1
ATOM 7977 N N . GLU B 1 362 ? 24.203 -29.75 -4.781 1 81.56 362 GLU B N 1
ATOM 7978 C CA . GLU B 1 362 ? 24.797 -31.078 -4.664 1 81.56 362 GLU B CA 1
ATOM 7979 C C . GLU B 1 362 ? 25.062 -31.688 -6.035 1 81.56 362 GLU B C 1
ATOM 7981 O O . GLU B 1 362 ? 26.078 -32.344 -6.234 1 81.56 362 GLU B O 1
ATOM 7986 N N . SER B 1 363 ? 24.172 -31.531 -6.871 1 80.25 363 SER B N 1
ATOM 7987 C CA . SER B 1 363 ? 24.328 -32.031 -8.227 1 80.25 363 SER B CA 1
ATOM 7988 C C . SER B 1 363 ? 25.531 -31.406 -8.922 1 80.25 363 SER B C 1
ATOM 7990 O O . SER B 1 363 ? 26.25 -32.094 -9.664 1 80.25 363 SER B O 1
ATOM 7992 N N . ILE B 1 364 ? 25.719 -30.172 -8.734 1 74.5 364 ILE B N 1
ATOM 7993 C CA . ILE B 1 364 ? 26.859 -29.484 -9.312 1 74.5 364 ILE B CA 1
ATOM 7994 C C . ILE B 1 364 ? 28.156 -30.078 -8.75 1 74.5 364 ILE B C 1
ATOM 7996 O O . ILE B 1 364 ? 29.094 -30.344 -9.492 1 74.5 364 ILE B O 1
ATOM 8000 N N . LYS B 1 365 ? 28.203 -30.312 -7.602 1 73.69 365 LYS B N 1
ATOM 8001 C CA . LYS B 1 365 ? 29.391 -30.875 -6.957 1 73.69 365 LYS B CA 1
ATOM 8002 C C . LYS B 1 365 ? 29.703 -32.25 -7.5 1 73.69 365 LYS B C 1
ATOM 8004 O O . LYS B 1 365 ? 30.875 -32.625 -7.621 1 73.69 365 LYS B O 1
ATOM 8009 N N . SER B 1 366 ? 28.656 -32.906 -7.762 1 80.31 366 SER B N 1
ATOM 8010 C CA . SER B 1 366 ? 28.828 -34.281 -8.219 1 80.31 366 SER B CA 1
ATOM 8011 C C . SER B 1 366 ? 29.125 -34.344 -9.711 1 80.31 366 SER B C 1
ATOM 8013 O O . SER B 1 366 ? 29.422 -35.406 -10.258 1 80.31 366 SER B O 1
ATOM 8015 N N . GLY B 1 367 ? 28.984 -33.188 -10.414 1 74.06 367 GLY B N 1
ATOM 8016 C CA . GLY B 1 367 ? 29.266 -33.094 -11.836 1 74.06 367 GLY B CA 1
ATOM 8017 C C . GLY B 1 367 ? 28.156 -33.656 -12.703 1 74.06 367 GLY B C 1
ATOM 8018 O O . GLY B 1 367 ? 28.406 -34.094 -13.828 1 74.06 367 GLY B O 1
ATOM 8019 N N . ASP B 1 368 ? 27.094 -33.594 -12.211 1 75.88 368 ASP B N 1
ATOM 8020 C CA . ASP B 1 368 ? 25.953 -34.156 -12.906 1 75.88 368 ASP B CA 1
ATOM 8021 C C . ASP B 1 368 ? 25.531 -33.281 -14.094 1 75.88 368 ASP B C 1
ATOM 8023 O O . ASP B 1 368 ? 25.547 -32.031 -13.992 1 75.88 368 ASP B O 1
ATOM 8027 N N . ALA B 1 369 ? 25.234 -33.969 -15.195 1 74.44 369 ALA B N 1
ATOM 8028 C CA . ALA B 1 369 ? 24.969 -33.281 -16.469 1 74.44 369 ALA B CA 1
ATOM 8029 C C . ALA B 1 369 ? 23.625 -32.562 -16.438 1 74.44 369 ALA B C 1
ATOM 8031 O O . ALA B 1 369 ? 23.391 -31.609 -17.188 1 74.44 369 ALA B O 1
ATOM 8032 N N . GLY B 1 370 ? 22.797 -32.844 -15.578 1 78.06 370 GLY B N 1
ATOM 8033 C CA . GLY B 1 370 ? 21.453 -32.312 -15.555 1 78.06 370 GLY B CA 1
ATOM 8034 C C . GLY B 1 370 ? 21.328 -31.031 -14.75 1 78.06 370 GLY B C 1
ATOM 8035 O O . GLY B 1 370 ? 20.234 -30.469 -14.602 1 78.06 370 GLY B O 1
ATOM 8036 N N . PHE B 1 371 ? 22.312 -30.547 -14.281 1 78.19 371 PHE B N 1
ATOM 8037 C CA . PHE B 1 371 ? 22.359 -29.406 -13.375 1 78.19 371 PHE B CA 1
ATOM 8038 C C . PHE B 1 371 ? 21.859 -28.141 -14.062 1 78.19 371 PHE B C 1
ATOM 8040 O O . PHE B 1 371 ? 21.172 -27.328 -13.445 1 78.19 371 PHE B O 1
ATOM 8047 N N . GLY B 1 372 ? 22.078 -28.078 -15.305 1 75.5 372 GLY B N 1
ATOM 8048 C CA . GLY B 1 372 ? 21.641 -26.906 -16.047 1 75.5 372 GLY B CA 1
ATOM 8049 C C . GLY B 1 372 ? 20.141 -26.75 -16.078 1 75.5 372 GLY B C 1
ATOM 8050 O O . GLY B 1 372 ? 19.625 -25.656 -15.875 1 75.5 372 GLY B O 1
ATOM 8051 N N . ALA B 1 373 ? 19.547 -27.875 -16.328 1 83.31 373 ALA B N 1
ATOM 8052 C CA . ALA B 1 373 ? 18.094 -27.859 -16.406 1 83.31 373 ALA B CA 1
ATOM 8053 C C . ALA B 1 373 ? 17.469 -27.562 -15.047 1 83.31 373 ALA B C 1
ATOM 8055 O O . ALA B 1 373 ? 16.453 -26.844 -14.961 1 83.31 373 ALA B O 1
ATOM 8056 N N . MET B 1 374 ? 18.047 -28.031 -14.039 1 82.88 374 MET B N 1
ATOM 8057 C CA . MET B 1 374 ? 17.578 -27.797 -12.68 1 82.88 374 MET B CA 1
ATOM 8058 C C . MET B 1 374 ? 17.734 -26.328 -12.289 1 82.88 374 MET B C 1
ATOM 8060 O O . MET B 1 374 ? 16.828 -25.75 -11.672 1 82.88 374 MET B O 1
ATOM 8064 N N . LEU B 1 375 ? 18.781 -25.812 -12.758 1 81.31 375 LEU B N 1
ATOM 8065 C CA . LEU B 1 375 ? 19.031 -24.406 -12.43 1 81.31 375 LEU B CA 1
ATOM 8066 C C . LEU B 1 375 ? 18.094 -23.484 -13.188 1 81.31 375 LEU B C 1
ATOM 8068 O O . LEU B 1 375 ? 17.625 -22.484 -12.648 1 81.31 375 LEU B O 1
ATOM 8072 N N . ALA B 1 376 ? 17.812 -23.922 -14.328 1 84.12 376 ALA B N 1
ATOM 8073 C CA . ALA B 1 376 ? 16.891 -23.141 -15.141 1 84.12 376 ALA B CA 1
ATOM 8074 C C . ALA B 1 376 ? 15.5 -23.125 -14.531 1 84.12 376 ALA B C 1
ATOM 8076 O O . ALA B 1 376 ? 14.844 -22.094 -14.477 1 84.12 376 ALA B O 1
ATOM 8077 N N . GLU B 1 377 ? 15.133 -24.203 -14.141 1 89.81 377 GLU B N 1
ATOM 8078 C CA . GLU B 1 377 ? 13.828 -24.328 -13.508 1 89.81 377 GLU B CA 1
ATOM 8079 C C . GLU B 1 377 ? 13.773 -23.531 -12.203 1 89.81 377 GLU B C 1
ATOM 8081 O O . GLU B 1 377 ? 12.805 -22.812 -11.945 1 89.81 377 GLU B O 1
ATOM 8086 N N . LEU B 1 378 ? 14.773 -23.766 -11.477 1 89.25 378 LEU B N 1
ATOM 8087 C CA . LEU B 1 378 ? 14.844 -23.078 -10.188 1 89.25 378 LEU B CA 1
ATOM 8088 C C . LEU B 1 378 ? 14.812 -21.562 -10.375 1 89.25 378 LEU B C 1
ATOM 8090 O O . LEU B 1 378 ? 14.086 -20.859 -9.664 1 89.25 378 LEU B O 1
ATOM 8094 N N . HIS B 1 379 ? 15.602 -21.109 -11.336 1 89 379 HIS B N 1
ATOM 8095 C CA . HIS B 1 379 ? 15.617 -19.672 -11.641 1 89 379 HIS B CA 1
ATOM 8096 C C . HIS B 1 379 ? 14.234 -19.188 -12.047 1 89 379 HIS B C 1
ATOM 8098 O O . HIS B 1 379 ? 13.781 -18.141 -11.57 1 89 379 HIS B O 1
ATOM 8104 N N . ALA B 1 380 ? 13.633 -19.938 -12.867 1 92.81 380 ALA B N 1
ATOM 8105 C CA . ALA B 1 380 ? 12.328 -19.547 -13.398 1 92.81 380 ALA B CA 1
ATOM 8106 C C . ALA B 1 380 ? 11.266 -19.547 -12.297 1 92.81 380 ALA B C 1
ATOM 8108 O O . ALA B 1 380 ? 10.539 -18.562 -12.125 1 92.81 380 ALA B O 1
ATOM 8109 N N . VAL B 1 381 ? 11.273 -20.547 -11.516 1 93.25 381 VAL B N 1
ATOM 8110 C CA . VAL B 1 381 ? 10.25 -20.719 -10.484 1 93.25 381 VAL B CA 1
ATOM 8111 C C . VAL B 1 381 ? 10.43 -19.656 -9.398 1 93.25 381 VAL B C 1
ATOM 8113 O O . VAL B 1 381 ? 9.453 -19.062 -8.938 1 93.25 381 VAL B O 1
ATOM 8116 N N . THR B 1 382 ? 11.633 -19.438 -9.062 1 93.94 382 THR B N 1
ATOM 8117 C CA . THR B 1 382 ? 11.883 -18.438 -8.031 1 93.94 382 THR B CA 1
ATOM 8118 C C . THR B 1 382 ? 11.539 -17.031 -8.547 1 93.94 382 THR B C 1
ATOM 8120 O O . THR B 1 382 ? 11.125 -16.172 -7.777 1 93.94 382 THR B O 1
ATOM 8123 N N . SER B 1 383 ? 11.734 -16.828 -9.859 1 95.31 383 SER B N 1
ATOM 8124 C CA . SER B 1 383 ? 11.352 -15.555 -10.453 1 95.31 383 SER B CA 1
ATOM 8125 C C . SER B 1 383 ? 9.852 -15.305 -10.336 1 95.31 383 SER B C 1
ATOM 8127 O O . SER B 1 383 ? 9.43 -14.242 -9.891 1 95.31 383 SER B O 1
ATOM 8129 N N . GLY B 1 384 ? 9.109 -16.344 -10.695 1 96.88 384 GLY B N 1
ATOM 8130 C CA . GLY B 1 384 ? 7.668 -16.219 -10.594 1 96.88 384 GLY B CA 1
ATOM 8131 C C . GLY B 1 384 ? 7.188 -16.047 -9.164 1 96.88 384 GLY B C 1
ATOM 8132 O O . GLY B 1 384 ? 6.344 -15.195 -8.891 1 96.88 384 GLY B O 1
ATOM 8133 N N . LEU B 1 385 ? 7.703 -16.844 -8.305 1 97.25 385 LEU B N 1
ATOM 8134 C CA . LEU B 1 385 ? 7.289 -16.812 -6.902 1 97.25 385 LEU B CA 1
ATOM 8135 C C . LEU B 1 385 ? 7.652 -15.477 -6.254 1 97.25 385 LEU B C 1
ATOM 8137 O O . LEU B 1 385 ? 6.828 -14.875 -5.559 1 97.25 385 LEU B O 1
ATOM 8141 N N . LYS B 1 386 ? 8.898 -15.039 -6.512 1 96.75 386 LYS B N 1
ATOM 8142 C CA . LYS B 1 386 ? 9.328 -13.766 -5.934 1 96.75 386 LYS B CA 1
ATOM 8143 C C . LYS B 1 386 ? 8.438 -12.617 -6.398 1 96.75 386 LYS B C 1
ATOM 8145 O O . LYS B 1 386 ? 8 -11.797 -5.59 1 96.75 386 LYS B O 1
ATOM 8150 N N . ALA B 1 387 ? 8.18 -12.586 -7.691 1 97.25 387 ALA B N 1
ATOM 8151 C CA . ALA B 1 387 ? 7.34 -11.516 -8.234 1 97.25 387 ALA B CA 1
ATOM 8152 C C . ALA B 1 387 ? 5.953 -11.539 -7.602 1 97.25 387 ALA B C 1
ATOM 8154 O O . ALA B 1 387 ? 5.449 -10.508 -7.152 1 97.25 387 ALA B O 1
ATOM 8155 N N . TRP B 1 388 ? 5.383 -12.695 -7.504 1 98 388 TRP B N 1
ATOM 8156 C CA . TRP B 1 388 ? 4.016 -12.844 -7.012 1 98 388 TRP B CA 1
ATOM 8157 C C . TRP B 1 388 ? 3.947 -12.57 -5.512 1 98 388 TRP B C 1
ATOM 8159 O O . TRP B 1 388 ? 3.088 -11.812 -5.055 1 98 388 TRP B O 1
ATOM 8169 N N . VAL B 1 389 ? 4.844 -13.164 -4.719 1 98.06 389 VAL B N 1
ATOM 8170 C CA . VAL B 1 389 ? 4.812 -13.047 -3.264 1 98.06 389 VAL B CA 1
ATOM 8171 C C . VAL B 1 389 ? 5.133 -11.609 -2.854 1 98.06 389 VAL B C 1
ATOM 8173 O O . VAL B 1 389 ? 4.535 -11.078 -1.915 1 98.06 389 VAL B O 1
ATOM 8176 N N . ALA B 1 390 ? 6.094 -11.016 -3.592 1 97.5 390 ALA B N 1
ATOM 8177 C CA . ALA B 1 390 ? 6.387 -9.617 -3.305 1 97.5 390 ALA B CA 1
ATOM 8178 C C . ALA B 1 390 ? 5.141 -8.75 -3.463 1 97.5 390 ALA B C 1
ATOM 8180 O O . ALA B 1 390 ? 4.793 -7.98 -2.564 1 97.5 390 ALA B O 1
ATOM 8181 N N . ASP B 1 391 ? 4.449 -8.945 -4.535 1 97 391 ASP B N 1
ATOM 8182 C CA . ASP B 1 391 ? 3.252 -8.156 -4.812 1 97 391 ASP B CA 1
ATOM 8183 C C . ASP B 1 391 ? 2.178 -8.391 -3.754 1 97 391 ASP B C 1
ATOM 8185 O O . ASP B 1 391 ? 1.61 -7.441 -3.215 1 97 391 ASP B O 1
ATOM 8189 N N . LYS B 1 392 ? 1.938 -9.617 -3.443 1 98.12 392 LYS B N 1
ATOM 8190 C CA . LYS B 1 392 ? 0.854 -9.953 -2.527 1 98.12 392 LYS B CA 1
ATOM 8191 C C . LYS B 1 392 ? 1.2 -9.562 -1.095 1 98.12 392 LYS B C 1
ATOM 8193 O O . LYS B 1 392 ? 0.321 -9.172 -0.321 1 98.12 392 LYS B O 1
ATOM 8198 N N . ALA B 1 393 ? 2.455 -9.719 -0.737 1 98.44 393 ALA B N 1
ATOM 8199 C CA . ALA B 1 393 ? 2.857 -9.328 0.612 1 98.44 393 ALA B CA 1
ATOM 8200 C C . ALA B 1 393 ? 2.721 -7.824 0.813 1 98.44 393 ALA B C 1
ATOM 8202 O O . ALA B 1 393 ? 2.195 -7.375 1.834 1 98.44 393 ALA B O 1
ATOM 8203 N N . ILE B 1 394 ? 3.189 -7.051 -0.166 1 97.94 394 ILE B N 1
ATOM 8204 C CA . ILE B 1 394 ? 3.094 -5.598 -0.085 1 97.94 394 ILE B CA 1
ATOM 8205 C C . ILE B 1 394 ? 1.628 -5.18 0.001 1 97.94 394 ILE B C 1
ATOM 8207 O O . ILE B 1 394 ? 1.245 -4.41 0.885 1 97.94 394 ILE B O 1
ATOM 8211 N N . GLU B 1 395 ? 0.823 -5.715 -0.893 1 97.75 395 GLU B N 1
ATOM 8212 C CA . GLU B 1 395 ? -0.602 -5.398 -0.906 1 97.75 395 GLU B CA 1
ATOM 8213 C C . GLU B 1 395 ? -1.286 -5.883 0.37 1 97.75 395 GLU B C 1
ATOM 8215 O O . GLU B 1 395 ? -2.176 -5.211 0.896 1 97.75 395 GLU B O 1
ATOM 8220 N N . GLY B 1 396 ? -0.848 -7.043 0.801 1 98.56 396 GLY B N 1
ATOM 8221 C CA . GLY B 1 396 ? -1.447 -7.621 1.994 1 98.56 396 GLY B CA 1
ATOM 8222 C C . GLY B 1 396 ? -1.165 -6.82 3.252 1 98.56 396 GLY B C 1
ATOM 8223 O O . GLY B 1 396 ? -2.061 -6.605 4.07 1 98.56 396 GLY B O 1
ATOM 8224 N N . VAL B 1 397 ? 0.039 -6.344 3.42 1 98.62 397 VAL B N 1
ATOM 8225 C CA . VAL B 1 397 ? 0.379 -5.543 4.59 1 98.62 397 VAL B CA 1
ATOM 8226 C C . VAL B 1 397 ? -0.417 -4.238 4.574 1 98.62 397 VAL B C 1
ATOM 8228 O O . VAL B 1 397 ? -0.944 -3.814 5.605 1 98.62 397 VAL B O 1
ATOM 8231 N N . GLU B 1 398 ? -0.548 -3.668 3.416 1 97.81 398 GLU B N 1
ATOM 8232 C CA . GLU B 1 398 ? -1.357 -2.459 3.295 1 97.81 398 GLU B CA 1
ATOM 8233 C C . GLU B 1 398 ? -2.822 -2.742 3.613 1 97.81 398 GLU B C 1
ATOM 8235 O O . GLU B 1 398 ? -3.484 -1.945 4.281 1 97.81 398 GLU B O 1
ATOM 8240 N N . THR B 1 399 ? -3.338 -3.838 3.164 1 97.94 399 THR B N 1
ATOM 8241 C CA . THR B 1 399 ? -4.707 -4.23 3.48 1 97.94 399 THR B CA 1
ATOM 8242 C C . THR B 1 399 ? -4.887 -4.398 4.984 1 97.94 399 THR B C 1
ATOM 8244 O O . THR B 1 399 ? -5.879 -3.943 5.555 1 97.94 399 THR B O 1
ATOM 8247 N N . CYS B 1 400 ? -3.92 -5.066 5.613 1 98.69 400 CYS B N 1
ATOM 8248 C CA . CYS B 1 400 ? -3.982 -5.227 7.062 1 98.69 400 CYS B CA 1
ATOM 8249 C C . CYS B 1 400 ? -4.02 -3.871 7.758 1 98.69 400 CYS B C 1
ATOM 8251 O O . CYS B 1 400 ? -4.77 -3.682 8.719 1 98.69 400 CYS B O 1
ATOM 8253 N N . ARG B 1 401 ? -3.203 -2.953 7.273 1 98 401 ARG B N 1
ATOM 8254 C CA . ARG B 1 401 ? -3.203 -1.599 7.816 1 98 401 ARG B CA 1
ATOM 8255 C C . ARG B 1 401 ? -4.586 -0.966 7.715 1 98 401 ARG B C 1
ATOM 8257 O O . ARG B 1 401 ? -5.09 -0.4 8.688 1 98 401 ARG B O 1
ATOM 8264 N N . ARG B 1 402 ? -5.305 -1.123 6.59 1 97.12 402 ARG B N 1
ATOM 8265 C CA . ARG B 1 402 ? -6.625 -0.546 6.367 1 97.12 402 ARG B CA 1
ATOM 8266 C C . ARG B 1 402 ? -7.676 -1.22 7.246 1 97.12 402 ARG B C 1
ATOM 8268 O O . ARG B 1 402 ? -8.594 -0.562 7.738 1 97.12 402 ARG B O 1
ATOM 8275 N N . LEU B 1 403 ? -7.469 -2.4 7.492 1 97.56 403 LEU B N 1
ATOM 8276 C CA . LEU B 1 403 ? -8.422 -3.17 8.289 1 97.56 403 LEU B CA 1
ATOM 8277 C C . LEU B 1 403 ? -8.391 -2.727 9.75 1 97.56 403 LEU B C 1
ATOM 8279 O O . LEU B 1 403 ? -9.32 -3.012 10.508 1 97.56 403 LEU B O 1
ATOM 8283 N N . CYS B 1 404 ? -7.379 -2.064 10.078 1 97.69 404 CYS B N 1
ATOM 8284 C CA . CYS B 1 404 ? -7.266 -1.609 11.453 1 97.69 404 CYS B CA 1
ATOM 8285 C C . CYS B 1 404 ? -7.699 -0.154 11.586 1 97.69 404 CYS B C 1
ATOM 8287 O O . CYS B 1 404 ? -7.516 0.459 12.641 1 97.69 404 CYS B O 1
ATOM 8289 N N . GLY B 1 405 ? -8.266 0.464 10.539 1 95.88 405 GLY B N 1
ATOM 8290 C CA . GLY B 1 405 ? -8.797 1.816 10.578 1 95.88 405 GLY B CA 1
ATOM 8291 C C . GLY B 1 405 ? -7.758 2.859 10.938 1 95.88 405 GLY B C 1
ATOM 8292 O O . GLY B 1 405 ? -6.621 2.797 10.461 1 95.88 405 GLY B O 1
ATOM 8293 N N . GLY B 1 406 ? -8.188 3.764 11.703 1 96.25 406 GLY B N 1
ATOM 8294 C CA . GLY B 1 406 ? -7.277 4.812 12.148 1 96.25 406 GLY B CA 1
ATOM 8295 C C . GLY B 1 406 ? -6.09 4.281 12.922 1 96.25 406 GLY B C 1
ATOM 8296 O O . GLY B 1 406 ? -4.973 4.781 12.781 1 96.25 406 GLY B O 1
ATOM 8297 N N . HIS B 1 407 ? -6.348 3.275 13.672 1 97.5 407 HIS B N 1
ATOM 8298 C CA . HIS B 1 407 ? -5.262 2.756 14.5 1 97.5 407 HIS B CA 1
ATOM 8299 C C . HIS B 1 407 ? -4.199 2.07 13.648 1 97.5 407 HIS B C 1
ATOM 8301 O O . HIS B 1 407 ? -3.027 2.029 14.031 1 97.5 407 HIS B O 1
ATOM 8307 N N . GLY B 1 408 ? -4.625 1.498 12.523 1 97.44 408 GLY B N 1
ATOM 8308 C CA . GLY B 1 408 ? -3.643 1.024 11.562 1 97.44 408 GLY B CA 1
ATOM 8309 C C . GLY B 1 408 ? -2.838 2.145 10.93 1 97.44 408 GLY B C 1
ATOM 8310 O O . GLY B 1 408 ? -1.689 1.942 10.531 1 97.44 408 GLY B O 1
ATOM 8311 N N . PHE B 1 409 ? -3.43 3.381 10.797 1 97.31 409 PHE B N 1
ATOM 8312 C CA . PHE B 1 409 ? -2.803 4.547 10.195 1 97.31 409 PHE B CA 1
ATOM 8313 C C . PHE B 1 409 ? -1.761 5.152 11.125 1 97.31 409 PHE B C 1
ATOM 8315 O O . PHE B 1 409 ? -0.849 5.852 10.68 1 97.31 409 PHE B O 1
ATOM 8322 N N . SER B 1 410 ? -1.869 4.812 12.453 1 97.62 410 SER B N 1
ATOM 8323 C CA . SER B 1 410 ? -0.865 5.227 13.43 1 97.62 410 SER B CA 1
ATOM 8324 C C . SER B 1 410 ? 0.405 4.395 13.305 1 97.62 410 SER B C 1
ATOM 8326 O O . SER B 1 410 ? 0.339 3.18 13.094 1 97.62 410 SER B O 1
ATOM 8328 N N . GLN B 1 411 ? 1.577 4.984 13.414 1 97.44 411 GLN B N 1
ATOM 8329 C CA . GLN B 1 411 ? 2.836 4.25 13.32 1 97.44 411 GLN B CA 1
ATOM 8330 C C . GLN B 1 411 ? 3.014 3.316 14.516 1 97.44 411 GLN B C 1
ATOM 8332 O O . GLN B 1 411 ? 3.846 2.408 14.484 1 97.44 411 GLN B O 1
ATOM 8337 N N . SER B 1 412 ? 2.232 3.562 15.586 1 97.56 412 SER B N 1
ATOM 8338 C CA . SER B 1 412 ? 2.344 2.701 16.766 1 97.56 412 SER B CA 1
ATOM 8339 C C . SER B 1 412 ? 1.859 1.287 16.453 1 97.56 412 SER B C 1
ATOM 8341 O O . SER B 1 412 ? 2.145 0.352 17.203 1 97.56 412 SER B O 1
ATOM 8343 N N . SER B 1 413 ? 1.079 1.122 15.352 1 98.31 413 SER B N 1
ATOM 8344 C CA . SER B 1 413 ? 0.638 -0.208 14.953 1 98.31 413 SER B CA 1
ATOM 8345 C C . SER B 1 413 ? 1.785 -1.012 14.344 1 98.31 413 SER B C 1
ATOM 8347 O O . SER B 1 413 ? 1.711 -2.238 14.258 1 98.31 413 SER B O 1
ATOM 8349 N N . ASN B 1 414 ? 2.789 -0.376 13.938 1 98.25 414 ASN B N 1
ATOM 8350 C CA . ASN B 1 414 ? 3.982 -0.875 13.266 1 98.25 414 ASN B CA 1
ATOM 8351 C C . ASN B 1 414 ? 3.662 -1.382 11.859 1 98.25 414 ASN B C 1
ATOM 8353 O O . ASN B 1 414 ? 4.535 -1.915 11.172 1 98.25 414 ASN B O 1
ATOM 8357 N N . LEU B 1 415 ? 2.441 -1.298 11.383 1 98.5 415 LEU B N 1
ATOM 8358 C CA . LEU B 1 415 ? 2.066 -1.776 10.055 1 98.5 415 LEU B CA 1
ATOM 8359 C C . LEU B 1 415 ? 2.627 -0.864 8.969 1 98.5 415 LEU B C 1
ATOM 8361 O O . LEU B 1 415 ? 3.031 -1.336 7.906 1 98.5 415 LEU B O 1
ATOM 8365 N N . GLY B 1 416 ? 2.592 0.475 9.25 1 97.44 416 GLY B N 1
ATOM 8366 C CA . GLY B 1 416 ? 3.23 1.384 8.312 1 97.44 416 GLY B CA 1
ATOM 8367 C C . GLY B 1 416 ? 4.703 1.083 8.094 1 97.44 416 GLY B C 1
ATOM 8368 O O . GLY B 1 416 ? 5.191 1.127 6.969 1 97.44 416 GLY B O 1
ATOM 8369 N N . HIS B 1 417 ? 5.414 0.792 9.18 1 97.25 417 HIS B N 1
ATOM 8370 C CA . HIS B 1 417 ? 6.828 0.455 9.109 1 97.25 417 HIS B CA 1
ATOM 8371 C C . HIS B 1 417 ? 7.047 -0.857 8.367 1 97.25 417 HIS B C 1
ATOM 8373 O O . HIS B 1 417 ? 7.934 -0.951 7.512 1 97.25 417 HIS B O 1
ATOM 8379 N N . LEU B 1 418 ? 6.254 -1.872 8.688 1 97.75 418 LEU B N 1
ATOM 8380 C CA . LEU B 1 418 ? 6.367 -3.152 7.992 1 97.75 418 LEU B CA 1
ATOM 8381 C C . LEU B 1 418 ? 6.164 -2.979 6.492 1 97.75 418 LEU B C 1
ATOM 8383 O O . LEU B 1 418 ? 6.887 -3.574 5.691 1 97.75 418 LEU B O 1
ATOM 8387 N N . PHE B 1 419 ? 5.23 -2.129 6.09 1 98 419 PHE B N 1
ATOM 8388 C CA . PHE B 1 419 ? 4.996 -1.825 4.684 1 98 419 PHE B CA 1
ATOM 8389 C C . PHE B 1 419 ? 6.227 -1.182 4.055 1 98 419 PHE B C 1
ATOM 8391 O O . PHE B 1 419 ? 6.676 -1.6 2.986 1 98 419 PHE B O 1
ATOM 8398 N N . ALA B 1 420 ? 6.754 -0.2 4.684 1 96.81 420 ALA B N 1
ATOM 8399 C CA . ALA B 1 420 ? 7.891 0.545 4.152 1 96.81 420 ALA B CA 1
ATOM 8400 C C . ALA B 1 420 ? 9.094 -0.368 3.941 1 96.81 420 ALA B C 1
ATOM 8402 O O . ALA B 1 420 ? 9.852 -0.198 2.98 1 96.81 420 ALA B O 1
ATOM 8403 N N . GLU B 1 421 ? 9.227 -1.387 4.781 1 95.25 421 GLU B N 1
ATOM 8404 C CA . GLU B 1 421 ? 10.406 -2.254 4.727 1 95.25 421 GLU B CA 1
ATOM 8405 C C . GLU B 1 421 ? 10.32 -3.215 3.545 1 95.25 421 GLU B C 1
ATOM 8407 O O . GLU B 1 421 ? 11.344 -3.732 3.09 1 95.25 421 GLU B O 1
ATOM 8412 N N . ILE B 1 422 ? 9.133 -3.445 3.055 1 96.88 422 ILE B N 1
ATOM 8413 C CA . ILE B 1 422 ? 9.078 -4.449 1.994 1 96.88 422 ILE B CA 1
ATOM 8414 C C . ILE B 1 422 ? 8.555 -3.809 0.71 1 96.88 422 ILE B C 1
ATOM 8416 O O . ILE B 1 422 ? 8.461 -4.469 -0.327 1 96.88 422 ILE B O 1
ATOM 8420 N N . ALA B 1 423 ? 8.266 -2.482 0.729 1 96.44 423 ALA B N 1
ATOM 8421 C CA . ALA B 1 423 ? 7.668 -1.776 -0.401 1 96.44 423 ALA B CA 1
ATOM 8422 C C . ALA B 1 423 ? 8.539 -1.895 -1.647 1 96.44 423 ALA B C 1
ATOM 8424 O O . ALA B 1 423 ? 8.031 -1.865 -2.771 1 96.44 423 ALA B O 1
ATOM 8425 N N . GLY B 1 424 ? 9.852 -2.006 -1.48 1 96.19 424 GLY B N 1
ATOM 8426 C CA . GLY B 1 424 ? 10.766 -2.07 -2.611 1 96.19 424 GLY B CA 1
ATOM 8427 C C . GLY B 1 424 ? 10.93 -3.473 -3.166 1 96.19 424 GLY B C 1
ATOM 8428 O O . GLY B 1 424 ? 11.617 -3.672 -4.172 1 96.19 424 GLY B O 1
ATOM 8429 N N . ALA B 1 425 ? 10.195 -4.492 -2.6 1 96.12 425 ALA B N 1
ATOM 8430 C CA . ALA B 1 425 ? 10.461 -5.895 -2.908 1 96.12 425 ALA B CA 1
ATOM 8431 C C . ALA B 1 425 ? 10.047 -6.227 -4.34 1 96.12 425 ALA B C 1
ATOM 8433 O O . ALA B 1 425 ? 10.5 -7.227 -4.906 1 96.12 425 ALA B O 1
ATOM 8434 N N . ASN B 1 426 ? 9.25 -5.418 -4.934 1 94.88 426 ASN B N 1
ATOM 8435 C CA . ASN B 1 426 ? 8.891 -5.633 -6.332 1 94.88 426 ASN B CA 1
ATOM 8436 C C . ASN B 1 426 ? 9.938 -5.043 -7.273 1 94.88 426 ASN B C 1
ATOM 8438 O O . ASN B 1 426 ? 9.844 -5.211 -8.492 1 94.88 426 ASN B O 1
ATOM 8442 N N . THR B 1 427 ? 10.93 -4.391 -6.758 1 94.38 427 THR B N 1
ATOM 8443 C CA . THR B 1 427 ? 11.93 -3.697 -7.559 1 94.38 427 THR B CA 1
ATOM 8444 C C . THR B 1 427 ? 13.305 -4.34 -7.383 1 94.38 427 THR B C 1
ATOM 8446 O O . THR B 1 427 ? 13.945 -4.73 -8.359 1 94.38 427 THR B O 1
ATOM 8449 N N . PHE B 1 428 ? 13.789 -4.465 -6.145 1 90.44 428 PHE B N 1
ATOM 8450 C CA . PHE B 1 428 ? 15.148 -4.98 -5.977 1 90.44 428 PHE B CA 1
ATOM 8451 C C . PHE B 1 428 ? 15.188 -6.484 -6.223 1 90.44 428 PHE B C 1
ATOM 8453 O O . PHE B 1 428 ? 14.156 -7.156 -6.164 1 90.44 428 PHE B O 1
ATOM 8460 N N . GLU B 1 429 ? 16.312 -6.965 -6.602 1 84.75 429 GLU B N 1
ATOM 8461 C CA . GLU B 1 429 ? 16.562 -8.359 -6.969 1 84.75 429 GLU B CA 1
ATOM 8462 C C . GLU B 1 429 ? 15.727 -8.766 -8.18 1 84.75 429 GLU B C 1
ATOM 8464 O O . GLU B 1 429 ? 15.25 -9.898 -8.266 1 84.75 429 GLU B O 1
ATOM 8469 N N . GLY B 1 430 ? 15.508 -7.789 -9.039 1 85.94 430 GLY B N 1
ATOM 8470 C CA . GLY B 1 430 ? 14.727 -7.965 -10.258 1 85.94 430 GLY B CA 1
ATOM 8471 C C . GLY B 1 430 ? 13.312 -7.438 -10.141 1 85.94 430 GLY B C 1
ATOM 8472 O O . GLY B 1 430 ? 12.539 -7.895 -9.289 1 85.94 430 GLY B O 1
ATOM 8473 N N . THR B 1 431 ? 13.016 -6.527 -10.992 1 91.06 431 THR B N 1
ATOM 8474 C CA . THR B 1 431 ? 11.672 -5.965 -10.969 1 91.06 431 THR B CA 1
ATOM 8475 C C . THR B 1 431 ? 10.641 -7.016 -11.375 1 91.06 431 THR B C 1
ATOM 8477 O O . THR B 1 431 ? 10.938 -7.918 -12.156 1 91.06 431 THR B O 1
ATOM 8480 N N . SER B 1 432 ? 9.477 -6.969 -10.859 1 93.69 432 SER B N 1
ATOM 8481 C CA . SER B 1 432 ? 8.422 -7.957 -11.086 1 93.69 432 SER B CA 1
ATOM 8482 C C . SER B 1 432 ? 8.18 -8.18 -12.57 1 93.69 432 SER B C 1
ATOM 8484 O O . SER B 1 432 ? 8.008 -9.312 -13.016 1 93.69 432 SER B O 1
ATOM 8486 N N . ASP B 1 433 ? 8.234 -7.203 -13.414 1 92.31 433 ASP B N 1
ATOM 8487 C CA . ASP B 1 433 ? 7.961 -7.332 -14.844 1 92.31 433 ASP B CA 1
ATOM 8488 C C . ASP B 1 433 ? 9.039 -8.164 -15.531 1 92.31 433 ASP B C 1
ATOM 8490 O O . ASP B 1 433 ? 8.742 -8.977 -16.406 1 92.31 433 ASP B O 1
ATOM 8494 N N . VAL B 1 434 ? 10.281 -7.855 -15.125 1 91.31 434 VAL B N 1
ATOM 8495 C CA . VAL B 1 434 ? 11.383 -8.617 -15.703 1 91.31 434 VAL B CA 1
ATOM 8496 C C . VAL B 1 434 ? 11.289 -10.07 -15.266 1 91.31 434 VAL B C 1
ATOM 8498 O O . VAL B 1 434 ? 11.461 -10.984 -16.078 1 91.31 434 VAL B O 1
ATOM 8501 N N . LEU B 1 435 ? 10.977 -10.32 -14.023 1 94.94 435 LEU B N 1
ATOM 8502 C CA . LEU B 1 435 ? 10.938 -11.68 -13.477 1 94.94 435 LEU B CA 1
ATOM 8503 C C . LEU B 1 435 ? 9.812 -12.484 -14.109 1 94.94 435 LEU B C 1
ATOM 8505 O O . LEU B 1 435 ? 10 -13.656 -14.461 1 94.94 435 LEU B O 1
ATOM 8509 N N . VAL B 1 436 ? 8.719 -11.906 -14.289 1 96.69 436 VAL B N 1
ATOM 8510 C CA . VAL B 1 436 ? 7.602 -12.664 -14.844 1 96.69 436 VAL B CA 1
ATOM 8511 C C . VAL B 1 436 ? 7.871 -12.977 -16.312 1 96.69 436 VAL B C 1
ATOM 8513 O O . VAL B 1 436 ? 7.453 -14.016 -16.828 1 96.69 436 VAL B O 1
ATOM 8516 N N . GLN B 1 437 ? 8.57 -12.102 -17.047 1 94.56 437 GLN B N 1
ATOM 8517 C CA . GLN B 1 437 ? 8.961 -12.391 -18.422 1 94.56 437 GLN B CA 1
ATOM 8518 C C . GLN B 1 437 ? 9.914 -13.586 -18.484 1 94.56 437 GLN B C 1
ATOM 8520 O O . GLN B 1 437 ? 9.758 -14.469 -19.312 1 94.56 437 GLN B O 1
ATOM 8525 N N . GLN B 1 438 ? 10.906 -13.516 -17.547 1 93.62 438 GLN B N 1
ATOM 8526 C CA . GLN B 1 438 ? 11.836 -14.641 -17.484 1 93.62 438 GLN B CA 1
ATOM 8527 C C . GLN B 1 438 ? 11.109 -15.945 -17.172 1 93.62 438 GLN B C 1
ATOM 8529 O O . GLN B 1 438 ? 11.383 -16.969 -17.797 1 93.62 438 GLN B O 1
ATOM 8534 N N . HIS B 1 439 ? 10.227 -15.906 -16.281 1 97.12 439 HIS B N 1
ATOM 8535 C CA . HIS B 1 439 ? 9.43 -17.078 -15.922 1 97.12 439 HIS B CA 1
ATOM 8536 C C . HIS B 1 439 ? 8.586 -17.547 -17.109 1 97.12 439 HIS B C 1
ATOM 8538 O O . HIS B 1 439 ? 8.594 -18.734 -17.438 1 97.12 439 HIS B O 1
ATOM 8544 N N . ALA B 1 440 ? 7.918 -16.625 -17.797 1 97.5 440 ALA B N 1
ATOM 8545 C CA . ALA B 1 440 ? 7.055 -16.969 -18.922 1 97.5 440 ALA B CA 1
ATOM 8546 C C . ALA B 1 440 ? 7.855 -17.578 -20.062 1 97.5 440 ALA B C 1
ATOM 8548 O O . ALA B 1 440 ? 7.402 -18.547 -20.703 1 97.5 440 ALA B O 1
ATOM 8549 N N . HIS B 1 441 ? 9.047 -17.016 -20.328 1 94.94 441 HIS B N 1
ATOM 8550 C CA . HIS B 1 441 ? 9.891 -17.578 -21.375 1 94.94 441 HIS B CA 1
ATOM 8551 C C . HIS B 1 441 ? 10.266 -19.016 -21.062 1 94.94 441 HIS B C 1
ATOM 8553 O O . HIS B 1 441 ? 10.281 -19.875 -21.953 1 94.94 441 HIS B O 1
ATOM 8559 N N . TYR B 1 442 ? 10.602 -19.25 -19.844 1 94.88 442 TYR B N 1
ATOM 8560 C CA . TYR B 1 442 ? 10.898 -20.625 -19.438 1 94.88 442 TYR B CA 1
ATOM 8561 C C . TYR B 1 442 ? 9.688 -21.516 -19.672 1 94.88 442 TYR B C 1
ATOM 8563 O O . TYR B 1 442 ? 9.828 -22.625 -20.188 1 94.88 442 TYR B O 1
ATOM 8571 N N . LEU B 1 443 ? 8.547 -21.016 -19.266 1 96.69 443 LEU B N 1
ATOM 8572 C CA . LEU B 1 443 ? 7.34 -21.828 -19.422 1 96.69 443 LEU B CA 1
ATOM 8573 C C . LEU B 1 443 ? 7.055 -22.094 -20.891 1 96.69 443 LEU B C 1
ATOM 8575 O O . LEU B 1 443 ? 6.637 -23.203 -21.25 1 96.69 443 LEU B O 1
ATOM 8579 N N . LEU B 1 444 ? 7.234 -21.094 -21.766 1 94.31 444 LEU B N 1
ATOM 8580 C CA . LEU B 1 444 ? 7.051 -21.266 -23.203 1 94.31 444 LEU B CA 1
ATOM 8581 C C . LEU B 1 444 ? 8.008 -22.328 -23.75 1 94.31 444 LEU B C 1
ATOM 8583 O O . LEU B 1 444 ? 7.613 -23.172 -24.547 1 94.31 444 LEU B O 1
ATOM 8587 N N . LYS B 1 445 ? 9.219 -22.188 -23.281 1 93 445 LYS B N 1
ATOM 8588 C CA . LYS B 1 445 ? 10.203 -23.172 -23.719 1 93 445 LYS B CA 1
ATOM 8589 C C . LYS B 1 445 ? 9.805 -24.578 -23.266 1 93 445 LYS B C 1
ATOM 8591 O O . LYS B 1 445 ? 9.914 -25.547 -24.031 1 93 445 LYS B O 1
ATOM 8596 N N . THR B 1 446 ? 9.383 -24.672 -22.094 1 93.06 446 THR B N 1
ATOM 8597 C CA . THR B 1 446 ? 8.969 -25.969 -21.562 1 93.06 446 THR B CA 1
ATOM 8598 C C . THR B 1 446 ? 7.738 -26.484 -22.297 1 93.06 446 THR B C 1
ATOM 8600 O O . THR B 1 446 ? 7.637 -27.672 -22.578 1 93.06 446 THR B O 1
ATOM 8603 N N . LEU B 1 447 ? 6.844 -25.688 -22.516 1 91 447 LEU B N 1
ATOM 8604 C CA . LEU B 1 447 ? 5.645 -26.062 -23.266 1 91 447 LEU B CA 1
ATOM 8605 C C . LEU B 1 447 ? 6.004 -26.656 -24.609 1 91 447 LEU B C 1
ATOM 8607 O O . LEU B 1 447 ? 5.344 -27.594 -25.078 1 91 447 LEU B O 1
ATOM 8611 N N . ALA B 1 448 ? 6.957 -26.109 -25.234 1 88.56 448 ALA B N 1
ATOM 8612 C CA . ALA B 1 448 ? 7.391 -26.562 -26.562 1 88.56 448 ALA B CA 1
ATOM 8613 C C . ALA B 1 448 ? 8.117 -27.906 -26.469 1 88.56 448 ALA B C 1
ATOM 8615 O O . ALA B 1 448 ? 8.289 -28.594 -27.469 1 88.56 448 ALA B O 1
ATOM 8616 N N . SER B 1 449 ? 8.438 -28.203 -25.375 1 86.12 449 SER B N 1
ATOM 8617 C CA . SER B 1 449 ? 9.156 -29.469 -25.188 1 86.12 449 SER B CA 1
ATOM 8618 C C . SER B 1 449 ? 8.203 -30.656 -25.234 1 86.12 449 SER B C 1
ATOM 8620 O O . SER B 1 449 ? 7.016 -30.516 -24.922 1 86.12 449 SER B O 1
ATOM 8622 N N . GLN B 1 450 ? 8.672 -31.75 -25.703 1 83.25 450 GLN B N 1
ATOM 8623 C CA . GLN B 1 450 ? 7.871 -32.969 -25.812 1 83.25 450 GLN B CA 1
ATOM 8624 C C . GLN B 1 450 ? 7.566 -33.531 -24.438 1 83.25 450 GLN B C 1
ATOM 8626 O O . GLN B 1 450 ? 6.445 -34 -24.188 1 83.25 450 GLN B O 1
ATOM 8631 N N . LEU B 1 451 ? 8.625 -33.438 -23.547 1 82.38 451 LEU B N 1
ATOM 8632 C CA . LEU B 1 451 ? 8.438 -33.969 -22.203 1 82.38 451 LEU B CA 1
ATOM 8633 C C . LEU B 1 451 ? 8.945 -33 -21.156 1 82.38 451 LEU B C 1
ATOM 8635 O O . LEU B 1 451 ? 10.086 -32.531 -21.234 1 82.38 451 LEU B O 1
ATOM 8639 N N . CYS B 1 452 ? 8.07 -32.781 -20.25 1 81.75 452 CYS B N 1
ATOM 8640 C CA . CYS B 1 452 ? 8.414 -31.844 -19.188 1 81.75 452 CYS B CA 1
ATOM 8641 C C . CYS B 1 452 ? 8.789 -32.594 -17.906 1 81.75 452 CYS B C 1
ATOM 8643 O O . CYS B 1 452 ? 7.934 -33.219 -17.281 1 81.75 452 CYS B O 1
ATOM 8645 N N . SER B 1 453 ? 10.008 -32.5 -17.516 1 80.44 453 SER B N 1
ATOM 8646 C CA . SER B 1 453 ? 10.5 -33.281 -16.391 1 80.44 453 SER B CA 1
ATOM 8647 C C . SER B 1 453 ? 10.602 -32.438 -15.125 1 80.44 453 SER B C 1
ATOM 8649 O O . SER B 1 453 ? 10.742 -32.969 -14.023 1 80.44 453 SER B O 1
ATOM 8651 N N . GLY B 1 454 ? 10.555 -31.25 -15.398 1 78.69 454 GLY B N 1
ATOM 8652 C CA . GLY B 1 454 ? 10.617 -30.406 -14.227 1 78.69 454 GLY B CA 1
ATOM 8653 C C . GLY B 1 454 ? 9.445 -30.594 -13.281 1 78.69 454 GLY B C 1
ATOM 8654 O O . GLY B 1 454 ? 8.305 -30.766 -13.727 1 78.69 454 GLY B O 1
ATOM 8655 N N . ALA B 1 455 ? 9.805 -30.578 -12.023 1 81.31 455 ALA B N 1
ATOM 8656 C CA . ALA B 1 455 ? 8.789 -30.859 -11.008 1 81.31 455 ALA B CA 1
ATOM 8657 C C . ALA B 1 455 ? 7.648 -29.844 -11.086 1 81.31 455 ALA B C 1
ATOM 8659 O O . ALA B 1 455 ? 6.484 -30.203 -10.898 1 81.31 455 ALA B O 1
ATOM 8660 N N . SER B 1 456 ? 7.961 -28.641 -11.477 1 89 456 SER B N 1
ATOM 8661 C CA . SER B 1 456 ? 6.957 -27.578 -11.477 1 89 456 SER B CA 1
ATOM 8662 C C . SER B 1 456 ? 6.176 -27.547 -12.781 1 89 456 SER B C 1
ATOM 8664 O O . SER B 1 456 ? 5.145 -26.891 -12.883 1 89 456 SER B O 1
ATOM 8666 N N . THR B 1 457 ? 6.645 -28.203 -13.836 1 92 457 THR B N 1
ATOM 8667 C CA . THR B 1 457 ? 6.027 -28.094 -15.148 1 92 457 THR B CA 1
ATOM 8668 C C . THR B 1 457 ? 5.543 -29.453 -15.633 1 92 457 THR B C 1
ATOM 8670 O O . THR B 1 457 ? 5.094 -29.594 -16.766 1 92 457 THR B O 1
ATOM 8673 N N . GLN B 1 458 ? 5.598 -30.484 -14.789 1 92.25 458 GLN B N 1
ATOM 8674 C CA . GLN B 1 458 ? 5.195 -31.844 -15.18 1 92.25 458 GLN B CA 1
ATOM 8675 C C . GLN B 1 458 ? 3.74 -31.859 -15.641 1 92.25 458 GLN B C 1
ATOM 8677 O O . GLN B 1 458 ? 3.361 -32.719 -16.453 1 92.25 458 GLN B O 1
ATOM 8682 N N . PHE B 1 459 ? 2.998 -30.953 -15.102 1 91 459 PHE B N 1
ATOM 8683 C CA . PHE B 1 459 ? 1.582 -30.938 -15.445 1 91 459 PHE B CA 1
ATOM 8684 C C . PHE B 1 459 ? 1.389 -30.656 -16.938 1 91 459 PHE B C 1
ATOM 8686 O O . PHE B 1 459 ? 0.357 -31.016 -17.5 1 91 459 PHE B O 1
ATOM 8693 N N . LEU B 1 460 ? 2.32 -30.094 -17.609 1 92.94 460 LEU B N 1
ATOM 8694 C CA . LEU B 1 460 ? 2.232 -29.75 -19.016 1 92.94 460 LEU B CA 1
ATOM 8695 C C . LEU B 1 460 ? 2.301 -31 -19.891 1 92.94 460 LEU B C 1
ATOM 8697 O O . LEU B 1 460 ? 1.99 -30.953 -21.078 1 92.94 460 LEU B O 1
ATOM 8701 N N . ASN B 1 461 ? 2.725 -32.125 -19.312 1 94.75 461 ASN B N 1
ATOM 8702 C CA . ASN B 1 461 ? 2.643 -33.375 -20.031 1 94.75 461 ASN B CA 1
ATOM 8703 C C . ASN B 1 461 ? 1.197 -33.75 -20.359 1 94.75 461 ASN B C 1
ATOM 8705 O O . ASN B 1 461 ? 0.941 -34.531 -21.281 1 94.75 461 ASN B O 1
ATOM 8709 N N . ASP B 1 462 ? 0.371 -33.188 -19.547 1 91.44 462 ASP B N 1
ATOM 8710 C CA . ASP B 1 462 ? -1.051 -33.406 -19.781 1 91.44 462 ASP B CA 1
ATOM 8711 C C . ASP B 1 462 ? -1.695 -32.188 -20.453 1 91.44 462 ASP B C 1
ATOM 8713 O O . ASP B 1 462 ? -2.881 -31.922 -20.25 1 91.44 462 ASP B O 1
ATOM 8717 N N . LYS B 1 463 ? -1.057 -31.344 -21.141 1 94.31 463 LYS B N 1
ATOM 8718 C CA . LYS B 1 463 ? -1.527 -30.094 -21.703 1 94.31 463 LYS B CA 1
ATOM 8719 C C . LYS B 1 463 ? -2.717 -30.312 -22.641 1 94.31 463 LYS B C 1
ATOM 8721 O O . LYS B 1 463 ? -3.604 -29.469 -22.734 1 94.31 463 LYS B O 1
ATOM 8726 N N . LYS B 1 464 ? -2.693 -31.391 -23.453 1 93.56 464 LYS B N 1
ATOM 8727 C CA . LYS B 1 464 ? -3.814 -31.688 -24.344 1 93.56 464 LYS B CA 1
ATOM 8728 C C . LYS B 1 464 ? -5.121 -31.766 -23.562 1 93.56 464 LYS B C 1
ATOM 8730 O O . LYS B 1 464 ? -6.152 -31.25 -24 1 93.56 464 LYS B O 1
ATOM 8735 N N . LYS B 1 465 ? -4.879 -32.469 -22.484 1 91.81 465 LYS B N 1
ATOM 8736 C CA . LYS B 1 465 ? -6.055 -32.594 -21.641 1 91.81 465 LYS B CA 1
ATOM 8737 C C . LYS B 1 465 ? -6.535 -31.234 -21.125 1 91.81 465 LYS B C 1
ATOM 8739 O O . LYS B 1 465 ? -7.715 -30.906 -21.25 1 91.81 465 LYS B O 1
ATOM 8744 N N . PHE B 1 466 ? -5.75 -30.516 -20.609 1 94.5 466 PHE B N 1
ATOM 8745 C CA . PHE B 1 466 ? -6.094 -29.266 -19.969 1 94.5 466 PHE B CA 1
ATOM 8746 C C . PHE B 1 466 ? -6.441 -28.203 -21.016 1 94.5 466 PHE B C 1
ATOM 8748 O O . PHE B 1 466 ? -7.16 -27.25 -20.719 1 94.5 466 PHE B O 1
ATOM 8755 N N . ALA B 1 467 ? -5.992 -28.359 -22.188 1 94.88 467 ALA B N 1
ATOM 8756 C CA . ALA B 1 467 ? -6.289 -27.422 -23.281 1 94.88 467 ALA B CA 1
ATOM 8757 C C . ALA B 1 467 ? -7.676 -27.672 -23.859 1 94.88 467 ALA B C 1
ATOM 8759 O O . ALA B 1 467 ? -8.211 -26.859 -24.609 1 94.88 467 ALA B O 1
ATOM 8760 N N . ASN B 1 468 ? -8.141 -28.859 -23.594 1 95.62 468 ASN B N 1
ATOM 8761 C CA . ASN B 1 468 ? -9.43 -29.266 -24.156 1 95.62 468 ASN B CA 1
ATOM 8762 C C . ASN B 1 468 ? -10.547 -28.328 -23.734 1 95.62 468 ASN B C 1
ATOM 8764 O O . ASN B 1 468 ? -10.906 -28.266 -22.547 1 95.62 468 ASN B O 1
ATOM 8768 N N . VAL B 1 469 ? -11.141 -27.672 -24.609 1 91.88 469 VAL B N 1
ATOM 8769 C CA . VAL B 1 469 ? -12.141 -26.641 -24.344 1 91.88 469 VAL B CA 1
ATOM 8770 C C . VAL B 1 469 ? -13.414 -27.297 -23.797 1 91.88 469 VAL B C 1
ATOM 8772 O O . VAL B 1 469 ? -14.266 -26.609 -23.219 1 91.88 469 VAL B O 1
ATOM 8775 N N . ALA B 1 470 ? -13.562 -28.438 -24.016 1 92 470 ALA B N 1
ATOM 8776 C CA . ALA B 1 470 ? -14.742 -29.141 -23.531 1 92 470 ALA B CA 1
ATOM 8777 C C . ALA B 1 470 ? -14.578 -29.562 -22.062 1 92 470 ALA B C 1
ATOM 8779 O O . ALA B 1 470 ? -15.539 -29.984 -21.422 1 92 470 ALA B O 1
ATOM 8780 N N . LEU B 1 471 ? -13.391 -29.484 -21.656 1 93 471 LEU B N 1
ATOM 8781 C CA . LEU B 1 471 ? -13.148 -29.844 -20.266 1 93 471 LEU B CA 1
ATOM 8782 C C . LEU B 1 471 ? -13.93 -28.922 -19.328 1 93 471 LEU B C 1
ATOM 8784 O O . LEU B 1 471 ? -13.922 -27.703 -19.5 1 93 471 LEU B O 1
ATOM 8788 N N . ARG B 1 472 ? -14.602 -29.453 -18.328 1 93.75 472 ARG B N 1
ATOM 8789 C CA . ARG B 1 472 ? -15.398 -28.719 -17.359 1 93.75 472 ARG B CA 1
ATOM 8790 C C . ARG B 1 472 ? -15.008 -29.109 -15.93 1 93.75 472 ARG B C 1
ATOM 8792 O O . ARG B 1 472 ? -14.578 -30.234 -15.68 1 93.75 472 ARG B O 1
ATOM 8799 N N . CYS B 1 473 ? -15.117 -28.234 -15.164 1 95.75 473 CYS B N 1
ATOM 8800 C CA . CYS B 1 473 ? -14.945 -28.531 -13.75 1 95.75 473 CYS B CA 1
ATOM 8801 C C . CYS B 1 473 ? -16.016 -29.5 -13.25 1 95.75 473 CYS B C 1
ATOM 8803 O O . CYS B 1 473 ? -17.188 -29.359 -13.609 1 95.75 473 CYS B O 1
ATOM 8805 N N . LYS B 1 474 ? -15.664 -30.375 -12.359 1 94.38 474 LYS B N 1
ATOM 8806 C CA . LYS B 1 474 ? -16.547 -31.453 -11.938 1 94.38 474 LYS B CA 1
ATOM 8807 C C . LYS B 1 474 ? -17.281 -31.094 -10.648 1 94.38 474 LYS B C 1
ATOM 8809 O O . LYS B 1 474 ? -18.141 -31.844 -10.188 1 94.38 474 LYS B O 1
ATOM 8814 N N . ALA B 1 475 ? -16.969 -30.094 -10.172 1 96.62 475 ALA B N 1
ATOM 8815 C CA . ALA B 1 475 ? -17.578 -29.703 -8.906 1 96.62 475 ALA B CA 1
ATOM 8816 C C . ALA B 1 475 ? -19.094 -29.562 -9.047 1 96.62 475 ALA B C 1
ATOM 8818 O O . ALA B 1 475 ? -19.578 -28.969 -10.008 1 96.62 475 ALA B O 1
ATOM 8819 N N . GLN B 1 476 ? -19.938 -29.828 -7.867 1 93.44 476 GLN B N 1
ATOM 8820 C CA . GLN B 1 476 ? -21.406 -29.797 -7.895 1 93.44 476 GLN B CA 1
ATOM 8821 C C . GLN B 1 476 ? -21.953 -29.062 -6.68 1 93.44 476 GLN B C 1
ATOM 8823 O O . GLN B 1 476 ? -23.141 -28.688 -6.66 1 93.44 476 GLN B O 1
ATOM 8828 N N . SER B 1 477 ? -20.984 -29 -5.914 1 94.31 477 SER B N 1
ATOM 8829 C CA . SER B 1 477 ? -21.359 -28.281 -4.707 1 94.31 477 SER B CA 1
ATOM 8830 C C . SER B 1 477 ? -20.25 -27.344 -4.242 1 94.31 477 SER B C 1
ATOM 8832 O O . SER B 1 477 ? -19.125 -27.422 -4.727 1 94.31 477 SER B O 1
ATOM 8834 N N . SER B 1 478 ? -20.688 -26.594 -3.395 1 93.81 478 SER B N 1
ATOM 8835 C CA . SER B 1 478 ? -19.688 -25.656 -2.873 1 93.81 478 SER B CA 1
ATOM 8836 C C . SER B 1 478 ? -18.578 -26.391 -2.135 1 93.81 478 SER B C 1
ATOM 8838 O O . SER B 1 478 ? -17.406 -26.031 -2.252 1 93.81 478 SER B O 1
ATOM 8840 N N . GLU B 1 479 ? -18.781 -27.453 -1.464 1 93.69 479 GLU B N 1
ATOM 8841 C CA . GLU B 1 479 ? -17.844 -28.25 -0.678 1 93.69 479 GLU B CA 1
ATOM 8842 C C . GLU B 1 479 ? -16.828 -28.953 -1.574 1 93.69 479 GLU B C 1
ATOM 8844 O O . GLU B 1 479 ? -15.734 -29.297 -1.129 1 93.69 479 GLU B O 1
ATOM 8849 N N . ASP B 1 480 ? -17.344 -29.062 -2.709 1 94.44 480 ASP B N 1
ATOM 8850 C CA . ASP B 1 480 ? -16.438 -29.719 -3.635 1 94.44 480 ASP B CA 1
ATOM 8851 C C . ASP B 1 480 ? -15.172 -28.891 -3.854 1 94.44 480 ASP B C 1
ATOM 8853 O O . ASP B 1 480 ? -14.125 -29.422 -4.227 1 94.44 480 ASP B O 1
ATOM 8857 N N . PHE B 1 481 ? -15.312 -27.75 -3.66 1 91.56 481 PHE B N 1
ATOM 8858 C CA . PHE B 1 481 ? -14.156 -26.859 -3.82 1 91.56 481 PHE B CA 1
ATOM 8859 C C . PHE B 1 481 ? -13.273 -26.906 -2.58 1 91.56 481 PHE B C 1
ATOM 8861 O O . PHE B 1 481 ? -12.352 -26.094 -2.439 1 91.56 481 PHE B O 1
ATOM 8868 N N . GLY B 1 482 ? -13.461 -27.812 -1.729 1 90 482 GLY B N 1
ATOM 8869 C CA . GLY B 1 482 ? -12.555 -28.188 -0.658 1 90 482 GLY B CA 1
ATOM 8870 C C . GLY B 1 482 ? -11.688 -29.391 -0.993 1 90 482 GLY B C 1
ATOM 8871 O O . GLY B 1 482 ? -10.727 -29.688 -0.282 1 90 482 GLY B O 1
ATOM 8872 N N . ASN B 1 483 ? -12.102 -29.953 -2.068 1 93.25 483 ASN B N 1
ATOM 8873 C CA . ASN B 1 483 ? -11.312 -31.062 -2.59 1 93.25 483 ASN B CA 1
ATOM 8874 C C . ASN B 1 483 ? -10.094 -30.562 -3.357 1 93.25 483 ASN B C 1
ATOM 8876 O O . ASN B 1 483 ? -10.227 -29.906 -4.395 1 93.25 483 ASN B O 1
ATOM 8880 N N . PHE B 1 484 ? -8.953 -30.953 -2.959 1 94.44 484 PHE B N 1
ATOM 8881 C CA . PHE B 1 484 ? -7.699 -30.438 -3.498 1 94.44 484 PHE B CA 1
ATOM 8882 C C . PHE B 1 484 ? -7.527 -30.844 -4.953 1 94.44 484 PHE B C 1
ATOM 8884 O O . PHE B 1 484 ? -6.949 -30.109 -5.754 1 94.44 484 PHE B O 1
ATOM 8891 N N . ASN B 1 485 ? -7.941 -31.953 -5.293 1 91.88 485 ASN B N 1
ATOM 8892 C CA . ASN B 1 485 ? -7.812 -32.406 -6.672 1 91.88 485 ASN B CA 1
ATOM 8893 C C . ASN B 1 485 ? -8.602 -31.531 -7.637 1 91.88 485 ASN B C 1
ATOM 8895 O O . ASN B 1 485 ? -8.141 -31.266 -8.75 1 91.88 485 ASN B O 1
ATOM 8899 N N . VAL B 1 486 ? -9.781 -31.141 -7.141 1 91.25 486 VAL B N 1
ATOM 8900 C CA . VAL B 1 486 ? -10.648 -30.328 -7.977 1 91.25 486 VAL B CA 1
ATOM 8901 C C . VAL B 1 486 ? -9.977 -28.984 -8.258 1 91.25 486 VAL B C 1
ATOM 8903 O O . VAL B 1 486 ? -9.867 -28.562 -9.414 1 91.25 486 VAL B O 1
ATOM 8906 N N . PHE B 1 487 ? -9.484 -28.344 -7.199 1 90.25 487 PHE B N 1
ATOM 8907 C CA . PHE B 1 487 ? -8.977 -27 -7.484 1 90.25 487 PHE B CA 1
ATOM 8908 C C . PHE B 1 487 ? -7.582 -27.078 -8.094 1 90.25 487 PHE B C 1
ATOM 8910 O O . PHE B 1 487 ? -7.199 -26.203 -8.891 1 90.25 487 PHE B O 1
ATOM 8917 N N . LEU B 1 488 ? -6.863 -28.156 -7.82 1 94.88 488 LEU B N 1
ATOM 8918 C CA . LEU B 1 488 ? -5.57 -28.266 -8.484 1 94.88 488 LEU B CA 1
ATOM 8919 C C . LEU B 1 488 ? -5.742 -28.469 -9.984 1 94.88 488 LEU B C 1
ATOM 8921 O O . LEU B 1 488 ? -4.98 -27.906 -10.781 1 94.88 488 LEU B O 1
ATOM 8925 N N . GLU B 1 489 ? -6.676 -29.25 -10.227 1 95.44 489 GLU B N 1
ATOM 8926 C CA . GLU B 1 489 ? -6.93 -29.422 -11.656 1 95.44 489 GLU B CA 1
ATOM 8927 C C . GLU B 1 489 ? -7.336 -28.094 -12.312 1 95.44 489 GLU B C 1
ATOM 8929 O O . GLU B 1 489 ? -6.879 -27.781 -13.414 1 95.44 489 GLU B O 1
ATOM 8934 N N . ALA B 1 490 ? -8.242 -27.422 -11.625 1 96.75 490 ALA B N 1
ATOM 8935 C CA . ALA B 1 490 ? -8.68 -26.125 -12.148 1 96.75 490 ALA B CA 1
ATOM 8936 C C . ALA B 1 490 ? -7.492 -25.203 -12.406 1 96.75 490 ALA B C 1
ATOM 8938 O O . ALA B 1 490 ? -7.43 -24.547 -13.445 1 96.75 490 ALA B O 1
ATOM 8939 N N . PHE B 1 491 ? -6.535 -25.172 -11.57 1 97.31 491 PHE B N 1
ATOM 8940 C CA . PHE B 1 491 ? -5.391 -24.281 -11.695 1 97.31 491 PHE B CA 1
ATOM 8941 C C . PHE B 1 491 ? -4.422 -24.781 -12.758 1 97.31 491 PHE B C 1
ATOM 8943 O O . PHE B 1 491 ? -3.758 -23.984 -13.422 1 97.31 491 PHE B O 1
ATOM 8950 N N . ARG B 1 492 ? -4.309 -26.109 -12.945 1 97 492 ARG B N 1
ATOM 8951 C CA . ARG B 1 492 ? -3.525 -26.656 -14.047 1 97 492 ARG B CA 1
ATOM 8952 C C . ARG B 1 492 ? -4.141 -26.281 -15.391 1 97 492 ARG B C 1
ATOM 8954 O O . ARG B 1 492 ? -3.422 -25.969 -16.344 1 97 492 ARG B O 1
ATOM 8961 N N . VAL B 1 493 ? -5.418 -26.375 -15.312 1 97.25 493 VAL B N 1
ATOM 8962 C CA . VAL B 1 493 ? -6.133 -25.984 -16.531 1 97.25 493 VAL B CA 1
ATOM 8963 C C . VAL B 1 493 ? -5.859 -24.516 -16.828 1 97.25 493 VAL B C 1
ATOM 8965 O O . VAL B 1 493 ? -5.504 -24.156 -17.953 1 97.25 493 VAL B O 1
ATOM 8968 N N . ARG B 1 494 ? -6.023 -23.672 -15.898 1 97.12 494 ARG B N 1
ATOM 8969 C CA . ARG B 1 494 ? -5.789 -22.234 -16.078 1 97.12 494 ARG B CA 1
ATOM 8970 C C . ARG B 1 494 ? -4.359 -21.969 -16.531 1 97.12 494 ARG B C 1
ATOM 8972 O O . ARG B 1 494 ? -4.137 -21.203 -17.469 1 97.12 494 ARG B O 1
ATOM 8979 N N . ALA B 1 495 ? -3.381 -22.516 -15.898 1 97.62 495 ALA B N 1
ATOM 8980 C CA . ALA B 1 495 ? -1.975 -22.328 -16.25 1 97.62 495 ALA B CA 1
ATOM 8981 C C . ALA B 1 495 ? -1.71 -22.734 -17.688 1 97.62 495 ALA B C 1
ATOM 8983 O O . ALA B 1 495 ? -1.043 -22 -18.438 1 97.62 495 ALA B O 1
ATOM 8984 N N . THR B 1 496 ? -2.213 -23.969 -18 1 97.19 496 THR B N 1
ATOM 8985 C CA . THR B 1 496 ? -2.006 -24.5 -19.344 1 97.19 496 THR B CA 1
ATOM 8986 C C . THR B 1 496 ? -2.627 -23.594 -20.391 1 97.19 496 THR B C 1
ATOM 8988 O O . THR B 1 496 ? -1.976 -23.234 -21.375 1 97.19 496 THR B O 1
ATOM 8991 N N . ARG B 1 497 ? -3.824 -23.25 -20.125 1 95.19 497 ARG B N 1
ATOM 8992 C CA . ARG B 1 497 ? -4.543 -22.469 -21.141 1 95.19 497 ARG B CA 1
ATOM 8993 C C . ARG B 1 497 ? -3.963 -21.062 -21.266 1 95.19 497 ARG B C 1
ATOM 8995 O O . ARG B 1 497 ? -3.91 -20.5 -22.359 1 95.19 497 ARG B O 1
ATOM 9002 N N . SER B 1 498 ? -3.588 -20.516 -20.172 1 95.94 498 SER B N 1
ATOM 9003 C CA . SER B 1 498 ? -2.904 -19.234 -20.219 1 95.94 498 SER B CA 1
ATOM 9004 C C . SER B 1 498 ? -1.605 -19.312 -21.016 1 95.94 498 SER B C 1
ATOM 9006 O O . SER B 1 498 ? -1.288 -18.406 -21.781 1 95.94 498 SER B O 1
ATOM 9008 N N . LEU B 1 499 ? -0.891 -20.375 -20.797 1 97.31 499 LEU B N 1
ATOM 9009 C CA . LEU B 1 499 ? 0.38 -20.562 -21.484 1 97.31 499 LEU B CA 1
ATOM 9010 C C . LEU B 1 499 ? 0.16 -20.781 -22.984 1 97.31 499 LEU B C 1
ATOM 9012 O O . LEU B 1 499 ? 0.913 -20.266 -23.812 1 97.31 499 LEU B O 1
ATOM 9016 N N . LEU B 1 500 ? -0.759 -21.453 -23.25 1 95 500 LEU B N 1
ATOM 9017 C CA . LEU B 1 500 ? -1.054 -21.719 -24.656 1 95 500 LEU B CA 1
ATOM 9018 C C . LEU B 1 500 ? -1.512 -20.438 -25.359 1 95 500 LEU B C 1
ATOM 9020 O O . LEU B 1 500 ? -1.149 -20.203 -26.516 1 95 500 LEU B O 1
ATOM 9024 N N . SER B 1 501 ? -2.443 -19.703 -24.719 1 93.5 501 SER B N 1
ATOM 9025 C CA . SER B 1 501 ? -2.826 -18.406 -25.25 1 93.5 501 SER B CA 1
ATOM 9026 C C . SER B 1 501 ? -1.604 -17.516 -25.5 1 93.5 501 SER B C 1
ATOM 9028 O O . SER B 1 501 ? -1.487 -16.875 -26.547 1 93.5 501 SER B O 1
ATOM 9030 N N . LEU B 1 502 ? -0.667 -17.5 -24.578 1 95.94 502 LEU B N 1
ATOM 9031 C CA . LEU B 1 502 ? 0.574 -16.75 -24.734 1 95.94 502 LEU B CA 1
ATOM 9032 C C . LEU B 1 502 ? 1.37 -17.25 -25.938 1 95.94 502 LEU B C 1
ATOM 9034 O O . LEU B 1 502 ? 1.839 -16.453 -26.75 1 95.94 502 LEU B O 1
ATOM 9038 N N . ALA B 1 503 ? 1.506 -18.531 -26.016 1 95.88 503 ALA B N 1
ATOM 9039 C CA . ALA B 1 503 ? 2.248 -19.125 -27.125 1 95.88 503 ALA B CA 1
ATOM 9040 C C . ALA B 1 503 ? 1.639 -18.719 -28.469 1 95.88 503 ALA B C 1
ATOM 9042 O O . ALA B 1 503 ? 2.361 -18.406 -29.422 1 95.88 503 ALA B O 1
ATOM 9043 N N . GLY B 1 504 ? 0.354 -18.797 -28.453 1 94 504 GLY B N 1
ATOM 9044 C CA . GLY B 1 504 ? -0.33 -18.422 -29.688 1 94 504 GLY B CA 1
ATOM 9045 C C . GLY B 1 504 ? -0.077 -16.984 -30.094 1 94 504 GLY B C 1
ATOM 9046 O O . GLY B 1 504 ? 0.2 -16.719 -31.266 1 94 504 GLY B O 1
ATOM 9047 N N . ILE B 1 505 ? -0.094 -16.188 -29.203 1 92.25 505 ILE B N 1
ATOM 9048 C CA . ILE B 1 505 ? 0.086 -14.773 -29.531 1 92.25 505 ILE B CA 1
ATOM 9049 C C . ILE B 1 505 ? 1.561 -14.492 -29.797 1 92.25 505 ILE B C 1
ATOM 9051 O O . ILE B 1 505 ? 1.891 -13.664 -30.656 1 92.25 505 ILE B O 1
ATOM 9055 N N . MET B 1 506 ? 2.387 -15.125 -29.094 1 94.38 506 MET B N 1
ATOM 9056 C CA . MET B 1 506 ? 3.814 -15.016 -29.391 1 94.38 506 MET B CA 1
ATOM 9057 C C . MET B 1 506 ? 4.105 -15.375 -30.844 1 94.38 506 MET B C 1
ATOM 9059 O O . MET B 1 506 ? 4.855 -14.672 -31.516 1 94.38 506 MET B O 1
ATOM 9063 N N . LYS B 1 507 ? 3.521 -16.375 -31.219 1 94.5 507 LYS B N 1
ATOM 9064 C CA . LYS B 1 507 ? 3.695 -16.797 -32.594 1 94.5 507 LYS B CA 1
ATOM 9065 C C . LYS B 1 507 ? 3.1 -15.773 -33.562 1 94.5 507 LYS B C 1
ATOM 9067 O O . LYS B 1 507 ? 3.738 -15.391 -34.562 1 94.5 507 LYS B O 1
ATOM 9072 N N . ALA B 1 508 ? 1.966 -15.359 -33.25 1 90.44 508 ALA B N 1
ATOM 9073 C CA . ALA B 1 508 ? 1.261 -14.43 -34.125 1 90.44 508 ALA B CA 1
ATOM 9074 C C . ALA B 1 508 ? 2.006 -13.102 -34.219 1 90.44 508 ALA B C 1
ATOM 9076 O O . ALA B 1 508 ? 1.917 -12.406 -35.219 1 90.44 508 ALA B O 1
ATOM 9077 N N . THR B 1 509 ? 2.748 -12.805 -33.25 1 91.44 509 THR B N 1
ATOM 9078 C CA . THR B 1 509 ? 3.469 -11.539 -33.219 1 91.44 509 THR B CA 1
ATOM 9079 C C . THR B 1 509 ? 4.945 -11.75 -33.562 1 91.44 509 THR B C 1
ATOM 9081 O O . THR B 1 509 ? 5.766 -10.859 -33.344 1 91.44 509 THR B O 1
ATOM 9084 N N . LYS B 1 510 ? 5.289 -12.867 -34 1 89.94 510 LYS B N 1
ATOM 9085 C CA . LYS B 1 510 ? 6.656 -13.227 -34.375 1 89.94 510 LYS B CA 1
ATOM 9086 C C . LYS B 1 510 ? 7.617 -13.023 -33.219 1 89.94 510 LYS B C 1
ATOM 9088 O O . LYS B 1 510 ? 8.656 -12.375 -33.375 1 89.94 510 LYS B O 1
ATOM 9093 N N . ASN B 1 511 ? 7.027 -13.422 -32.031 1 89.56 511 ASN B N 1
ATOM 9094 C CA . ASN B 1 511 ? 7.816 -13.5 -30.797 1 89.56 511 ASN B CA 1
ATOM 9095 C C . ASN B 1 511 ? 8.148 -12.117 -30.266 1 89.56 511 ASN B C 1
ATOM 9097 O O . ASN B 1 511 ? 9.25 -11.891 -29.75 1 89.56 511 ASN B O 1
ATOM 9101 N N . ASP B 1 512 ? 7.301 -11.242 -30.484 1 90.69 512 ASP B N 1
ATOM 9102 C CA . ASP B 1 512 ? 7.426 -9.922 -29.875 1 90.69 512 ASP B CA 1
ATOM 9103 C C . ASP B 1 512 ? 7.031 -9.953 -28.391 1 90.69 512 ASP B C 1
ATOM 9105 O O . ASP B 1 512 ? 5.848 -9.852 -28.062 1 90.69 512 ASP B O 1
ATOM 9109 N N . SER B 1 513 ? 7.961 -9.992 -27.547 1 89.81 513 SER B N 1
ATOM 9110 C CA . SER B 1 513 ? 7.742 -10.133 -26.109 1 89.81 513 SER B CA 1
ATOM 9111 C C . SER B 1 513 ? 7.027 -8.922 -25.531 1 89.81 513 SER B C 1
ATOM 9113 O O . SER B 1 513 ? 6.238 -9.039 -24.594 1 89.81 513 SER B O 1
ATOM 9115 N N . ASN B 1 514 ? 7.359 -7.758 -26.062 1 91.88 514 ASN B N 1
ATOM 9116 C CA . ASN B 1 514 ? 6.73 -6.547 -25.562 1 91.88 514 ASN B CA 1
ATOM 9117 C C . ASN B 1 514 ? 5.227 -6.551 -25.797 1 91.88 514 ASN B C 1
ATOM 9119 O O . ASN B 1 514 ? 4.449 -6.152 -24.938 1 91.88 514 ASN B O 1
ATOM 9123 N N . ALA B 1 515 ? 4.82 -7.109 -26.969 1 92.5 515 ALA B N 1
ATOM 9124 C CA . ALA B 1 515 ? 3.406 -7.188 -27.328 1 92.5 515 ALA B CA 1
ATOM 9125 C C . ALA B 1 515 ? 2.689 -8.242 -26.484 1 92.5 515 ALA B C 1
ATOM 9127 O O . ALA B 1 515 ? 1.458 -8.281 -26.438 1 92.5 515 ALA B O 1
ATOM 9128 N N . CYS B 1 516 ? 3.459 -9.016 -25.797 1 94.94 516 CYS B N 1
ATOM 9129 C CA . CYS B 1 516 ? 2.852 -10.141 -25.094 1 94.94 516 CYS B CA 1
ATOM 9130 C C . CYS B 1 516 ? 3.057 -10.016 -23.594 1 94.94 516 CYS B C 1
ATOM 9132 O O . CYS B 1 516 ? 2.785 -10.961 -22.844 1 94.94 516 CYS B O 1
ATOM 9134 N N . MET B 1 517 ? 3.549 -8.953 -23.172 1 95.12 517 MET B N 1
ATOM 9135 C CA . MET B 1 517 ? 3.977 -8.812 -21.781 1 95.12 517 MET B CA 1
ATOM 9136 C C . MET B 1 517 ? 2.814 -9.062 -20.828 1 95.12 517 MET B C 1
ATOM 9138 O O . MET B 1 517 ? 2.99 -9.688 -19.781 1 95.12 517 MET B O 1
ATOM 9142 N N . ILE B 1 518 ? 1.643 -8.617 -21.141 1 95 518 ILE B N 1
ATOM 9143 C CA . ILE B 1 518 ? 0.48 -8.797 -20.281 1 95 518 ILE B CA 1
ATOM 9144 C C . ILE B 1 518 ? 0.141 -10.281 -20.172 1 95 518 ILE B C 1
ATOM 9146 O O . ILE B 1 518 ? -0.145 -10.789 -19.094 1 95 518 ILE B O 1
ATOM 9150 N N . LEU B 1 519 ? 0.203 -10.992 -21.297 1 95.44 519 LEU B N 1
ATOM 9151 C CA . LEU B 1 519 ? -0.082 -12.43 -21.297 1 95.44 519 LEU B CA 1
ATOM 9152 C C . LEU B 1 519 ? 1.022 -13.203 -20.578 1 95.44 519 LEU B C 1
ATOM 9154 O O . LEU B 1 519 ? 0.759 -14.227 -19.953 1 95.44 519 LEU B O 1
ATOM 9158 N N . MET B 1 520 ? 2.252 -12.656 -20.75 1 96.5 520 MET B N 1
ATOM 9159 C CA . MET B 1 520 ? 3.354 -13.273 -20.016 1 96.5 520 MET B CA 1
ATOM 9160 C C . MET B 1 520 ? 3.133 -13.18 -18.516 1 96.5 520 MET B C 1
ATOM 9162 O O . MET B 1 520 ? 3.357 -14.141 -17.781 1 96.5 520 MET B O 1
ATOM 9166 N N . THR B 1 521 ? 2.717 -12.062 -18.094 1 97.25 521 THR B N 1
ATOM 9167 C CA . THR B 1 521 ? 2.412 -11.875 -16.688 1 97.25 521 THR B CA 1
ATOM 9168 C C . THR B 1 521 ? 1.281 -12.805 -16.25 1 97.25 521 THR B C 1
ATOM 9170 O O . THR B 1 521 ? 1.341 -13.398 -15.172 1 97.25 521 THR B O 1
ATOM 9173 N N . LYS B 1 522 ? 0.267 -12.906 -17.078 1 96.56 522 LYS B N 1
ATOM 9174 C CA . LYS B 1 522 ? -0.864 -13.781 -16.766 1 96.56 522 LYS B CA 1
ATOM 9175 C C . LYS B 1 522 ? -0.419 -15.234 -16.641 1 96.56 522 LYS B C 1
ATOM 9177 O O . LYS B 1 522 ? -0.804 -15.93 -15.703 1 96.56 522 LYS B O 1
ATOM 9182 N N . ALA B 1 523 ? 0.46 -15.68 -17.578 1 97.38 523 ALA B N 1
ATOM 9183 C CA . ALA B 1 523 ? 0.945 -17.062 -17.562 1 97.38 523 ALA B CA 1
ATOM 9184 C C . ALA B 1 523 ? 1.806 -17.312 -16.328 1 97.38 523 ALA B C 1
ATOM 9186 O O . ALA B 1 523 ? 1.665 -18.359 -15.672 1 97.38 523 ALA B O 1
ATOM 9187 N N . SER B 1 524 ? 2.611 -16.359 -16.109 1 98.12 524 SER B N 1
ATOM 9188 C CA . SER B 1 524 ? 3.461 -16.453 -14.922 1 98.12 524 SER B CA 1
ATOM 9189 C C . SER B 1 524 ? 2.625 -16.547 -13.648 1 98.12 524 SER B C 1
ATOM 9191 O O . SER B 1 524 ? 2.865 -17.391 -12.797 1 98.12 524 SER B O 1
ATOM 9193 N N . THR B 1 525 ? 1.675 -15.742 -13.477 1 98.25 525 THR B N 1
ATOM 9194 C CA . THR B 1 525 ? 0.809 -15.703 -12.305 1 98.25 525 THR B CA 1
ATOM 9195 C C . THR B 1 525 ? 0.04 -17.016 -12.156 1 98.25 525 THR B C 1
ATOM 9197 O O . THR B 1 525 ? -0.038 -17.578 -11.062 1 98.25 525 THR B O 1
ATOM 9200 N N . ALA B 1 526 ? -0.499 -17.469 -13.266 1 98.31 526 ALA B N 1
ATOM 9201 C CA . ALA B 1 526 ? -1.283 -18.688 -13.234 1 98.31 526 ALA B CA 1
ATOM 9202 C C . ALA B 1 526 ? -0.435 -19.875 -12.758 1 98.31 526 ALA B C 1
ATOM 9204 O O . ALA B 1 526 ? -0.861 -20.641 -11.891 1 98.31 526 ALA B O 1
ATOM 9205 N N . HIS B 1 527 ? 0.71 -19.938 -13.312 1 98.06 527 HIS B N 1
ATOM 9206 C CA . HIS B 1 527 ? 1.596 -21.031 -12.93 1 98.06 527 HIS B CA 1
ATOM 9207 C C . HIS B 1 527 ? 2.049 -20.891 -11.484 1 98.06 527 HIS B C 1
ATOM 9209 O O . HIS B 1 527 ? 2.086 -21.875 -10.742 1 98.06 527 HIS B O 1
ATOM 9215 N N . THR B 1 528 ? 2.373 -19.719 -11.102 1 98.31 528 THR B N 1
ATOM 9216 C CA . THR B 1 528 ? 2.855 -19.484 -9.742 1 98.31 528 THR B CA 1
ATOM 9217 C C . THR B 1 528 ? 1.772 -19.812 -8.719 1 98.31 528 THR B C 1
ATOM 9219 O O . THR B 1 528 ? 2.047 -20.453 -7.707 1 98.31 528 THR B O 1
ATOM 9222 N N . GLU B 1 529 ? 0.596 -19.422 -8.969 1 98.5 529 GLU B N 1
ATOM 9223 C CA . GLU B 1 529 ? -0.5 -19.719 -8.055 1 98.5 529 GLU B CA 1
ATOM 9224 C C . GLU B 1 529 ? -0.765 -21.219 -7.988 1 98.5 529 GLU B C 1
ATOM 9226 O O . GLU B 1 529 ? -1.087 -21.766 -6.926 1 98.5 529 GLU B O 1
ATOM 9231 N N . MET B 1 530 ? -0.576 -21.859 -9.07 1 97.69 530 MET B N 1
ATOM 9232 C CA . MET B 1 530 ? -0.712 -23.312 -9.094 1 97.69 530 MET B CA 1
ATOM 9233 C C . MET B 1 530 ? 0.323 -23.984 -8.188 1 97.69 530 MET B C 1
ATOM 9235 O O . MET B 1 530 ? -0.02 -24.828 -7.359 1 97.69 530 MET B O 1
ATOM 9239 N N . ILE B 1 531 ? 1.501 -23.531 -8.359 1 95.75 531 ILE B N 1
ATOM 9240 C CA . ILE B 1 531 ? 2.574 -24.172 -7.609 1 95.75 531 ILE B CA 1
ATOM 9241 C C . ILE B 1 531 ? 2.436 -23.828 -6.125 1 95.75 531 ILE B C 1
ATOM 9243 O O . ILE B 1 531 ? 2.705 -24.672 -5.266 1 95.75 531 ILE B O 1
ATOM 9247 N N . LEU B 1 532 ? 2.072 -22.641 -5.805 1 97.19 532 LEU B N 1
ATOM 9248 C CA . LEU B 1 532 ? 1.835 -22.25 -4.422 1 97.19 532 LEU B CA 1
ATOM 9249 C C . LEU B 1 532 ? 0.793 -23.156 -3.773 1 97.19 532 LEU B C 1
ATOM 9251 O O . LEU B 1 532 ? 0.988 -23.625 -2.65 1 97.19 532 LEU B O 1
ATOM 9255 N N . LEU B 1 533 ? -0.278 -23.406 -4.465 1 97.56 533 LEU B N 1
ATOM 9256 C CA . LEU B 1 533 ? -1.343 -24.25 -3.934 1 97.56 533 LEU B CA 1
ATOM 9257 C C . LEU B 1 533 ? -0.883 -25.703 -3.816 1 97.56 533 LEU B C 1
ATOM 9259 O O . LEU B 1 533 ? -1.188 -26.375 -2.83 1 97.56 533 LEU B O 1
ATOM 9263 N N . GLU B 1 534 ? -0.128 -26.109 -4.832 1 96.06 534 GLU B N 1
ATOM 9264 C CA . GLU B 1 534 ? 0.373 -27.469 -4.793 1 96.06 534 GLU B CA 1
ATOM 9265 C C . GLU B 1 534 ? 1.278 -27.703 -3.584 1 96.06 534 GLU B C 1
ATOM 9267 O O . GLU B 1 534 ? 1.152 -28.703 -2.885 1 96.06 534 GLU B O 1
ATOM 9272 N N . HIS B 1 535 ? 2.082 -26.75 -3.439 1 96.31 535 HIS B N 1
ATOM 9273 C CA . HIS B 1 535 ? 3.004 -26.875 -2.316 1 96.31 535 HIS B CA 1
ATOM 9274 C C . HIS B 1 535 ? 2.271 -26.75 -0.984 1 96.31 535 HIS B C 1
ATOM 9276 O O . HIS B 1 535 ? 2.648 -27.391 0.002 1 96.31 535 HIS B O 1
ATOM 9282 N N . PHE B 1 536 ? 1.266 -25.938 -0.887 1 98 536 PHE B N 1
ATOM 9283 C CA . PHE B 1 536 ? 0.445 -25.812 0.312 1 98 536 PHE B CA 1
ATOM 9284 C C . PHE B 1 536 ? -0.245 -27.141 0.624 1 98 536 PHE B C 1
ATOM 9286 O O . PHE B 1 536 ? -0.189 -27.625 1.756 1 98 536 PHE B O 1
ATOM 9293 N N . VAL B 1 537 ? -0.799 -27.75 -0.375 1 96.69 537 VAL B N 1
ATOM 9294 C CA . VAL B 1 537 ? -1.506 -29.016 -0.213 1 96.69 537 VAL B CA 1
ATOM 9295 C C . VAL B 1 537 ? -0.529 -30.109 0.239 1 96.69 537 VAL B C 1
ATOM 9297 O O . VAL B 1 537 ? -0.835 -30.891 1.142 1 96.69 537 VAL B O 1
ATOM 9300 N N . ARG B 1 538 ? 0.619 -30.062 -0.361 1 93.69 538 ARG B N 1
ATOM 9301 C CA . ARG B 1 538 ? 1.619 -31.047 0.026 1 93.69 538 ARG B CA 1
ATOM 9302 C C . ARG B 1 538 ? 2.027 -30.875 1.484 1 93.69 538 ARG B C 1
ATOM 9304 O O . ARG B 1 538 ? 2.244 -31.859 2.197 1 93.69 538 ARG B O 1
ATOM 9311 N N . ALA B 1 539 ? 2.162 -29.672 1.879 1 96.06 539 ALA B N 1
ATOM 9312 C CA . ALA B 1 539 ? 2.5 -29.391 3.273 1 96.06 539 ALA B CA 1
ATOM 9313 C C . ALA B 1 539 ? 1.403 -29.891 4.211 1 96.06 539 ALA B C 1
ATOM 9315 O O . ALA B 1 539 ? 1.689 -30.469 5.266 1 96.06 539 ALA B O 1
ATOM 9316 N N . VAL B 1 540 ? 0.176 -29.719 3.846 1 96.88 540 VAL B N 1
ATOM 9317 C CA . VAL B 1 540 ? -0.968 -30.172 4.629 1 96.88 540 VAL B CA 1
ATOM 9318 C C . VAL B 1 540 ? -0.94 -31.703 4.746 1 96.88 540 VAL B C 1
ATOM 9320 O O . VAL B 1 540 ? -1.192 -32.25 5.816 1 96.88 540 VAL B O 1
ATOM 9323 N N . GLU B 1 541 ? -0.63 -32.312 3.662 1 94.81 541 GLU B N 1
ATOM 9324 C CA . GLU B 1 541 ? -0.675 -33.781 3.607 1 94.81 541 GLU B CA 1
ATOM 9325 C C . GLU B 1 541 ? 0.371 -34.375 4.531 1 94.81 541 GLU B C 1
ATOM 9327 O O . GLU B 1 541 ? 0.233 -35.531 4.949 1 94.81 541 GLU B O 1
ATOM 9332 N N . LYS B 1 542 ? 1.318 -33.656 4.805 1 93.38 542 LYS B N 1
ATOM 9333 C CA . LYS B 1 542 ? 2.375 -34.156 5.676 1 93.38 542 LYS B CA 1
ATOM 9334 C C . LYS B 1 542 ? 1.936 -34.156 7.137 1 93.38 542 LYS B C 1
ATOM 9336 O O . LYS B 1 542 ? 2.557 -34.781 7.984 1 93.38 542 LYS B O 1
ATOM 9341 N N . LEU B 1 543 ? 1.006 -33.438 7.48 1 94.94 543 LEU B N 1
ATOM 9342 C CA . LEU B 1 543 ? 0.52 -33.375 8.852 1 94.94 543 LEU B CA 1
ATOM 9343 C C . LEU B 1 543 ? -0.308 -34.594 9.211 1 94.94 543 LEU B C 1
ATOM 9345 O O . LEU B 1 543 ? -0.95 -35.188 8.344 1 94.94 543 LEU B O 1
ATOM 9349 N N . HIS B 1 544 ? -0.268 -34.969 10.422 1 94.88 544 HIS B N 1
ATOM 9350 C CA . HIS B 1 544 ? -1.137 -36.031 10.922 1 94.88 544 HIS B CA 1
ATOM 9351 C C . HIS B 1 544 ? -2.594 -35.562 10.961 1 94.88 544 HIS B C 1
ATOM 9353 O O . HIS B 1 544 ? -2.875 -34.375 11.125 1 94.88 544 HIS B O 1
ATOM 9359 N N . ILE B 1 545 ? -3.393 -36.5 10.836 1 96.12 545 ILE B N 1
ATOM 9360 C CA . ILE B 1 545 ? -4.828 -36.25 10.867 1 96.12 545 ILE B CA 1
ATOM 9361 C C . ILE B 1 545 ? -5.211 -35.625 12.219 1 96.12 545 ILE B C 1
ATOM 9363 O O . ILE B 1 545 ? -4.84 -36.156 13.266 1 96.12 545 ILE B O 1
ATOM 9367 N N . GLY B 1 546 ? -5.812 -34.5 12.141 1 96.31 546 GLY B N 1
ATOM 9368 C CA . GLY B 1 546 ? -6.211 -33.781 13.336 1 96.31 546 GLY B CA 1
ATOM 9369 C C . GLY B 1 546 ? -6.637 -32.344 13.039 1 96.31 546 GLY B C 1
ATOM 9370 O O . GLY B 1 546 ? -6.773 -31.969 11.875 1 96.31 546 GLY B O 1
ATOM 9371 N N . PRO B 1 547 ? -6.859 -31.609 14.055 1 97.56 547 PRO B N 1
ATOM 9372 C CA . PRO B 1 547 ? -7.379 -30.25 13.875 1 97.56 547 PRO B CA 1
ATOM 9373 C C . PRO B 1 547 ? -6.414 -29.344 13.102 1 97.56 547 PRO B C 1
ATOM 9375 O O . PRO B 1 547 ? -6.852 -28.469 12.344 1 97.56 547 PRO B O 1
ATOM 9378 N N . GLU B 1 548 ? -5.133 -29.594 13.344 1 98 548 GLU B N 1
ATOM 9379 C CA . GLU B 1 548 ? -4.137 -28.781 12.648 1 98 548 GLU B CA 1
ATOM 9380 C C . GLU B 1 548 ? -4.176 -29.031 11.148 1 98 548 GLU B C 1
ATOM 9382 O O . GLU B 1 548 ? -4.105 -28.094 10.352 1 98 548 GLU B O 1
ATOM 9387 N N . LYS B 1 549 ? -4.281 -30.312 10.797 1 97.5 549 LYS B N 1
ATOM 9388 C CA . LYS B 1 549 ? -4.398 -30.656 9.383 1 97.5 549 LYS B CA 1
ATOM 9389 C C . LYS B 1 549 ? -5.672 -30.078 8.781 1 97.5 549 LYS B C 1
ATOM 9391 O O . LYS B 1 549 ? -5.652 -29.547 7.664 1 97.5 549 LYS B O 1
ATOM 9396 N N . GLN B 1 550 ? -6.66 -30.188 9.516 1 97.12 550 GLN B N 1
ATOM 9397 C CA . GLN B 1 550 ? -7.938 -29.688 9.023 1 97.12 550 GLN B CA 1
ATOM 9398 C C . GLN B 1 550 ? -7.902 -28.156 8.859 1 97.12 550 GLN B C 1
ATOM 9400 O O . GLN B 1 550 ? -8.367 -27.625 7.848 1 97.12 550 GLN B O 1
ATOM 9405 N N . ALA B 1 551 ? -7.418 -27.516 9.859 1 97.88 551 ALA B N 1
ATOM 9406 C CA . ALA B 1 551 ? -7.344 -26.062 9.812 1 97.88 551 ALA B CA 1
ATOM 9407 C C . ALA B 1 551 ? -6.512 -25.594 8.625 1 97.88 551 ALA B C 1
ATOM 9409 O O . ALA B 1 551 ? -6.898 -24.656 7.922 1 97.88 551 ALA B O 1
ATOM 9410 N N . LEU B 1 552 ? -5.398 -26.234 8.312 1 98.19 552 LEU B N 1
ATOM 9411 C CA . LEU B 1 552 ? -4.562 -25.844 7.176 1 98.19 552 LEU B CA 1
ATOM 9412 C C . LEU B 1 552 ? -5.223 -26.234 5.859 1 98.19 552 LEU B C 1
ATOM 9414 O O . LEU B 1 552 ? -5.055 -25.547 4.848 1 98.19 552 LEU B O 1
ATOM 9418 N N . SER B 1 553 ? -5.926 -27.344 5.961 1 97.5 553 SER B N 1
ATOM 9419 C CA . SER B 1 553 ? -6.684 -27.719 4.77 1 97.5 553 SER B CA 1
ATOM 9420 C C . SER B 1 553 ? -7.715 -26.656 4.414 1 97.5 553 SER B C 1
ATOM 9422 O O . SER B 1 553 ? -7.863 -26.297 3.248 1 97.5 553 SER B O 1
ATOM 9424 N N . ASP B 1 554 ? -8.391 -26.234 5.418 1 97.56 554 ASP B N 1
ATOM 9425 C CA . ASP B 1 554 ? -9.375 -25.188 5.203 1 97.56 554 ASP B CA 1
ATOM 9426 C C . ASP B 1 554 ? -8.711 -23.906 4.703 1 97.56 554 ASP B C 1
ATOM 9428 O O . ASP B 1 554 ? -9.25 -23.219 3.828 1 97.56 554 ASP B O 1
ATOM 9432 N N . LEU B 1 555 ? -7.621 -23.609 5.242 1 98.19 555 LEU B N 1
ATOM 9433 C CA . LEU B 1 555 ? -6.879 -22.422 4.836 1 98.19 555 LEU B CA 1
ATOM 9434 C C . LEU B 1 555 ? -6.418 -22.547 3.385 1 98.19 555 LEU B C 1
ATOM 9436 O O . LEU B 1 555 ? -6.508 -21.578 2.621 1 98.19 555 LEU B O 1
ATOM 9440 N N . ALA B 1 556 ? -5.879 -23.688 2.984 1 98 556 ALA B N 1
ATOM 9441 C CA . ALA B 1 556 ? -5.492 -23.953 1.6 1 98 556 ALA B CA 1
ATOM 9442 C C . ALA B 1 556 ? -6.688 -23.812 0.661 1 98 556 ALA B C 1
ATOM 9444 O O . ALA B 1 556 ? -6.574 -23.234 -0.419 1 98 556 ALA B O 1
ATOM 9445 N N . SER B 1 557 ? -7.762 -24.344 1.163 1 97.44 557 SER B N 1
ATOM 9446 C CA . SER B 1 557 ? -8.984 -24.266 0.374 1 97.44 557 SER B CA 1
ATOM 9447 C C . SER B 1 557 ? -9.445 -22.828 0.198 1 97.44 557 SER B C 1
ATOM 9449 O O . SER B 1 557 ? -9.883 -22.438 -0.887 1 97.44 557 SER B O 1
ATOM 9451 N N . LEU B 1 558 ? -9.406 -22.141 1.256 1 98.19 558 LEU B N 1
ATOM 9452 C CA . LEU B 1 558 ? -9.773 -20.719 1.172 1 98.19 558 LEU B CA 1
ATOM 9453 C C . LEU B 1 558 ? -8.891 -20 0.163 1 98.19 558 LEU B C 1
ATOM 9455 O O . LEU B 1 558 ? -9.383 -19.203 -0.645 1 98.19 558 LEU B O 1
ATOM 9459 N N . LEU B 1 559 ? -7.551 -20.25 0.211 1 98.06 559 LEU B N 1
ATOM 9460 C CA . LEU B 1 559 ? -6.652 -19.625 -0.751 1 98.06 559 LEU B CA 1
ATOM 9461 C C . LEU B 1 559 ? -7.051 -19.969 -2.18 1 98.06 559 LEU B C 1
ATOM 9463 O O . LEU B 1 559 ? -7.09 -19.109 -3.053 1 98.06 559 LEU B O 1
ATOM 9467 N N . GLY B 1 560 ? -7.375 -21.188 -2.4 1 97.5 560 GLY B N 1
ATOM 9468 C CA . GLY B 1 560 ? -7.77 -21.641 -3.725 1 97.5 560 GLY B CA 1
ATOM 9469 C C . GLY B 1 560 ? -9.023 -20.953 -4.242 1 97.5 560 GLY B C 1
ATOM 9470 O O . GLY B 1 560 ? -9.023 -20.406 -5.348 1 97.5 560 GLY B O 1
ATOM 9471 N N . VAL B 1 561 ? -10.031 -20.984 -3.422 1 97.31 561 VAL B N 1
ATOM 9472 C CA . VAL B 1 561 ? -11.297 -20.422 -3.887 1 97.31 561 VAL B CA 1
ATOM 9473 C C . VAL B 1 561 ? -11.172 -18.906 -4.004 1 97.31 561 VAL B C 1
ATOM 9475 O O . VAL B 1 561 ? -11.781 -18.281 -4.887 1 97.31 561 VAL B O 1
ATOM 9478 N N . TRP B 1 562 ? -10.477 -18.359 -3.082 1 97.19 562 TRP B N 1
ATOM 9479 C CA . TRP B 1 562 ? -10.211 -16.922 -3.158 1 97.19 562 TRP B CA 1
ATOM 9480 C C . TRP B 1 562 ? -9.484 -16.578 -4.453 1 97.19 562 TRP B C 1
ATOM 9482 O O . TRP B 1 562 ? -9.875 -15.633 -5.152 1 97.19 562 TRP B O 1
ATOM 9492 N N . LEU B 1 563 ? -8.438 -17.297 -4.859 1 97.62 563 LEU B N 1
ATOM 9493 C CA . LEU B 1 563 ? -7.699 -17.062 -6.094 1 97.62 563 LEU B CA 1
ATOM 9494 C C . LEU B 1 563 ? -8.609 -17.234 -7.309 1 97.62 563 LEU B C 1
ATOM 9496 O O . LEU B 1 563 ? -8.469 -16.516 -8.297 1 97.62 563 LEU B O 1
ATOM 9500 N N . ILE B 1 564 ? -9.531 -18.172 -7.238 1 97.19 564 ILE B N 1
ATOM 9501 C CA . ILE B 1 564 ? -10.477 -18.344 -8.336 1 97.19 564 ILE B CA 1
ATOM 9502 C C . ILE B 1 564 ? -11.328 -17.094 -8.492 1 97.19 564 ILE B C 1
ATOM 9504 O O . ILE B 1 564 ? -11.531 -16.609 -9.609 1 97.19 564 ILE B O 1
ATOM 9508 N N . THR B 1 565 ? -11.781 -16.609 -7.352 1 95.06 565 THR B N 1
ATOM 9509 C CA . THR B 1 565 ? -12.641 -15.438 -7.426 1 95.06 565 THR B CA 1
ATOM 9510 C C . THR B 1 565 ? -11.875 -14.234 -7.977 1 95.06 565 THR B C 1
ATOM 9512 O O . THR B 1 565 ? -12.461 -13.359 -8.617 1 95.06 565 THR B O 1
ATOM 9515 N N . LYS B 1 566 ? -10.609 -14.172 -7.793 1 94.25 566 LYS B N 1
ATOM 9516 C CA . LYS B 1 566 ? -9.789 -13.062 -8.266 1 94.25 566 LYS B CA 1
ATOM 9517 C C . LYS B 1 566 ? -9.523 -13.172 -9.766 1 94.25 566 LYS B C 1
ATOM 9519 O O . LYS B 1 566 ? -9.141 -12.188 -10.406 1 94.25 566 LYS B O 1
ATOM 9524 N N . SER B 1 567 ? -9.688 -14.375 -10.305 1 94.88 567 SER B N 1
ATOM 9525 C CA . SER B 1 567 ? -9.398 -14.602 -11.719 1 94.88 567 SER B CA 1
ATOM 9526 C C . SER B 1 567 ? -10.531 -15.367 -12.398 1 94.88 567 SER B C 1
ATOM 9528 O O . SER B 1 567 ? -10.281 -16.297 -13.164 1 94.88 567 SER B O 1
ATOM 9530 N N . LEU B 1 568 ? -11.742 -15.008 -12.039 1 94 568 LEU B N 1
ATOM 9531 C CA . LEU B 1 568 ? -12.906 -15.734 -12.523 1 94 568 LEU B CA 1
ATOM 9532 C C . LEU B 1 568 ? -12.938 -15.766 -14.047 1 94 568 LEU B C 1
ATOM 9534 O O . LEU B 1 568 ? -13.359 -16.75 -14.648 1 94 568 LEU B O 1
ATOM 9538 N N . GLY B 1 569 ? -12.469 -14.68 -14.664 1 91.19 569 GLY B N 1
ATOM 9539 C CA . GLY B 1 569 ? -12.445 -14.648 -16.125 1 91.19 569 GLY B CA 1
ATOM 9540 C C . GLY B 1 569 ? -11.664 -15.805 -16.719 1 91.19 569 GLY B C 1
ATOM 9541 O O . GLY B 1 569 ? -12.078 -16.375 -17.75 1 91.19 569 GLY B O 1
ATOM 9542 N N . ASP B 1 570 ? -10.617 -16.141 -16.078 1 92.88 570 ASP B N 1
ATOM 9543 C CA . ASP B 1 570 ? -9.797 -17.234 -16.562 1 92.88 570 ASP B CA 1
ATOM 9544 C C . ASP B 1 570 ? -10.523 -18.578 -16.391 1 92.88 570 ASP B C 1
ATOM 9546 O O . ASP B 1 570 ? -10.5 -19.422 -17.297 1 92.88 570 ASP B O 1
ATOM 9550 N N . PHE B 1 571 ? -11.164 -18.734 -15.391 1 95.69 571 PHE B N 1
ATOM 9551 C CA . PHE B 1 571 ? -11.812 -20 -15.102 1 95.69 571 PHE B CA 1
ATOM 9552 C C . PHE B 1 571 ? -13.117 -20.141 -15.875 1 95.69 571 PHE B C 1
ATOM 9554 O O . PHE B 1 571 ? -13.625 -21.25 -16.062 1 95.69 571 PHE B O 1
ATOM 9561 N N . ARG B 1 572 ? -13.609 -19.016 -16.203 1 93.12 572 ARG B N 1
ATOM 9562 C CA . ARG B 1 572 ? -14.82 -19.062 -17.016 1 93.12 572 ARG B CA 1
ATOM 9563 C C . ARG B 1 572 ? -14.5 -19.109 -18.5 1 93.12 572 ARG B C 1
ATOM 9565 O O . ARG B 1 572 ? -15.398 -19.172 -19.344 1 93.12 572 ARG B O 1
ATOM 9572 N N . GLN B 1 573 ? -13.266 -19 -18.812 1 89.5 573 GLN B N 1
ATOM 9573 C CA . GLN B 1 573 ? -12.875 -19.141 -20.219 1 89.5 573 GLN B CA 1
ATOM 9574 C C . GLN B 1 573 ? -13.336 -20.484 -20.766 1 89.5 573 GLN B C 1
ATOM 9576 O O . GLN B 1 573 ? -13.078 -21.531 -20.172 1 89.5 573 GLN B O 1
ATOM 9581 N N . HIS B 1 574 ? -13.953 -20.484 -21.828 1 88.56 574 HIS B N 1
ATOM 9582 C CA . HIS B 1 574 ? -14.539 -21.641 -22.469 1 88.56 574 HIS B CA 1
ATOM 9583 C C . HIS B 1 574 ? -15.406 -22.438 -21.5 1 88.56 574 HIS B C 1
ATOM 9585 O O . HIS B 1 574 ? -15.469 -23.672 -21.578 1 88.56 574 HIS B O 1
ATOM 9591 N N . ASP B 1 575 ? -15.883 -21.734 -20.406 1 91.38 575 ASP B N 1
ATOM 9592 C CA . ASP B 1 575 ? -16.875 -22.234 -19.469 1 91.38 575 ASP B CA 1
ATOM 9593 C C . ASP B 1 575 ? -16.312 -23.406 -18.656 1 91.38 575 ASP B C 1
ATOM 9595 O O . ASP B 1 575 ? -17.031 -24.359 -18.328 1 91.38 575 ASP B O 1
ATOM 9599 N N . TYR B 1 576 ? -15.031 -23.328 -18.562 1 93 576 TYR B N 1
ATOM 9600 C CA . TYR B 1 576 ? -14.531 -24.344 -17.656 1 93 576 TYR B CA 1
ATOM 9601 C C . TYR B 1 576 ? -15.328 -24.375 -16.359 1 93 576 TYR B C 1
ATOM 9603 O O . TYR B 1 576 ? -15.766 -25.438 -15.914 1 93 576 TYR B O 1
ATOM 9611 N N . LEU B 1 577 ? -15.43 -23.297 -15.758 1 95.88 577 LEU B N 1
ATOM 9612 C CA . LEU B 1 577 ? -16.438 -23.125 -14.719 1 95.88 577 LEU B CA 1
ATOM 9613 C C . LEU B 1 577 ? -17.734 -22.562 -15.305 1 95.88 577 LEU B C 1
ATOM 9615 O O . LEU B 1 577 ? -17.703 -21.594 -16.062 1 95.88 577 LEU B O 1
ATOM 9619 N N . SER B 1 578 ? -18.797 -23.062 -14.93 1 93.38 578 SER B N 1
ATOM 9620 C CA . SER B 1 578 ? -20.094 -22.484 -15.273 1 93.38 578 SER B CA 1
ATOM 9621 C C . SER B 1 578 ? -20.438 -21.312 -14.352 1 93.38 578 SER B C 1
ATOM 9623 O O . SER B 1 578 ? -19.781 -21.125 -13.32 1 93.38 578 SER B O 1
ATOM 9625 N N . SER B 1 579 ? -21.422 -20.688 -14.727 1 90.12 579 SER B N 1
ATOM 9626 C CA . SER B 1 579 ? -21.906 -19.594 -13.883 1 90.12 579 SER B CA 1
ATOM 9627 C C . SER B 1 579 ? -22.375 -20.109 -12.531 1 90.12 579 SER B C 1
ATOM 9629 O O . SER B 1 579 ? -22.141 -19.484 -11.5 1 90.12 579 SER B O 1
ATOM 9631 N N . SER B 1 580 ? -23.016 -21.141 -12.578 1 92 580 SER B N 1
ATOM 9632 C CA . SER B 1 580 ? -23.5 -21.75 -11.336 1 92 580 SER B CA 1
ATOM 9633 C C . SER B 1 580 ? -22.344 -22.172 -10.438 1 92 580 SER B C 1
ATOM 9635 O O . SER B 1 580 ? -22.422 -22.031 -9.211 1 92 580 SER B O 1
ATOM 9637 N N . GLN B 1 581 ? -21.469 -22.609 -11.078 1 94.19 581 GLN B N 1
ATOM 9638 C CA . GLN B 1 581 ? -20.312 -23.062 -10.297 1 94.19 581 GLN B CA 1
ATOM 9639 C C . GLN B 1 581 ? -19.562 -21.875 -9.695 1 94.19 581 GLN B C 1
ATOM 9641 O O . GLN B 1 581 ? -18.953 -22 -8.633 1 94.19 581 GLN B O 1
ATOM 9646 N N . VAL B 1 582 ? -19.562 -20.797 -10.43 1 93.62 582 VAL B N 1
ATOM 9647 C CA . VAL B 1 582 ? -18.984 -19.578 -9.859 1 93.62 582 VAL B CA 1
ATOM 9648 C C . VAL B 1 582 ? -19.719 -19.219 -8.562 1 93.62 582 VAL B C 1
ATOM 9650 O O . VAL B 1 582 ? -19.094 -18.844 -7.57 1 93.62 582 VAL B O 1
ATOM 9653 N N . ASN B 1 583 ? -21.016 -19.391 -8.547 1 92.38 583 ASN B N 1
ATOM 9654 C CA . ASN B 1 583 ? -21.797 -19.172 -7.332 1 92.38 583 ASN B CA 1
ATOM 9655 C C . ASN B 1 583 ? -21.391 -20.141 -6.223 1 92.38 583 ASN B C 1
ATOM 9657 O O . ASN B 1 583 ? -21.375 -19.766 -5.047 1 92.38 583 ASN B O 1
ATOM 9661 N N . LEU B 1 584 ? -21.094 -21.328 -6.668 1 95.5 584 LEU B N 1
ATOM 9662 C CA . LEU B 1 584 ? -20.672 -22.328 -5.684 1 95.5 584 LEU B CA 1
ATOM 9663 C C . LEU B 1 584 ? -19.328 -21.938 -5.066 1 95.5 584 LEU B C 1
ATOM 9665 O O . LEU B 1 584 ? -19.109 -22.141 -3.871 1 95.5 584 LEU B O 1
ATOM 9669 N N . VAL B 1 585 ? -18.484 -21.438 -5.902 1 95.44 585 VAL B N 1
ATOM 9670 C CA . VAL B 1 585 ? -17.188 -20.984 -5.422 1 95.44 585 VAL B CA 1
ATOM 9671 C C . VAL B 1 585 ? -17.375 -19.875 -4.398 1 95.44 585 VAL B C 1
ATOM 9673 O O . VAL B 1 585 ? -16.766 -19.891 -3.324 1 95.44 585 VAL B O 1
ATOM 9676 N N . LEU B 1 586 ? -18.188 -18.953 -4.688 1 93.5 586 LEU B N 1
ATOM 9677 C CA . LEU B 1 586 ? -18.469 -17.844 -3.793 1 93.5 586 LEU B CA 1
ATOM 9678 C C . LEU B 1 586 ? -19.109 -18.328 -2.498 1 93.5 586 LEU B C 1
ATOM 9680 O O . LEU B 1 586 ? -18.766 -17.859 -1.413 1 93.5 586 LEU B O 1
ATOM 9684 N N . LYS B 1 587 ? -20.016 -19.219 -2.652 1 94.06 587 LYS B N 1
ATOM 9685 C CA . LYS B 1 587 ? -20.656 -19.812 -1.479 1 94.06 587 LYS B CA 1
ATOM 9686 C C . LYS B 1 587 ? -19.625 -20.5 -0.587 1 94.06 587 LYS B C 1
ATOM 9688 O O . LYS B 1 587 ? -19.672 -20.391 0.639 1 94.06 587 LYS B O 1
ATOM 9693 N N . GLN B 1 588 ? -18.75 -21.234 -1.235 1 96.25 588 GLN B N 1
ATOM 9694 C CA . GLN B 1 588 ? -17.719 -21.922 -0.469 1 96.25 588 GLN B CA 1
ATOM 9695 C C . GLN B 1 588 ? -16.812 -20.922 0.25 1 96.25 588 GLN B C 1
ATOM 9697 O O . GLN B 1 588 ? -16.453 -21.125 1.408 1 96.25 588 GLN B O 1
ATOM 9702 N N . LEU B 1 589 ? -16.469 -19.891 -0.426 1 96.88 589 LEU B N 1
ATOM 9703 C CA . LEU B 1 589 ? -15.656 -18.844 0.181 1 96.88 589 LEU B CA 1
ATOM 9704 C C . LEU B 1 589 ? -16.328 -18.281 1.422 1 96.88 589 LEU B C 1
ATOM 9706 O O . LEU B 1 589 ? -15.703 -18.156 2.479 1 96.88 589 LEU B O 1
ATOM 9710 N N . MET B 1 590 ? -17.609 -17.969 1.355 1 94.56 590 MET B N 1
ATOM 9711 C CA . MET B 1 590 ? -18.359 -17.438 2.486 1 94.56 590 MET B CA 1
ATOM 9712 C C . MET B 1 590 ? -18.453 -18.453 3.613 1 94.56 590 MET B C 1
ATOM 9714 O O . MET B 1 590 ? -18.391 -18.109 4.789 1 94.56 590 MET B O 1
ATOM 9718 N N . ARG B 1 591 ? -18.594 -19.672 3.191 1 95.81 591 ARG B N 1
ATOM 9719 C CA . ARG B 1 591 ? -18.719 -20.734 4.172 1 95.81 591 ARG B CA 1
ATOM 9720 C C . ARG B 1 591 ? -17.438 -20.906 4.973 1 95.81 591 ARG B C 1
ATOM 9722 O O . ARG B 1 591 ? -17.469 -21.234 6.16 1 95.81 591 ARG B O 1
ATOM 9729 N N . LEU B 1 592 ? -16.359 -20.641 4.344 1 97.69 592 LEU B N 1
ATOM 9730 C CA . LEU B 1 592 ? -15.07 -20.906 4.969 1 97.69 592 LEU B CA 1
ATOM 9731 C C . LEU B 1 592 ? -14.711 -19.797 5.957 1 97.69 592 LEU B C 1
ATOM 9733 O O . LEU B 1 592 ? -13.898 -20 6.859 1 97.69 592 LEU B O 1
ATOM 9737 N N . LEU B 1 593 ? -15.312 -18.672 5.828 1 97.88 593 LEU B N 1
ATOM 9738 C CA . LEU B 1 593 ? -14.922 -17.531 6.656 1 97.88 593 LEU B CA 1
ATOM 9739 C C . LEU B 1 593 ? -15.195 -17.812 8.133 1 97.88 593 LEU B C 1
ATOM 9741 O O . LEU B 1 593 ? -14.281 -17.766 8.953 1 97.88 593 LEU B O 1
ATOM 9745 N N . PRO B 1 594 ? -16.422 -18.25 8.539 1 96.56 594 PRO B N 1
ATOM 9746 C CA . PRO B 1 594 ? -16.641 -18.547 9.961 1 96.56 594 PRO B CA 1
ATOM 9747 C C . PRO B 1 594 ? -15.82 -19.75 10.43 1 96.56 594 PRO B C 1
ATOM 9749 O O . PRO B 1 594 ? -15.477 -19.844 11.609 1 96.56 594 PRO B O 1
ATOM 9752 N N . ILE B 1 595 ? -15.508 -20.625 9.492 1 97.19 595 ILE B N 1
ATOM 9753 C CA . ILE B 1 595 ? -14.742 -21.812 9.859 1 97.19 595 ILE B CA 1
ATOM 9754 C C . ILE B 1 595 ? -13.312 -21.406 10.227 1 97.19 595 ILE B C 1
ATOM 9756 O O . ILE B 1 595 ? -12.789 -21.828 11.266 1 97.19 595 ILE B O 1
ATOM 9760 N N . ILE B 1 596 ? -12.805 -20.562 9.43 1 98.19 596 ILE B N 1
ATOM 9761 C CA . ILE B 1 596 ? -11.438 -20.109 9.664 1 98.19 596 ILE B CA 1
ATOM 9762 C C . ILE B 1 596 ? -11.406 -19.172 10.867 1 98.19 596 ILE B C 1
ATOM 9764 O O . ILE B 1 596 ? -10.438 -19.156 11.625 1 98.19 596 ILE B O 1
ATOM 9768 N N . ARG B 1 597 ? -12.43 -18.406 11 1 97.88 597 ARG B N 1
ATOM 9769 C CA . ARG B 1 597 ? -12.531 -17.453 12.109 1 97.88 597 ARG B CA 1
ATOM 9770 C C . ARG B 1 597 ? -12.273 -18.141 13.445 1 97.88 597 ARG B C 1
ATOM 9772 O O . ARG B 1 597 ? -11.609 -17.578 14.32 1 97.88 597 ARG B O 1
ATOM 9779 N N . ARG B 1 598 ? -12.664 -19.312 13.578 1 97 598 ARG B N 1
ATOM 9780 C CA . ARG B 1 598 ? -12.562 -20.062 14.836 1 97 598 ARG B CA 1
ATOM 9781 C C . ARG B 1 598 ? -11.109 -20.188 15.273 1 97 598 ARG B C 1
ATOM 9783 O O . ARG B 1 598 ? -10.812 -20.172 16.469 1 97 598 ARG B O 1
ATOM 9790 N N . ASN B 1 599 ? -10.25 -20.312 14.203 1 98.44 599 ASN B N 1
ATOM 9791 C CA . ASN B 1 599 ? -8.859 -20.609 14.539 1 98.44 599 ASN B CA 1
ATOM 9792 C C . ASN B 1 599 ? -7.918 -19.516 14.062 1 98.44 599 ASN B C 1
ATOM 9794 O O . ASN B 1 599 ? -6.699 -19.656 14.141 1 98.44 599 ASN B O 1
ATOM 9798 N N . CYS B 1 600 ? -8.453 -18.391 13.539 1 98.56 600 CYS B N 1
ATOM 9799 C CA . CYS B 1 600 ? -7.598 -17.422 12.852 1 98.56 600 CYS B CA 1
ATOM 9800 C C . CYS B 1 600 ? -6.559 -16.844 13.805 1 98.56 600 CYS B C 1
ATOM 9802 O O . CYS B 1 600 ? -5.414 -16.609 13.414 1 98.56 600 CYS B O 1
ATOM 9804 N N . VAL B 1 601 ? -6.898 -16.641 15.109 1 98.69 601 VAL B N 1
ATOM 9805 C CA . VAL B 1 601 ? -5.938 -16.109 16.078 1 98.69 601 VAL B CA 1
ATOM 9806 C C . VAL B 1 601 ? -4.84 -17.141 16.328 1 98.69 601 VAL B C 1
ATOM 9808 O O . VAL B 1 601 ? -3.654 -16.812 16.312 1 98.69 601 VAL B O 1
ATOM 9811 N N . LEU B 1 602 ? -5.223 -18.406 16.453 1 98.69 602 LEU B N 1
ATOM 9812 C CA . LEU B 1 602 ? -4.25 -19.453 16.703 1 98.69 602 LEU B CA 1
ATOM 9813 C C . LEU B 1 602 ? -3.357 -19.672 15.484 1 98.69 602 LEU B C 1
ATOM 9815 O O . LEU B 1 602 ? -2.164 -19.953 15.625 1 98.69 602 LEU B O 1
ATOM 9819 N N . LEU B 1 603 ? -3.941 -19.578 14.297 1 98.75 603 LEU B N 1
ATOM 9820 C CA . LEU B 1 603 ? -3.168 -19.719 13.07 1 98.75 603 LEU B CA 1
ATOM 9821 C C . LEU B 1 603 ? -2.111 -18.641 12.953 1 98.75 603 LEU B C 1
ATOM 9823 O O . LEU B 1 603 ? -1.03 -18.859 12.406 1 98.75 603 LEU B O 1
ATOM 9827 N N . THR B 1 604 ? -2.424 -17.469 13.391 1 98.81 604 THR B N 1
ATOM 9828 C CA . THR B 1 604 ? -1.438 -16.391 13.367 1 98.81 604 THR B CA 1
ATOM 9829 C C . THR B 1 604 ? -0.473 -16.516 14.547 1 98.81 604 THR B C 1
ATOM 9831 O O . THR B 1 604 ? 0.72 -16.234 14.406 1 98.81 604 THR B O 1
ATOM 9834 N N . ASP B 1 605 ? -0.926 -16.984 15.727 1 98.5 605 ASP B N 1
ATOM 9835 C CA . ASP B 1 605 ? -0.056 -17.203 16.875 1 98.5 605 ASP B CA 1
ATOM 9836 C C . ASP B 1 605 ? 0.989 -18.281 16.578 1 98.5 605 ASP B C 1
ATOM 9838 O O . ASP B 1 605 ? 2.064 -18.281 17.188 1 98.5 605 ASP B O 1
ATOM 9842 N N . ALA B 1 606 ? 0.62 -19.141 15.656 1 98.56 606 ALA B N 1
ATOM 9843 C CA . ALA B 1 606 ? 1.49 -20.266 15.305 1 98.56 606 ALA B CA 1
ATOM 9844 C C . ALA B 1 606 ? 2.844 -19.781 14.805 1 98.56 606 ALA B C 1
ATOM 9846 O O . ALA B 1 606 ? 3.832 -20.516 14.836 1 98.56 606 ALA B O 1
ATOM 9847 N N . TRP B 1 607 ? 2.932 -18.625 14.344 1 98.5 607 TRP B N 1
ATOM 9848 C CA . TRP B 1 607 ? 4.199 -18.062 13.891 1 98.5 607 TRP B CA 1
ATOM 9849 C C . TRP B 1 607 ? 5.102 -17.719 15.07 1 98.5 607 TRP B C 1
ATOM 9851 O O . TRP B 1 607 ? 6.305 -17.5 14.898 1 98.5 607 TRP B O 1
ATOM 9861 N N . ASP B 1 608 ? 4.531 -17.594 16.25 1 98.38 608 ASP B N 1
ATOM 9862 C CA . ASP B 1 608 ? 5.242 -17.453 17.516 1 98.38 608 ASP B CA 1
ATOM 9863 C C . ASP B 1 608 ? 6.074 -16.172 17.531 1 98.38 608 ASP B C 1
ATOM 9865 O O . ASP B 1 608 ? 7.227 -16.188 17.969 1 98.38 608 ASP B O 1
ATOM 9869 N N . PHE B 1 609 ? 5.555 -15.133 17.031 1 98.25 609 PHE B N 1
ATOM 9870 C CA . PHE B 1 609 ? 6.176 -13.82 17.156 1 98.25 609 PHE B CA 1
ATOM 9871 C C . PHE B 1 609 ? 6.074 -13.305 18.578 1 98.25 609 PHE B C 1
ATOM 9873 O O . PHE B 1 609 ? 5.023 -13.414 19.203 1 98.25 609 PHE B O 1
ATOM 9880 N N . THR B 1 610 ? 7.152 -12.75 19.078 1 97.81 610 THR B N 1
ATOM 9881 C CA . THR B 1 610 ? 7.082 -12.047 20.344 1 97.81 610 THR B CA 1
ATOM 9882 C C . THR B 1 610 ? 6.539 -10.633 20.156 1 97.81 610 THR B C 1
ATOM 9884 O O . THR B 1 610 ? 6.539 -10.109 19.047 1 97.81 610 THR B O 1
ATOM 9887 N N . ASP B 1 611 ? 5.973 -10.086 21.188 1 97.94 611 ASP B N 1
ATOM 9888 C CA . ASP B 1 611 ? 5.512 -8.703 21.109 1 97.94 611 ASP B CA 1
ATOM 9889 C C . ASP B 1 611 ? 6.66 -7.766 20.75 1 97.94 611 ASP B C 1
ATOM 9891 O O . ASP B 1 611 ? 6.445 -6.746 20.094 1 97.94 611 ASP B O 1
ATOM 9895 N N . PHE B 1 612 ? 7.934 -8.141 21.172 1 98.12 612 PHE B N 1
ATOM 9896 C CA . PHE B 1 612 ? 9.102 -7.355 20.797 1 98.12 612 PHE B CA 1
ATOM 9897 C C . PHE B 1 612 ? 9.305 -7.359 19.281 1 98.12 612 PHE B C 1
ATOM 9899 O O . PHE B 1 612 ? 9.539 -6.309 18.688 1 98.12 612 PHE B O 1
ATOM 9906 N N . GLU B 1 613 ? 9.133 -8.523 18.688 1 97.81 613 GLU B N 1
ATOM 9907 C CA . GLU B 1 613 ? 9.297 -8.648 17.25 1 97.81 613 GLU B CA 1
ATOM 9908 C C . GLU B 1 613 ? 8.219 -7.883 16.5 1 97.81 613 GLU B C 1
ATOM 9910 O O . GLU B 1 613 ? 8.492 -7.238 15.484 1 97.81 613 GLU B O 1
ATOM 9915 N N . LEU B 1 614 ? 6.98 -7.957 16.969 1 98.19 614 LEU B N 1
ATOM 9916 C CA . LEU B 1 614 ? 5.871 -7.312 16.281 1 98.19 614 LEU B CA 1
ATOM 9917 C C . LEU B 1 614 ? 5.926 -5.797 16.469 1 98.19 614 LEU B C 1
ATOM 9919 O O . LEU B 1 614 ? 5.477 -5.047 15.602 1 98.19 614 LEU B O 1
ATOM 9923 N N . ASN B 1 615 ? 6.395 -5.383 17.688 1 97.81 615 ASN B N 1
ATOM 9924 C CA . ASN B 1 615 ? 6.508 -3.971 18.031 1 97.81 615 ASN B CA 1
ATOM 9925 C C . ASN B 1 615 ? 5.227 -3.207 17.703 1 97.81 615 ASN B C 1
ATOM 9927 O O . ASN B 1 615 ? 5.277 -2.143 17.094 1 97.81 615 ASN B O 1
ATOM 9931 N N . SER B 1 616 ? 4.059 -3.684 18.156 1 98.56 616 SER B N 1
ATOM 9932 C CA . SER B 1 616 ? 2.764 -3.117 17.781 1 98.56 616 SER B CA 1
ATOM 9933 C C . SER B 1 616 ? 1.887 -2.912 19.016 1 98.56 616 SER B C 1
ATOM 9935 O O . SER B 1 616 ? 1.669 -3.844 19.797 1 98.56 616 SER B O 1
ATOM 9937 N N . THR B 1 617 ? 1.348 -1.714 19.156 1 98.38 617 THR B N 1
ATOM 9938 C CA . THR B 1 617 ? 0.44 -1.429 20.25 1 98.38 617 THR B CA 1
ATOM 9939 C C . THR B 1 617 ? -0.879 -2.174 20.078 1 98.38 617 THR B C 1
ATOM 9941 O O . THR B 1 617 ? -1.555 -2.494 21.062 1 98.38 617 THR B O 1
ATOM 9944 N N . ILE B 1 618 ? -1.196 -2.449 18.828 1 98.69 618 ILE B N 1
ATOM 9945 C CA . ILE B 1 618 ? -2.523 -3.016 18.625 1 98.69 618 ILE B CA 1
ATOM 9946 C C . ILE B 1 618 ? -2.404 -4.496 18.266 1 98.69 618 ILE B C 1
ATOM 9948 O O . ILE B 1 618 ? -3.396 -5.141 17.938 1 98.69 618 ILE B O 1
ATOM 9952 N N . GLY B 1 619 ? -1.224 -5.059 18.266 1 98.56 619 GLY B N 1
ATOM 9953 C CA . GLY B 1 619 ? -0.969 -6.457 17.984 1 98.56 619 GLY B CA 1
ATOM 9954 C C . GLY B 1 619 ? -0.44 -7.23 19.172 1 98.56 619 GLY B C 1
ATOM 9955 O O . GLY B 1 619 ? 0.137 -8.312 19.016 1 98.56 619 GLY B O 1
ATOM 9956 N N . GLN B 1 620 ? -0.581 -6.676 20.391 1 97.94 620 GLN B N 1
ATOM 9957 C CA . GLN B 1 620 ? -0.055 -7.324 21.578 1 97.94 620 GLN B CA 1
ATOM 9958 C C . GLN B 1 620 ? -0.722 -8.68 21.812 1 97.94 620 GLN B C 1
ATOM 9960 O O . GLN B 1 620 ? -1.925 -8.828 21.594 1 97.94 620 GLN B O 1
ATOM 9965 N N . TYR B 1 621 ? 0.057 -9.562 22.281 1 98.38 621 TYR B N 1
ATOM 9966 C CA . TYR B 1 621 ? -0.402 -10.93 22.5 1 98.38 621 TYR B CA 1
ATOM 9967 C C . TYR B 1 621 ? -1.566 -10.961 23.484 1 98.38 621 TYR B C 1
ATOM 9969 O O . TYR B 1 621 ? -2.51 -11.734 23.312 1 98.38 621 TYR B O 1
ATOM 9977 N N . ASP B 1 622 ? -1.535 -10.078 24.484 1 97.88 622 ASP B N 1
ATOM 9978 C CA . ASP B 1 622 ? -2.541 -10.133 25.531 1 97.88 622 ASP B CA 1
ATOM 9979 C C . ASP B 1 622 ? -3.791 -9.344 25.141 1 97.88 622 ASP B C 1
ATOM 9981 O O . ASP B 1 622 ? -4.777 -9.328 25.891 1 97.88 622 ASP B O 1
ATOM 9985 N N . GLY B 1 623 ? -3.803 -8.594 24.062 1 98 623 GLY B N 1
ATOM 9986 C CA . GLY B 1 623 ? -4.977 -7.898 23.562 1 98 623 GLY B CA 1
ATOM 9987 C C . GLY B 1 623 ? -5.234 -6.578 24.25 1 98 623 GLY B C 1
ATOM 9988 O O . GLY B 1 623 ? -6.309 -5.992 24.109 1 98 623 GLY B O 1
ATOM 9989 N N . GLY B 1 624 ? -4.242 -6.133 25.062 1 97.88 624 GLY B N 1
ATOM 9990 C CA . GLY B 1 624 ? -4.398 -4.875 25.781 1 97.88 624 GLY B CA 1
ATOM 9991 C C . GLY B 1 624 ? -4.137 -3.658 24.906 1 97.88 624 GLY B C 1
ATOM 9992 O O . GLY B 1 624 ? -3.309 -2.812 25.25 1 97.88 624 GLY B O 1
ATOM 9993 N N . ILE B 1 625 ? -4.965 -3.506 23.922 1 97.94 625 ILE B N 1
ATOM 9994 C CA . ILE B 1 625 ? -4.652 -2.574 22.844 1 97.94 625 ILE B CA 1
ATOM 9995 C C . ILE B 1 625 ? -4.871 -1.141 23.312 1 97.94 625 ILE B C 1
ATOM 9997 O O . ILE B 1 625 ? -4.082 -0.247 23 1 97.94 625 ILE B O 1
ATOM 10001 N N . TYR B 1 626 ? -5.902 -0.797 24.141 1 98 626 TYR B N 1
ATOM 10002 C CA . TYR B 1 626 ? -6.203 0.574 24.531 1 98 626 TYR B CA 1
ATOM 10003 C C . TYR B 1 626 ? -5.16 1.103 25.5 1 98 626 TYR B C 1
ATOM 10005 O O . TYR B 1 626 ? -4.684 2.232 25.359 1 98 626 TYR B O 1
ATOM 10013 N N . ARG B 1 627 ? -4.789 0.254 26.516 1 97.75 627 ARG B N 1
ATOM 10014 C CA . ARG B 1 627 ? -3.752 0.658 27.453 1 97.75 627 ARG B CA 1
ATOM 10015 C C . ARG B 1 627 ? -2.422 0.877 26.75 1 97.75 627 ARG B C 1
ATOM 10017 O O . ARG B 1 627 ? -1.689 1.817 27.062 1 97.75 627 ARG B O 1
ATOM 10024 N N . ALA B 1 628 ? -2.158 -0.02 25.828 1 98 628 ALA B N 1
ATOM 10025 C CA . ALA B 1 628 ? -0.902 0.09 25.094 1 98 628 ALA B CA 1
ATOM 10026 C C . ALA B 1 628 ? -0.854 1.382 24.281 1 98 628 ALA B C 1
ATOM 10028 O O . ALA B 1 628 ? 0.18 2.051 24.219 1 98 628 ALA B O 1
ATOM 10029 N N . LEU B 1 629 ? -1.966 1.739 23.641 1 97.94 629 LEU B N 1
ATOM 10030 C CA . LEU B 1 629 ? -2.045 2.963 22.844 1 97.94 629 LEU B CA 1
ATOM 10031 C C . LEU B 1 629 ? -1.829 4.191 23.719 1 97.94 629 LEU B C 1
ATOM 10033 O O . LEU B 1 629 ? -1.054 5.082 23.375 1 97.94 629 LEU B O 1
ATOM 10037 N N . VAL B 1 630 ? -2.504 4.281 24.844 1 97.62 630 VAL B N 1
ATOM 10038 C CA . VAL B 1 630 ? -2.381 5.426 25.75 1 97.62 630 VAL B CA 1
ATOM 10039 C C . VAL B 1 630 ? -0.958 5.504 26.297 1 97.62 630 VAL B C 1
ATOM 10041 O O . VAL B 1 630 ? -0.383 6.594 26.391 1 97.62 630 VAL B O 1
ATOM 10044 N N . LYS B 1 631 ? -0.408 4.293 26.609 1 96.88 631 LYS B N 1
ATOM 10045 C CA . LYS B 1 631 ? 0.954 4.277 27.125 1 96.88 631 LYS B CA 1
ATOM 10046 C C . LYS B 1 631 ? 1.947 4.809 26.094 1 96.88 631 LYS B C 1
ATOM 10048 O O . LYS B 1 631 ? 2.869 5.551 26.438 1 96.88 631 LYS B O 1
ATOM 10053 N N . ARG B 1 632 ? 1.704 4.473 24.891 1 96.31 632 ARG B N 1
ATOM 10054 C CA . ARG B 1 632 ? 2.607 4.887 23.812 1 96.31 632 ARG B CA 1
ATOM 10055 C C . ARG B 1 632 ? 2.615 6.406 23.656 1 96.31 632 ARG B C 1
ATOM 10057 O O . ARG B 1 632 ? 3.621 6.988 23.25 1 96.31 632 ARG B O 1
ATOM 10064 N N . VAL B 1 633 ? 1.564 7.113 23.984 1 96.62 633 VAL B N 1
ATOM 10065 C CA . VAL B 1 633 ? 1.449 8.562 23.875 1 96.62 633 VAL B CA 1
ATOM 10066 C C . VAL B 1 633 ? 2.482 9.227 24.781 1 96.62 633 VAL B C 1
ATOM 10068 O O . VAL B 1 633 ? 3.006 10.297 24.453 1 96.62 633 VAL B O 1
ATOM 10071 N N . GLU B 1 634 ? 2.848 8.445 25.859 1 93.5 634 GLU B N 1
ATOM 10072 C CA . GLU B 1 634 ? 3.812 8.992 26.812 1 93.5 634 GLU B CA 1
ATOM 10073 C C . GLU B 1 634 ? 5.207 9.07 26.188 1 93.5 634 GLU B C 1
ATOM 10075 O O . GLU B 1 634 ? 6.027 9.891 26.609 1 93.5 634 GLU B O 1
ATOM 10080 N N . ASP B 1 635 ? 5.434 8.297 25.219 1 91.81 635 ASP B N 1
ATOM 10081 C CA . ASP B 1 635 ? 6.758 8.219 24.609 1 91.81 635 ASP B CA 1
ATOM 10082 C C . ASP B 1 635 ? 6.91 9.266 23.5 1 91.81 635 ASP B C 1
ATOM 10084 O O . ASP B 1 635 ? 8.016 9.5 23 1 91.81 635 ASP B O 1
ATOM 10088 N N . GLU B 1 636 ? 5.805 9.898 23.109 1 95.06 636 GLU B N 1
ATOM 10089 C CA . GLU B 1 636 ? 5.824 10.875 22.016 1 95.06 636 GLU B CA 1
ATOM 10090 C C . GLU B 1 636 ? 6.645 12.102 22.391 1 95.06 636 GLU B C 1
ATOM 10092 O O . GLU B 1 636 ? 6.359 12.766 23.406 1 95.06 636 GLU B O 1
ATOM 10097 N N . PRO B 1 637 ? 7.688 12.406 21.547 1 96.44 637 PRO B N 1
ATOM 10098 C CA . PRO B 1 637 ? 8.562 13.539 21.859 1 96.44 637 PRO B CA 1
ATOM 10099 C C . PRO B 1 637 ? 7.793 14.852 22.047 1 96.44 637 PRO B C 1
ATOM 10101 O O . PRO B 1 637 ? 8.133 15.656 22.906 1 96.44 637 PRO B O 1
ATOM 10104 N N . LEU B 1 638 ? 6.727 15.094 21.328 1 96.75 638 LEU B N 1
ATOM 10105 C CA . LEU B 1 638 ? 5.957 16.328 21.438 1 96.75 638 LEU B CA 1
ATOM 10106 C C . LEU B 1 638 ? 5.312 16.453 22.812 1 96.75 638 LEU B C 1
ATOM 10108 O O . LEU B 1 638 ? 4.93 17.547 23.234 1 96.75 638 LEU B O 1
ATOM 10112 N N . ASN B 1 639 ? 5.125 15.32 23.547 1 97.25 639 ASN B N 1
ATOM 10113 C CA . ASN B 1 639 ? 4.434 15.32 24.844 1 97.25 639 ASN B CA 1
ATOM 10114 C C . ASN B 1 639 ? 5.406 15.516 26 1 97.25 639 ASN B C 1
ATOM 10116 O O . ASN B 1 639 ? 5.004 15.508 27.156 1 97.25 639 ASN B O 1
ATOM 10120 N N . GLN B 1 640 ? 6.656 15.633 25.672 1 95.12 640 GLN B N 1
ATOM 10121 C CA . GLN B 1 640 ? 7.629 15.906 26.719 1 95.12 640 GLN B CA 1
ATOM 10122 C C . GLN B 1 640 ? 7.465 17.328 27.266 1 95.12 640 GLN B C 1
ATOM 10124 O O . GLN B 1 640 ? 7.953 17.641 28.359 1 95.12 640 GLN B O 1
ATOM 10129 N N . HIS B 1 641 ? 6.867 18.203 26.516 1 92.88 641 HIS B N 1
ATOM 10130 C CA . HIS B 1 641 ? 6.457 19.516 26.969 1 92.88 641 HIS B CA 1
ATOM 10131 C C . HIS B 1 641 ? 4.941 19.688 26.891 1 92.88 641 HIS B C 1
ATOM 10133 O O . HIS B 1 641 ? 4.332 19.344 25.875 1 92.88 641 HIS B O 1
ATOM 10139 N N . GLU B 1 642 ? 4.492 20.109 27.875 1 93.19 642 GLU B N 1
ATOM 10140 C CA . GLU B 1 642 ? 3.051 20.312 27.938 1 93.19 642 GLU B CA 1
ATOM 10141 C C . GLU B 1 642 ? 2.604 21.328 26.875 1 93.19 642 GLU B C 1
ATOM 10143 O O . GLU B 1 642 ? 1.636 21.094 26.156 1 93.19 642 GLU B O 1
ATOM 10148 N N . VAL B 1 643 ? 3.236 22.562 26.859 1 96.19 643 VAL B N 1
ATOM 10149 C CA . VAL B 1 643 ? 2.998 23.609 25.875 1 96.19 643 VAL B CA 1
ATOM 10150 C C . VAL B 1 643 ? 3.969 23.438 24.703 1 96.19 643 VAL B C 1
ATOM 10152 O O . VAL B 1 643 ? 5.168 23.219 24.906 1 96.19 643 VAL B O 1
ATOM 10155 N N . THR B 1 644 ? 3.414 23.453 23.562 1 92.94 644 THR B N 1
ATOM 10156 C CA . THR B 1 644 ? 4.25 23.234 22.391 1 92.94 644 THR B CA 1
ATOM 10157 C C . THR B 1 644 ? 5.336 24.312 22.312 1 92.94 644 THR B C 1
ATOM 10159 O O . THR B 1 644 ? 5.102 25.469 22.641 1 92.94 644 THR B O 1
ATOM 10162 N N . ILE B 1 645 ? 6.512 23.875 21.812 1 90.75 645 ILE B N 1
ATOM 10163 C CA . ILE B 1 645 ? 7.656 24.781 21.719 1 90.75 645 ILE B CA 1
ATOM 10164 C C . ILE B 1 645 ? 7.367 25.875 20.703 1 90.75 645 ILE B C 1
ATOM 10166 O O . ILE B 1 645 ? 8.008 26.938 20.719 1 90.75 645 ILE B O 1
ATOM 10170 N N . GLY B 1 646 ? 6.398 25.719 19.828 1 95.81 646 GLY B N 1
ATOM 10171 C CA . GLY B 1 646 ? 6.039 26.719 18.844 1 95.81 646 GLY B CA 1
ATOM 10172 C C . GLY B 1 646 ? 5.008 27.703 19.359 1 95.81 646 GLY B C 1
ATOM 10173 O O . GLY B 1 646 ? 4.555 28.578 18.609 1 95.81 646 GLY B O 1
ATOM 10174 N N . TYR B 1 647 ? 4.691 27.656 20.594 1 96.94 647 TYR B N 1
ATOM 10175 C CA . TYR B 1 647 ? 3.637 28.5 21.141 1 96.94 647 TYR B CA 1
ATOM 10176 C C . TYR B 1 647 ? 4.035 29.969 21.094 1 96.94 647 TYR B C 1
ATOM 10178 O O . TYR B 1 647 ? 3.303 30.797 20.547 1 96.94 647 TYR B O 1
ATOM 10186 N N . GLU B 1 648 ? 5.145 30.266 21.688 1 96.31 648 GLU B N 1
ATOM 10187 C CA . GLU B 1 648 ? 5.543 31.672 21.797 1 96.31 648 GLU B CA 1
ATOM 10188 C C . GLU B 1 648 ? 5.688 32.312 20.438 1 96.31 648 GLU B C 1
ATOM 10190 O O . GLU B 1 648 ? 5.266 33.469 20.234 1 96.31 648 GLU B O 1
ATOM 10195 N N . GLU B 1 649 ? 6.156 31.531 19.562 1 96.69 649 GLU B N 1
ATOM 10196 C CA . GLU B 1 649 ? 6.535 32.125 18.281 1 96.69 649 GLU B CA 1
ATOM 10197 C C . GLU B 1 649 ? 5.355 32.156 17.312 1 96.69 649 GLU B C 1
ATOM 10199 O O . GLU B 1 649 ? 5.203 33.125 16.547 1 96.69 649 GLU B O 1
ATOM 10204 N N . TYR B 1 650 ? 4.531 31.188 17.297 1 97.19 650 TYR B N 1
ATOM 10205 C CA . TYR B 1 650 ? 3.609 31.062 16.172 1 97.19 650 TYR B CA 1
ATOM 10206 C C . TYR B 1 650 ? 2.162 31.094 16.641 1 97.19 650 TYR B C 1
ATOM 10208 O O . TYR B 1 650 ? 1.271 31.547 15.914 1 97.19 650 TYR B O 1
ATOM 10216 N N . LEU B 1 651 ? 1.778 30.625 17.828 1 97.5 651 LEU B N 1
ATOM 10217 C CA . LEU B 1 651 ? 0.399 30.578 18.297 1 97.5 651 LEU B CA 1
ATOM 10218 C C . LEU B 1 651 ? 0.048 31.828 19.094 1 97.5 651 LEU B C 1
ATOM 10220 O O . LEU B 1 651 ? -0.99 32.438 18.844 1 97.5 651 LEU B O 1
ATOM 10224 N N . LYS B 1 652 ? 0.894 32.188 20.062 1 97.06 652 LYS B N 1
ATOM 10225 C CA . LYS B 1 652 ? 0.627 33.312 20.969 1 97.06 652 LYS B CA 1
ATOM 10226 C C . LYS B 1 652 ? 0.357 34.594 20.188 1 97.06 652 LYS B C 1
ATOM 10228 O O . LYS B 1 652 ? -0.607 35.312 20.484 1 97.06 652 LYS B O 1
ATOM 10233 N N . PRO B 1 653 ? 1.186 34.812 19.219 1 95.56 653 PRO B N 1
ATOM 10234 C CA . PRO B 1 653 ? 0.93 36.062 18.516 1 95.56 653 PRO B CA 1
ATOM 10235 C C . PRO B 1 653 ? -0.438 36.094 17.828 1 95.56 653 PRO B C 1
ATOM 10237 O O . PRO B 1 653 ? -1.015 37.156 17.641 1 95.56 653 PRO B O 1
ATOM 10240 N N . LEU B 1 654 ? -0.92 35.031 17.375 1 96.19 654 LEU B N 1
ATOM 10241 C CA . LEU B 1 654 ? -2.246 35 16.766 1 96.19 654 LEU B CA 1
ATOM 10242 C C . LEU B 1 654 ? -3.334 35.094 17.844 1 96.19 654 LEU B C 1
ATOM 10244 O O . LEU B 1 654 ? -4.262 35.906 17.703 1 96.19 654 LEU B O 1
ATOM 10248 N N . ILE B 1 655 ? -3.213 34.344 18.844 1 95.94 655 ILE B N 1
ATOM 10249 C CA . ILE B 1 655 ? -4.211 34.25 19.906 1 95.94 655 ILE B CA 1
ATOM 10250 C C . ILE B 1 655 ? -4.355 35.594 20.609 1 95.94 655 ILE B C 1
ATOM 10252 O O . ILE B 1 655 ? -5.465 36.031 20.953 1 95.94 655 ILE B O 1
ATOM 10256 N N . ARG B 1 656 ? -3.328 36.375 20.781 1 91.75 656 ARG B N 1
ATOM 10257 C CA . ARG B 1 656 ? -3.344 37.625 21.531 1 91.75 656 ARG B CA 1
ATOM 10258 C C . ARG B 1 656 ? -3.398 38.844 20.609 1 91.75 656 ARG B C 1
ATOM 10260 O O . ARG B 1 656 ? -3.127 39.969 21.016 1 91.75 656 ARG B O 1
ATOM 10267 N N . SER B 1 657 ? -3.391 38.781 19.391 1 85.88 657 SER B N 1
ATOM 10268 C CA . SER B 1 657 ? -3.348 39.906 18.438 1 85.88 657 SER B CA 1
ATOM 10269 C C . SER B 1 657 ? -4.445 40.906 18.734 1 85.88 657 SER B C 1
ATOM 10271 O O . SER B 1 657 ? -4.309 42.094 18.391 1 85.88 657 SER B O 1
ATOM 10273 N N . GLY B 1 658 ? -5.781 40.781 19.312 1 65 658 GLY B N 1
ATOM 10274 C CA . GLY B 1 658 ? -6.797 41.781 19.609 1 65 658 GLY B CA 1
ATOM 10275 C C . GLY B 1 658 ? -6.512 42.562 20.875 1 65 658 GLY B C 1
ATOM 10276 O O . GLY B 1 658 ? -7.348 43.344 21.344 1 65 658 GLY B O 1
ATOM 10277 N N . LEU B 1 659 ? -5.5 42.375 21.781 1 46.72 659 LEU B N 1
ATOM 10278 C CA . LEU B 1 659 ? -5.164 43.125 22.984 1 46.72 659 LEU B CA 1
ATOM 10279 C C . LEU B 1 659 ? -4.336 44.375 22.656 1 46.72 659 LEU B C 1
ATOM 10281 O O . LEU B 1 659 ? -3.607 44.375 21.656 1 46.72 659 LEU B O 1
#

Foldseek 3Di:
DPDDLLVQLLVLLVVLQVLFDDDLQQLLCLLQVHDVSVVLLVVLLVVQCPDPLLLDDCCVQDDLVRLQVSLVVNVVVLLVVCVVDPDDPVSSVSNQLSSQAHGQLVQLVQPVLVCCVQQADPVSCVPPNVCSSNPLFGEWEFQAWQQGDQPSQPAQWEWEADLVQQKTWTFQPDPRNWGWFIWNFAQHGQKYFHWHFYAQVHDTPTIFTFIDGQADSVPRHGDPQKDKHFPDDDLGNSNIGIIGMGGHGDIDHLSRTRPNAWHADSNRDIDHGPDPLSVCLSLLLVLLVLLLVLLVLLLLLLLLLLSLQSSDFDDADPVRPGTDRNLPDLVLLLLRLLSLLLSLLSSLLSVVLNVLSVVLVVCVVVVHPCSVVSSLVSLLLSLLSQLVSLVSSLVSLVSSLVSNPVQSVDCLQVSSNSNSNSVCSCPPSDHSLRSLLSNLVSLLVQLPDQARPDPLNNLSPCLVVLCDLPAAQPDDALCVLLPLVRLLSLLSSLLSNLSVVLNVVCVVVVNDCVVSSVSSNSNSNSSNLSVSLVSLLVSLVPDDPDSVSVLSSLSSSLNSLSVCLVPVVSCCVSPSPPPVVNVSSVVNNSVSSVVNSSCSNSSSCSNVDACSSSSHLSSHPSSSNVVSVVVVVVVNPQVVDVDGPCCVPPVVCVVVVVD/DPDDLLVQLLVLLVVLQVLFDDDLQVLLCVLQVHDVSVVLLVVLLVVQCPDPLLLDDCLVQDDLVRLQVSLVVNVVVLLVVCVVDPDDPVSSVSNQLSSQAHGQLVQLVQPVLVCCVVLADPVSCVPPNVCSSNPLFGEWEFQAWQQDDQPSQPAQWEWEADLVVQKTWTFQPDPRNWGWFTWNFAQHGQKYFHWHFYAFVHDTPTIFTFIDGQADSVPRHGDPQKDKHFPDDDLGNSNIGIIGMGGHGDIDHLSRTSPNAWHADSNRDIDHGPDDCVVCLSLLLVLLVLLLVLLVLLLLLLLLLLSLQSSDFDDADPVRPGTDRNLPDLVLLLLRLLSLLLSLLSSLLSVVLNVLSVVLVVCVVVVHPCSVVSSLLSLLLSLLSQLVSLVSSLVSLVSSLVSNPVQSVDCLQVSSNSNSRSVCSCPPSHHSLRSLLSNLVSLLVQLPDCAHDDPLNNLSPCLVVLCPLPAAQPDDALCVLLPLVRLLSLLSSLLSNLSVVLNVVCVVVVNPCVVRSVSSNSNSNSSNLSVSLVSLLVSLVVDDDDSVSVLSSLSSSLNSLSVCLVPVVSCCVSPNDPPVVNVSSVVSNSVSSVVNSSCSNSSSCSNVDACSSSSHLSSHPSSSNVVSVVVVVCVNPQVVDVDGPCCVPPPVCVVPVVD

pLDDT: mean 94.11, std 6.42, range [46.72, 98.94]

InterPro domains:
  IPR002655 Acyl-CoA oxidase, C-terminal [PF01756] (484-655)
  IPR006091 Acyl-CoA dehydrogenase/oxidase, middle domain [PF02770] (140-250)
  IPR009100 Acyl-CoA dehydrogenase/oxidase, N-terminal and middle domain superfamily [SSF56645] (12-268)
  IPR012258 Acyl-CoA oxidase [PIRSF000168] (12-655)
  IPR012258 Acyl-CoA oxidase [PTHR10909] (13-654)
  IPR029320 Acyl-coenzyme A oxidase, N-terminal [PF14749] (24-138)
  IPR036250 Acyl-CoA dehydrogenase-like, C-terminal [SSF47203] (277-450)
  IPR036250 Acyl-CoA dehydrogenase-like, C-terminal [SSF47203] (474-656)
  IPR037069 Acyl-CoA dehydrogenase/oxidase, N-terminal domain superfamily [G3DSA:1.10.540.10] (25-138)
  IPR046373 Acyl-CoA oxidase/dehydrogenase, middle domain superfamily [G3DSA:2.40.110.10] (139-277)
  IPR055060 Acyl-CoA oxidase, C-alpha1 domain [PF22924] (280-444)

Sequence (1318 aa):
MSVELKDLAPLLLKKERASGDVDPAVLTNMLRGGKTANDRRKQLVKVIEQHPVLSDRDMVYRNHSERYLFGLKKAFHYVKMVQDGSYTAEEQATLLNALGEQVPFDLHREMFIPTIESQGTDEQRAKWLPLASSYRIIGAYAQTELGHGSNVQGIETTATYDKSTQEFVIHSPTLTSRKWWPGGLGKTATHAIVIARLLPDGKDAGVQSFIVQIRSLDDHKPMPGIKVRDIGPKIGFNAVDNGDCSFHNVRIPRENMMMRYAKVLPDGTFVKPKSDKLVYLTMVRVRAVLIKKLGERLAMATTIATRFSAARIQGRKSDGKGEFQVLGYQNQQYALFPLIAISYASQFAGSVVLKMHDAALESIKSGDAGFGAMLAELHAVTSGLKAWVADKAIEGVETCRRLCGGHGFSQSSNLGHLFAEIAGANTFEGTSDVLVQQHAHYLLKTLASQLCSGASTQFLNDKKKFANVALRCKAQSSEDFGNFNVFLEAFRVRATRSLLSLAGIMKATKNDSNACMILMTKASTAHTEMILLEHFVRAVEKLHIGPEKQALSDLASLLGVWLITKSLGDFRQHDYLSSSQVNLVLKQLMRLLPIIRRNCVLLTDAWDFTDFELNSTIGQYDGGIYRALVKRVEDEPLNQHEVTIGYEEYLKPLIRSGLMSVELKDLAPLLLKKERASGDVDPAVLTNMLRGGKTANDRRKQLVKVIEQHPVLSDRDMVYRNHSERYLFGLKKAFHYVKMVQDGSYTAEEQATLLNALGEQVPFDLHREMFIPTIESQGTDEQRAKWLPLASSYRIIGAYAQTELGHGSNVQGIETTATYDKSTQEFVIHSPTLTSRKWWPGGLGKTATHAIVIARLLPDGKDAGVQSFIVQIRSLDDHKPMPGIKVRDIGPKIGFNAVDNGDCSFHNVRIPRENMMMRYAKVLPDGTFVKPKSDKLVYLTMVRVRAVLIKKLGERLAMATTIATRFSAARIQGRKSDGKGEFQVLGYQNQQYALFPLIAISYASQFAGSVVLKMHDAALESIKSGDAGFGAMLAELHAVTSGLKAWVADKAIEGVETCRRLCGGHGFSQSSNLGHLFAEIAGANTFEGTSDVLVQQHAHYLLKTLASQLCSGASTQFLNDKKKFANVALRCKAQSSEDFGNFNVFLEAFRVRATRSLLSLAGIMKATKNDSNACMILMTKASTAHTEMILLEHFVRAVEKLHIGPEKQALSDLASLLGVWLITKSLGDFRQHDYLSSSQVNLVLKQLMRLLPIIRRNCVLLTDAWDFTDFELNSTIGQYDGGIYRALVKRVEDEPLNQHEVTIGYEEYLKPLIRSGL

Secondary structure (DSSP, 8-state):
-PPPHHHHHHHHHHHHHHH----HHHHHHHHHTSHHHHHHHHHHHHHHHHSTTTT---GGG--HHHHHHHHHHHHHHHHHHHHHS---HHHHHHHHHTTSS--TTHHIIIIIHHHHHHHS-HHHHHHHHHHHHTTSS-EEEE--BSS-SS-GGG---EEEEETTTTEEEEE--SGGGSEEEEETTTTT-SEEEEEEEEEETT----EEEEEEE-B-TTT-PBPTTEEEEE---BSS-TTS-EEEEEESSEEEEGGGB--SSSEE-TT--EE--S-STHHHHHHHHHHHHHHHHHHHHHHHHHHHHHHHHHH-EEEE-TTSSSEEEGGGSHHHHHHHHHHHHHHHHHHHHHHHHHHHHHHHHHHHHHT-TTHHHHHHHHHHHHHHHHHHHHHHHHHHHHHHHHHTHHHHHBGGGSHHHHHHHHGGGGTTTS-HHHHHHHHHHHHHHHHHSS---STTTGGGGGHHHHH-TT------SGGGGG-HHHHHHHHHHHHHHHHHHHHHHHHHTTS-TGGGHHHHHHHHHHHHHHHHHHHHHHHHHTSPTTHHHHHHHHHHHHHHHHHHHHTHHHHTGGGSS-HHHHHHHHHHHHHHHHHHHTTHHHHHHTT---HHHH--SSS-TT--HHHHHHHHHTT-GGGGSSS-TTIIIIIHHHHTTT-/----HHHHHHHHHHHHHHH----HHHHHHHHHTSHHHHHHHHHHHHHHHHSTTTT---GGG--HHHHHHHHHHHHHHHHHHHHHS---HHHHHHHHHTTSS--TTHHIIIIIHHHHHHHS-HHHHHHHHHHHHTTSS-EEEE--BSS-SS-GGG---EEEEETTTTEEEEE--SGGGSEEEEETTTTT-SEEEEEEEEEETT----EEEEEEE-B-TTT-PBPTTEEEEE---BSS-TTS-EEEEEESSEEEEGGGB--SSSEE-TT--EE--S-STHHHHHHHHHHHHHHHHHHHHHHHHHHHHHHHHHH-EEEE-TTSSSEEEGGGSHHHHHHHHHHHHHHHHHHHHHHHHHHHHHHHHHHHHHT-TTHHHHHHHHHHHHHHHHHHHHHHHHHHHHHHHHHTHHHHHBGGGSHHHHHHHHGGGGTTTS-HHHHHHHHHHHHHHHHHSS---STTTGGGGGHHHHH-TT------SGGGGG-HHHHHHHHHHHHHHHHHHHHHHHHHTTS-TGGGHHHHHHHHHHHHHHHHHHHHHHHHHTSPTTHHHHHHHHHHHHHHHHHHHHTHHHHTGGGSS-HHHHHHHHHHHHHHHHHHHTTHHHHHHTT---HHHH--SSS-TT--HHHHHHHHHTT-GGGGSSS-TTIIIIIHHHHTTT-

Radius of gyration: 31.22 Å; Cα contacts (8 Å, |Δi|>4): 2438; chains: 2; bounding box: 94×79×74 Å

Organism: Phytophthora sojae (strain P6497) (NCBI:txid1094619)